Protein 4GN1 (pdb70)

Organism: Homo sapiens (NCBI:txid9606)

GO terms:
  GO:0005515 protein binding (F, IPI)
  GO:0005886 plasma membrane (C, IDA)

Radius of gyration: 32.83 Å; Cα contacts (8 Å, |Δi|>4): 1933; chains: 4; bounding box: 85×47×102 Å

Structure (mmCIF, N/CA/C/O backbone):
data_4GN1
#
_entry.id   4GN1
#
_cell.length_a   75.340
_cell.length_b   93.465
_cell.length_c   80.720
_cell.angle_alpha   90.00
_cell.angle_beta   104.91
_cell.angle_gamma   90.00
#
_symmetry.space_group_name_H-M   'P 1 21 1'
#
loop_
_entity.id
_entity.type
_entity.pdbx_description
1 polymer 'Ras-associated and pleckstrin homology domains-containing protein 1'
2 non-polymer 'MALONATE ION'
3 water water
#
loop_
_atom_site.group_PDB
_atom_site.id
_atom_site.type_symbol
_atom_site.label_atom_id
_atom_site.label_alt_id
_atom_site.label_comp_id
_atom_site.label_asym_id
_atom_site.label_entity_id
_atom_site.label_seq_id
_atom_site.pdbx_PDB_ins_code
_atom_site.Cartn_x
_atom_site.Cartn_y
_atom_site.Cartn_z
_atom_site.occupancy
_atom_site.B_iso_or_equiv
_atom_site.auth_seq_id
_atom_site.auth_comp_id
_atom_site.auth_asym_id
_atom_site.auth_atom_id
_atom_site.pdbx_PDB_model_num
ATOM 1 N N . VAL A 1 3 ? -4.773 -21.515 22.252 1.00 45.37 268 VAL A N 1
ATOM 2 C CA . VAL A 1 3 ? -3.543 -20.650 22.285 1.00 44.15 268 VAL A CA 1
ATOM 3 C C . VAL A 1 3 ? -2.354 -21.318 22.972 1.00 42.51 268 VAL A C 1
ATOM 4 O O . VAL A 1 3 ? -2.400 -21.602 24.167 1.00 42.87 268 VAL A O 1
ATOM 8 N N . LYS A 1 4 ? -1.292 -21.545 22.202 1.00 41.16 269 LYS A N 1
ATOM 9 C CA . LYS A 1 4 ? -0.130 -22.306 22.659 1.00 40.68 269 LYS A CA 1
ATOM 10 C C . LYS A 1 4 ? 0.592 -21.666 23.846 1.00 37.87 269 LYS A C 1
ATOM 11 O O . LYS A 1 4 ? 0.800 -20.444 23.898 1.00 33.36 269 LYS A O 1
ATOM 17 N N . LYS A 1 5 ? 0.982 -22.533 24.777 1.00 37.00 270 LYS A N 1
ATOM 18 C CA . LYS A 1 5 ? 1.741 -22.171 25.964 1.00 34.89 270 LYS A CA 1
ATOM 19 C C . LYS A 1 5 ? 3.224 -22.423 25.741 1.00 33.25 270 LYS A C 1
ATOM 20 O O . LYS A 1 5 ? 3.605 -23.341 25.004 1.00 33.17 270 LYS A O 1
ATOM 26 N N . LEU A 1 6 ? 4.065 -21.623 26.389 1.00 30.05 271 LEU A N 1
ATOM 27 C CA . LEU A 1 6 ? 5.515 -21.877 26.404 1.00 27.56 271 LEU A CA 1
ATOM 28 C C . LEU A 1 6 ? 6.160 -21.478 27.730 1.00 25.98 271 LEU A C 1
ATOM 29 O O . LEU A 1 6 ? 5.956 -20.368 28.217 1.00 25.29 271 LEU A O 1
ATOM 34 N N . VAL A 1 7 ? 6.947 -22.394 28.293 1.00 25.20 272 VAL A N 1
ATOM 35 C CA . VAL A 1 7 ? 7.766 -22.123 29.461 1.00 23.49 272 VAL A CA 1
ATOM 36 C C . VAL A 1 7 ? 9.129 -21.571 29.043 1.00 22.49 272 VAL A C 1
ATOM 37 O O . VAL A 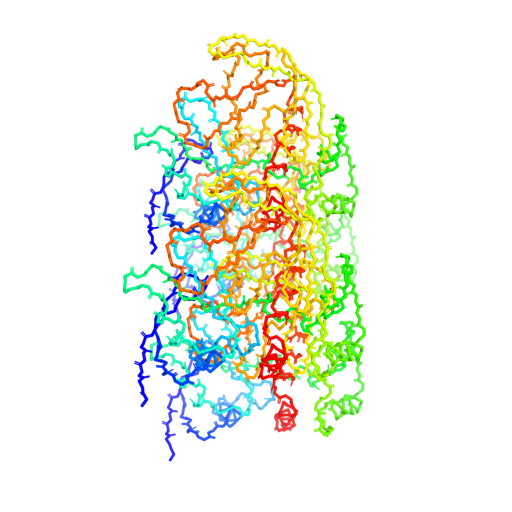1 7 ? 9.902 -22.239 28.373 1.00 22.31 272 VAL A O 1
ATOM 41 N N . ILE A 1 8 ? 9.385 -20.317 29.413 1.00 20.99 273 ILE A N 1
ATOM 42 C CA . ILE A 1 8 ? 10.673 -19.676 29.187 1.00 19.85 273 ILE A CA 1
ATOM 43 C C . ILE A 1 8 ? 11.514 -19.702 30.463 1.00 19.92 273 ILE A C 1
ATOM 44 O O . ILE A 1 8 ? 10.984 -19.859 31.561 1.00 20.03 273 ILE A O 1
ATOM 49 N N . ARG A 1 9 ? 12.824 -19.569 30.301 1.00 20.54 274 ARG A N 1
ATOM 50 C CA . ARG A 1 9 ? 13.731 -19.420 31.432 1.00 21.97 274 ARG A CA 1
ATOM 51 C C . ARG A 1 9 ? 14.277 -18.013 31.408 1.00 20.17 274 ARG A C 1
ATOM 52 O O . ARG A 1 9 ? 14.762 -17.555 30.381 1.00 18.69 274 ARG A O 1
ATOM 60 N N . VAL A 1 10 ? 14.197 -17.350 32.556 1.00 19.70 275 VAL A N 1
ATOM 61 C CA . VAL A 1 10 ? 14.573 -15.947 32.685 1.00 19.97 275 VAL A CA 1
ATOM 62 C C . VAL A 1 10 ? 15.655 -15.800 33.742 1.00 20.79 275 VAL A C 1
ATOM 63 O O . VAL A 1 10 ? 15.501 -16.306 34.862 1.00 21.10 275 VAL A O 1
ATOM 67 N N . HIS A 1 11 ? 16.731 -15.100 33.387 1.00 21.21 276 HIS A N 1
ATOM 68 C CA . HIS A 1 11 ? 17.770 -14.730 34.359 1.00 23.63 276 HIS A CA 1
ATOM 69 C C . HIS A 1 11 ? 17.445 -13.482 35.106 1.00 24.92 276 HIS A C 1
ATOM 70 O O . HIS A 1 11 ? 17.150 -12.444 34.513 1.00 23.76 276 HIS A O 1
ATOM 77 N N . MET A 1 12 ? 17.457 -13.592 36.429 1.00 28.35 277 MET A N 1
ATOM 78 C CA . MET A 1 12 ? 17.126 -12.454 37.290 1.00 31.77 277 MET A CA 1
ATOM 79 C C . MET A 1 12 ? 18.348 -11.599 37.543 1.00 35.69 277 MET A C 1
ATOM 80 O O . MET A 1 12 ? 19.462 -11.869 37.044 1.00 35.81 277 MET A O 1
ATOM 85 N N . SER A 1 13 ? 18.118 -10.555 38.320 1.00 40.46 278 SER A N 1
ATOM 86 C CA . SER A 1 13 ? 19.075 -9.479 38.486 1.00 46.14 278 SER A CA 1
ATOM 87 C C . SER A 1 13 ? 20.304 -9.971 39.237 1.00 49.26 278 SER A C 1
ATOM 88 O O . SER A 1 13 ? 21.390 -9.420 39.067 1.00 51.97 278 SER A O 1
ATOM 91 N N . ASP A 1 14 ? 20.126 -11.025 40.040 1.00 51.07 279 ASP A N 1
ATOM 92 C CA . ASP A 1 14 ? 21.212 -11.624 40.840 1.00 51.08 279 ASP A CA 1
ATOM 93 C C . ASP A 1 14 ? 21.764 -12.927 40.235 1.00 49.87 279 ASP A C 1
ATOM 94 O O . ASP A 1 14 ? 22.251 -13.794 40.966 1.00 51.84 279 ASP A O 1
ATOM 99 N N . ASP A 1 15 ? 21.677 -13.061 38.910 1.00 47.97 280 ASP A N 1
ATOM 100 C CA . ASP A 1 15 ? 22.263 -14.199 38.177 1.00 47.39 280 ASP A CA 1
ATOM 101 C C . ASP A 1 15 ? 21.498 -15.533 38.362 1.00 45.43 280 ASP A C 1
ATOM 102 O O . ASP A 1 15 ? 21.751 -16.511 37.648 1.00 47.67 280 ASP A O 1
ATOM 107 N N . SER A 1 16 ? 20.573 -15.581 39.316 1.00 41.53 281 SER A N 1
ATOM 108 C CA . SER A 1 16 ? 19.672 -16.719 39.443 1.00 38.34 281 SER A CA 1
ATOM 109 C C . SER A 1 16 ? 18.699 -16.744 38.259 1.00 35.54 281 SER A C 1
ATOM 110 O O . SER A 1 16 ? 18.617 -15.786 37.470 1.00 33.14 281 SER A O 1
ATOM 113 N N . SER A 1 17 ? 17.961 -17.837 38.139 1.00 32.93 282 SER A N 1
ATOM 114 C CA . SER A 1 17 ? 17.073 -17.998 37.025 1.00 31.17 282 SER A CA 1
ATOM 115 C C . SER A 1 17 ? 15.740 -18.586 37.465 1.00 31.33 282 SER A C 1
ATOM 116 O O . SER A 1 17 ? 15.663 -19.257 38.481 1.00 32.48 282 SER A O 1
ATOM 119 N N . LYS A 1 18 ? 14.687 -18.310 36.705 1.00 30.76 283 LYS A N 1
ATOM 120 C CA . LYS A 1 18 ? 13.352 -18.801 37.031 1.00 32.01 283 LYS A CA 1
ATOM 121 C C . LYS A 1 18 ? 12.641 -19.186 35.761 1.00 30.33 283 LYS A C 1
ATOM 122 O O . LYS A 1 18 ? 12.865 -18.573 34.726 1.00 28.87 283 LYS A O 1
ATOM 128 N N . THR A 1 19 ? 11.795 -20.212 35.818 1.00 30.11 284 THR A N 1
ATOM 129 C CA . THR A 1 19 ? 10.953 -20.489 34.657 1.00 29.29 284 THR A CA 1
ATOM 130 C C . THR A 1 19 ? 9.605 -19.848 34.844 1.00 28.91 284 THR A C 1
ATOM 131 O O . THR A 1 19 ? 9.209 -19.551 35.953 1.00 28.54 284 THR A O 1
ATOM 135 N N . MET A 1 20 ? 8.903 -19.634 33.746 1.00 28.62 285 MET A N 1
ATOM 136 C CA . MET A 1 20 ? 7.548 -19.149 33.832 1.00 29.55 285 MET A CA 1
ATOM 137 C C . MET A 1 20 ? 6.855 -19.393 32.515 1.00 28.80 285 MET A C 1
ATOM 138 O O . MET A 1 20 ? 7.486 -19.355 31.450 1.00 29.97 285 MET A O 1
ATOM 143 N N . MET A 1 21 ? 5.564 -19.660 32.582 1.00 27.76 286 MET A N 1
ATOM 144 C CA . MET A 1 21 ? 4.803 -19.922 31.382 1.00 27.36 286 MET A CA 1
ATOM 145 C C . MET A 1 21 ? 4.329 -18.625 30.714 1.00 24.34 286 MET A C 1
ATOM 146 O O . MET A 1 21 ? 3.818 -17.738 31.367 1.00 23.54 286 MET A O 1
ATOM 151 N N . VAL A 1 22 ? 4.508 -18.532 29.404 1.00 23.14 287 VAL A N 1
ATOM 152 C CA . VAL A 1 22 ? 3.957 -17.436 28.600 1.00 22.04 287 VAL A CA 1
ATOM 153 C C . VAL A 1 22 ? 3.065 -18.069 27.525 1.00 22.70 287 VAL A C 1
ATOM 154 O O . VAL A 1 22 ? 3.135 -19.267 27.310 1.00 23.86 287 VAL A O 1
ATOM 158 N N . ASP A 1 23 ? 2.204 -17.295 26.875 1.00 22.16 288 ASP A N 1
ATOM 159 C CA . ASP A 1 23 ? 1.455 -17.822 25.756 1.00 22.13 288 ASP A CA 1
ATOM 160 C C . ASP A 1 23 ? 1.684 -16.981 24.496 1.00 21.64 288 ASP A C 1
ATOM 161 O O . ASP A 1 23 ? 2.236 -15.879 24.563 1.00 19.73 288 ASP A O 1
ATOM 166 N N . GLU A 1 24 ? 1.232 -17.498 23.354 1.00 22.58 289 GLU A N 1
ATOM 167 C CA . GLU A 1 24 ? 1.608 -16.923 22.067 1.00 23.32 289 GLU A CA 1
ATOM 168 C C . GLU A 1 24 ? 0.945 -15.569 21.806 1.00 22.37 289 GLU A C 1
ATOM 169 O O . GLU A 1 24 ? 1.274 -14.896 20.852 1.00 22.00 289 GLU A O 1
ATOM 175 N N . ARG A 1 25 ? 0.015 -15.166 22.650 1.00 22.96 290 ARG A N 1
ATOM 176 C CA . ARG A 1 25 ? -0.643 -13.860 22.444 1.00 23.97 290 ARG A CA 1
ATOM 177 C C . ARG A 1 25 ? -0.003 -12.717 23.240 1.00 21.60 290 ARG A C 1
ATOM 178 O O . ARG A 1 25 ? -0.329 -11.569 23.031 1.00 21.15 290 ARG A O 1
ATOM 186 N N . GLN A 1 26 ? 0.890 -13.042 24.165 1.00 19.52 291 GLN A N 1
ATOM 187 C CA . GLN A 1 26 ? 1.290 -12.064 25.162 1.00 18.71 291 GLN A CA 1
ATOM 188 C C . GLN A 1 26 ? 2.306 -11.088 24.633 1.00 17.66 291 GLN A C 1
ATOM 189 O O . GLN A 1 26 ? 3.197 -11.458 23.874 1.00 17.98 291 GLN A O 1
ATOM 195 N N . THR A 1 27 ? 2.157 -9.836 25.037 1.00 16.73 292 THR A N 1
ATOM 196 C CA . THR A 1 27 ? 3.181 -8.833 24.823 1.00 15.51 292 THR A CA 1
ATOM 197 C C . THR A 1 27 ? 4.225 -8.969 25.951 1.00 15.13 292 THR A C 1
ATOM 198 O O . THR A 1 27 ? 3.963 -9.573 27.000 1.00 14.91 292 THR A O 1
ATOM 202 N N . VAL A 1 28 ? 5.386 -8.347 25.744 1.00 15.12 293 VAL A N 1
ATOM 203 C CA . VAL A 1 28 ? 6.452 -8.271 26.755 1.00 14.29 293 VAL A CA 1
ATOM 204 C C . VAL A 1 28 ? 5.927 -7.608 28.032 1.00 14.51 293 VAL A C 1
ATOM 205 O O . VAL A 1 28 ? 6.240 -8.042 29.151 1.00 14.62 293 VAL A O 1
ATOM 209 N N . ARG A 1 29 ? 5.115 -6.572 27.844 1.00 14.97 294 ARG A N 1
ATOM 210 C CA . ARG A 1 29 ? 4.425 -5.875 28.938 1.00 15.85 294 ARG A CA 1
ATOM 211 C C . ARG A 1 29 ? 3.682 -6.863 29.809 1.00 15.98 294 ARG A C 1
ATOM 212 O O . ARG A 1 29 ? 3.885 -6.897 31.015 1.00 17.22 294 ARG A O 1
ATOM 220 N N . GLN A 1 30 ? 2.839 -7.682 29.208 1.00 15.61 295 GLN A N 1
ATOM 221 C CA . GLN A 1 30 ? 2.126 -8.711 29.963 1.00 15.97 295 GLN A CA 1
ATOM 222 C C . GLN A 1 30 ? 3.026 -9.707 30.685 1.00 15.88 295 GLN A C 1
ATOM 223 O O . GLN A 1 30 ? 2.715 -10.120 31.789 1.00 16.81 295 GLN A O 1
ATOM 229 N N . VAL A 1 31 ? 4.114 -10.103 30.037 1.00 14.92 296 VAL A N 1
ATOM 230 C CA . VAL A 1 31 ? 5.085 -11.016 30.608 1.00 14.74 296 VAL A CA 1
ATOM 231 C C . VAL A 1 31 ? 5.815 -10.364 31.762 1.00 15.21 296 VAL A C 1
ATOM 232 O O . VAL A 1 31 ? 5.964 -10.973 32.812 1.00 15.98 296 VAL A O 1
ATOM 236 N N . LEU A 1 32 ? 6.248 -9.121 31.581 1.00 15.15 297 LEU A N 1
ATOM 237 C CA . LEU A 1 32 ? 6.842 -8.355 32.680 1.00 15.85 297 LEU A CA 1
ATOM 238 C C . LEU A 1 32 ? 5.905 -8.161 33.880 1.00 17.04 297 LEU A C 1
ATOM 239 O O . LEU A 1 32 ? 6.343 -8.259 35.039 1.00 17.36 297 LEU A O 1
ATOM 244 N N . ASP A 1 33 ? 4.625 -7.887 33.623 1.00 17.43 298 ASP A N 1
ATOM 245 C CA . ASP A 1 33 ? 3.674 -7.759 34.733 1.00 18.57 298 ASP A CA 1
ATOM 246 C C . ASP A 1 33 ? 3.641 -9.030 35.579 1.00 19.65 298 ASP A C 1
ATOM 247 O O . ASP A 1 33 ? 3.564 -8.970 36.831 1.00 21.02 298 ASP A O 1
ATOM 252 N N . ASN A 1 34 ? 3.752 -10.175 34.911 1.00 19.60 299 ASN A N 1
ATOM 253 C CA . ASN A 1 34 ? 3.845 -11.454 35.605 1.00 20.39 299 ASN A CA 1
ATOM 254 C C . ASN A 1 34 ? 5.165 -11.627 36.338 1.00 20.42 299 ASN A C 1
ATOM 255 O O . ASN A 1 34 ? 5.176 -12.015 37.499 1.00 21.87 299 ASN A O 1
ATOM 260 N N . LEU A 1 35 ? 6.278 -11.317 35.686 1.00 19.19 300 LEU A N 1
ATOM 261 C CA . LEU A 1 35 ? 7.551 -11.354 36.378 1.00 19.70 300 LEU A CA 1
ATOM 262 C C . LEU A 1 35 ? 7.539 -10.495 37.667 1.00 20.99 300 LEU A C 1
ATOM 263 O O . LEU A 1 35 ? 8.025 -10.927 38.720 1.00 21.49 300 LEU A O 1
ATOM 268 N N . MET A 1 36 ? 6.985 -9.293 37.578 1.00 21.56 301 MET A N 1
ATOM 269 C CA . MET A 1 36 ? 6.835 -8.430 38.758 1.00 24.27 301 MET A CA 1
ATOM 270 C C . MET A 1 36 ? 5.993 -9.073 39.877 1.00 26.43 301 MET A C 1
ATOM 271 O O . MET A 1 36 ? 6.468 -9.150 40.996 1.00 26.48 301 MET A O 1
ATOM 276 N N . ASP A 1 37 ? 4.813 -9.619 39.549 1.00 28.50 302 ASP A N 1
ATOM 277 C CA . ASP A 1 37 ? 3.956 -10.316 40.534 1.00 31.04 302 ASP A CA 1
ATOM 278 C C . ASP A 1 37 ? 4.635 -11.514 41.188 1.00 30.99 302 ASP A C 1
ATOM 279 O O . ASP A 1 37 ? 4.556 -11.686 42.400 1.00 32.81 302 ASP A O 1
ATOM 284 N N . LYS A 1 38 ? 5.270 -12.361 40.397 1.00 28.94 303 LYS A N 1
ATOM 285 C CA . LYS A 1 38 ? 5.786 -13.589 40.964 1.00 29.35 303 LYS A CA 1
ATOM 286 C C . LYS A 1 38 ? 7.060 -13.397 41.793 1.00 28.62 303 LYS A C 1
ATOM 287 O O . LYS A 1 38 ? 7.379 -14.237 42.651 1.00 29.29 303 LYS A O 1
ATOM 293 N N . SER A 1 39 ? 7.751 -12.281 41.572 1.00 26.18 304 SER A N 1
ATOM 294 C CA . SER A 1 39 ? 9.032 -12.059 42.222 1.00 26.17 304 SER A CA 1
ATOM 295 C C . SER A 1 39 ? 8.979 -11.138 43.433 1.00 26.97 304 SER A C 1
ATOM 296 O O . SER A 1 39 ? 9.891 -11.165 44.276 1.00 27.67 304 SER A O 1
ATOM 299 N N . HIS A 1 40 ? 7.898 -10.358 43.513 1.00 26.69 305 HIS A N 1
ATOM 300 C CA . HIS A 1 40 ? 7.623 -9.394 44.584 1.00 27.90 305 HIS A CA 1
ATOM 301 C C . HIS A 1 40 ? 8.628 -8.261 44.612 1.00 29.07 305 HIS A C 1
ATOM 302 O O . HIS A 1 40 ? 8.945 -7.709 45.676 1.00 30.28 305 HIS A O 1
ATOM 309 N N . CYS A 1 41 ? 9.116 -7.899 43.430 1.00 28.06 306 CYS A N 1
ATOM 310 C CA . CYS A 1 41 ? 10.139 -6.892 43.275 1.00 28.88 306 CYS A CA 1
ATOM 311 C C . CYS A 1 41 ? 9.588 -5.479 43.405 1.00 30.44 306 CYS A C 1
ATOM 312 O O . CYS A 1 41 ? 10.337 -4.536 43.624 1.00 29.98 306 CYS A O 1
ATOM 315 N N . GLY A 1 42 ? 8.272 -5.344 43.270 1.00 32.93 307 GLY A N 1
ATOM 316 C CA . GLY A 1 42 ? 7.603 -4.052 43.318 1.00 35.81 307 GLY A CA 1
ATOM 317 C C . GLY A 1 42 ? 7.508 -3.448 41.936 1.00 37.87 307 GLY A C 1
ATOM 318 O O . GLY A 1 42 ? 8.437 -3.577 41.135 1.00 39.39 307 GLY A O 1
ATOM 319 N N . TYR A 1 43 ? 6.387 -2.791 41.654 1.00 40.08 308 TYR A N 1
ATOM 320 C CA . TYR A 1 43 ? 6.150 -2.165 40.355 1.00 40.06 308 TYR A CA 1
ATOM 321 C C . TYR A 1 43 ? 7.142 -1.067 39.974 1.00 38.94 308 TYR A C 1
ATOM 322 O O . TYR A 1 43 ? 7.726 -0.405 40.830 1.00 41.33 308 TYR A O 1
ATOM 331 N N . SER A 1 44 ? 7.322 -0.898 38.670 1.00 36.02 309 SER A N 1
ATOM 332 C CA . SER A 1 44 ? 8.112 0.176 38.084 1.00 35.41 309 SER A CA 1
ATOM 333 C C . SER A 1 44 ? 8.169 0.020 36.577 1.00 34.41 309 SER A C 1
ATOM 334 O O . SER A 1 44 ? 8.331 -1.091 36.025 1.00 34.37 309 SER A O 1
ATOM 337 N N . LEU A 1 45 ? 8.051 1.160 35.922 1.00 33.14 310 LEU A N 1
ATOM 338 C CA . LEU A 1 45 ? 8.093 1.233 34.487 1.00 31.91 310 LEU A CA 1
ATOM 339 C C . LEU A 1 45 ? 9.485 0.828 33.964 1.00 31.03 310 LEU A C 1
ATOM 340 O O . LEU A 1 45 ? 9.608 0.518 32.777 1.00 30.58 310 LEU A O 1
ATOM 345 N N . ASP A 1 46 ? 10.501 0.838 34.845 1.00 28.94 311 ASP A N 1
ATOM 346 C CA . ASP A 1 46 ? 11.896 0.509 34.496 1.00 27.87 311 ASP A CA 1
ATOM 347 C C . ASP A 1 46 ? 12.288 -0.980 34.465 1.00 25.68 311 ASP A C 1
ATOM 348 O O . ASP A 1 46 ? 13.378 -1.326 33.967 1.00 23.99 311 ASP A O 1
ATOM 353 N N . TRP A 1 47 ? 11.428 -1.844 35.007 1.00 23.52 312 TRP A N 1
ATOM 354 C CA . TRP A 1 47 ? 11.618 -3.285 34.848 1.00 21.95 312 TRP A CA 1
ATOM 355 C C . TRP A 1 47 ? 11.549 -3.642 33.400 1.00 20.79 312 TRP A C 1
ATOM 356 O O . TRP A 1 47 ? 10.644 -3.220 32.688 1.00 22.15 312 TRP A O 1
ATOM 367 N N . SER A 1 48 ? 12.532 -4.402 32.945 1.00 19.22 313 SER A N 1
ATOM 368 C CA . SER A 1 48 ? 12.712 -4.636 31.535 1.00 17.90 313 SER A CA 1
ATOM 369 C C . SER A 1 48 ? 12.999 -6.096 31.253 1.00 16.57 313 SER A C 1
ATOM 370 O O . SER A 1 48 ? 13.488 -6.833 32.105 1.00 16.41 313 SER A O 1
ATOM 373 N N . LEU A 1 49 ? 12.697 -6.505 30.040 1.00 15.49 314 LEU A N 1
ATOM 374 C CA . LEU A 1 49 ? 13.082 -7.810 29.585 1.00 15.30 314 LEU A CA 1
ATOM 375 C C . LEU A 1 49 ? 14.100 -7.568 28.496 1.00 15.79 314 LEU A C 1
ATOM 376 O O . LEU A 1 49 ? 13.870 -6.802 27.532 1.00 15.43 314 LEU A O 1
ATOM 381 N N . VAL A 1 50 ? 15.241 -8.211 28.678 1.00 16.33 315 VAL A N 1
ATOM 382 C CA . VAL A 1 50 ? 16.398 -7.997 27.847 1.00 16.60 315 VAL A CA 1
ATOM 383 C C . VAL A 1 50 ? 16.760 -9.340 27.218 1.00 17.14 315 VAL A C 1
ATOM 384 O O . VAL A 1 50 ? 16.747 -10.370 27.912 1.00 16.65 315 VAL A O 1
ATOM 388 N N . GLU A 1 51 ? 17.067 -9.345 25.916 1.00 17.88 316 GLU A N 1
ATOM 389 C CA . GLU A 1 51 ? 17.613 -10.561 25.276 1.00 18.68 316 GLU A CA 1
ATOM 390 C C . GLU A 1 51 ? 19.075 -10.357 24.933 1.00 19.46 316 GLU A C 1
ATOM 391 O O . GLU A 1 51 ? 19.465 -9.245 24.553 1.00 19.74 316 GLU A O 1
ATOM 397 N N . THR A 1 52 ? 19.890 -11.394 25.117 1.00 19.19 317 THR A N 1
ATOM 398 C CA . THR A 1 52 ? 21.226 -11.363 24.563 1.00 20.47 317 THR A CA 1
ATOM 399 C C . THR A 1 52 ? 21.211 -12.178 23.273 1.00 20.93 317 THR A C 1
ATOM 400 O O . THR A 1 52 ? 20.466 -13.167 23.178 1.00 21.44 317 THR A O 1
ATOM 404 N N . VAL A 1 53 ? 21.981 -11.740 22.274 1.00 21.14 318 VAL A N 1
ATOM 405 C CA . VAL A 1 53 ? 22.266 -12.573 21.110 1.00 21.81 318 VAL A CA 1
ATOM 406 C C . VAL A 1 53 ? 23.669 -13.096 21.318 1.00 23.50 318 VAL A C 1
ATOM 407 O O . VAL A 1 53 ? 24.655 -12.364 21.223 1.00 23.73 318 VAL A O 1
ATOM 411 N N . SER A 1 54 ? 23.733 -14.377 21.665 1.00 25.13 319 SER A N 1
ATOM 412 C CA . SER A 1 54 ? 24.923 -14.976 22.242 1.00 27.13 319 SER A CA 1
ATOM 413 C C . SER A 1 54 ? 26.096 -15.110 21.269 1.00 29.36 319 SER A C 1
ATOM 414 O O . SER A 1 54 ? 27.234 -14.883 21.654 1.00 31.10 319 SER A O 1
ATOM 417 N N . GLU A 1 55 ? 25.813 -15.484 20.022 1.00 30.01 320 GLU A N 1
ATOM 418 C CA . GLU A 1 55 ? 26.805 -15.563 18.955 1.00 31.64 320 GLU A CA 1
ATOM 419 C C . GLU A 1 55 ? 27.502 -14.249 18.636 1.00 32.21 320 GLU A C 1
ATOM 420 O O . GLU A 1 55 ? 28.582 -14.238 18.018 1.00 35.45 320 GLU A O 1
ATOM 426 N N . LEU A 1 56 ? 26.878 -13.144 19.038 1.00 29.37 321 LEU A N 1
ATOM 427 C CA . LEU A 1 56 ? 27.258 -11.827 18.577 1.00 28.03 321 LEU A CA 1
ATOM 428 C C . LEU A 1 56 ? 27.522 -10.880 19.728 1.00 27.49 321 LEU A C 1
ATOM 429 O O . LEU A 1 56 ? 27.796 -9.695 19.506 1.00 27.14 321 LEU A O 1
ATOM 434 N N . GLN A 1 57 ? 27.414 -11.399 20.952 1.00 26.46 322 GLN A N 1
ATOM 435 C CA . GLN A 1 57 ? 27.775 -10.665 22.161 1.00 26.32 322 GLN A CA 1
ATOM 436 C C . GLN A 1 57 ? 27.138 -9.258 22.217 1.00 25.11 322 GLN A C 1
ATOM 437 O O . GLN A 1 57 ? 27.810 -8.247 22.400 1.00 25.57 322 GLN A O 1
ATOM 443 N N . MET A 1 58 ? 25.826 -9.206 22.067 1.00 23.36 323 MET A N 1
ATOM 444 C CA . MET A 1 58 ? 25.119 -7.942 22.145 1.00 23.40 323 MET A CA 1
ATOM 445 C C . MET A 1 58 ? 23.759 -8.146 22.824 1.00 21.96 323 MET A C 1
ATOM 446 O O . MET A 1 58 ? 23.366 -9.277 23.122 1.00 21.80 323 MET A O 1
ATOM 451 N N . GLU A 1 59 ? 23.019 -7.073 23.067 1.00 21.20 324 GLU A N 1
ATOM 452 C CA . GLU A 1 59 ? 21.758 -7.249 23.769 1.00 20.60 324 GLU A CA 1
ATOM 453 C C . GLU A 1 59 ? 20.790 -6.125 23.472 1.00 19.58 324 GLU A C 1
ATOM 454 O O . GLU A 1 59 ? 21.217 -5.020 23.155 1.00 19.95 324 GLU A O 1
ATOM 460 N N . ARG A 1 60 ? 19.488 -6.389 23.571 1.00 17.77 325 ARG A N 1
ATOM 461 C CA . ARG A 1 60 ? 18.530 -5.301 23.484 1.00 16.59 325 ARG A CA 1
ATOM 462 C C . ARG A 1 60 ? 17.425 -5.442 24.501 1.00 15.41 325 ARG A C 1
ATOM 463 O O . ARG A 1 60 ? 17.071 -6.559 24.922 1.00 15.36 325 ARG A O 1
ATOM 471 N N . ILE A 1 61 ? 16.895 -4.301 24.910 1.00 14.71 326 ILE A N 1
ATOM 472 C CA . ILE A 1 61 ? 15.690 -4.268 25.702 1.00 14.01 326 ILE A CA 1
ATOM 473 C C . ILE A 1 61 ? 14.522 -4.329 24.726 1.00 13.51 326 ILE A C 1
ATOM 474 O O . ILE A 1 61 ? 14.408 -3.488 23.847 1.00 13.37 326 ILE A O 1
ATOM 479 N N . PHE A 1 62 ? 13.689 -5.358 24.850 1.00 13.11 327 PHE A N 1
ATOM 480 C CA . PHE A 1 62 ? 12.480 -5.479 24.038 1.00 12.85 327 PHE A CA 1
ATOM 481 C C . PHE A 1 62 ? 11.623 -4.270 24.283 1.00 13.25 327 PHE A C 1
ATOM 482 O O . PHE A 1 62 ? 11.623 -3.752 25.399 1.00 12.87 327 PHE A O 1
ATOM 490 N N . GLU A 1 63 ? 10.889 -3.823 23.261 1.00 13.71 328 GLU A N 1
ATOM 491 C CA . GLU A 1 63 ? 9.809 -2.882 23.519 1.00 14.74 328 GLU A CA 1
ATOM 492 C C . GLU A 1 63 ? 8.600 -3.667 24.045 1.00 14.88 328 GLU A C 1
ATOM 493 O O . GLU A 1 63 ? 8.344 -4.826 23.654 1.00 14.08 328 GLU A O 1
ATOM 499 N N . ASP A 1 64 ? 7.862 -3.018 24.934 1.00 15.41 329 ASP A N 1
ATOM 500 C CA . ASP A 1 64 ? 6.818 -3.678 25.718 1.00 15.84 329 ASP A CA 1
ATOM 501 C C . ASP A 1 64 ? 5.617 -4.161 24.932 1.00 16.11 329 ASP A C 1
ATOM 502 O O . ASP A 1 64 ? 4.871 -5.043 25.379 1.00 16.66 329 ASP A O 1
ATOM 507 N N . HIS A 1 65 ? 5.460 -3.605 23.745 1.00 16.13 330 HIS A N 1
ATOM 508 C CA . HIS A 1 65 ? 4.389 -3.976 22.854 1.00 16.39 330 HIS A CA 1
ATOM 509 C C . HIS A 1 65 ? 4.667 -5.192 22.035 1.00 16.05 330 HIS A C 1
ATOM 510 O O . HIS A 1 65 ? 3.819 -5.598 21.248 1.00 16.65 330 HIS A O 1
ATOM 517 N N . GLU A 1 66 ? 5.855 -5.765 22.175 1.00 15.53 331 GLU A N 1
ATOM 518 C CA . GLU A 1 66 ? 6.289 -6.811 21.259 1.00 15.44 331 GLU A CA 1
ATOM 519 C C . GLU A 1 66 ? 5.770 -8.151 21.732 1.00 15.23 331 GLU A C 1
ATOM 520 O O . GLU A 1 66 ? 5.744 -8.425 22.952 1.00 14.47 331 GLU A O 1
ATOM 526 N N . ASN A 1 67 ? 5.365 -8.970 20.765 1.00 14.86 332 ASN A N 1
ATOM 527 C CA . ASN A 1 67 ? 4.976 -10.330 21.038 1.00 14.96 332 ASN A CA 1
ATOM 528 C C . ASN A 1 67 ? 6.262 -11.106 21.380 1.00 14.72 332 ASN A C 1
ATOM 529 O O . ASN A 1 67 ? 7.191 -11.208 20.569 1.00 14.45 332 ASN A O 1
ATOM 534 N N . LEU A 1 68 ? 6.348 -11.598 22.613 1.00 14.35 333 LEU A N 1
ATOM 535 C CA . LEU A 1 68 ? 7.536 -12.328 23.041 1.00 14.10 333 LEU A CA 1
ATOM 536 C C . LEU A 1 68 ? 7.779 -13.612 22.238 1.00 14.69 333 LEU A C 1
ATOM 537 O O . LEU A 1 68 ? 8.884 -13.838 21.700 1.00 14.48 333 LEU A O 1
ATOM 542 N N . VAL A 1 69 ? 6.738 -14.433 22.147 1.00 15.20 334 VAL A N 1
ATOM 543 C CA . VAL A 1 69 ? 6.860 -15.731 21.531 1.00 16.09 334 VAL A CA 1
ATOM 544 C C . VAL A 1 69 ? 7.347 -15.566 20.116 1.00 17.33 334 VAL A C 1
ATOM 545 O O . VAL A 1 69 ? 8.255 -16.274 19.708 1.00 17.89 334 VAL A O 1
ATOM 549 N N . GLU A 1 70 ? 6.766 -14.622 19.386 1.00 18.84 335 GLU A N 1
ATOM 550 C CA . GLU A 1 70 ? 7.170 -14.342 18.003 1.00 20.98 335 GLU A CA 1
ATOM 551 C C . GLU A 1 70 ? 8.636 -13.969 17.870 1.00 20.25 335 GLU A C 1
ATOM 552 O O . GLU A 1 70 ? 9.291 -14.348 16.903 1.00 20.99 335 GLU A O 1
ATOM 558 N N . ASN A 1 71 ? 9.165 -13.249 18.844 1.00 19.48 336 ASN A N 1
ATOM 559 C CA . ASN A 1 71 ? 10.560 -12.909 18.782 1.00 19.36 336 ASN A CA 1
ATOM 560 C C . ASN A 1 71 ? 11.451 -14.112 19.048 1.00 19.56 336 ASN A C 1
ATOM 561 O O . ASN A 1 71 ? 12.509 -14.269 18.418 1.00 19.50 336 ASN A O 1
ATOM 566 N N . LEU A 1 72 ? 10.988 -14.979 19.946 1.00 19.02 337 LEU A N 1
ATOM 567 C CA . LEU A 1 72 ? 11.749 -16.132 20.363 1.00 19.47 337 LEU A CA 1
ATOM 568 C C . LEU A 1 72 ? 11.872 -17.148 19.242 1.00 20.57 337 LEU A C 1
ATOM 569 O O . LEU A 1 72 ? 12.891 -17.833 19.163 1.00 21.82 337 LEU A O 1
ATOM 574 N N . LEU A 1 73 ? 10.854 -17.248 18.388 1.00 20.79 338 LEU A N 1
ATOM 575 C CA . LEU A 1 73 ? 10.922 -18.117 17.216 1.00 22.46 338 LEU A CA 1
ATOM 576 C C . LEU A 1 73 ? 12.078 -17.748 16.264 1.00 23.34 338 LEU A C 1
ATOM 577 O O . LEU A 1 73 ? 12.536 -18.596 15.509 1.00 24.61 338 LEU A O 1
ATOM 582 N N . ASN A 1 74 ? 12.545 -16.501 16.309 1.00 22.49 339 ASN A N 1
ATOM 583 C CA . ASN A 1 74 ? 13.762 -16.131 15.614 1.00 23.80 339 ASN A CA 1
ATOM 584 C C . ASN A 1 74 ? 15.044 -16.778 16.120 1.00 24.08 339 ASN A C 1
ATOM 585 O O . ASN A 1 74 ? 16.059 -16.723 15.465 1.00 25.65 339 ASN A O 1
ATOM 590 N N . TRP A 1 75 ? 15.010 -17.392 17.282 1.00 24.16 340 TRP A N 1
ATOM 591 C CA . TRP A 1 75 ? 16.222 -17.973 17.843 1.00 25.02 340 TRP A CA 1
ATOM 592 C C . TRP A 1 75 ? 16.558 -19.241 17.115 1.00 26.84 340 TRP A C 1
ATOM 593 O O . TRP A 1 75 ? 15.663 -19.887 16.573 1.00 29.40 340 TRP A O 1
ATOM 604 N N . THR A 1 76 ? 17.828 -19.631 17.068 1.00 27.94 341 THR A N 1
ATOM 605 C CA . THR A 1 76 ? 18.138 -20.953 16.492 1.00 30.03 341 THR A CA 1
ATOM 606 C C . THR A 1 76 ? 17.696 -22.066 17.458 1.00 31.94 341 THR A C 1
ATOM 607 O O . THR A 1 76 ? 17.520 -21.836 18.669 1.00 29.91 341 THR A O 1
ATOM 611 N N . ARG A 1 77 ? 17.496 -23.262 16.913 1.00 35.42 342 ARG A N 1
ATOM 612 C CA . ARG A 1 77 ? 17.161 -24.441 17.734 1.00 38.67 342 ARG A CA 1
ATOM 613 C C . ARG A 1 77 ? 18.083 -24.572 18.969 1.00 38.58 342 ARG A C 1
ATOM 614 O O . ARG A 1 77 ? 17.618 -24.794 20.097 1.00 36.04 342 ARG A O 1
ATOM 622 N N . ASP A 1 78 ? 19.386 -24.396 18.722 1.00 39.98 343 ASP A N 1
ATOM 623 C CA . ASP A 1 78 ? 20.461 -24.532 19.717 1.00 39.75 343 ASP A CA 1
ATOM 624 C C . ASP A 1 78 ? 20.943 -23.176 20.263 1.00 37.71 343 ASP A C 1
ATOM 625 O O . ASP A 1 78 ? 22.102 -23.046 20.687 1.00 37.26 343 ASP A O 1
ATOM 630 N N . SER A 1 79 ? 20.055 -22.180 20.259 1.00 35.16 344 SER A N 1
ATOM 631 C CA . SER A 1 79 ? 20.412 -20.840 20.707 1.00 32.53 344 SER A CA 1
ATOM 632 C C . SER A 1 79 ? 20.894 -20.831 22.149 1.00 32.33 344 SER A C 1
ATOM 633 O O . SER A 1 79 ? 20.335 -21.504 22.995 1.00 32.21 344 SER A O 1
ATOM 636 N N . GLN A 1 80 ? 21.948 -20.070 22.406 1.00 32.10 345 GLN A N 1
ATOM 637 C CA . GLN A 1 80 ? 22.423 -19.843 23.758 1.00 33.04 345 GLN A CA 1
ATOM 638 C C . GLN A 1 80 ? 22.059 -18.420 24.188 1.00 31.26 345 GLN A C 1
ATOM 639 O O . GLN A 1 80 ? 22.617 -17.885 25.156 1.00 30.14 345 GLN A O 1
ATOM 645 N N . ASN A 1 81 ? 21.135 -17.812 23.446 1.00 28.79 346 ASN A N 1
ATOM 646 C CA . ASN A 1 81 ? 20.552 -16.534 23.829 1.00 27.42 346 ASN A CA 1
ATOM 647 C C . ASN A 1 81 ? 19.909 -16.617 25.221 1.00 26.80 346 ASN A C 1
ATOM 648 O O . ASN A 1 81 ? 19.356 -17.648 25.596 1.00 26.69 346 ASN A O 1
ATOM 653 N N . LYS A 1 82 ? 19.972 -15.525 25.968 1.00 25.70 347 LYS A N 1
ATOM 654 C CA . LYS A 1 82 ? 19.352 -15.472 27.286 1.00 25.00 347 LYS A CA 1
ATOM 655 C C . LYS A 1 82 ? 18.283 -14.387 27.353 1.00 22.98 347 LYS A C 1
ATOM 656 O O . LYS A 1 82 ? 18.338 -13.373 26.635 1.00 22.57 347 LYS A O 1
ATOM 662 N N . LEU A 1 83 ? 17.311 -14.612 28.220 1.00 20.70 348 LEU A N 1
ATOM 663 C CA . LEU A 1 83 ? 16.359 -13.601 28.581 1.00 18.60 348 LEU A CA 1
ATOM 664 C C . LEU A 1 83 ? 16.784 -13.116 29.946 1.00 18.78 348 LEU A C 1
ATOM 665 O O . LEU A 1 83 ? 17.205 -13.917 30.795 1.00 18.86 348 LEU A O 1
ATOM 670 N N . ILE A 1 84 ? 16.702 -11.804 30.151 1.00 17.90 349 ILE A N 1
ATOM 671 C CA . ILE A 1 84 ? 17.099 -11.220 31.407 1.00 18.44 349 ILE A CA 1
ATOM 672 C C . ILE A 1 84 ? 16.066 -10.209 31.900 1.00 17.95 349 ILE A C 1
ATOM 673 O O . ILE A 1 84 ? 15.704 -9.260 31.191 1.00 17.29 349 ILE A O 1
ATOM 678 N N . PHE A 1 85 ? 15.639 -10.409 33.144 1.00 18.18 350 PHE A N 1
ATOM 679 C CA . PHE A 1 85 ? 14.698 -9.537 33.804 1.00 17.66 350 PHE A CA 1
ATOM 680 C C . PHE A 1 85 ? 15.461 -8.660 34.775 1.00 18.63 350 PHE A C 1
ATOM 681 O O . PHE A 1 85 ? 15.960 -9.147 35.771 1.00 19.50 350 PHE A O 1
ATOM 689 N N . MET A 1 86 ? 15.575 -7.376 34.452 1.00 19.56 351 MET A N 1
ATOM 690 C CA . MET A 1 86 ? 16.318 -6.385 35.259 1.00 21.62 351 MET A CA 1
ATOM 691 C C . MET A 1 86 ? 15.780 -4.977 35.013 1.00 21.39 351 MET A C 1
ATOM 692 O O . MET A 1 86 ? 15.161 -4.714 33.998 1.00 20.93 351 MET A O 1
ATOM 697 N N . GLU A 1 87 ? 16.025 -4.079 35.949 1.00 22.66 352 GLU A N 1
ATOM 698 C CA . GLU A 1 87 ? 15.704 -2.685 35.768 1.00 23.72 352 GLU A CA 1
ATOM 699 C C . GLU A 1 87 ? 16.663 -2.092 34.767 1.00 23.84 352 GLU A C 1
ATOM 700 O O . GLU A 1 87 ? 17.882 -2.222 34.909 1.00 23.50 352 GLU A O 1
ATOM 706 N N . ARG A 1 88 ? 16.128 -1.452 33.742 1.00 24.50 353 ARG A N 1
ATOM 707 C CA . ARG A 1 88 ? 16.985 -0.705 32.819 1.00 25.61 353 ARG A CA 1
ATOM 708 C C . ARG A 1 88 ? 16.489 0.735 32.724 1.00 27.57 353 ARG A C 1
ATOM 709 O O . ARG A 1 88 ? 15.365 0.985 32.290 1.00 29.74 353 ARG A O 1
ATOM 717 N N . ILE A 1 89 ? 17.296 1.694 33.154 1.00 30.41 354 ILE A N 1
ATOM 718 C CA . ILE A 1 89 ? 16.851 3.106 33.028 1.00 31.30 354 ILE A CA 1
ATOM 719 C C . ILE A 1 89 ? 16.798 3.551 31.575 1.00 30.71 354 ILE A C 1
ATOM 720 O O . ILE A 1 89 ? 15.933 4.343 31.217 1.00 31.66 354 ILE A O 1
ATOM 725 N N . GLU A 1 90 ? 17.678 2.993 30.742 1.00 29.46 355 GLU A N 1
ATOM 726 C CA . GLU A 1 90 ? 17.683 3.293 29.317 1.00 29.76 355 GLU A CA 1
ATOM 727 C C . GLU A 1 90 ? 16.297 3.202 28.662 1.00 30.33 355 GLU A C 1
ATOM 728 O O . GLU A 1 90 ? 16.048 3.908 27.684 1.00 30.68 355 GLU A O 1
ATOM 734 N N . LYS A 1 91 ? 15.406 2.335 29.166 1.00 29.41 356 LYS A N 1
ATOM 735 C CA . LYS A 1 91 ? 14.149 2.057 28.430 1.00 27.31 356 LYS A CA 1
ATOM 736 C C . LYS A 1 91 ? 13.253 3.287 28.292 1.00 25.63 356 LYS A C 1
ATOM 737 O O . LYS A 1 91 ? 12.769 3.582 27.207 1.00 25.08 356 LYS A O 1
ATOM 743 N N . TYR A 1 92 ? 13.021 3.990 29.389 1.00 25.08 357 TYR A N 1
ATOM 744 C CA . TYR A 1 92 ? 12.183 5.182 29.314 1.00 26.30 357 TYR A CA 1
ATOM 745 C C . TYR A 1 92 ? 12.900 6.493 29.633 1.00 26.92 357 TYR A C 1
ATOM 746 O O . TYR A 1 92 ? 12.251 7.499 29.930 1.00 28.27 357 TYR A O 1
ATOM 755 N N . ALA A 1 93 ? 14.230 6.484 29.566 1.00 27.04 358 ALA A N 1
ATOM 756 C CA . ALA A 1 93 ? 15.011 7.693 29.848 1.00 28.76 358 ALA A CA 1
ATOM 757 C C . ALA A 1 93 ? 14.444 8.816 28.975 1.00 30.42 358 ALA A C 1
ATOM 758 O O . ALA A 1 93 ? 13.908 9.801 29.479 1.00 31.46 358 ALA A O 1
ATOM 760 N N . LEU A 1 94 ? 14.499 8.601 27.665 1.00 30.54 359 LEU A N 1
ATOM 761 C CA . LEU A 1 94 ? 13.935 9.499 26.669 1.00 31.17 359 LEU A CA 1
ATOM 762 C C . LEU A 1 94 ? 12.593 10.151 27.055 1.00 31.31 359 LEU A C 1
ATOM 763 O O . LEU A 1 94 ? 12.342 11.314 26.736 1.00 33.17 359 LEU A O 1
ATOM 768 N N . PHE A 1 95 ? 11.732 9.417 27.737 1.00 29.69 360 PHE A N 1
ATOM 769 C CA . PHE A 1 95 ? 10.420 9.944 28.068 1.00 30.31 360 PHE A CA 1
ATOM 770 C C . PHE A 1 95 ? 10.410 10.732 29.356 1.00 31.80 360 PHE A C 1
ATOM 771 O O . PHE A 1 95 ? 9.647 11.683 29.476 1.00 32.61 360 PHE A O 1
ATOM 779 N N . LYS A 1 96 ? 11.247 10.309 30.312 1.00 31.28 361 LYS A N 1
ATOM 780 C CA . LYS A 1 96 ? 11.446 11.012 31.568 1.00 31.49 361 LYS A CA 1
ATOM 781 C C . LYS A 1 96 ? 12.051 12.404 31.355 1.00 32.94 361 LYS A C 1
ATOM 782 O O . LYS A 1 96 ? 11.652 13.356 32.020 1.00 32.70 361 LYS A O 1
ATOM 788 N N . ASN A 1 97 ? 13.027 12.493 30.439 1.00 32.77 362 ASN A N 1
ATOM 789 C CA . ASN A 1 97 ? 13.697 13.751 30.079 1.00 33.85 362 ASN A CA 1
ATOM 790 C C . ASN A 1 97 ? 13.861 14.002 28.563 1.00 33.77 362 ASN A C 1
ATOM 791 O O . ASN A 1 97 ? 14.984 14.023 28.046 1.00 33.87 362 ASN A O 1
ATOM 796 N N . PRO A 1 98 ? 12.736 14.216 27.847 1.00 34.02 363 PRO A N 1
ATOM 797 C CA . PRO A 1 98 ? 12.733 14.386 26.378 1.00 33.07 363 PRO A CA 1
ATOM 798 C C . PRO A 1 98 ? 13.540 15.598 25.871 1.00 34.09 363 P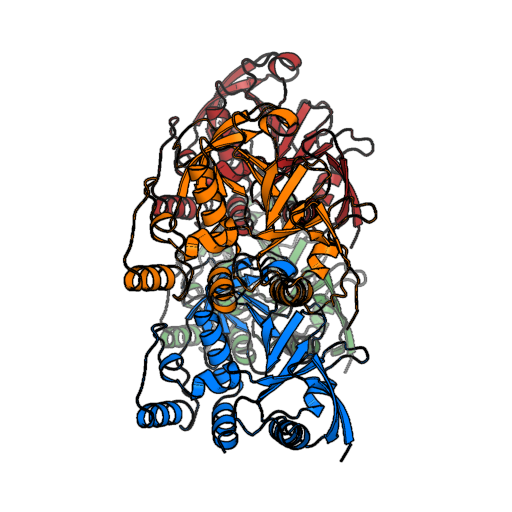RO A C 1
ATOM 799 O O . PRO A 1 98 ? 14.086 15.571 24.755 1.00 33.45 363 PRO A O 1
ATOM 803 N N . GLN A 1 99 ? 13.620 16.646 26.688 1.00 34.89 364 GLN A N 1
ATOM 804 C CA . GLN A 1 99 ? 14.418 17.827 26.350 1.00 36.57 364 GLN A CA 1
ATOM 805 C C . GLN A 1 99 ? 15.881 17.426 26.048 1.00 36.65 364 GLN A C 1
ATOM 806 O O . GLN A 1 99 ? 16.631 18.138 25.371 1.00 36.83 364 GLN A O 1
ATOM 812 N N . ASN A 1 100 ? 16.266 16.245 26.523 1.00 36.33 365 ASN A N 1
ATOM 813 C CA . ASN A 1 100 ? 17.615 15.756 26.276 1.00 36.65 365 ASN A CA 1
ATOM 814 C C . ASN A 1 100 ? 17.799 14.916 25.027 1.00 35.99 365 ASN A C 1
ATOM 815 O O . ASN A 1 100 ? 18.923 14.562 24.688 1.00 36.20 365 ASN A O 1
ATOM 820 N N . TYR A 1 101 ? 16.713 14.645 24.317 1.00 35.83 366 TYR A N 1
ATOM 821 C CA . TYR A 1 101 ? 16.809 13.827 23.116 1.00 36.40 366 TYR A CA 1
ATOM 822 C C . TYR A 1 101 ? 16.158 14.479 21.929 1.00 38.28 366 TYR A C 1
ATOM 823 O O . TYR A 1 101 ? 16.696 14.381 20.814 1.00 39.54 366 TYR A O 1
ATOM 832 N N . LEU A 1 102 ? 15.018 15.145 22.173 1.00 39.29 367 LEU A N 1
ATOM 833 C CA . LEU A 1 102 ? 14.159 15.701 21.106 1.00 40.33 367 LEU A CA 1
ATOM 834 C C . LEU A 1 102 ? 14.514 17.143 20.725 1.00 44.23 367 LEU A C 1
ATOM 835 O O . LEU A 1 102 ? 14.016 17.683 19.728 1.00 46.09 367 LEU A O 1
ATOM 840 N N . LEU A 1 103 ? 15.340 17.776 21.555 1.00 46.29 368 LEU A N 1
ATOM 841 C CA . LEU A 1 103 ? 16.122 18.933 21.149 1.00 49.56 368 LEU A CA 1
ATOM 842 C C . LEU A 1 103 ? 17.503 18.426 21.458 1.00 53.97 368 LEU A C 1
ATOM 843 O O . LEU A 1 103 ? 17.720 17.748 22.495 1.00 51.97 368 LEU A O 1
ATOM 848 N N . GLY A 1 104 ? 18.436 18.727 20.565 1.00 58.75 369 GLY A N 1
ATOM 849 C CA . GLY A 1 104 ? 19.782 18.206 20.695 1.00 61.63 369 GLY A CA 1
ATOM 850 C C . GLY A 1 104 ? 20.664 19.023 19.803 1.00 67.76 369 GLY A C 1
ATOM 851 O O . GLY A 1 104 ? 20.563 18.905 18.585 1.00 68.68 369 GLY A O 1
ATOM 852 N N . LYS A 1 105 ? 21.506 19.882 20.381 1.00 73.26 370 LYS A N 1
ATOM 853 C CA . LYS A 1 105 ? 21.632 20.093 21.840 1.00 75.38 370 LYS A CA 1
ATOM 854 C C . LYS A 1 105 ? 22.052 18.881 22.653 1.00 73.85 370 LYS A C 1
ATOM 855 O O . LYS A 1 105 ? 21.294 18.360 23.498 1.00 73.39 370 LYS A O 1
ATOM 861 N N . LYS A 1 106 ? 23.275 18.435 22.374 1.00 72.49 371 LYS A N 1
ATOM 862 C CA . LYS A 1 106 ? 23.928 17.408 23.172 1.00 71.39 371 LYS A CA 1
ATOM 863 C C . LYS A 1 106 ? 23.934 17.888 24.622 1.00 69.66 371 LYS A C 1
ATOM 864 O O . LYS A 1 106 ? 23.788 17.082 25.557 1.00 68.13 371 LYS A O 1
ATOM 870 N N . GLU A 1 107 ? 24.079 19.210 24.768 1.00 66.64 372 GLU A N 1
ATOM 871 C CA . GLU A 1 107 ? 23.921 19.944 26.020 1.00 64.32 372 GLU A CA 1
ATOM 872 C C . GLU A 1 107 ? 22.717 19.424 26.832 1.00 59.18 372 GLU A C 1
ATOM 873 O O . GLU A 1 107 ? 21.586 19.330 26.317 1.00 59.52 372 GLU A O 1
ATOM 879 N N . THR A 1 108 ? 22.971 19.097 28.099 1.00 52.91 373 THR A N 1
ATOM 880 C CA . THR A 1 108 ? 21.996 18.409 28.960 1.00 47.41 373 THR A CA 1
ATOM 881 C C . THR A 1 108 ? 21.348 19.347 29.997 1.00 45.85 373 THR A C 1
ATOM 882 O O . THR A 1 108 ? 22.033 20.184 30.574 1.00 47.77 373 THR A O 1
ATOM 886 N N . ALA A 1 109 ? 20.046 19.200 30.245 1.00 42.04 374 ALA A N 1
ATOM 887 C CA . ALA A 1 109 ? 19.322 20.191 31.041 1.00 41.93 374 ALA A CA 1
ATOM 888 C C . ALA A 1 109 ? 18.013 19.694 31.622 1.00 39.92 374 ALA A C 1
ATOM 889 O O . ALA A 1 109 ? 17.475 18.675 31.174 1.00 37.76 374 ALA A O 1
ATOM 891 N N . GLU A 1 110 ? 17.508 20.452 32.600 1.00 40.41 375 GLU A N 1
ATOM 892 C CA . GLU A 1 110 ? 16.191 20.249 33.192 1.00 40.27 375 GLU A CA 1
ATOM 893 C C . GLU A 1 110 ? 15.070 20.772 32.295 1.00 40.62 375 GLU A C 1
ATOM 894 O O . GLU A 1 110 ? 15.305 21.514 31.342 1.00 41.79 375 GLU A O 1
ATOM 900 N N . MET A 1 111 ? 13.846 20.389 32.625 1.00 40.15 376 MET A N 1
ATOM 901 C CA . MET A 1 111 ? 12.641 20.954 32.029 1.00 40.40 376 MET A CA 1
ATOM 902 C C . MET A 1 111 ? 11.497 20.672 32.994 1.00 40.56 376 MET A C 1
ATOM 903 O O . MET A 1 111 ? 11.482 19.612 33.626 1.00 39.31 376 MET A O 1
ATOM 908 N N . ALA A 1 112 ? 10.562 21.612 33.109 1.00 42.09 377 ALA A N 1
ATOM 909 C CA . ALA A 1 112 ? 9.355 21.413 33.903 1.00 43.43 377 ALA A CA 1
ATOM 910 C C . ALA A 1 112 ? 8.500 20.273 33.323 1.00 42.76 377 ALA A C 1
ATOM 911 O O . ALA A 1 112 ? 8.357 20.150 32.095 1.00 42.05 377 ALA A O 1
ATOM 913 N N . ASP A 1 113 ? 7.928 19.461 34.219 1.00 43.31 378 ASP A N 1
ATOM 914 C CA . ASP A 1 113 ? 7.108 18.291 33.859 1.00 41.86 378 ASP A CA 1
ATOM 915 C C . ASP A 1 113 ? 6.074 18.604 32.793 1.00 41.88 378 ASP A C 1
ATOM 916 O O . ASP A 1 113 ? 5.978 17.914 31.784 1.00 40.57 378 ASP A O 1
ATOM 921 N N . ARG A 1 114 ? 5.301 19.652 33.020 1.00 43.77 379 ARG A N 1
ATOM 922 C CA . ARG A 1 114 ? 4.246 20.011 32.096 1.00 44.89 379 ARG A CA 1
ATOM 923 C C . ARG A 1 114 ? 4.758 20.277 30.685 1.00 44.16 379 ARG A C 1
ATOM 924 O O . ARG A 1 114 ? 4.052 20.015 29.709 1.00 44.31 379 ARG A O 1
ATOM 932 N N . ASN A 1 115 ? 5.984 20.780 30.584 1.00 43.41 380 ASN A N 1
ATOM 933 C CA . ASN A 1 115 ? 6.589 21.072 29.287 1.00 43.02 380 ASN A CA 1
ATOM 934 C C . ASN A 1 115 ? 7.224 19.827 28.620 1.00 40.47 380 ASN A C 1
ATOM 935 O O . ASN A 1 115 ? 7.271 19.728 27.386 1.00 39.81 380 ASN A O 1
ATOM 940 N N . LYS A 1 116 ? 7.721 18.899 29.436 1.00 38.56 381 LYS A N 1
ATOM 941 C CA . LYS A 1 116 ? 8.016 17.548 28.960 1.00 36.72 381 LYS A CA 1
ATOM 942 C C . LYS A 1 116 ? 6.777 16.939 28.266 1.00 36.71 381 LYS A C 1
ATOM 943 O O . LYS A 1 116 ? 6.873 16.446 27.129 1.00 35.86 381 LYS A O 1
ATOM 949 N N . GLU A 1 117 ? 5.628 17.012 28.944 1.00 37.78 382 GLU A N 1
ATOM 950 C CA . GLU A 1 117 ? 4.351 16.513 28.428 1.00 38.26 382 GLU A CA 1
ATOM 951 C C . GLU A 1 117 ? 4.025 17.138 27.055 1.00 38.05 382 GLU A C 1
ATOM 952 O O . GLU A 1 117 ? 3.808 16.419 26.078 1.00 36.55 382 GLU A O 1
ATOM 958 N N . VAL A 1 118 ? 4.018 18.471 26.989 1.00 37.99 383 VAL A N 1
ATOM 959 C CA . VAL A 1 118 ? 3.771 19.173 25.742 1.00 38.63 383 VAL A CA 1
ATOM 960 C C . VAL A 1 118 ? 4.745 18.704 24.656 1.00 37.63 383 VAL A C 1
ATOM 961 O O . VAL A 1 118 ? 4.346 18.408 23.527 1.00 37.20 383 VAL A O 1
ATOM 965 N N . LEU A 1 119 ? 6.022 18.630 25.004 1.00 37.24 384 LEU A N 1
ATOM 966 C CA . LEU A 1 119 ? 7.049 18.282 24.041 1.00 37.04 384 LEU A CA 1
ATOM 967 C C . LEU A 1 119 ? 6.867 16.875 23.428 1.00 35.43 384 LEU A C 1
ATOM 968 O O . LEU A 1 119 ? 7.170 16.666 22.249 1.00 34.95 384 LEU A O 1
ATOM 973 N N . LEU A 1 120 ? 6.375 15.916 24.220 1.00 34.35 385 LEU A N 1
ATOM 974 C CA . LEU A 1 120 ? 6.170 14.548 23.714 1.00 33.27 385 LEU A CA 1
ATOM 975 C C . LEU A 1 120 ? 4.913 14.507 22.866 1.00 34.64 385 LEU A C 1
ATOM 976 O O . LEU A 1 120 ? 4.865 13.812 21.850 1.00 35.24 385 LEU A O 1
ATOM 981 N N . GLU A 1 121 ? 3.897 15.253 23.282 1.00 36.39 386 GLU A N 1
ATOM 982 C CA . GLU A 1 121 ? 2.697 15.394 22.468 1.00 38.01 386 GLU A CA 1
ATOM 983 C C . GLU A 1 121 ? 3.045 15.924 21.081 1.00 38.56 386 GLU A C 1
ATOM 984 O O . GLU A 1 121 ? 2.673 15.308 20.084 1.00 39.21 386 GLU A O 1
ATOM 990 N N . GLU A 1 122 ? 3.783 17.031 21.025 1.00 38.37 387 GLU A N 1
ATOM 991 C CA . GLU A 1 122 ? 4.225 17.615 19.760 1.00 39.00 387 GLU A CA 1
ATOM 992 C C . GLU A 1 122 ? 4.980 16.629 18.856 1.00 37.54 387 GLU A C 1
ATOM 993 O O . GLU A 1 122 ? 4.791 16.638 17.642 1.00 38.34 387 GLU A O 1
ATOM 999 N N . CYS A 1 123 ? 5.825 15.779 19.433 1.00 35.75 388 CYS A N 1
ATOM 1000 C CA A CYS A 1 123 ? 6.682 14.866 18.662 0.50 34.96 388 CYS A CA 1
ATOM 1001 C CA B CYS A 1 123 ? 6.653 14.919 18.604 0.50 34.51 388 CYS A CA 1
ATOM 1002 C C . CYS A 1 123 ? 5.946 13.606 18.233 1.00 33.69 388 CYS A C 1
ATOM 1003 O O . CYS A 1 123 ? 6.096 13.130 17.108 1.00 33.63 388 CYS A O 1
ATOM 1008 N N . PHE A 1 124 ? 5.143 13.061 19.143 1.00 33.31 389 PHE A N 1
ATOM 1009 C CA . PHE A 1 124 ? 4.540 11.745 18.933 1.00 32.62 389 PHE A CA 1
ATOM 1010 C C . PHE A 1 124 ? 3.063 11.721 18.533 1.00 34.33 389 PHE A C 1
ATOM 1011 O O . PHE A 1 124 ? 2.616 10.756 17.893 1.00 33.58 389 PHE A O 1
ATOM 1019 N N . CYS A 1 125 ? 2.297 12.748 18.908 1.00 35.86 390 CYS A N 1
ATOM 1020 C CA . CYS A 1 125 ? 0.836 12.644 18.807 1.00 37.00 390 CYS A CA 1
ATOM 1021 C C . CYS A 1 125 ? 0.171 13.352 17.627 1.00 39.52 390 CYS A C 1
ATOM 1022 O O . CYS A 1 125 ? -1.053 13.336 17.509 1.00 40.74 390 CYS A O 1
ATOM 1025 N N . GLY A 1 126 ? 0.956 13.961 16.746 1.00 41.32 391 GLY A N 1
ATOM 1026 C CA . GLY A 1 126 ? 0.381 14.626 15.570 1.00 43.75 391 GLY A CA 1
ATOM 1027 C C . GLY A 1 126 ? -0.143 13.555 14.634 1.00 44.53 391 GLY A C 1
ATOM 1028 O O . GLY A 1 126 ? -0.331 12.403 15.029 1.00 42.53 391 GLY A O 1
ATOM 1029 N N . SER A 1 127 ? -0.375 13.916 13.382 1.00 47.31 392 SER A N 1
ATOM 1030 C CA . SER A 1 127 ? -0.776 12.913 12.396 1.00 47.29 392 SER A CA 1
ATOM 1031 C C . SER A 1 127 ? 0.393 11.960 12.133 1.00 45.69 392 SER A C 1
ATOM 1032 O O . SER A 1 127 ? 0.187 10.771 11.876 1.00 46.45 392 SER A O 1
ATOM 1035 N N . SER A 1 128 ? 1.614 12.487 12.223 1.00 44.58 393 SER A N 1
ATOM 1036 C CA . SER A 1 128 ? 2.824 11.663 12.156 1.00 41.37 393 SER A CA 1
ATOM 1037 C C . SER A 1 128 ? 3.861 12.089 13.201 1.00 39.79 393 SER A C 1
ATOM 1038 O O . SER A 1 128 ? 3.813 13.197 13.758 1.00 40.57 393 SER A O 1
ATOM 1041 N N . VAL A 1 129 ? 4.784 11.178 13.465 1.00 37.76 394 VAL A N 1
ATOM 1042 C CA . VAL A 1 129 ? 5.907 11.418 14.348 1.00 37.26 394 VAL A CA 1
ATOM 1043 C C . VAL A 1 129 ? 6.853 12.473 13.746 1.00 39.65 394 VAL A C 1
ATOM 1044 O O . VAL A 1 129 ? 7.305 12.353 12.613 1.00 39.01 394 VAL A O 1
ATOM 1048 N N . THR A 1 130 ? 7.147 13.514 14.508 1.00 43.55 395 THR A N 1
ATOM 1049 C CA . THR A 1 130 ? 8.105 14.516 14.046 1.00 48.57 395 THR A CA 1
ATOM 1050 C C . THR A 1 130 ? 9.432 14.444 14.817 1.00 51.31 395 THR A C 1
ATOM 1051 O O . THR A 1 130 ? 9.700 15.267 15.699 1.00 52.75 395 THR A O 1
ATOM 1055 N N . VAL A 1 131 ? 10.237 13.433 14.472 1.00 53.83 396 VAL A N 1
ATOM 1056 C CA . VAL A 1 131 ? 11.614 13.268 14.947 1.00 56.50 396 VAL A CA 1
ATOM 1057 C C . VAL A 1 131 ? 12.515 14.433 14.540 1.00 61.69 396 VAL A C 1
ATOM 1058 O O . VAL A 1 131 ? 12.582 14.773 13.347 1.00 61.22 396 VAL A O 1
ATOM 1062 N N . PRO A 1 132 ? 13.254 15.023 15.508 1.00 65.96 397 PRO A N 1
ATOM 1063 C CA . PRO A 1 132 ? 14.384 15.844 15.048 1.00 66.31 397 PRO A CA 1
ATOM 1064 C C . PRO A 1 132 ? 15.555 14.935 14.658 1.00 62.93 397 PRO A C 1
ATOM 1065 O O . PRO A 1 132 ? 15.790 13.906 15.302 1.00 59.97 397 PRO A O 1
ATOM 1069 N N . GLU A 1 133 ? 16.247 15.318 13.586 1.00 62.09 398 GLU A N 1
ATOM 1070 C CA . GLU A 1 133 ? 17.272 14.492 12.950 1.00 58.42 398 GLU A CA 1
ATOM 1071 C C . GLU A 1 133 ? 18.566 14.493 13.773 1.00 56.70 398 GLU A C 1
ATOM 1072 O O . GLU A 1 133 ? 18.949 15.504 14.376 1.00 56.02 398 GLU A O 1
ATOM 1078 N N . ILE A 1 134 ? 19.207 13.333 13.837 1.00 53.90 399 ILE A N 1
ATOM 1079 C CA . ILE A 1 134 ? 20.482 13.209 14.534 1.00 50.84 399 ILE A CA 1
ATOM 1080 C C . ILE A 1 134 ? 21.549 13.161 13.444 1.00 50.58 399 ILE A C 1
ATOM 1081 O O . ILE A 1 134 ? 21.389 12.488 12.418 1.00 49.38 399 ILE A O 1
ATOM 1086 N N . GLU A 1 135 ? 22.603 13.934 13.656 1.00 50.74 400 GLU A N 1
ATOM 1087 C CA . GLU A 1 135 ? 23.722 13.998 12.741 1.00 51.44 400 GLU A CA 1
ATOM 1088 C C . GLU A 1 135 ? 24.955 13.927 13.608 1.00 50.18 400 GLU A C 1
ATOM 1089 O O . GLU A 1 135 ? 24.922 14.336 14.770 1.00 50.13 400 GLU A O 1
ATOM 1095 N N . GLY A 1 136 ? 26.034 13.401 13.053 1.00 49.08 401 GLY A N 1
ATOM 1096 C CA . GLY A 1 136 ? 27.308 13.387 13.751 1.00 47.64 401 GLY A CA 1
ATOM 1097 C C . GLY A 1 136 ? 28.228 12.400 13.091 1.00 46.53 401 GLY A C 1
ATOM 1098 O O . GLY A 1 136 ? 27.785 11.590 12.269 1.00 45.77 401 GLY A O 1
ATOM 1099 N N . VAL A 1 137 ? 29.512 12.485 13.424 1.00 46.49 402 VAL A N 1
ATOM 1100 C CA . VAL A 1 137 ? 30.472 11.515 12.937 1.00 46.23 402 VAL A CA 1
ATOM 1101 C C . VAL A 1 137 ? 30.419 10.325 13.887 1.00 44.21 402 VAL A C 1
ATOM 1102 O O . VAL A 1 137 ? 30.070 10.474 15.065 1.00 43.79 402 VAL A O 1
ATOM 1106 N N . LEU A 1 138 ? 30.670 9.134 13.344 1.00 43.16 403 LEU A N 1
ATOM 1107 C CA . LEU A 1 138 ? 30.640 7.878 14.104 1.00 40.23 403 LEU A CA 1
ATOM 1108 C C . LEU A 1 138 ? 31.599 6.900 13.451 1.00 40.35 403 LEU A C 1
ATOM 1109 O O . LEU A 1 138 ? 31.957 7.064 12.285 1.00 41.54 403 LEU A O 1
ATOM 1114 N N . TRP A 1 139 ? 32.020 5.891 14.199 1.00 39.00 404 TRP A N 1
ATOM 1115 C CA . TRP A 1 139 ? 32.852 4.818 13.638 1.00 39.40 404 TRP A CA 1
ATOM 1116 C C . TRP A 1 139 ? 32.024 3.676 13.067 1.00 37.46 404 TRP A C 1
ATOM 1117 O O . TRP A 1 139 ? 31.067 3.205 13.708 1.00 35.54 404 TRP A O 1
ATOM 1128 N N . LEU A 1 140 ? 32.413 3.212 11.878 1.00 37.31 405 LEU A N 1
ATOM 1129 C CA . LEU A 1 140 ? 31.785 2.072 11.228 1.00 36.20 405 LEU A CA 1
ATOM 1130 C C . LEU A 1 140 ? 32.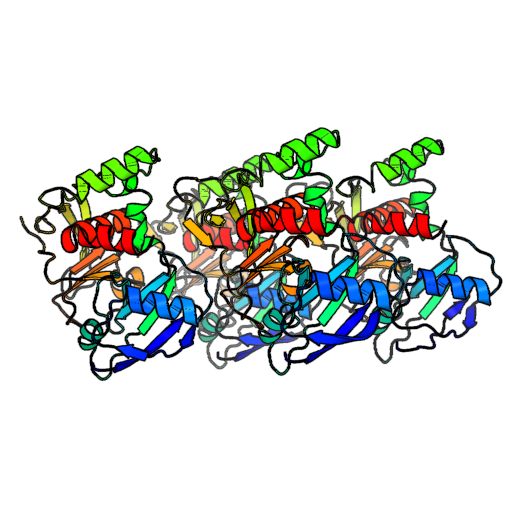796 0.954 11.040 1.00 36.98 405 LEU A C 1
ATOM 1131 O O . LEU A 1 140 ? 33.735 1.099 10.270 1.00 38.84 405 LEU A O 1
ATOM 1136 N N . LYS A 1 141 ? 32.591 -0.164 11.722 1.00 35.64 406 LYS A N 1
ATOM 1137 C CA . LYS A 1 141 ? 33.384 -1.363 11.467 1.00 37.25 406 LYS A CA 1
ATOM 1138 C C . LYS A 1 141 ? 33.375 -1.811 9.971 1.00 39.01 406 LYS A C 1
ATOM 1139 O O . LYS A 1 141 ? 32.335 -1.815 9.306 1.00 37.77 406 LYS A O 1
ATOM 1145 N N . ASP A 1 142 ? 34.551 -2.176 9.462 1.00 41.92 407 ASP A N 1
ATOM 1146 C CA . ASP A 1 142 ? 34.685 -2.759 8.126 1.00 45.08 407 ASP A CA 1
ATOM 1147 C C . ASP A 1 142 ? 33.989 -4.108 8.062 1.00 44.55 407 ASP A C 1
ATOM 1148 O O . ASP A 1 142 ? 33.970 -4.828 9.066 1.00 44.24 407 ASP A O 1
ATOM 1153 N N . ASP A 1 143 ? 33.410 -4.454 6.911 1.00 44.95 408 ASP A N 1
ATOM 1154 C CA . ASP A 1 143 ? 32.786 -5.782 6.762 1.00 44.72 408 ASP A CA 1
ATOM 1155 C C . ASP A 1 143 ? 33.786 -6.923 7.062 1.00 45.71 408 ASP A C 1
ATOM 1156 O O . ASP A 1 143 ? 34.887 -6.973 6.510 1.00 47.20 408 ASP A O 1
ATOM 1161 N N . GLY A 1 144 ? 33.394 -7.818 7.967 1.00 44.52 409 GLY A N 1
ATOM 1162 C CA . GLY A 1 144 ? 34.244 -8.936 8.391 1.00 45.18 409 GLY A CA 1
ATOM 1163 C C . GLY A 1 144 ? 35.654 -8.652 8.908 1.00 45.93 409 GLY A C 1
ATOM 1164 O O . GLY A 1 144 ? 36.436 -9.586 9.083 1.00 46.61 409 GLY A O 1
ATOM 1165 N N . LYS A 1 145 ? 35.986 -7.381 9.155 1.00 45.86 410 LYS A N 1
ATOM 1166 C CA . LYS A 1 145 ? 37.303 -7.026 9.720 1.00 47.06 410 LYS A CA 1
ATOM 1167 C C . LYS A 1 145 ? 37.237 -6.213 11.020 1.00 45.41 410 LYS A C 1
ATOM 1168 O O . LYS A 1 145 ? 36.346 -5.390 11.187 1.00 44.31 410 LYS A O 1
ATOM 1174 N N . LYS A 1 146 ? 38.211 -6.434 11.907 1.00 45.78 411 LYS A N 1
ATOM 1175 C CA . LYS A 1 146 ? 38.331 -5.724 13.191 1.00 44.72 411 LYS A CA 1
ATOM 1176 C C . LYS A 1 146 ? 39.010 -4.347 13.083 1.00 45.75 411 LYS A C 1
ATOM 1177 O O . LYS A 1 146 ? 39.820 -3.968 13.934 1.00 46.19 411 LYS A O 1
ATOM 1183 N N . SER A 1 147 ? 38.649 -3.598 12.049 1.00 46.16 412 SER A N 1
ATOM 1184 C CA . SER A 1 147 ? 39.102 -2.221 11.867 1.00 47.08 412 SER A CA 1
ATOM 1185 C C . SER A 1 147 ? 37.900 -1.293 11.679 1.00 45.52 412 SER A C 1
ATOM 1186 O O . SER A 1 147 ? 36.848 -1.733 11.194 1.00 44.08 412 SER A O 1
ATOM 1189 N N . TRP A 1 148 ? 38.056 -0.022 12.061 1.00 45.62 413 TRP A N 1
ATOM 1190 C CA . TRP A 1 148 ? 36.956 0.963 12.015 1.00 43.91 413 TRP A CA 1
ATOM 1191 C C . TRP A 1 148 ? 37.330 2.210 11.282 1.00 45.93 413 TRP A C 1
ATOM 1192 O O . TRP A 1 148 ? 38.501 2.502 11.104 1.00 47.96 413 TRP A O 1
ATOM 1203 N N . LYS A 1 149 ? 36.323 2.967 10.860 1.00 45.72 414 LYS A N 1
ATOM 1204 C CA . LYS A 1 149 ? 36.517 4.205 10.101 1.00 47.56 414 LYS A CA 1
ATOM 1205 C C . LYS A 1 149 ? 35.443 5.236 10.441 1.00 46.76 414 LYS A C 1
ATOM 1206 O O . LYS A 1 149 ? 34.245 4.940 10.387 1.00 45.11 414 LYS A O 1
ATOM 1212 N N . LYS A 1 150 ? 35.869 6.448 10.770 1.00 48.39 415 LYS A N 1
ATOM 1213 C CA . LYS A 1 150 ? 34.948 7.560 10.955 1.00 48.21 415 LYS A CA 1
ATOM 1214 C C . LYS A 1 150 ? 34.198 7.864 9.662 1.00 48.30 415 LYS A C 1
ATOM 1215 O O . LYS A 1 150 ? 34.811 7.992 8.609 1.00 50.67 415 LYS A O 1
ATOM 1221 N N . ARG A 1 151 ? 32.870 7.910 9.745 1.00 46.34 416 ARG A N 1
ATOM 1222 C CA . ARG A 1 151 ? 32.000 8.401 8.671 1.00 46.53 416 ARG A CA 1
ATOM 1223 C C . ARG A 1 151 ? 30.946 9.298 9.314 1.00 45.58 416 ARG A C 1
ATOM 1224 O O . ARG A 1 151 ? 30.594 9.103 10.479 1.00 43.62 416 ARG A O 1
ATOM 1232 N N . TYR A 1 152 ? 30.438 10.263 8.547 1.00 47.32 417 TYR A N 1
ATOM 1233 C CA . TYR A 1 152 ? 29.342 11.140 8.979 1.00 47.09 417 TYR A CA 1
ATOM 1234 C C . TYR A 1 152 ? 27.967 10.516 8.723 1.00 45.52 417 TYR A C 1
ATOM 1235 O O . TYR A 1 152 ? 27.703 9.999 7.625 1.00 45.73 417 TYR A O 1
ATOM 1244 N N . PHE A 1 153 ? 27.087 10.613 9.720 1.00 44.14 418 PHE A N 1
ATOM 1245 C CA . PHE A 1 153 ? 25.773 9.934 9.695 1.00 42.37 418 PHE A CA 1
ATOM 1246 C C . PHE A 1 153 ? 24.608 10.873 9.888 1.00 42.37 418 PHE A C 1
ATOM 1247 O O . PHE A 1 153 ? 24.718 11.888 10.586 1.00 43.19 418 PHE A O 1
ATOM 1255 N N . LEU A 1 154 ? 23.481 10.489 9.293 1.00 41.93 419 LEU A N 1
ATOM 1256 C CA . LEU A 1 154 ? 22.284 11.302 9.287 1.00 42.18 419 LEU A CA 1
ATOM 1257 C C . LEU A 1 154 ? 21.024 10.437 9.351 1.00 40.63 419 LEU A C 1
ATOM 1258 O O . LEU A 1 154 ? 20.744 9.637 8.439 1.00 40.16 419 LEU A O 1
ATOM 1263 N N . LEU A 1 155 ? 20.270 10.621 10.435 1.00 39.66 420 LEU A N 1
ATOM 1264 C CA . LEU A 1 155 ? 19.009 9.924 10.642 1.00 38.90 420 LEU A CA 1
ATOM 1265 C C . LEU A 1 155 ? 17.836 10.735 10.090 1.00 40.85 420 LEU A C 1
ATOM 1266 O O . LEU A 1 155 ? 17.569 11.855 10.547 1.00 41.44 420 LEU A O 1
ATOM 1271 N N . ARG A 1 156 ? 17.173 10.155 9.086 1.00 42.58 421 ARG A N 1
ATOM 1272 C CA . ARG A 1 156 ? 15.884 10.608 8.551 1.00 43.57 421 ARG A CA 1
ATOM 1273 C C . ARG A 1 156 ? 14.807 9.610 8.976 1.00 42.02 421 ARG A C 1
ATOM 1274 O O . ARG A 1 156 ? 15.119 8.460 9.289 1.00 40.15 421 ARG A O 1
ATOM 1282 N N . ALA A 1 157 ? 13.542 10.038 8.962 1.00 42.49 422 ALA A N 1
ATOM 1283 C CA . ALA A 1 157 ? 12.409 9.145 9.202 1.00 40.39 422 ALA A CA 1
ATOM 1284 C C . ALA A 1 157 ? 12.446 7.962 8.237 1.00 41.40 422 ALA A C 1
ATOM 1285 O O . ALA A 1 157 ? 11.856 6.908 8.497 1.00 40.34 422 ALA A O 1
ATOM 1287 N N . SER A 1 158 ? 13.160 8.136 7.126 1.00 43.68 423 SER A N 1
ATOM 1288 C CA . SER A 1 158 ? 13.275 7.088 6.098 1.00 44.13 423 SER A CA 1
ATOM 1289 C C . SER A 1 158 ? 14.472 6.107 6.268 1.00 43.57 423 SER A C 1
ATOM 1290 O O . SER A 1 158 ? 14.700 5.263 5.390 1.00 45.56 423 SER A O 1
ATOM 1293 N N . GLY A 1 159 ? 15.203 6.201 7.392 1.00 40.89 424 GLY A N 1
ATOM 1294 C CA . GLY A 1 159 ? 16.338 5.310 7.687 1.00 37.19 424 GLY A CA 1
ATOM 1295 C C . GLY A 1 159 ? 17.633 6.039 7.994 1.00 36.36 424 GLY A C 1
ATOM 1296 O O . GLY A 1 159 ? 17.664 7.259 8.134 1.00 37.64 424 GLY A O 1
ATOM 1297 N N . ILE A 1 160 ? 18.713 5.292 8.113 1.00 34.08 425 ILE A N 1
ATOM 1298 C CA . ILE A 1 160 ? 19.999 5.899 8.347 1.00 33.93 425 ILE A CA 1
ATOM 1299 C C . ILE A 1 160 ? 20.668 6.056 7.003 1.00 35.50 425 ILE A C 1
ATOM 1300 O O . ILE A 1 160 ? 20.530 5.190 6.140 1.00 34.61 425 ILE A O 1
ATOM 1305 N N . TYR A 1 161 ? 21.372 7.180 6.851 1.00 37.46 426 TYR A N 1
ATOM 1306 C CA . TYR A 1 161 ? 22.165 7.531 5.675 1.00 39.84 426 TYR A CA 1
ATOM 1307 C C . TYR A 1 161 ? 23.568 7.892 6.099 1.00 41.12 426 TYR A C 1
ATOM 1308 O O . TYR A 1 161 ? 23.809 8.202 7.269 1.00 40.29 426 TYR A O 1
ATOM 1317 N N . TYR A 1 162 ? 24.488 7.879 5.137 1.00 43.08 427 TYR A N 1
ATOM 1318 C CA . TYR A 1 162 ? 25.874 8.204 5.404 1.00 44.50 427 TYR A CA 1
ATOM 1319 C C . TYR A 1 162 ? 26.596 8.550 4.130 1.00 47.77 427 TYR A C 1
ATOM 1320 O O . TYR A 1 162 ? 26.086 8.351 3.035 1.00 49.06 427 TYR A O 1
ATOM 1329 N N . VAL A 1 163 ? 27.793 9.085 4.299 1.00 50.56 428 VAL A N 1
ATOM 1330 C CA . VAL A 1 163 ? 28.661 9.442 3.206 1.00 54.20 428 VAL A CA 1
ATOM 1331 C C . VAL A 1 163 ? 29.780 8.410 3.233 1.00 55.91 428 VAL A C 1
ATOM 1332 O O . VAL A 1 163 ? 30.523 8.334 4.214 1.00 55.84 428 VAL A O 1
ATOM 1336 N N . PRO A 1 164 ? 29.874 7.575 2.184 1.00 57.82 429 PRO A N 1
ATOM 1337 C CA . PRO A 1 164 ? 30.960 6.597 2.107 1.00 59.80 429 PRO A CA 1
ATOM 1338 C C . PRO A 1 164 ? 32.347 7.201 1.794 1.00 63.93 429 PRO A C 1
ATOM 1339 O O . PRO A 1 164 ? 33.359 6.536 2.022 1.00 64.68 429 PRO A O 1
ATOM 1343 N N . LYS A 1 165 ? 32.391 8.439 1.297 1.00 67.78 430 LYS A N 1
ATOM 1344 C CA . LYS A 1 165 ? 33.654 9.102 0.929 1.00 72.94 430 LYS A CA 1
ATOM 1345 C C . LYS A 1 165 ? 34.146 9.996 2.080 1.00 73.63 430 LYS A C 1
ATOM 1346 O O . LYS A 1 165 ? 33.487 10.987 2.413 1.00 73.39 430 LYS A O 1
ATOM 1352 N N . GLY A 1 166 ? 35.294 9.654 2.675 1.00 74.60 431 GLY A N 1
ATOM 1353 C CA . GLY A 1 166 ? 35.918 10.468 3.736 1.00 75.16 431 GLY A CA 1
ATOM 1354 C C . GLY A 1 166 ? 35.276 10.393 5.123 1.00 75.01 431 GLY A C 1
ATOM 1355 O O . GLY A 1 166 ? 34.537 9.442 5.432 1.00 73.12 431 GLY A O 1
ATOM 1356 N N . LYS A 1 167 ? 35.551 11.410 5.953 1.00 76.39 432 LYS A N 1
ATOM 1357 C CA . LYS A 1 167 ? 35.104 11.483 7.373 1.00 73.11 432 LYS A CA 1
ATOM 1358 C C . LYS A 1 167 ? 34.371 12.805 7.743 1.00 71.88 432 LYS A C 1
ATOM 1359 O O . LYS A 1 167 ? 34.371 13.228 8.899 1.00 70.28 432 LYS A O 1
ATOM 1365 N N . ALA A 1 168 ? 33.744 13.438 6.755 1.00 73.24 433 ALA A N 1
ATOM 1366 C CA . ALA A 1 168 ? 33.134 14.767 6.916 1.00 74.21 433 ALA A CA 1
ATOM 1367 C C . ALA A 1 168 ? 31.654 14.830 6.457 1.00 73.06 433 ALA A C 1
ATOM 1368 O O . ALA A 1 168 ? 31.158 13.926 5.775 1.00 70.77 433 ALA A O 1
ATOM 1370 N N . LYS A 1 169 ? 30.972 15.914 6.841 1.00 73.65 434 LYS A N 1
ATOM 1371 C CA . LYS A 1 169 ? 29.600 16.218 6.416 1.00 72.29 434 LYS A CA 1
ATOM 1372 C C . LYS A 1 169 ? 29.561 16.687 4.956 1.00 75.66 434 LYS A C 1
ATOM 1373 O O . LYS A 1 169 ? 29.803 17.869 4.658 1.00 78.87 434 LYS A O 1
ATOM 1379 N N . VAL A 1 170 ? 29.289 15.757 4.042 1.00 74.98 435 VAL A N 1
ATOM 1380 C CA . VAL A 1 170 ? 29.094 16.113 2.632 1.00 76.82 435 VAL A CA 1
ATOM 1381 C C . VAL A 1 170 ? 27.699 15.628 2.238 1.00 75.09 435 VAL A C 1
ATOM 1382 O O . VAL A 1 170 ? 27.522 14.467 1.865 1.00 74.58 435 VAL A O 1
ATOM 1386 N N . SER A 1 171 ? 26.725 16.539 2.344 1.00 74.04 436 SER A N 1
ATOM 1387 C CA . SER A 1 171 ? 25.281 16.243 2.259 1.00 70.64 436 SER A CA 1
ATOM 1388 C C . SER A 1 171 ? 24.795 15.627 0.940 1.00 69.92 436 SER A C 1
ATOM 1389 O O . SER A 1 171 ? 24.016 14.667 0.958 1.00 66.39 436 SER A O 1
ATOM 1392 N N . ARG A 1 172 ? 25.243 16.172 -0.191 1.00 71.58 437 ARG A N 1
ATOM 1393 C CA . ARG A 1 172 ? 24.852 15.643 -1.510 1.00 71.56 437 ARG A CA 1
ATOM 1394 C C . ARG A 1 172 ? 25.222 14.156 -1.704 1.00 69.98 437 ARG A C 1
ATOM 1395 O O . ARG A 1 172 ? 24.569 13.438 -2.476 1.00 68.30 437 ARG A O 1
ATOM 1403 N N . ASP A 1 173 ? 26.266 13.721 -0.987 1.00 68.52 438 ASP A N 1
ATOM 1404 C CA . ASP A 1 173 ? 26.798 12.352 -1.051 1.00 66.16 438 ASP A CA 1
ATOM 1405 C C . ASP A 1 173 ? 26.267 11.432 0.060 1.00 61.60 438 ASP A C 1
ATOM 1406 O O . ASP A 1 173 ? 26.938 10.468 0.442 1.00 61.02 438 ASP A O 1
ATOM 1411 N N . LEU A 1 174 ? 25.079 11.744 0.579 1.00 59.04 439 LEU A N 1
ATOM 1412 C CA . LEU A 1 174 ? 24.358 10.849 1.487 1.00 55.18 439 LEU A CA 1
ATOM 1413 C C . LEU A 1 174 ? 23.683 9.752 0.678 1.00 53.38 439 LEU A C 1
ATOM 1414 O O . LEU A 1 174 ? 22.842 10.043 -0.169 1.00 53.69 439 LEU A O 1
ATOM 1419 N N . VAL A 1 175 ? 24.086 8.502 0.924 1.00 51.17 440 VAL A N 1
ATOM 1420 C CA . VAL A 1 175 ? 23.431 7.306 0.338 1.00 49.58 440 VAL A CA 1
ATOM 1421 C C . VAL A 1 175 ? 22.789 6.468 1.449 1.00 45.94 440 VAL A C 1
ATOM 1422 O O . VAL A 1 175 ? 23.171 6.584 2.617 1.00 44.42 440 VAL A O 1
ATOM 1426 N N . CYS A 1 176 ? 21.812 5.631 1.100 1.00 44.77 441 CYS A N 1
ATOM 1427 C CA . CYS A 1 176 ? 21.189 4.770 2.104 1.00 41.19 441 CYS A CA 1
ATOM 1428 C C . CYS A 1 176 ? 22.268 3.929 2.776 1.00 40.02 441 CYS A C 1
ATOM 1429 O O . CYS A 1 176 ? 23.080 3.284 2.098 1.00 40.85 441 CYS A O 1
ATOM 1432 N N . PHE A 1 177 ? 22.293 3.988 4.106 1.00 37.79 442 PHE A N 1
ATOM 1433 C CA . PHE A 1 177 ? 23.133 3.134 4.921 1.00 36.55 442 PHE A CA 1
ATOM 1434 C C . PHE A 1 177 ? 22.291 1.970 5.413 1.00 35.19 442 PHE A C 1
ATOM 1435 O O . PHE A 1 177 ? 22.719 0.829 5.309 1.00 35.07 442 PHE A O 1
ATOM 1443 N N . LEU A 1 178 ? 21.101 2.252 5.945 1.00 34.48 443 LEU A N 1
ATOM 1444 C CA . LEU A 1 178 ? 20.219 1.191 6.409 1.00 33.22 443 LEU A CA 1
ATOM 1445 C C . LEU A 1 178 ? 18.788 1.674 6.654 1.00 33.44 443 LEU A C 1
ATOM 1446 O O . LEU A 1 178 ? 18.572 2.588 7.474 1.00 32.62 443 LEU A O 1
ATOM 1451 N N . GLN A 1 179 ? 17.826 1.062 5.939 1.00 33.71 444 GLN A N 1
ATOM 1452 C CA . GLN A 1 179 ? 16.389 1.200 6.228 1.00 33.03 444 GLN A CA 1
ATOM 1453 C C . GLN A 1 179 ? 16.031 0.452 7.522 1.00 31.00 444 GLN A C 1
ATOM 1454 O O . GLN A 1 179 ? 16.511 -0.659 7.747 1.00 30.38 444 GLN A O 1
ATOM 1460 N N . LEU A 1 180 ? 15.200 1.063 8.370 1.00 30.75 445 LEU A N 1
ATOM 1461 C CA . LEU A 1 180 ? 14.965 0.568 9.738 1.00 29.62 445 LEU A CA 1
ATOM 1462 C C . LEU A 1 180 ? 13.788 -0.426 9.913 1.00 28.79 445 LEU A C 1
ATOM 1463 O O . LEU A 1 180 ? 13.649 -1.100 10.950 1.00 26.26 445 LEU A O 1
ATOM 1468 N N . ASP A 1 181 ? 12.946 -0.522 8.896 1.00 29.54 446 ASP A N 1
ATOM 1469 C CA . ASP A 1 181 ? 11.759 -1.380 8.982 1.00 29.62 446 ASP A CA 1
ATOM 1470 C C . ASP A 1 181 ? 11.995 -2.782 9.525 1.00 27.72 446 ASP A C 1
ATOM 1471 O O . ASP A 1 181 ? 11.166 -3.287 10.255 1.00 26.95 446 ASP A O 1
ATOM 1476 N N . HIS A 1 182 ? 13.095 -3.414 9.121 1.00 27.38 447 HIS A N 1
ATOM 1477 C CA . HIS A 1 182 ? 13.370 -4.810 9.482 1.00 26.66 447 HIS A CA 1
ATOM 1478 C C . HIS A 1 182 ? 14.711 -4.978 10.141 1.00 25.97 447 HIS A C 1
ATOM 1479 O O . HIS A 1 182 ? 15.375 -6.004 9.947 1.00 26.91 447 HIS A O 1
ATOM 1486 N N . VAL A 1 183 ? 15.136 -3.963 10.893 1.00 24.64 448 VAL A N 1
ATOM 1487 C CA . VAL A 1 183 ? 16.277 -4.111 11.787 1.00 24.41 448 VAL A CA 1
ATOM 1488 C C . VAL A 1 183 ? 15.924 -3.669 13.211 1.00 23.41 448 VAL A C 1
ATOM 1489 O O . VAL A 1 183 ? 15.252 -2.646 13.426 1.00 23.02 448 VAL A O 1
ATOM 1493 N N . ASN A 1 184 ? 16.371 -4.466 14.169 1.00 21.74 449 ASN A N 1
ATOM 1494 C CA . ASN A 1 184 ? 16.357 -4.086 15.554 1.00 21.01 449 ASN A CA 1
ATOM 1495 C C . ASN A 1 184 ? 17.691 -3.424 15.874 1.00 21.08 449 ASN A C 1
ATOM 1496 O O . ASN A 1 184 ? 18.643 -3.538 15.103 1.00 22.24 449 ASN A O 1
ATOM 1501 N N . VAL A 1 185 ? 17.755 -2.726 16.997 1.00 19.96 450 VAL A N 1
ATOM 1502 C CA . VAL A 1 185 ? 18.962 -2.060 17.403 1.00 20.02 450 VAL A CA 1
ATOM 1503 C C . VAL A 1 185 ? 19.359 -2.664 18.739 1.00 19.02 450 VAL A C 1
ATOM 1504 O O . VAL A 1 185 ? 18.503 -2.969 19.559 1.00 18.02 450 VAL A O 1
ATOM 1508 N N . TYR A 1 186 ? 20.654 -2.866 18.932 1.00 19.36 451 TYR A N 1
ATOM 1509 C CA . TYR A 1 186 ? 21.174 -3.564 20.112 1.00 19.11 451 TYR A CA 1
ATOM 1510 C C . TYR A 1 186 ? 22.308 -2.734 20.666 1.00 19.80 451 TYR A C 1
ATOM 1511 O O . TYR A 1 186 ? 22.835 -1.866 19.964 1.00 19.84 451 TYR A O 1
ATOM 1520 N N . TYR A 1 187 ? 22.677 -2.998 21.918 1.00 20.75 452 TYR A N 1
ATOM 1521 C CA . TYR A 1 187 ? 23.963 -2.563 22.473 1.00 22.74 452 TYR A CA 1
ATOM 1522 C C . TYR A 1 187 ? 24.959 -3.695 22.382 1.00 24.11 452 TYR A C 1
ATOM 1523 O O . TYR A 1 187 ? 24.641 -4.833 22.727 1.00 24.05 452 TYR A O 1
ATOM 1532 N N . GLY A 1 188 ? 26.168 -3.387 21.924 1.00 26.25 453 GLY A N 1
ATOM 1533 C CA . GLY A 1 188 ? 27.269 -4.347 21.936 1.00 27.02 453 GLY A CA 1
ATOM 1534 C C . GLY A 1 188 ? 27.931 -4.349 23.297 1.00 28.67 453 GLY A C 1
ATOM 1535 O O . GLY A 1 188 ? 27.997 -3.312 23.962 1.00 27.28 453 GLY A O 1
ATOM 1536 N N . GLN A 1 189 ? 28.412 -5.524 23.710 1.00 30.36 454 GLN A N 1
ATOM 1537 C CA . GLN A 1 189 ? 29.045 -5.699 25.021 1.00 31.73 454 GLN A CA 1
ATOM 1538 C C . GLN A 1 189 ? 30.518 -5.942 24.867 1.00 32.89 454 GLN A C 1
ATOM 1539 O O . GLN A 1 189 ? 30.921 -6.979 24.312 1.00 33.72 454 GLN A O 1
ATOM 1545 N N . ASP A 1 190 ? 31.319 -4.990 25.349 1.00 32.45 455 ASP A N 1
ATOM 1546 C CA . ASP A 1 190 ? 32.766 -5.149 25.380 1.00 33.17 455 ASP A CA 1
ATOM 1547 C C . ASP A 1 190 ? 33.357 -5.277 23.964 1.00 33.10 455 ASP A C 1
ATOM 1548 O O . ASP A 1 190 ? 34.220 -6.111 23.687 1.00 33.39 455 ASP A O 1
ATOM 1553 N N . TYR A 1 191 ? 32.882 -4.427 23.066 1.00 32.33 456 TYR A N 1
ATOM 1554 C CA . TYR A 1 191 ? 33.325 -4.448 21.678 1.00 32.71 456 TYR A CA 1
ATOM 1555 C C . TYR A 1 191 ? 34.756 -3.920 21.536 1.00 35.09 456 TYR A C 1
ATOM 1556 O O . TYR A 1 191 ? 35.456 -4.227 20.557 1.00 35.75 456 TYR A O 1
ATOM 1565 N N . ARG A 1 192 ? 35.167 -3.125 22.524 1.00 36.36 457 ARG A N 1
ATOM 1566 C CA . ARG A 1 192 ? 36.557 -2.732 22.719 1.00 39.12 457 ARG A CA 1
ATOM 1567 C C . ARG A 1 192 ? 37.497 -3.886 22.434 1.00 39.76 457 ARG A C 1
ATOM 1568 O O . ARG A 1 192 ? 38.404 -3.778 21.618 1.00 40.71 457 ARG A O 1
ATOM 1576 N N . ASN A 1 193 ? 37.249 -4.995 23.122 1.00 39.29 458 ASN A N 1
ATOM 1577 C CA . ASN A 1 193 ? 38.024 -6.213 22.986 1.00 40.69 458 ASN A CA 1
ATOM 1578 C C . ASN A 1 193 ? 37.636 -7.114 21.793 1.00 40.29 458 ASN A C 1
ATOM 1579 O O . ASN A 1 193 ? 38.489 -7.456 20.972 1.00 41.81 458 ASN A O 1
ATOM 1584 N N . LYS A 1 194 ? 36.361 -7.488 21.704 1.00 38.45 459 LYS A N 1
ATOM 1585 C CA . LYS A 1 194 ? 35.885 -8.443 20.698 1.00 38.58 459 LYS A CA 1
ATOM 1586 C C . LYS A 1 194 ? 36.020 -7.965 19.243 1.00 39.23 459 LYS A C 1
ATOM 1587 O O . LYS A 1 194 ? 36.305 -8.777 18.362 1.00 41.38 459 LYS A O 1
ATOM 1593 N N . TYR A 1 195 ? 35.837 -6.671 18.990 1.00 38.37 460 TYR A N 1
ATOM 1594 C CA . TYR A 1 195 ? 35.949 -6.136 17.630 1.00 39.03 460 TYR A CA 1
ATOM 1595 C C . TYR A 1 195 ? 36.973 -5.020 17.479 1.00 40.14 460 TYR A C 1
ATOM 1596 O O . TYR A 1 195 ? 37.048 -4.360 16.437 1.00 40.92 460 TYR A O 1
ATOM 1605 N N . LYS A 1 196 ? 37.764 -4.808 18.523 1.00 40.90 461 LYS A N 1
ATOM 1606 C CA . LYS A 1 196 ? 38.795 -3.746 18.563 1.00 42.36 461 LYS A CA 1
ATOM 1607 C C . LYS A 1 196 ? 38.206 -2.357 18.282 1.00 41.35 461 LYS A C 1
ATOM 1608 O O . LYS A 1 196 ? 38.822 -1.517 17.632 1.00 42.38 461 LYS A O 1
ATOM 1614 N N . ALA A 1 197 ? 36.991 -2.159 18.789 1.00 39.67 462 ALA A N 1
ATOM 1615 C CA . ALA A 1 197 ? 36.280 -0.888 18.751 1.00 39.03 462 ALA A CA 1
ATOM 1616 C C . ALA A 1 197 ? 37.098 0.223 19.403 1.00 40.57 462 ALA A C 1
ATOM 1617 O O . ALA A 1 197 ? 37.789 -0.013 20.408 1.00 41.19 462 ALA A O 1
ATOM 1619 N N . PRO A 1 198 ? 37.036 1.434 18.832 1.00 41.39 463 PRO A N 1
ATOM 1620 C CA . PRO A 1 198 ? 37.709 2.606 19.409 1.00 43.40 463 PRO A CA 1
ATOM 1621 C C . PRO A 1 198 ? 37.173 3.029 20.776 1.00 42.56 463 PRO A C 1
ATOM 1622 O O . PRO A 1 198 ? 37.904 3.652 21.534 1.00 44.79 463 PRO A O 1
ATOM 1626 N N . THR A 1 199 ? 35.916 2.718 21.081 1.00 41.33 464 THR A N 1
ATOM 1627 C CA . THR A 1 199 ? 35.397 2.824 22.460 1.00 41.00 464 THR A CA 1
ATOM 1628 C C . THR A 1 199 ? 34.405 1.706 22.753 1.00 39.83 464 THR A C 1
ATOM 1629 O O . THR A 1 199 ? 34.080 0.903 21.873 1.00 39.70 464 THR A O 1
ATOM 1633 N N . ASP A 1 200 ? 33.892 1.687 23.981 1.00 39.21 465 ASP A N 1
ATOM 1634 C CA . ASP A 1 200 ? 32.839 0.759 24.346 1.00 37.73 465 ASP A CA 1
ATOM 1635 C C . ASP A 1 200 ? 31.393 1.197 24.027 1.00 35.08 465 ASP A C 1
ATOM 1636 O O . ASP A 1 200 ? 30.437 0.420 24.211 1.00 33.50 465 ASP A O 1
ATOM 1641 N N . TYR A 1 201 ? 31.224 2.423 23.550 1.00 34.23 466 TYR A N 1
ATOM 1642 C CA . TYR A 1 201 ? 29.876 2.914 23.268 1.00 32.76 466 TYR A CA 1
ATOM 1643 C C . TYR A 1 201 ? 29.405 2.497 21.857 1.00 31.46 466 TYR A C 1
ATOM 1644 O O . TYR A 1 201 ? 29.484 3.269 20.899 1.00 31.21 466 TYR A O 1
ATOM 1653 N N . CYS A 1 202 ? 28.935 1.252 21.766 1.00 29.95 467 CYS A N 1
ATOM 1654 C CA . CYS A 1 202 ? 28.611 0.605 20.499 1.00 29.79 467 CYS A CA 1
ATOM 1655 C C . CYS A 1 202 ? 27.150 0.202 20.346 1.00 27.94 467 CYS A C 1
ATOM 1656 O O . CYS A 1 202 ? 26.559 -0.414 21.246 1.00 26.22 467 CYS A O 1
ATOM 1659 N N . LEU A 1 203 ? 26.588 0.514 19.180 1.00 27.98 468 LEU A N 1
ATOM 1660 C CA . LEU A 1 203 ? 25.261 0.009 18.790 1.00 26.78 468 LEU A CA 1
ATOM 1661 C C . LEU A 1 203 ? 25.329 -0.897 17.535 1.00 27.28 468 LEU A C 1
ATOM 1662 O O . LEU A 1 203 ? 26.227 -0.749 16.702 1.00 28.78 468 LEU A O 1
ATOM 1667 N N . VAL A 1 204 ? 24.383 -1.829 17.418 1.00 25.69 469 VAL A N 1
ATOM 1668 C CA . VAL A 1 204 ? 24.396 -2.831 16.368 1.00 25.09 469 VAL A CA 1
ATOM 1669 C C . VAL A 1 204 ? 23.003 -2.862 15.786 1.00 24.11 469 VAL A C 1
ATOM 1670 O O . VAL A 1 204 ? 22.012 -2.848 16.525 1.00 22.73 469 VAL A O 1
ATOM 1674 N N . LEU A 1 205 ? 22.939 -2.871 14.454 1.00 24.74 470 LEU A N 1
ATOM 1675 C CA . LEU A 1 205 ? 21.678 -2.999 13.714 1.00 23.92 470 LEU A CA 1
ATOM 1676 C C . LEU A 1 205 ? 21.711 -4.288 12.897 1.00 23.79 470 LEU A C 1
ATOM 1677 O O . LEU A 1 205 ? 22.667 -4.548 12.166 1.00 24.62 470 LEU A O 1
ATOM 1682 N N . LYS A 1 206 ? 20.702 -5.127 13.099 1.00 22.65 471 LYS A N 1
ATOM 1683 C CA . LYS A 1 206 ? 20.530 -6.354 12.310 1.00 22.89 471 LYS A CA 1
ATOM 1684 C C . LYS A 1 206 ? 19.078 -6.783 12.266 1.00 22.03 471 LYS A C 1
ATOM 1685 O O . LYS A 1 206 ? 18.296 -6.461 13.159 1.00 21.08 471 LYS A O 1
ATOM 1691 N N . HIS A 1 207 ? 18.746 -7.507 11.202 1.00 22.73 472 HIS A N 1
ATOM 1692 C CA . HIS A 1 207 ? 17.492 -8.220 11.073 1.00 22.08 472 HIS A CA 1
ATOM 1693 C C . HIS A 1 207 ? 17.289 -9.146 12.255 1.00 21.41 472 HIS A C 1
ATOM 1694 O O . HIS A 1 207 ? 18.228 -9.818 12.688 1.00 21.13 472 HIS A O 1
ATOM 1701 N N . PRO A 1 208 ? 16.056 -9.193 12.791 1.00 20.93 473 PRO A N 1
ATOM 1702 C CA . PRO A 1 208 ? 15.742 -10.103 13.889 1.00 20.99 473 PRO A CA 1
ATOM 1703 C C . PRO A 1 208 ? 16.159 -11.555 13.617 1.00 22.67 473 PRO A C 1
ATOM 1704 O O . PRO A 1 208 ? 16.546 -12.248 14.547 1.00 22.67 473 PRO A O 1
ATOM 1708 N N . GLN A 1 209 ? 16.087 -12.010 12.364 1.00 25.02 474 GLN A N 1
ATOM 1709 C CA . GLN A 1 209 ? 16.329 -13.426 12.029 1.00 26.60 474 GLN A CA 1
ATOM 1710 C C . GLN A 1 209 ? 17.790 -13.863 11.943 1.00 27.03 474 GLN A C 1
ATOM 1711 O O . GLN A 1 209 ? 18.068 -15.060 11.943 1.00 27.40 474 GLN A O 1
ATOM 1717 N N . ILE A 1 210 ? 18.713 -12.911 11.848 1.00 26.22 475 ILE A N 1
ATOM 1718 C CA . ILE A 1 210 ? 20.130 -13.238 11.809 1.00 26.99 475 ILE A CA 1
ATOM 1719 C C . ILE A 1 210 ? 20.626 -13.491 13.231 1.00 26.44 475 ILE A C 1
ATOM 1720 O O . ILE A 1 210 ? 20.394 -12.693 14.135 1.00 24.99 475 ILE A O 1
ATOM 1725 N N . GLN A 1 211 ? 21.295 -14.624 13.417 1.00 27.36 476 GLN A N 1
ATOM 1726 C CA . GLN A 1 211 ? 21.634 -15.108 14.749 1.00 27.37 476 GLN A CA 1
ATOM 1727 C C . GLN A 1 211 ? 23.110 -15.463 14.888 1.00 29.07 476 GLN A C 1
ATOM 1728 O O . GLN A 1 211 ? 23.549 -15.824 15.970 1.00 29.50 476 GLN A O 1
ATOM 1734 N N . LYS A 1 212 ? 23.864 -15.364 13.799 1.00 30.97 477 LYS A N 1
ATOM 1735 C CA . LYS A 1 212 ? 25.307 -15.619 13.813 1.00 33.51 477 LYS A CA 1
ATOM 1736 C C . LYS A 1 212 ? 26.019 -14.628 12.894 1.00 34.39 477 LYS A C 1
ATOM 1737 O O . LYS A 1 212 ? 25.392 -13.679 12.410 1.00 33.56 477 LYS A O 1
ATOM 1743 N N . LYS A 1 213 ? 27.317 -14.848 12.662 1.00 36.28 478 LYS A N 1
ATOM 1744 C CA . LYS A 1 213 ? 28.161 -13.863 11.981 1.00 37.29 478 LYS A CA 1
ATOM 1745 C C . LYS A 1 213 ? 27.614 -13.591 10.593 1.00 36.52 478 LYS A C 1
ATOM 1746 O O . LYS A 1 213 ? 27.324 -14.517 9.828 1.00 37.55 478 LYS A O 1
ATOM 1752 N N . SER A 1 214 ? 27.458 -12.318 10.276 1.00 33.93 479 SER A N 1
ATOM 1753 C CA . SER A 1 214 ? 26.947 -11.940 8.979 1.00 33.83 479 SER A CA 1
ATOM 1754 C C . SER A 1 214 ? 27.466 -10.557 8.642 1.00 33.79 479 SER A C 1
ATOM 1755 O O . SER A 1 214 ? 27.570 -9.681 9.523 1.00 32.72 479 SER A O 1
ATOM 1758 N N . GLN A 1 215 ? 27.802 -10.395 7.366 1.00 34.73 480 GLN A N 1
ATOM 1759 C CA . GLN A 1 215 ? 28.233 -9.124 6.786 1.00 36.27 480 GLN A CA 1
ATOM 1760 C C . GLN A 1 215 ? 27.114 -8.052 6.765 1.00 34.65 480 GLN A C 1
ATOM 1761 O O . GLN A 1 215 ? 27.407 -6.862 6.604 1.00 35.32 480 GLN A O 1
ATOM 1767 N N . TYR A 1 216 ? 25.857 -8.488 6.922 1.00 32.83 481 TYR A N 1
ATOM 1768 C CA . TYR A 1 216 ? 24.664 -7.616 6.908 1.00 31.75 481 TYR A CA 1
ATOM 1769 C C . TYR A 1 216 ? 24.339 -7.046 8.292 1.00 31.04 481 TYR A C 1
ATOM 1770 O O . TYR A 1 216 ? 23.378 -6.295 8.474 1.00 31.54 481 TYR A O 1
ATOM 1779 N N . ILE A 1 217 ? 25.134 -7.439 9.274 1.00 30.61 482 ILE A N 1
ATOM 1780 C CA . ILE A 1 217 ? 25.095 -6.837 10.580 1.00 29.05 482 ILE A CA 1
ATOM 1781 C C . ILE A 1 217 ? 25.920 -5.556 10.471 1.00 29.93 482 ILE A C 1
ATOM 1782 O O . ILE A 1 217 ? 27.026 -5.594 9.954 1.00 30.70 482 ILE A O 1
ATOM 1787 N N . LYS A 1 218 ? 25.366 -4.436 10.938 1.00 28.85 483 LYS A N 1
ATOM 1788 C CA . LYS A 1 218 ? 26.061 -3.154 10.946 1.00 28.88 483 LYS A CA 1
ATOM 1789 C C . LYS A 1 218 ? 26.524 -2.803 12.357 1.00 28.22 483 LYS A C 1
ATOM 1790 O O . LYS A 1 218 ? 25.735 -2.859 13.311 1.00 26.02 483 LYS A O 1
ATOM 1796 N N . TYR A 1 219 ? 27.802 -2.438 12.481 1.00 29.47 484 TYR A N 1
ATOM 1797 C CA . TYR A 1 219 ? 28.387 -2.086 13.776 1.00 29.41 484 TYR A CA 1
ATOM 1798 C C . TYR A 1 219 ? 28.806 -0.632 13.850 1.00 30.43 484 TYR A C 1
ATOM 1799 O O . TYR A 1 219 ? 29.572 -0.167 13.015 1.00 32.46 484 TYR A O 1
ATOM 1808 N N . LEU A 1 220 ? 28.317 0.077 14.859 1.00 29.63 485 LEU A N 1
ATOM 1809 C CA . LEU A 1 220 ? 28.616 1.495 15.016 1.00 30.83 485 LEU A CA 1
ATOM 1810 C C . LEU A 1 220 ? 29.225 1.779 16.391 1.00 31.21 485 LEU A C 1
ATOM 1811 O O . LEU A 1 220 ? 28.822 1.175 17.393 1.00 30.40 485 LEU A O 1
ATOM 1816 N N . CYS A 1 221 ? 30.192 2.689 16.432 1.00 32.84 486 CYS A N 1
ATOM 1817 C CA . CYS A 1 221 ? 30.858 3.067 17.679 1.00 33.45 486 CYS A CA 1
ATOM 1818 C C . CYS A 1 221 ? 30.775 4.574 17.885 1.00 34.12 486 CYS A C 1
ATOM 1819 O O . CYS A 1 221 ? 31.046 5.353 16.965 1.00 35.42 486 CYS A O 1
ATOM 1822 N N . CYS A 1 222 ? 30.411 4.978 19.096 1.00 33.19 487 CYS A N 1
ATOM 1823 C CA . CYS A 1 222 ? 30.192 6.375 19.381 1.00 33.90 487 CYS A CA 1
ATOM 1824 C C . CYS A 1 222 ? 31.321 6.911 20.238 1.00 35.80 487 CYS A C 1
ATOM 1825 O O . CYS A 1 222 ? 32.004 6.134 20.922 1.00 35.38 487 CYS A O 1
ATOM 1828 N N . ASP A 1 223 ? 31.491 8.236 20.210 1.00 37.40 488 ASP A N 1
ATOM 1829 C CA . ASP A 1 223 ? 32.552 8.916 20.967 1.00 40.41 488 ASP A CA 1
ATOM 1830 C C . ASP A 1 223 ? 32.417 8.747 22.477 1.00 39.78 488 ASP A C 1
ATOM 1831 O O . ASP A 1 223 ? 33.427 8.642 23.177 1.00 40.19 488 ASP A O 1
ATOM 1836 N N . ASP A 1 224 ? 31.169 8.720 22.956 1.00 38.33 489 ASP A N 1
ATOM 1837 C CA . ASP A 1 224 ? 30.856 8.794 24.383 1.00 38.03 489 ASP A CA 1
ATOM 1838 C C . ASP A 1 224 ? 29.430 8.290 24.648 1.00 35.74 489 ASP A C 1
ATOM 1839 O O . ASP A 1 224 ? 28.718 7.919 23.711 1.00 34.95 489 ASP A O 1
ATOM 1844 N N . VAL A 1 225 ? 29.005 8.267 25.907 1.00 34.94 490 VAL A N 1
ATOM 1845 C CA . VAL A 1 225 ? 27.771 7.542 26.263 1.00 32.98 490 VAL A CA 1
ATOM 1846 C C . VAL A 1 225 ? 26.520 8.337 25.871 1.00 33.25 490 VAL A C 1
ATOM 1847 O O . VAL A 1 225 ? 25.436 7.764 25.638 1.00 31.74 490 VAL A O 1
ATOM 1851 N N . ARG A 1 226 ? 26.701 9.652 25.774 1.00 34.65 491 ARG A N 1
ATOM 1852 C CA . ARG A 1 226 ? 25.677 10.578 25.332 1.00 35.48 491 ARG A CA 1
ATOM 1853 C C . ARG A 1 226 ? 25.306 10.340 23.865 1.00 34.09 491 ARG A C 1
ATOM 1854 O O . ARG A 1 226 ? 24.131 10.172 23.528 1.00 32.83 491 ARG A O 1
ATOM 1862 N N . THR A 1 227 ? 26.311 10.328 22.995 1.00 34.60 492 THR A N 1
ATOM 1863 C CA . THR A 1 227 ? 26.098 10.083 21.558 1.00 34.47 492 THR A CA 1
ATOM 1864 C C . THR A 1 227 ? 25.424 8.722 21.367 1.00 32.81 492 THR A C 1
ATOM 1865 O O . THR A 1 227 ? 24.483 8.596 20.588 1.00 32.18 492 THR A O 1
ATOM 1869 N N . LEU A 1 228 ? 25.906 7.720 22.091 1.00 31.86 493 LEU A N 1
ATOM 1870 C CA . LEU A 1 228 ? 25.274 6.416 22.096 1.00 31.51 493 LEU A CA 1
ATOM 1871 C C . LEU A 1 228 ? 23.782 6.509 22.434 1.00 31.11 493 LEU A C 1
ATOM 1872 O O . LEU A 1 228 ? 22.951 5.952 21.711 1.00 29.98 493 LEU A O 1
ATOM 1877 N N . HIS A 1 229 ? 23.440 7.253 23.489 1.00 32.11 494 HIS A N 1
ATOM 1878 C CA . HIS A 1 229 ? 22.045 7.371 23.919 1.00 30.73 494 HIS A CA 1
ATOM 1879 C C . HIS A 1 229 ? 21.175 8.106 22.944 1.00 30.78 494 HIS A C 1
ATOM 1880 O O . HIS A 1 229 ? 20.045 7.667 22.642 1.00 30.61 494 HIS A O 1
ATOM 1887 N N . GLN A 1 230 ? 21.682 9.204 22.408 1.00 31.36 495 GLN A N 1
ATOM 1888 C CA . GLN A 1 230 ? 20.925 9.957 21.419 1.00 31.19 495 GLN A CA 1
ATOM 1889 C C . GLN A 1 230 ? 20.623 9.100 20.183 1.00 29.65 495 GLN A C 1
ATOM 1890 O O . GLN A 1 230 ? 19.477 9.031 19.722 1.00 28.37 495 GLN A O 1
ATOM 1896 N N . TRP A 1 231 ? 21.642 8.407 19.678 1.00 28.58 496 TRP A N 1
ATOM 1897 C CA . TRP A 1 231 ? 21.478 7.587 18.473 1.00 27.93 496 TRP A CA 1
ATOM 1898 C C . TRP A 1 231 ? 20.517 6.432 18.606 1.00 26.36 496 TRP A C 1
ATOM 1899 O O . TRP A 1 231 ? 19.642 6.236 17.737 1.00 26.97 496 TRP A O 1
ATOM 1910 N N . VAL A 1 232 ? 20.677 5.654 19.674 1.00 25.22 497 VAL A N 1
ATOM 1911 C CA . VAL A 1 232 ? 19.759 4.569 20.017 1.00 23.93 497 VAL A CA 1
ATOM 1912 C C . VAL A 1 232 ? 18.333 5.095 20.215 1.00 24.07 497 VAL A C 1
ATOM 1913 O O . VAL A 1 232 ? 17.396 4.546 19.642 1.00 23.48 497 VAL A O 1
ATOM 1917 N N . ASN A 1 233 ? 18.149 6.164 20.984 1.00 25.07 498 ASN A N 1
ATOM 1918 C CA . ASN A 1 233 ? 16.788 6.664 21.140 1.00 26.03 498 ASN A CA 1
ATOM 1919 C C . ASN A 1 233 ? 16.192 7.150 19.824 1.00 26.98 498 ASN A C 1
ATOM 1920 O O . ASN A 1 233 ? 15.032 6.805 19.470 1.00 26.89 498 ASN A O 1
ATOM 1925 N N . GLY A 1 234 ? 16.997 7.901 19.080 1.00 27.60 499 GLY A N 1
ATOM 1926 C CA . GLY A 1 234 ? 16.577 8.399 17.779 1.00 28.70 499 GLY A CA 1
ATOM 1927 C C . GLY A 1 234 ? 16.144 7.236 16.916 1.00 27.84 499 GLY A C 1
ATOM 1928 O O . GLY A 1 234 ? 15.019 7.197 16.439 1.00 28.41 499 GLY A O 1
ATOM 1929 N N . ILE A 1 235 ? 17.041 6.272 16.732 1.00 27.64 500 ILE A N 1
ATOM 1930 C CA . ILE A 1 235 ? 16.728 5.079 15.945 1.00 26.69 500 ILE A CA 1
ATOM 1931 C C . ILE A 1 235 ? 15.430 4.422 16.391 1.00 24.66 500 ILE A C 1
ATOM 1932 O O . ILE A 1 235 ? 14.605 4.043 15.554 1.00 24.47 500 ILE A O 1
ATOM 1937 N N . ARG A 1 236 ? 15.225 4.341 17.698 1.00 23.86 501 ARG A N 1
ATOM 1938 C CA . ARG A 1 236 ? 14.013 3.744 18.259 1.00 22.97 501 ARG A CA 1
ATOM 1939 C C . ARG A 1 236 ? 12.741 4.511 17.877 1.00 24.40 501 ARG A C 1
ATOM 1940 O O . ARG A 1 236 ? 11.739 3.902 17.470 1.00 23.96 501 ARG A O 1
ATOM 1948 N N . ILE A 1 237 ? 12.791 5.838 17.975 1.00 25.58 502 ILE A N 1
ATOM 1949 C CA . ILE A 1 237 ? 11.659 6.676 17.554 1.00 26.56 502 ILE A CA 1
ATOM 1950 C C . ILE A 1 237 ? 11.292 6.415 16.098 1.00 26.95 502 ILE A C 1
ATOM 1951 O O . ILE A 1 237 ? 10.157 6.079 15.788 1.00 26.74 502 ILE A O 1
ATOM 1956 N N . ALA A 1 238 ? 12.284 6.538 15.229 1.00 27.53 503 ALA A N 1
ATOM 1957 C CA . ALA A 1 238 ? 12.113 6.346 13.790 1.00 28.00 503 ALA A CA 1
ATOM 1958 C C . ALA A 1 238 ? 11.665 4.925 13.413 1.00 27.08 503 ALA A C 1
ATOM 1959 O O . ALA A 1 238 ? 11.032 4.737 12.373 1.00 27.33 503 ALA A O 1
ATOM 1961 N N . LYS A 1 239 ? 12.008 3.929 14.244 1.00 25.30 504 LYS A N 1
ATOM 1962 C CA . LYS A 1 239 ? 11.507 2.566 14.024 1.00 23.80 504 LYS A CA 1
ATOM 1963 C C . LYS A 1 239 ? 10.080 2.354 14.535 1.00 23.11 504 LYS A C 1
ATOM 1964 O O . LYS A 1 239 ? 9.216 1.859 13.794 1.00 23.68 504 LYS A O 1
ATOM 1970 N N . TYR A 1 240 ? 9.864 2.700 15.804 1.00 21.53 505 TYR A N 1
ATOM 1971 C CA . TYR A 1 240 ? 8.646 2.363 16.508 1.00 19.95 505 TYR A CA 1
ATOM 1972 C C . TYR A 1 240 ? 7.613 3.470 16.561 1.00 21.01 505 TYR A C 1
ATOM 1973 O O . TYR A 1 240 ? 6.435 3.195 16.768 1.00 20.73 505 TYR A O 1
ATOM 1982 N N . GLY A 1 241 ? 8.053 4.720 16.414 1.00 22.43 506 GLY A N 1
ATOM 1983 C CA . GLY A 1 241 ? 7.151 5.886 16.466 1.00 23.89 506 GLY A CA 1
ATOM 1984 C C . GLY A 1 241 ? 6.206 5.951 17.648 1.00 23.88 506 GLY A C 1
ATOM 1985 O O . GLY A 1 241 ? 6.554 5.535 18.732 1.00 23.38 506 GLY A O 1
ATOM 1986 N N . LYS A 1 242 ? 4.997 6.464 17.426 1.00 26.15 507 LYS A N 1
ATOM 1987 C CA . LYS A 1 242 ? 4.016 6.778 18.496 1.00 26.99 507 LYS A CA 1
ATOM 1988 C C . LYS A 1 242 ? 3.803 5.618 19.461 1.00 26.06 507 LYS A C 1
ATOM 1989 O O . LYS A 1 242 ? 3.508 5.815 20.648 1.00 26.09 507 LYS A O 1
ATOM 1995 N N . GLN A 1 243 ? 3.963 4.407 18.936 1.00 25.46 508 GLN A N 1
ATOM 1996 C CA . GLN A 1 243 ? 3.871 3.192 19.727 1.00 24.66 508 GLN A CA 1
ATOM 1997 C C . GLN A 1 243 ? 4.800 3.204 20.961 1.00 24.55 508 GLN A C 1
ATOM 1998 O O . GLN A 1 243 ? 4.412 2.696 22.022 1.00 23.84 508 GLN A O 1
ATOM 2004 N N . LEU A 1 244 ? 6.009 3.783 20.837 1.00 24.86 509 LEU A N 1
ATOM 2005 C CA . LEU A 1 244 ? 6.884 3.979 22.012 1.00 24.94 509 LEU A CA 1
ATOM 2006 C C . LEU A 1 244 ? 6.162 4.756 23.088 1.00 25.84 509 LEU A C 1
ATOM 2007 O O . LEU A 1 244 ? 6.130 4.318 24.248 1.00 26.11 509 LEU A O 1
ATOM 2012 N N . TYR A 1 245 ? 5.555 5.878 22.687 1.00 27.33 510 TYR A N 1
ATOM 2013 C CA . TYR A 1 245 ? 4.782 6.733 23.592 1.00 28.87 510 TYR A CA 1
ATOM 2014 C C . TYR A 1 245 ? 3.642 6.012 24.261 1.00 28.09 510 TYR A C 1
ATOM 2015 O O . TYR A 1 245 ? 3.431 6.161 25.460 1.00 27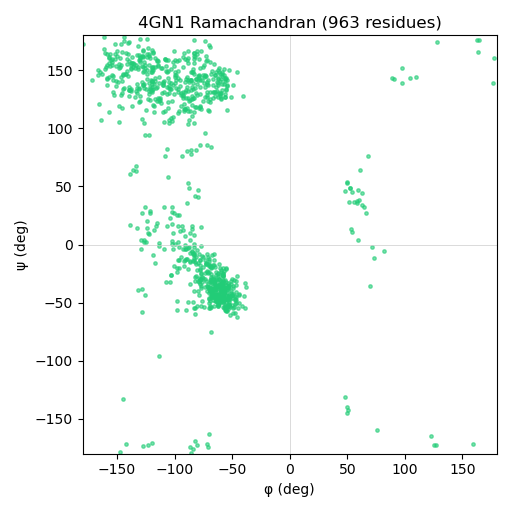.82 510 TYR A O 1
ATOM 2024 N N . MET A 1 246 ? 2.904 5.231 23.486 1.00 28.15 511 MET A N 1
ATOM 2025 C CA . MET A 1 246 ? 1.854 4.403 24.050 1.00 29.04 511 MET A CA 1
ATOM 2026 C C . MET A 1 246 ? 2.398 3.386 25.056 1.00 28.30 511 MET A C 1
ATOM 2027 O O . MET A 1 246 ? 1.730 3.096 26.065 1.00 29.45 511 MET A O 1
ATOM 2032 N N . ASN A 1 247 ? 3.597 2.857 24.807 1.00 25.98 512 ASN A N 1
ATOM 2033 C CA . ASN A 1 247 ? 4.195 1.925 25.764 1.00 26.02 512 ASN A CA 1
ATOM 2034 C C . ASN A 1 247 ? 4.454 2.609 27.082 1.00 27.98 512 ASN A C 1
ATOM 2035 O O . ASN A 1 247 ? 4.132 2.072 28.148 1.00 27.94 512 ASN A O 1
ATOM 2040 N N . TYR A 1 248 ? 5.022 3.810 26.992 1.00 30.42 513 TYR A N 1
ATOM 2041 C CA . TYR A 1 248 ? 5.368 4.603 28.170 1.00 32.26 513 TYR A CA 1
ATOM 2042 C C . TYR A 1 248 ? 4.110 4.954 28.981 1.00 34.30 513 TYR A C 1
ATOM 2043 O O . TYR A 1 248 ? 4.047 4.679 30.177 1.00 33.99 513 TYR A O 1
ATOM 2052 N N . GLN A 1 249 ? 3.102 5.515 28.309 1.00 37.94 514 GLN A N 1
ATOM 2053 C CA . GLN A 1 249 ? 1.825 5.865 28.937 1.00 42.14 514 GLN A CA 1
ATOM 2054 C C . GLN A 1 249 ? 1.243 4.659 29.675 1.00 43.23 514 GLN A C 1
ATOM 2055 O O . GLN A 1 249 ? 0.789 4.786 30.809 1.00 45.71 514 GLN A O 1
ATOM 2061 N N . GLU A 1 250 ? 1.268 3.493 29.028 1.00 43.39 515 GLU A N 1
ATOM 2062 C CA . GLU A 1 250 ? 0.761 2.257 29.610 1.00 42.93 515 GLU A CA 1
ATOM 2063 C C . GLU A 1 250 ? 1.622 1.757 30.769 1.00 42.85 515 GLU A C 1
ATOM 2064 O O . GLU A 1 250 ? 1.105 1.228 31.742 1.00 44.96 515 GLU A O 1
ATOM 2070 N N . ALA A 1 251 ? 2.933 1.928 30.665 1.00 41.96 516 ALA A N 1
ATOM 2071 C CA . ALA A 1 251 ? 3.850 1.407 31.679 1.00 44.22 516 ALA A CA 1
ATOM 2072 C C . ALA A 1 251 ? 3.734 2.161 33.003 1.00 47.75 516 ALA A C 1
ATOM 2073 O O . ALA A 1 251 ? 3.929 1.588 34.083 1.00 46.23 516 ALA A O 1
ATOM 2075 N N . LEU A 1 252 ? 3.385 3.442 32.895 1.00 50.81 517 LEU A N 1
ATOM 2076 C CA . LEU A 1 252 ? 3.489 4.407 33.985 1.00 53.06 517 LEU A CA 1
ATOM 2077 C C . LEU A 1 252 ? 2.345 4.341 35.009 1.00 56.41 517 LEU A C 1
ATOM 2078 O O . LEU A 1 252 ? 1.862 5.374 35.473 1.00 59.05 517 LEU A O 1
ATOM 2083 N N . LYS A 1 253 ? 1.926 3.132 35.374 1.00 59.22 518 LYS A N 1
ATOM 2084 C CA . LYS A 1 253 ? 0.912 2.953 36.427 1.00 65.19 518 LYS A CA 1
ATOM 2085 C C . LYS A 1 253 ? 1.219 3.700 37.746 1.00 66.47 518 LYS A C 1
ATOM 2086 O O . LYS A 1 253 ? 1.997 3.245 38.595 1.00 64.04 518 LYS A O 1
ATOM 2092 N N . VAL B 1 3 ? 27.353 -21.467 41.754 1.00 46.94 268 VAL B N 1
ATOM 2093 C CA . VAL B 1 3 ? 28.543 -20.554 41.799 1.00 46.54 268 VAL B CA 1
ATOM 2094 C C . VAL B 1 3 ? 29.737 -21.245 42.475 1.00 46.69 268 VAL B C 1
ATOM 2095 O O . VAL B 1 3 ? 29.667 -21.624 43.648 1.00 49.16 268 VAL B O 1
ATOM 2099 N N . LYS B 1 4 ? 30.823 -21.398 41.721 1.00 44.80 269 LYS B N 1
ATOM 2100 C CA . LYS B 1 4 ? 31.947 -22.230 42.128 1.00 44.25 269 LYS B CA 1
ATOM 2101 C C . LYS B 1 4 ? 32.772 -21.690 43.312 1.00 41.46 269 LYS B C 1
ATOM 2102 O O . LYS B 1 4 ? 33.166 -20.514 43.350 1.00 38.37 269 LYS B O 1
ATOM 2108 N N . LYS B 1 5 ? 33.016 -22.576 44.275 1.00 39.62 270 LYS B N 1
ATOM 2109 C CA . LYS B 1 5 ? 33.755 -22.249 45.491 1.00 37.76 270 LYS B CA 1
ATOM 2110 C C . LYS B 1 5 ? 35.248 -22.538 45.355 1.00 36.12 270 LYS B C 1
ATOM 2111 O O . LYS B 1 5 ? 35.662 -23.387 44.550 1.00 36.81 270 LYS B O 1
ATOM 2117 N N . LEU B 1 6 ? 36.062 -21.806 46.113 1.00 33.87 271 LEU B N 1
ATOM 2118 C CA . LEU B 1 6 ? 37.534 -21.974 46.086 1.00 32.36 271 LEU B CA 1
ATOM 2119 C C . LEU B 1 6 ? 38.242 -21.588 47.392 1.00 30.81 271 LEU B C 1
ATOM 2120 O O . LEU B 1 6 ? 38.059 -20.483 47.901 1.00 29.25 271 LEU B O 1
ATOM 2125 N N . VAL B 1 7 ? 39.074 -22.503 47.901 1.00 30.46 272 VAL B N 1
ATOM 2126 C CA . VAL B 1 7 ? 39.906 -22.221 49.069 1.00 28.48 272 VAL B CA 1
ATOM 2127 C C . VAL B 1 7 ? 41.260 -21.675 48.623 1.00 26.90 272 VAL B C 1
ATOM 2128 O O . VAL B 1 7 ? 42.010 -22.347 47.946 1.00 27.00 272 VAL B O 1
ATOM 2132 N N . ILE B 1 8 ? 41.553 -20.435 48.984 1.00 25.52 273 ILE B N 1
ATOM 2133 C CA . ILE B 1 8 ? 42.847 -19.807 48.676 1.00 24.74 273 ILE B CA 1
ATOM 2134 C C . ILE B 1 8 ? 43.710 -19.860 49.930 1.00 25.02 273 ILE B C 1
ATOM 2135 O O . ILE B 1 8 ? 43.207 -20.134 51.033 1.00 25.70 273 ILE B O 1
ATOM 2140 N N . ARG B 1 9 ? 45.000 -19.600 49.774 1.00 25.01 274 ARG B N 1
ATOM 2141 C CA . ARG B 1 9 ? 45.885 -19.464 50.932 1.00 26.29 274 ARG B CA 1
ATOM 2142 C C . ARG B 1 9 ? 46.478 -18.068 50.922 1.00 24.50 274 ARG B C 1
ATOM 2143 O O . ARG B 1 9 ? 46.992 -17.619 49.889 1.00 23.14 274 ARG B O 1
ATOM 2151 N N . VAL B 1 10 ? 46.403 -17.413 52.076 1.00 24.05 275 VAL B N 1
ATOM 2152 C CA . VAL B 1 10 ? 46.786 -16.002 52.220 1.00 23.83 275 VAL B CA 1
ATOM 2153 C C . VAL B 1 10 ? 47.868 -15.855 53.278 1.00 24.68 275 VAL B C 1
ATOM 2154 O O . VAL B 1 10 ? 47.739 -16.392 54.377 1.00 25.05 275 VAL B O 1
ATOM 2158 N N . HIS B 1 11 ? 48.923 -15.119 52.943 1.00 25.34 276 HIS B N 1
ATOM 2159 C CA . HIS B 1 11 ? 49.968 -14.798 53.921 1.00 27.88 276 HIS B CA 1
ATOM 2160 C C . HIS B 1 11 ? 49.653 -13.553 54.684 1.00 28.74 276 HIS B C 1
ATOM 2161 O O . HIS B 1 11 ? 49.369 -12.518 54.105 1.00 28.10 276 HIS B O 1
ATOM 2168 N N . MET B 1 12 ? 49.663 -13.650 56.003 1.00 32.35 277 MET B N 1
ATOM 2169 C CA . MET B 1 12 ? 49.403 -12.480 56.841 1.00 34.42 277 MET B CA 1
ATOM 2170 C C . MET B 1 12 ? 50.674 -11.646 57.016 1.00 38.10 277 MET B C 1
ATOM 2171 O O . MET B 1 12 ? 51.756 -12.004 56.504 1.00 38.40 277 MET B O 1
ATOM 2176 N N . SER B 1 13 ? 50.519 -10.511 57.698 1.00 42.74 278 SER B N 1
ATOM 2177 C CA . SER B 1 13 ? 51.592 -9.525 57.868 1.00 47.66 278 SER B CA 1
ATOM 2178 C C . SER B 1 13 ? 52.808 -10.189 58.527 1.00 51.58 278 SER B C 1
ATOM 2179 O O . SER B 1 13 ? 53.935 -10.057 58.029 1.00 54.10 278 SER B O 1
ATOM 2182 N N . ASP B 1 14 ? 52.554 -10.940 59.608 1.00 52.11 279 ASP B N 1
ATOM 2183 C CA . ASP B 1 14 ? 53.600 -11.633 60.391 1.00 51.97 279 ASP B CA 1
ATOM 2184 C C . ASP B 1 14 ? 54.146 -12.922 59.745 1.00 51.39 279 ASP B C 1
ATOM 2185 O O . ASP B 1 14 ? 54.799 -13.728 60.410 1.00 52.87 279 ASP B O 1
ATOM 2190 N N . ASP B 1 15 ? 53.878 -13.114 58.456 1.00 50.67 280 ASP B N 1
ATOM 2191 C CA . ASP B 1 15 ? 54.461 -14.228 57.700 1.00 50.19 280 ASP B CA 1
ATOM 2192 C C . ASP B 1 15 ? 53.718 -15.572 57.886 1.00 48.06 280 ASP B C 1
ATOM 2193 O O . ASP B 1 15 ? 54.042 -16.565 57.229 1.00 47.72 280 ASP B O 1
ATOM 2198 N N . SER B 1 16 ? 52.724 -15.607 58.771 1.00 44.94 281 SER B N 1
ATOM 2199 C CA . SER B 1 16 ? 51.879 -16.795 58.907 1.00 42.61 281 SER B CA 1
ATOM 2200 C C . SER B 1 16 ? 50.931 -16.962 57.698 1.00 39.34 281 SER B C 1
ATOM 2201 O O . SER B 1 16 ? 51.014 -16.225 56.708 1.00 37.25 281 SER B O 1
ATOM 2204 N N . SER B 1 17 ? 50.017 -17.914 57.816 1.00 37.10 282 SER B N 1
ATOM 2205 C CA . SER B 1 17 ? 49.301 -18.451 56.685 1.00 35.39 282 SER B CA 1
ATOM 2206 C C . SER B 1 17 ? 47.894 -18.803 57.119 1.00 34.95 282 SER B C 1
ATOM 2207 O O . SER B 1 17 ? 47.697 -19.306 58.217 1.00 35.99 282 SER B O 1
ATOM 2210 N N . LYS B 1 18 ? 46.917 -18.542 56.259 1.00 33.89 283 LYS B N 1
ATOM 2211 C CA . LYS B 1 18 ? 45.527 -18.936 56.521 1.00 34.48 283 LYS B CA 1
ATOM 2212 C C . LYS B 1 18 ? 44.825 -19.243 55.233 1.00 32.95 283 LYS B C 1
ATOM 2213 O O . LYS B 1 18 ? 45.196 -18.720 54.186 1.00 31.51 283 LYS B O 1
ATOM 2219 N N . THR B 1 19 ? 43.827 -20.119 55.316 1.00 32.43 284 THR B N 1
ATOM 2220 C CA . THR B 1 19 ? 43.001 -20.433 54.168 1.00 30.95 284 THR B CA 1
ATOM 2221 C C . THR B 1 19 ? 41.661 -19.776 54.360 1.00 29.44 284 THR B C 1
ATOM 2222 O O . THR B 1 19 ? 41.306 -19.432 55.462 1.00 29.88 284 THR B O 1
ATOM 2226 N N . MET B 1 20 ? 40.936 -19.585 53.269 1.00 28.46 285 MET B N 1
ATOM 2227 C CA A MET B 1 20 ? 39.572 -19.090 53.322 0.50 28.25 285 MET B CA 1
ATOM 2228 C CA B MET B 1 20 ? 39.572 -19.053 53.315 0.50 28.33 285 MET B CA 1
ATOM 2229 C C . MET B 1 20 ? 38.859 -19.438 52.034 1.00 27.71 285 MET B C 1
ATOM 2230 O O . MET B 1 20 ? 39.462 -19.415 50.975 1.00 28.09 285 MET B O 1
ATOM 2239 N N . MET B 1 21 ? 37.579 -19.775 52.135 1.00 27.93 286 MET B N 1
ATOM 2240 C CA A MET B 1 21 ? 36.783 -20.022 50.941 0.50 27.64 286 MET B CA 1
ATOM 2241 C CA B MET B 1 21 ? 36.754 -20.018 50.957 0.50 27.62 286 MET B CA 1
ATOM 2242 C C . MET B 1 21 ? 36.467 -18.684 50.249 1.00 25.86 286 MET B C 1
ATOM 2243 O O . MET B 1 21 ? 36.051 -17.718 50.887 1.00 25.04 286 MET B O 1
ATOM 2252 N N . VAL B 1 22 ? 36.701 -18.628 48.942 1.00 25.01 287 VAL B N 1
ATOM 2253 C CA . VAL B 1 22 ? 36.193 -17.518 48.115 1.00 23.95 287 VAL B CA 1
ATOM 2254 C C . VAL B 1 22 ? 35.264 -18.126 47.057 1.00 25.20 287 VAL B C 1
ATOM 2255 O O . VAL B 1 22 ? 35.233 -19.344 46.894 1.00 26.34 287 VAL B O 1
ATOM 2259 N N . ASP B 1 23 ? 34.490 -17.305 46.351 1.00 24.98 288 ASP B N 1
ATOM 2260 C CA . ASP B 1 23 ? 33.723 -17.827 45.233 1.00 25.49 288 ASP B CA 1
ATOM 2261 C C . ASP B 1 23 ? 34.004 -16.984 43.997 1.00 24.57 288 ASP B C 1
ATOM 2262 O O . ASP B 1 23 ? 34.574 -15.905 44.102 1.00 23.06 288 ASP B O 1
ATOM 2267 N N . GLU B 1 24 ? 33.591 -17.488 42.839 1.00 25.54 289 GLU B N 1
ATOM 2268 C CA . GLU B 1 24 ? 33.935 -16.901 41.548 1.00 26.26 289 GLU B CA 1
ATOM 2269 C C . GLU B 1 24 ? 33.228 -15.564 41.270 1.00 25.50 289 GLU B C 1
ATOM 2270 O O . GLU B 1 24 ? 33.570 -14.873 40.327 1.00 25.97 289 GLU B O 1
ATOM 2276 N N . ARG B 1 25 ? 32.252 -15.201 42.087 1.00 26.01 290 ARG B N 1
ATOM 2277 C CA . ARG B 1 25 ? 31.587 -13.889 41.940 1.00 26.50 290 ARG B CA 1
ATOM 2278 C C . ARG B 1 25 ? 32.261 -12.754 42.726 1.00 23.95 290 ARG B C 1
ATOM 2279 O O . ARG B 1 25 ? 31.940 -11.599 42.515 1.00 23.33 290 ARG B O 1
ATOM 2287 N N . GLN B 1 26 ? 33.184 -13.081 43.628 1.00 21.75 291 GLN B N 1
ATOM 2288 C CA . GLN B 1 26 ? 33.629 -12.102 44.613 1.00 20.38 291 GLN B CA 1
ATOM 2289 C C . GLN B 1 26 ? 34.659 -11.129 44.077 1.00 18.85 291 GLN B C 1
ATOM 2290 O O . GLN B 1 26 ? 35.554 -11.519 43.354 1.00 19.46 291 GLN B O 1
ATOM 2296 N N . THR B 1 27 ? 34.507 -9.861 44.435 1.00 17.48 292 THR B N 1
ATOM 2297 C CA . THR B 1 27 ? 35.538 -8.872 44.248 1.00 16.40 292 THR B CA 1
ATOM 2298 C C . THR B 1 27 ? 36.575 -8.998 45.389 1.00 16.08 292 THR B C 1
ATOM 2299 O O . THR B 1 27 ? 36.304 -9.595 46.432 1.00 16.15 292 THR B O 1
ATOM 2303 N N . VAL B 1 28 ? 37.748 -8.396 45.199 1.00 15.45 293 VAL B N 1
ATOM 2304 C CA . VAL B 1 28 ? 38.754 -8.295 46.241 1.00 14.55 293 VAL B CA 1
ATOM 2305 C C . VAL B 1 28 ? 38.178 -7.602 47.475 1.00 14.79 293 VAL B C 1
ATOM 2306 O O . VAL B 1 28 ? 38.484 -7.987 48.592 1.00 15.15 293 VAL B O 1
ATOM 2310 N N . ARG B 1 29 ? 37.331 -6.594 47.278 1.00 15.09 294 ARG B N 1
ATOM 2311 C CA . ARG B 1 29 ? 36.640 -5.917 48.400 1.00 15.78 294 ARG B CA 1
ATOM 2312 C C . ARG B 1 29 ? 35.927 -6.906 49.285 1.00 16.29 294 ARG B C 1
ATOM 2313 O O . ARG B 1 29 ? 36.112 -6.896 50.496 1.00 17.11 294 ARG B O 1
ATOM 2321 N N . GLN B 1 30 ? 35.116 -7.769 48.686 1.00 16.52 295 GLN B N 1
ATOM 2322 C CA . GLN B 1 30 ? 34.399 -8.786 49.459 1.00 17.27 295 GLN B CA 1
ATOM 2323 C C . GLN B 1 30 ? 35.306 -9.808 50.146 1.00 16.94 295 GLN B C 1
ATOM 2324 O O . GLN B 1 30 ? 35.001 -10.274 51.235 1.00 17.59 295 GLN B O 1
ATOM 2330 N N . VAL B 1 31 ? 36.411 -10.147 49.507 1.00 15.82 296 VAL B N 1
ATOM 2331 C CA . VAL B 1 31 ? 37.372 -11.046 50.102 1.00 15.96 296 VAL B CA 1
ATOM 2332 C C . VAL B 1 31 ? 38.052 -10.367 51.273 1.00 15.90 296 VAL B C 1
ATOM 2333 O O . VAL B 1 31 ? 38.126 -10.919 52.354 1.00 16.23 296 VAL B O 1
ATOM 2337 N N . LEU B 1 32 ? 38.518 -9.147 51.058 1.00 15.78 297 LEU B N 1
ATOM 2338 C CA . LEU B 1 32 ? 39.087 -8.361 52.140 1.00 16.15 297 LEU B CA 1
ATOM 2339 C C . LEU B 1 32 ? 38.153 -8.242 53.355 1.00 17.17 297 LEU B C 1
ATOM 2340 O O . LEU B 1 32 ? 38.597 -8.430 54.498 1.00 17.59 297 LEU B O 1
ATOM 2345 N N . ASP B 1 33 ? 36.868 -7.943 53.121 1.00 17.20 298 ASP B N 1
ATOM 2346 C CA . ASP B 1 33 ? 35.919 -7.825 54.234 1.00 18.28 298 ASP B CA 1
ATOM 2347 C C . ASP B 1 33 ? 35.848 -9.093 55.084 1.00 19.69 298 ASP B C 1
ATOM 2348 O O . ASP B 1 33 ? 35.810 -9.018 56.325 1.00 21.41 298 ASP B O 1
ATOM 2353 N N . ASN B 1 34 ? 35.833 -10.249 54.431 1.00 20.01 299 ASN B N 1
ATOM 2354 C CA . ASN B 1 34 ? 35.879 -11.521 55.143 1.00 21.54 299 ASN B CA 1
ATOM 2355 C C . ASN B 1 34 ? 37.192 -11.696 55.909 1.00 21.72 299 ASN B C 1
ATOM 2356 O O . ASN B 1 34 ? 37.195 -12.030 57.098 1.00 23.36 299 ASN B O 1
ATOM 2361 N N . LEU B 1 35 ? 38.299 -11.452 55.230 1.00 20.38 300 LEU B N 1
ATOM 2362 C CA . LEU B 1 35 ? 39.604 -11.499 55.852 1.00 20.64 300 LEU B CA 1
ATOM 2363 C C . LEU B 1 35 ? 39.676 -10.573 57.087 1.00 21.45 300 LEU B C 1
ATOM 2364 O O . LEU B 1 35 ? 40.256 -10.928 58.120 1.00 22.61 300 LEU B O 1
ATOM 2369 N N . MET B 1 36 ? 39.089 -9.388 57.000 1.00 21.50 301 MET B N 1
ATOM 2370 C CA . MET B 1 36 ? 39.042 -8.520 58.184 1.00 23.07 301 MET B CA 1
ATOM 2371 C C . MET B 1 36 ? 38.176 -9.113 59.315 1.00 25.21 301 MET B C 1
ATOM 2372 O O . MET B 1 36 ? 38.619 -9.139 60.455 1.00 25.43 301 MET B O 1
ATOM 2377 N N . ASP B 1 37 ? 36.979 -9.628 58.993 1.00 27.21 302 ASP B N 1
ATOM 2378 C CA . ASP B 1 37 ? 36.115 -10.288 60.010 1.00 30.33 302 ASP B CA 1
ATOM 2379 C C . ASP B 1 37 ? 36.797 -11.483 60.667 1.00 30.12 302 ASP B C 1
ATOM 2380 O O . ASP B 1 37 ? 36.669 -11.699 61.862 1.00 31.38 302 ASP B O 1
ATOM 2385 N N . LYS B 1 38 ? 37.510 -12.264 59.874 1.00 28.76 303 LYS B N 1
ATOM 2386 C CA . LYS B 1 38 ? 38.078 -13.489 60.379 1.00 29.72 303 LYS B CA 1
ATOM 2387 C C . LYS B 1 38 ? 39.321 -13.258 61.246 1.00 29.26 303 LYS B C 1
ATOM 2388 O O . LYS B 1 38 ? 39.553 -13.990 62.190 1.00 30.22 303 LYS B O 1
ATOM 2394 N N . SER B 1 39 ? 40.100 -12.227 60.947 1.00 27.19 304 SER B N 1
ATOM 2395 C CA . SER B 1 39 ? 41.382 -12.088 61.607 1.00 27.01 304 SER B CA 1
ATOM 2396 C C . SER B 1 39 ? 41.310 -11.238 62.866 1.00 27.64 304 SER B C 1
ATOM 2397 O O . SER B 1 39 ? 42.192 -11.319 63.724 1.00 28.56 304 SER B O 1
ATOM 2400 N N . HIS B 1 40 ? 40.238 -10.452 62.972 1.00 27.05 305 HIS B N 1
ATOM 2401 C CA . HIS B 1 40 ? 40.001 -9.516 64.055 1.00 27.94 305 HIS B CA 1
ATOM 2402 C C . HIS B 1 40 ? 40.990 -8.389 64.073 1.00 28.40 305 HIS B C 1
ATOM 2403 O O . HIS B 1 40 ? 41.228 -7.764 65.135 1.00 30.07 305 HIS B O 1
ATOM 2410 N N . CYS B 1 41 ? 41.526 -8.082 62.893 1.00 26.67 306 CYS B N 1
ATOM 2411 C CA . CYS B 1 41 ? 42.487 -7.007 62.717 1.00 26.65 306 CYS B CA 1
ATOM 2412 C C . CYS B 1 41 ? 41.913 -5.619 62.905 1.00 27.10 306 CYS B C 1
ATOM 2413 O O . CYS B 1 41 ? 42.637 -4.698 63.263 1.00 27.21 306 CYS B O 1
ATOM 2416 N N . GLY B 1 42 ? 40.624 -5.461 62.637 1.00 27.78 307 GLY B N 1
ATOM 2417 C CA . GLY B 1 42 ? 39.992 -4.150 62.708 1.00 28.83 307 GLY B CA 1
ATOM 2418 C C . GLY B 1 42 ? 39.757 -3.586 61.321 1.00 28.60 307 GLY B C 1
ATOM 2419 O O . GLY B 1 42 ? 40.568 -3.791 60.407 1.00 27.64 307 GLY B O 1
ATOM 2420 N N . TYR B 1 43 ? 38.636 -2.889 61.155 1.00 29.57 308 TYR B N 1
ATOM 2421 C CA . TYR B 1 43 ? 38.235 -2.403 59.852 1.00 28.33 308 TYR B CA 1
ATOM 2422 C C . TYR B 1 43 ? 39.094 -1.224 59.437 1.00 27.92 308 TYR B C 1
ATOM 2423 O O . TYR B 1 43 ? 39.405 -0.369 60.239 1.00 29.64 308 TYR B O 1
ATOM 2432 N N . SER B 1 44 ? 39.480 -1.190 58.170 1.00 26.74 309 SER B N 1
ATOM 2433 C CA . SER B 1 44 ? 40.155 -0.025 57.598 1.00 26.37 309 SER B CA 1
ATOM 2434 C C . SER B 1 44 ? 40.176 -0.122 56.084 1.00 25.19 309 SER B C 1
ATOM 2435 O O . SER B 1 44 ? 40.210 -1.234 55.507 1.00 25.41 309 SER B O 1
ATOM 2438 N N . LEU B 1 45 ? 40.169 1.029 55.432 1.00 23.95 310 LEU B N 1
ATOM 2439 C CA . LEU B 1 45 ? 40.178 1.022 53.982 1.00 22.89 310 LEU B CA 1
ATOM 2440 C C . LEU B 1 45 ? 41.542 0.615 53.467 1.00 22.26 310 LEU B C 1
ATOM 2441 O O . LEU B 1 45 ? 41.643 0.233 52.300 1.00 21.15 310 LEU B O 1
ATOM 2446 N N . ASP B 1 46 ? 42.555 0.669 54.356 1.00 21.88 311 ASP B N 1
ATOM 2447 C CA . ASP B 1 46 ? 43.953 0.385 54.007 1.00 21.39 311 ASP B CA 1
ATOM 2448 C C . ASP B 1 46 ? 44.388 -1.089 53.959 1.00 20.89 311 ASP B C 1
ATOM 2449 O O . ASP B 1 46 ? 45.466 -1.373 53.432 1.00 20.93 311 ASP B O 1
ATOM 2454 N N . TRP B 1 47 ? 43.590 -2.004 54.520 1.00 19.97 312 TRP B N 1
ATOM 2455 C CA . TRP B 1 47 ? 43.864 -3.423 54.370 1.00 19.22 312 TRP B CA 1
ATOM 2456 C C . TRP B 1 47 ? 43.784 -3.768 52.919 1.00 18.80 312 TRP B C 1
ATOM 2457 O O . TRP B 1 47 ? 42.889 -3.295 52.202 1.00 20.05 312 TRP B O 1
ATOM 2468 N N . SER B 1 48 ? 44.730 -4.567 52.456 1.00 17.76 313 SER B N 1
ATOM 2469 C CA . SER B 1 48 ? 44.910 -4.751 51.036 1.00 17.03 313 SER B CA 1
ATOM 2470 C C . SER B 1 48 ? 45.238 -6.197 50.760 1.00 16.78 313 SER B C 1
ATOM 2471 O O . SER B 1 48 ? 45.688 -6.933 51.634 1.00 17.39 313 SER B O 1
ATOM 2474 N N . LEU B 1 49 ? 44.935 -6.618 49.551 1.00 15.86 314 LEU B N 1
ATOM 2475 C CA . LEU B 1 49 ? 45.296 -7.909 49.105 1.00 15.58 314 LEU B CA 1
ATOM 2476 C C . LEU B 1 49 ? 46.303 -7.665 48.010 1.00 15.76 314 LEU B C 1
ATOM 2477 O O . LEU B 1 49 ? 46.051 -6.932 47.043 1.00 15.23 314 LEU B O 1
ATOM 2482 N N . VAL B 1 50 ? 47.470 -8.259 48.211 1.00 16.41 315 VAL B N 1
ATOM 2483 C CA . VAL B 1 50 ? 48.640 -8.040 47.394 1.00 16.74 315 VAL B CA 1
ATOM 2484 C C . VAL B 1 50 ? 49.004 -9.383 46.791 1.00 17.61 315 VAL B C 1
ATOM 2485 O O . VAL B 1 50 ? 49.030 -10.410 47.488 1.00 17.68 315 VAL B O 1
ATOM 2489 N N . GLU B 1 51 ? 49.309 -9.380 45.500 1.00 18.99 316 GLU B N 1
ATOM 2490 C CA . GLU B 1 51 ? 49.871 -10.572 44.854 1.00 20.26 316 GLU B CA 1
ATOM 2491 C C . GLU B 1 51 ? 51.349 -10.367 44.479 1.00 21.33 316 GLU B C 1
ATOM 2492 O O . GLU B 1 51 ? 51.754 -9.269 44.043 1.00 21.21 316 GLU B O 1
ATOM 2498 N N . THR B 1 52 ? 52.156 -11.408 44.681 1.00 21.99 317 THR B N 1
ATOM 2499 C CA . THR B 1 52 ? 53.504 -11.400 44.144 1.00 23.62 317 THR B CA 1
ATOM 2500 C C . THR B 1 52 ? 53.539 -12.272 42.896 1.00 24.46 317 THR B C 1
ATOM 2501 O O . THR B 1 52 ? 52.898 -13.340 42.870 1.00 25.13 317 THR B O 1
ATOM 2505 N N A VAL B 1 53 ? 54.251 -11.838 41.857 0.50 25.12 318 VAL B N 1
ATOM 2506 N N B VAL B 1 53 ? 54.274 -11.822 41.879 0.50 24.58 318 VAL B N 1
ATOM 2507 C CA A VAL B 1 53 ? 54.528 -12.749 40.751 0.50 26.42 318 VAL B CA 1
ATOM 2508 C CA B VAL B 1 53 ? 54.597 -12.669 40.743 0.50 25.53 318 VAL B CA 1
ATOM 2509 C C A VAL B 1 53 ? 55.973 -13.211 40.893 0.50 27.78 318 VAL B C 1
ATOM 2510 C C B VAL B 1 53 ? 56.014 -13.166 40.972 0.50 27.24 318 VAL B C 1
ATOM 2511 O O A VAL B 1 53 ? 56.916 -12.527 40.485 0.50 28.44 318 VAL B O 1
ATOM 2512 O O B VAL B 1 53 ? 56.990 -12.460 40.689 0.50 27.76 318 VAL B O 1
ATOM 2519 N N . SER B 1 54 ? 56.125 -14.372 41.529 1.00 28.39 319 SER B N 1
ATOM 2520 C CA . SER B 1 54 ? 57.403 -14.812 42.110 1.00 30.02 319 SER B CA 1
ATOM 2521 C C . SER B 1 54 ? 58.490 -15.089 41.087 1.00 31.39 319 SER B C 1
ATOM 2522 O O . SER B 1 54 ? 59.665 -14.951 41.384 1.00 32.57 319 SER B O 1
ATOM 2525 N N . GLU B 1 55 ? 58.100 -15.443 39.877 1.00 31.81 320 GLU B N 1
ATOM 2526 C CA . GLU B 1 55 ? 59.061 -15.625 38.803 1.00 34.29 320 GLU B CA 1
ATOM 2527 C C . GLU B 1 55 ? 59.691 -14.292 38.338 1.00 34.59 320 GLU B C 1
ATOM 2528 O O . GLU B 1 55 ? 60.716 -14.289 37.658 1.00 37.42 320 GLU B O 1
ATOM 2534 N N . LEU B 1 56 ? 59.098 -13.163 38.727 1.00 32.73 321 LEU B N 1
ATOM 2535 C CA . LEU B 1 56 ? 59.525 -11.859 38.223 1.00 32.11 321 LEU B CA 1
ATOM 2536 C C . LEU B 1 56 ? 59.883 -10.898 39.342 1.00 31.77 321 LEU B C 1
ATOM 2537 O O . LEU B 1 56 ? 60.227 -9.739 39.089 1.00 31.24 321 LEU B O 1
ATOM 2542 N N . GLN B 1 57 ? 59.792 -11.401 40.576 1.00 31.97 322 GLN B N 1
ATOM 2543 C CA . GLN B 1 57 ? 60.154 -10.681 41.807 1.00 31.74 322 GLN B CA 1
ATOM 2544 C C . GLN B 1 57 ? 59.477 -9.315 41.921 1.00 30.06 322 GLN B C 1
ATOM 2545 O O . GLN B 1 57 ? 60.120 -8.311 42.218 1.00 31.36 322 GLN B O 1
ATOM 2551 N N . MET B 1 58 ? 58.173 -9.282 41.694 1.00 28.04 323 MET B N 1
ATOM 2552 C CA . MET B 1 58 ? 57.406 -8.038 41.806 1.00 27.12 323 MET B CA 1
ATOM 2553 C C . MET B 1 58 ? 56.024 -8.241 42.448 1.00 25.40 323 MET B C 1
ATOM 2554 O O . MET B 1 58 ? 55.581 -9.377 42.686 1.00 25.27 323 MET B O 1
ATOM 2559 N N . GLU B 1 59 ? 55.329 -7.142 42.715 1.00 23.93 324 GLU B N 1
ATOM 2560 C CA . GLU B 1 59 ? 54.062 -7.252 43.420 1.00 22.65 324 GLU B CA 1
ATOM 2561 C C . GLU B 1 59 ? 53.093 -6.145 43.051 1.00 21.25 324 GLU B C 1
ATOM 2562 O O . GLU B 1 59 ? 53.498 -5.055 42.649 1.00 20.97 324 GLU B O 1
ATOM 2568 N N . ARG B 1 60 ? 51.805 -6.429 43.184 1.00 19.64 325 ARG B N 1
ATOM 2569 C CA . ARG B 1 60 ? 50.843 -5.378 43.019 1.00 18.67 325 ARG B CA 1
ATOM 2570 C C . ARG B 1 60 ? 49.727 -5.493 44.026 1.00 17.30 325 ARG B C 1
ATOM 2571 O O . ARG B 1 60 ? 49.326 -6.598 44.414 1.00 17.14 325 ARG B O 1
ATOM 2579 N N . ILE B 1 61 ? 49.243 -4.337 44.466 1.00 16.74 326 ILE B N 1
ATOM 2580 C CA . ILE B 1 61 ? 48.013 -4.265 45.268 1.00 15.60 326 ILE B CA 1
ATOM 2581 C C . ILE B 1 61 ? 46.818 -4.302 44.311 1.00 14.81 326 ILE B C 1
ATOM 2582 O O . ILE B 1 61 ? 46.683 -3.453 43.442 1.00 15.16 326 ILE B O 1
ATOM 2587 N N . PHE B 1 62 ? 45.993 -5.320 44.433 1.00 14.40 327 PHE B N 1
ATOM 2588 C CA . PHE B 1 62 ? 44.787 -5.472 43.625 1.00 14.08 327 PHE B CA 1
ATOM 2589 C C . PHE B 1 62 ? 43.919 -4.285 43.849 1.00 13.82 327 PHE B C 1
ATOM 2590 O O . PHE B 1 62 ? 43.885 -3.786 44.967 1.00 14.03 327 PHE B O 1
ATOM 2598 N N . GLU B 1 63 ? 43.209 -3.833 42.815 1.00 13.88 328 GLU B N 1
ATOM 2599 C CA . GLU B 1 63 ? 42.127 -2.874 43.031 1.00 14.12 328 GLU B CA 1
ATOM 2600 C C . GLU B 1 63 ? 40.888 -3.631 43.549 1.00 14.03 328 GLU B C 1
ATOM 2601 O O . GLU B 1 63 ? 40.618 -4.773 43.159 1.00 13.47 328 GLU B O 1
ATOM 2607 N N . ASP B 1 64 ? 40.135 -2.976 44.423 1.00 14.52 329 ASP B N 1
ATOM 2608 C CA . ASP B 1 64 ? 39.102 -3.649 45.222 1.00 15.13 329 ASP B CA 1
ATOM 2609 C C . ASP B 1 64 ? 37.912 -4.158 44.441 1.00 15.13 329 ASP B C 1
ATOM 2610 O O . ASP B 1 64 ? 37.194 -5.069 44.894 1.00 15.36 329 ASP B O 1
ATOM 2615 N N . HIS B 1 65 ? 37.732 -3.587 43.261 1.00 15.07 330 HIS B N 1
ATOM 2616 C CA . HIS B 1 65 ? 36.683 -4.002 42.352 1.00 15.24 330 HIS B CA 1
ATOM 2617 C C . HIS B 1 65 ? 36.986 -5.234 41.534 1.00 15.33 330 HIS B C 1
ATOM 2618 O O . HIS B 1 65 ? 36.127 -5.698 40.807 1.00 15.60 330 HIS B O 1
ATOM 2625 N N . GLU B 1 66 ? 38.197 -5.769 41.637 1.00 15.40 331 GLU B N 1
ATOM 2626 C CA . GLU B 1 66 ? 38.634 -6.824 40.728 1.00 16.02 331 GLU B CA 1
ATOM 2627 C C . GLU B 1 66 ? 38.109 -8.174 41.168 1.00 16.38 331 GLU B C 1
ATOM 2628 O O . GLU B 1 66 ? 38.042 -8.461 42.381 1.00 16.56 331 GLU B O 1
ATOM 2634 N N . ASN B 1 67 ? 37.742 -8.996 40.188 1.00 16.47 332 ASN B N 1
ATOM 2635 C CA . ASN B 1 67 ? 37.368 -10.375 40.456 1.00 16.97 332 ASN B CA 1
ATOM 2636 C C . ASN B 1 67 ? 38.633 -11.156 40.857 1.00 17.00 332 ASN B C 1
ATOM 2637 O O . ASN B 1 67 ? 39.562 -11.299 40.079 1.00 16.95 332 ASN B O 1
ATOM 2642 N N . LEU B 1 68 ? 38.683 -11.635 42.096 1.00 17.31 333 LEU B N 1
ATOM 2643 C CA . LEU B 1 68 ? 39.871 -12.360 42.550 1.00 17.39 333 LEU B CA 1
ATOM 2644 C C . LEU B 1 68 ? 40.119 -13.631 41.742 1.00 18.77 333 LEU B C 1
ATOM 2645 O O . LEU B 1 68 ? 41.235 -13.824 41.227 1.00 19.22 333 LEU B O 1
ATOM 2650 N N . VAL B 1 69 ? 39.085 -14.472 41.613 1.00 19.73 334 VAL B N 1
ATOM 2651 C CA . VAL B 1 69 ? 39.237 -15.778 40.996 1.00 21.37 334 VAL B CA 1
ATOM 2652 C C . VAL B 1 69 ? 39.774 -15.638 39.589 1.00 22.21 334 VAL B C 1
ATOM 2653 O O . VAL B 1 69 ? 40.705 -16.332 39.206 1.00 22.94 334 VAL B O 1
ATOM 2657 N N . GLU B 1 70 ? 39.208 -14.705 38.843 1.00 23.32 335 GLU B N 1
ATOM 2658 C CA . GLU B 1 70 ? 39.585 -14.482 37.452 1.00 24.62 335 GLU B CA 1
ATOM 2659 C C . GLU B 1 70 ? 41.021 -14.021 37.338 1.00 24.23 335 GLU B C 1
ATOM 2660 O O . GLU B 1 70 ? 41.702 -14.317 36.363 1.00 25.54 335 GLU B O 1
ATOM 2666 N N . ASN B 1 71 ? 41.500 -13.311 38.344 1.00 23.22 336 ASN B N 1
ATOM 2667 C CA . ASN B 1 71 ? 42.894 -12.949 38.343 1.00 23.05 336 ASN B CA 1
ATOM 2668 C C . ASN B 1 71 ? 43.814 -14.148 38.613 1.00 23.29 336 ASN B C 1
ATOM 2669 O O . ASN B 1 71 ? 44.859 -14.316 37.946 1.00 22.50 336 ASN B O 1
ATOM 2674 N N . LEU B 1 72 ? 43.381 -15.005 39.540 1.00 22.58 337 LEU B N 1
ATOM 2675 C CA . LEU B 1 72 ? 44.136 -16.178 39.900 1.00 23.62 337 LEU B CA 1
ATOM 2676 C C . LEU B 1 72 ? 44.218 -17.206 38.764 1.00 25.17 337 LEU B C 1
ATOM 2677 O O . LEU B 1 72 ? 45.181 -17.963 38.707 1.00 26.77 337 LEU B O 1
ATOM 2682 N N . LEU B 1 73 ? 43.220 -17.245 37.881 1.00 25.15 338 LEU B N 1
ATOM 2683 C CA . LEU B 1 73 ? 43.285 -18.087 36.692 1.00 26.53 338 LEU B CA 1
ATOM 2684 C C . LEU B 1 73 ? 44.405 -17.646 35.726 1.00 27.24 338 LEU B C 1
ATOM 2685 O O . LEU B 1 73 ? 44.836 -18.441 34.881 1.00 29.04 338 LEU B O 1
ATOM 2690 N N . ASN B 1 74 ? 44.890 -16.412 35.851 1.00 25.50 339 ASN B N 1
ATOM 2691 C CA . ASN B 1 74 ? 46.108 -16.017 35.139 1.00 26.49 339 ASN B CA 1
ATOM 2692 C C . ASN B 1 74 ? 47.391 -16.677 35.650 1.00 26.87 339 ASN B C 1
ATOM 2693 O O . ASN B 1 74 ? 48.400 -16.688 34.970 1.00 28.01 339 ASN B O 1
ATOM 2698 N N . TRP B 1 75 ? 47.365 -17.215 36.855 1.00 26.95 340 TRP B N 1
ATOM 2699 C CA . TRP B 1 75 ? 48.548 -17.894 37.399 1.00 28.26 340 TRP B CA 1
ATOM 2700 C C . TRP B 1 75 ? 48.838 -19.164 36.643 1.00 30.24 340 TRP B C 1
ATOM 2701 O O . TRP B 1 75 ? 47.919 -19.800 36.135 1.00 31.32 340 TRP B O 1
ATOM 2712 N N . THR B 1 76 ? 50.108 -19.547 36.552 1.00 31.85 341 THR B N 1
ATOM 2713 C CA . THR B 1 76 ? 50.445 -20.839 35.944 1.00 34.81 341 THR B CA 1
ATOM 2714 C C . THR B 1 76 ? 50.025 -21.971 36.887 1.00 36.15 341 THR B C 1
ATOM 2715 O O . THR B 1 76 ? 49.861 -21.766 38.111 1.00 34.67 341 THR B O 1
ATOM 2719 N N . ARG B 1 77 ? 49.855 -23.158 36.306 1.00 38.83 342 ARG B N 1
ATOM 2720 C CA . ARG B 1 77 ? 49.538 -24.361 37.070 1.00 41.00 342 ARG B CA 1
ATOM 2721 C C . ARG B 1 77 ? 50.500 -24.584 38.253 1.00 41.66 342 ARG B C 1
ATOM 2722 O O . ARG B 1 77 ? 50.061 -24.945 39.363 1.00 40.41 342 ARG B O 1
ATOM 2730 N N . ASP B 1 78 ? 51.789 -24.310 38.000 1.00 42.55 343 ASP B N 1
ATOM 2731 C CA . ASP B 1 78 ? 52.897 -24.511 38.944 1.00 43.14 343 ASP B CA 1
ATOM 2732 C C . ASP B 1 78 ? 53.370 -23.204 39.599 1.00 41.41 343 ASP B C 1
ATOM 2733 O O . ASP B 1 78 ? 54.481 -23.144 40.149 1.00 42.37 343 ASP B O 1
ATOM 2738 N N . SER B 1 79 ? 52.527 -22.168 39.525 1.00 39.01 344 SER B N 1
ATOM 2739 C CA . SER B 1 79 ? 52.830 -20.836 40.062 1.00 35.83 344 SER B CA 1
ATOM 2740 C C . SER B 1 79 ? 53.200 -20.879 41.531 1.00 35.67 344 SER B C 1
ATOM 2741 O O . SER B 1 79 ? 52.509 -21.500 42.326 1.00 36.54 344 SER B O 1
ATOM 2744 N N . GLN B 1 80 ? 54.276 -20.196 41.893 1.00 34.93 345 GLN B N 1
ATOM 2745 C CA . GLN B 1 80 ? 54.653 -20.037 43.292 1.00 34.29 345 GLN B CA 1
ATOM 2746 C C . GLN B 1 80 ? 54.302 -18.627 43.766 1.00 31.77 345 GLN B C 1
ATOM 2747 O O . GLN B 1 80 ? 54.884 -18.112 44.732 1.00 31.38 345 GLN B O 1
ATOM 2753 N N . ASN B 1 81 ? 53.358 -18.005 43.063 1.00 29.71 346 ASN B N 1
ATOM 2754 C CA . ASN B 1 81 ? 52.869 -16.673 43.414 1.00 27.57 346 ASN B CA 1
ATOM 2755 C C . ASN B 1 81 ? 52.224 -16.720 44.781 1.00 26.14 346 ASN B C 1
ATOM 2756 O O . ASN B 1 81 ? 51.669 -17.739 45.174 1.00 25.36 346 ASN B O 1
ATOM 2761 N N . LYS B 1 82 ? 52.280 -15.609 45.500 1.00 25.01 347 LYS B N 1
ATOM 2762 C CA . LYS B 1 82 ? 51.666 -15.571 46.815 1.00 24.07 347 LYS B CA 1
ATOM 2763 C C . LYS B 1 82 ? 50.568 -14.522 46.891 1.00 22.64 347 LYS B C 1
ATOM 2764 O O . LYS B 1 82 ? 50.581 -13.517 46.156 1.00 21.30 347 LYS B O 1
ATOM 2770 N N . LEU B 1 83 ? 49.616 -14.768 47.783 1.00 21.77 348 LEU B N 1
ATOM 2771 C CA . LEU B 1 83 ? 48.643 -13.753 48.153 1.00 20.17 348 LEU B CA 1
ATOM 2772 C C . LEU B 1 83 ? 49.034 -13.240 49.526 1.00 20.09 348 LEU B C 1
ATOM 2773 O O . LEU B 1 83 ? 49.364 -14.048 50.419 1.00 20.66 348 LEU B O 1
ATOM 2778 N N . ILE B 1 84 ? 49.010 -11.913 49.686 1.00 18.62 349 ILE B N 1
ATOM 2779 C CA . ILE B 1 84 ? 49.351 -11.295 50.959 1.00 18.93 349 ILE B CA 1
ATOM 2780 C C . ILE B 1 84 ? 48.310 -10.288 51.421 1.00 18.46 349 ILE B C 1
ATOM 2781 O O . ILE B 1 84 ? 48.008 -9.313 50.725 1.00 17.70 349 ILE B O 1
ATOM 2786 N N . PHE B 1 85 ? 47.797 -10.521 52.625 1.00 18.90 350 PHE B N 1
ATOM 2787 C CA . PHE B 1 85 ? 46.868 -9.619 53.274 1.00 18.09 350 PHE B CA 1
ATOM 2788 C C . PHE B 1 85 ? 47.659 -8.742 54.223 1.00 18.52 350 PHE B C 1
ATOM 2789 O O . PHE B 1 85 ? 48.207 -9.237 55.192 1.00 19.12 350 PHE B O 1
ATOM 2797 N N . MET B 1 86 ? 47.722 -7.447 53.927 1.00 18.78 351 MET B N 1
ATOM 2798 C CA . MET B 1 86 ? 48.471 -6.460 54.742 1.00 20.54 351 MET B CA 1
ATOM 2799 C C . MET B 1 86 ? 47.923 -5.051 54.533 1.00 20.35 351 MET B C 1
ATOM 2800 O O . MET B 1 86 ? 47.234 -4.801 53.555 1.00 19.94 351 MET B O 1
ATOM 2805 N N . GLU B 1 87 ? 48.222 -4.142 55.455 1.00 21.45 352 GLU B N 1
ATOM 2806 C CA . GLU B 1 87 ? 47.881 -2.737 55.274 1.00 21.61 352 GLU B CA 1
ATOM 2807 C C . GLU B 1 87 ? 48.794 -2.137 54.255 1.00 21.23 352 GLU B C 1
ATOM 2808 O O . GLU B 1 87 ? 50.021 -2.219 54.372 1.00 21.03 352 GLU B O 1
ATOM 2814 N N . ARG B 1 88 ? 48.205 -1.517 53.253 1.00 21.22 353 ARG B N 1
ATOM 2815 C CA . ARG B 1 88 ? 49.013 -0.777 52.288 1.00 22.73 353 ARG B CA 1
ATOM 2816 C C . ARG B 1 88 ? 48.448 0.622 52.156 1.00 24.19 353 ARG B C 1
ATOM 2817 O O . ARG B 1 88 ? 47.369 0.809 51.578 1.00 25.70 353 ARG B O 1
ATOM 2825 N N . ILE B 1 89 ? 49.160 1.606 52.685 1.00 25.51 354 ILE B N 1
ATOM 2826 C CA . ILE B 1 89 ? 48.678 2.991 52.567 1.00 26.43 354 ILE B CA 1
ATOM 2827 C C . ILE B 1 89 ? 48.773 3.504 51.129 1.00 27.09 354 ILE B C 1
ATOM 2828 O O . ILE B 1 89 ? 48.012 4.393 50.743 1.00 28.35 354 ILE B O 1
ATOM 2833 N N . GLU B 1 90 ? 49.665 2.921 50.328 1.00 26.21 355 GLU B N 1
ATOM 2834 C CA . GLU B 1 90 ? 49.734 3.291 48.921 1.00 26.72 355 GLU B CA 1
ATOM 2835 C C . GLU B 1 90 ? 48.365 3.271 48.225 1.00 25.85 355 GLU B C 1
ATOM 2836 O O . GLU B 1 90 ? 48.112 4.116 47.362 1.00 25.68 355 GLU B O 1
ATOM 2842 N N . LYS B 1 91 ? 47.488 2.323 48.589 1.00 23.75 356 LYS B N 1
ATOM 2843 C CA . LYS B 1 91 ? 46.234 2.133 47.819 1.00 21.97 356 LYS B CA 1
ATOM 2844 C C . LYS B 1 91 ? 45.301 3.351 47.779 1.00 21.46 356 LYS B C 1
ATOM 2845 O O . LYS B 1 91 ? 44.771 3.684 46.724 1.00 21.37 356 LYS B O 1
ATOM 2851 N N . TYR B 1 92 ? 45.083 4.010 48.909 1.00 20.87 357 TYR B N 1
ATOM 2852 C CA . TYR B 1 92 ? 44.159 5.152 48.896 1.00 21.65 357 TYR B CA 1
ATOM 2853 C C . TYR B 1 92 ? 44.806 6.487 49.219 1.00 22.65 357 TYR B C 1
ATOM 2854 O O . TYR B 1 92 ? 44.115 7.469 49.502 1.00 24.23 357 TYR B O 1
ATOM 2863 N N . ALA B 1 93 ? 46.130 6.530 49.144 1.00 23.03 358 ALA B N 1
ATOM 2864 C CA . ALA B 1 93 ? 46.860 7.744 49.455 1.00 24.53 358 ALA B CA 1
ATOM 2865 C C . ALA B 1 93 ? 46.274 8.893 48.631 1.00 26.20 358 ALA B C 1
ATOM 2866 O O . ALA B 1 93 ? 45.876 9.924 49.191 1.00 27.65 358 ALA B O 1
ATOM 2868 N N . LEU B 1 94 ? 46.162 8.687 47.316 1.00 26.17 359 LEU B N 1
ATOM 2869 C CA . LEU B 1 94 ? 45.699 9.736 46.410 1.00 27.55 359 LEU B CA 1
ATOM 2870 C C . LEU B 1 94 ? 44.372 10.316 46.855 1.00 27.66 359 LEU B C 1
ATOM 2871 O O . LEU B 1 94 ? 44.128 11.489 46.663 1.00 29.46 359 LEU B O 1
ATOM 2876 N N . PHE B 1 95 ? 43.518 9.507 47.457 1.00 26.39 360 PHE B N 1
ATOM 2877 C CA . PHE B 1 95 ? 42.236 10.012 47.912 1.00 27.13 360 PHE B CA 1
ATOM 2878 C C . PHE B 1 95 ? 42.325 10.789 49.213 1.00 28.11 360 PHE B C 1
ATOM 2879 O O . PHE B 1 95 ? 41.551 11.706 49.411 1.00 28.69 360 PHE B O 1
ATOM 2887 N N . LYS B 1 96 ? 43.260 10.413 50.089 1.00 28.17 361 LYS B N 1
ATOM 2888 C CA . LYS B 1 96 ? 43.465 11.111 51.353 1.00 28.98 361 LYS B CA 1
ATOM 2889 C C . LYS B 1 96 ? 43.992 12.518 51.075 1.00 30.23 361 LYS B C 1
ATOM 2890 O O . LYS B 1 96 ? 43.532 13.487 51.679 1.00 31.01 361 LYS B O 1
ATOM 2896 N N . ASN B 1 97 ? 44.948 12.619 50.149 1.00 29.81 362 ASN B N 1
ATOM 2897 C CA . ASN B 1 97 ? 45.610 13.884 49.845 1.00 30.48 362 ASN B CA 1
ATOM 2898 C C . ASN B 1 97 ? 45.792 14.180 48.347 1.00 30.72 362 ASN B C 1
ATOM 2899 O O . ASN B 1 97 ? 46.919 14.285 47.862 1.00 31.35 362 ASN B O 1
ATOM 2904 N N . PRO B 1 98 ? 44.676 14.334 47.615 1.00 30.48 363 PRO B N 1
ATOM 2905 C CA . PRO B 1 98 ? 44.700 14.490 46.156 1.00 30.58 363 PRO B CA 1
ATOM 2906 C C . PRO B 1 98 ? 45.521 15.678 45.657 1.00 32.58 363 PRO B C 1
ATOM 2907 O O . PRO B 1 98 ? 46.029 15.644 44.533 1.00 32.83 363 PRO B O 1
ATOM 2911 N N . GLN B 1 99 ? 45.651 16.712 46.487 1.00 33.89 364 GLN B N 1
ATOM 2912 C CA . GLN B 1 99 ? 46.437 17.906 46.147 1.00 35.72 364 GLN B CA 1
ATOM 2913 C C . GLN B 1 99 ? 47.890 17.525 45.862 1.00 35.91 364 GLN B C 1
ATOM 2914 O O . GLN B 1 99 ? 48.599 18.196 45.115 1.00 37.03 364 GLN B O 1
ATOM 2920 N N . ASN B 1 100 ? 48.313 16.415 46.452 1.00 35.61 365 ASN B N 1
ATOM 2921 C CA . ASN B 1 100 ? 49.633 15.841 46.191 1.00 36.07 365 ASN B CA 1
ATOM 2922 C C . ASN B 1 100 ? 49.743 14.970 44.958 1.00 35.27 365 ASN B C 1
ATOM 2923 O O . ASN B 1 100 ? 50.842 14.590 44.561 1.00 35.09 365 ASN B O 1
ATOM 2928 N N . TYR B 1 101 ? 48.615 14.668 44.338 1.00 35.32 366 TYR B N 1
ATOM 2929 C CA . TYR B 1 101 ? 48.654 13.752 43.217 1.00 36.47 366 TYR B CA 1
ATOM 2930 C C . TYR B 1 101 ? 48.032 14.305 41.975 1.00 38.53 366 TYR B C 1
ATOM 2931 O O . TYR B 1 101 ? 48.604 14.147 40.899 1.00 40.96 366 TYR B O 1
ATOM 2940 N N . LEU B 1 102 ? 46.880 14.962 42.126 1.00 38.93 367 LEU B N 1
ATOM 2941 C CA . LEU B 1 102 ? 46.118 15.497 40.995 1.00 39.35 367 LEU B CA 1
ATOM 2942 C C . LEU B 1 102 ? 46.547 16.900 40.558 1.00 42.36 367 LEU B C 1
ATOM 2943 O O . LEU B 1 102 ? 46.052 17.418 39.561 1.00 43.58 367 LEU B O 1
ATOM 2948 N N . LEU B 1 103 ? 47.437 17.521 41.331 1.00 43.98 368 LEU B N 1
ATOM 2949 C CA . LEU B 1 103 ? 48.223 18.660 40.867 1.00 47.25 368 LEU B CA 1
ATOM 2950 C C . LEU B 1 103 ? 49.662 18.269 41.156 1.00 49.89 368 LEU B C 1
ATOM 2951 O O . LEU B 1 103 ? 49.979 17.704 42.241 1.00 47.39 368 LEU B O 1
ATOM 2956 N N . GLY B 1 104 ? 50.531 18.569 40.196 1.00 53.02 369 GLY B N 1
ATOM 2957 C CA . GLY B 1 104 ? 51.923 18.182 40.308 1.00 55.61 369 GLY B CA 1
ATOM 2958 C C . GLY B 1 104 ? 52.740 19.086 39.438 1.00 60.30 369 GLY B C 1
ATOM 2959 O O . GLY B 1 104 ? 52.565 19.075 38.226 1.00 63.20 369 GLY B O 1
ATOM 2960 N N . LYS B 1 105 ? 53.608 19.909 40.021 1.00 63.52 370 LYS B N 1
ATOM 2961 C CA . LYS B 1 105 ? 53.770 20.100 41.470 1.00 63.51 370 LYS B CA 1
ATOM 2962 C C . LYS B 1 105 ? 54.334 18.917 42.275 1.00 62.16 370 LYS B C 1
ATOM 2963 O O . LYS B 1 105 ? 53.615 18.210 42.995 1.00 60.38 370 LYS B O 1
ATOM 2969 N N . LYS B 1 106 ? 55.645 18.733 42.149 1.00 62.68 371 LYS B N 1
ATOM 2970 C CA . LYS B 1 106 ? 56.368 17.674 42.847 1.00 61.15 371 LYS B CA 1
ATOM 2971 C C . LYS B 1 106 ? 56.209 17.823 44.354 1.00 59.17 371 LYS B C 1
ATOM 2972 O O . LYS B 1 106 ? 56.136 16.823 45.089 1.00 57.22 371 LYS B O 1
ATOM 2978 N N . GLU B 1 107 ? 56.136 19.076 44.798 1.00 57.88 372 GLU B N 1
ATOM 2979 C CA . GLU B 1 107 ? 56.187 19.394 46.218 1.00 55.46 372 GLU B CA 1
ATOM 2980 C C . GLU B 1 107 ? 54.883 19.148 46.997 1.00 50.68 372 GLU B C 1
ATOM 2981 O O . GLU B 1 107 ? 53.780 19.213 46.450 1.00 49.68 372 GLU B O 1
ATOM 2987 N N . THR B 1 108 ? 55.040 18.874 48.285 1.00 46.85 373 THR B N 1
ATOM 2988 C CA . THR B 1 108 ? 53.972 18.364 49.130 1.00 42.75 373 THR B CA 1
ATOM 2989 C C . THR B 1 108 ? 53.257 19.447 49.947 1.00 42.00 373 THR B C 1
ATOM 2990 O O . THR B 1 108 ? 53.890 20.388 50.414 1.00 43.35 373 THR B O 1
ATOM 2994 N N . ALA B 1 109 ? 51.942 19.302 50.118 1.00 39.13 374 ALA B N 1
ATOM 2995 C CA . ALA B 1 109 ? 51.136 20.321 50.778 1.00 39.71 374 ALA B CA 1
ATOM 2996 C C . ALA B 1 109 ? 49.864 19.801 51.440 1.00 37.85 374 ALA B C 1
ATOM 2997 O O . ALA B 1 109 ? 49.358 18.740 51.089 1.00 35.52 374 ALA B O 1
ATOM 2999 N N . GLU B 1 110 ? 49.354 20.597 52.380 1.00 39.05 375 GLU B N 1
ATOM 3000 C CA . GLU B 1 110 ? 48.049 20.396 52.994 1.00 39.00 375 GLU B CA 1
ATOM 3001 C C . GLU B 1 110 ? 46.903 20.922 52.118 1.00 38.95 375 GLU B C 1
ATOM 3002 O O . GLU B 1 110 ? 47.126 21.656 51.155 1.00 39.18 375 GLU B O 1
ATOM 3008 N N . MET B 1 111 ? 45.679 20.537 52.464 1.00 38.14 376 MET B N 1
ATOM 3009 C CA . MET B 1 111 ? 44.488 21.060 51.816 1.00 38.88 376 MET B CA 1
ATOM 3010 C C . MET B 1 111 ? 43.289 20.871 52.731 1.00 39.26 376 MET B C 1
ATOM 3011 O O . MET B 1 111 ? 43.189 19.870 53.420 1.00 38.43 376 MET B O 1
ATOM 3016 N N . ALA B 1 112 ? 42.389 21.839 52.736 1.00 41.67 377 ALA B N 1
ATOM 3017 C CA . ALA B 1 112 ? 41.149 21.731 53.491 1.00 43.46 377 ALA B CA 1
ATOM 3018 C C . ALA B 1 112 ? 40.273 20.566 53.002 1.00 42.96 377 ALA B C 1
ATOM 3019 O O . ALA B 1 112 ? 40.201 20.276 51.792 1.00 42.00 377 ALA B O 1
ATOM 3021 N N . ASP B 1 113 ? 39.611 19.916 53.963 1.00 43.89 378 ASP B N 1
ATOM 3022 C CA . ASP B 1 113 ? 38.753 18.756 53.708 1.00 43.28 378 ASP B CA 1
ATOM 3023 C C . ASP B 1 113 ? 37.772 18.995 52.566 1.00 43.25 378 ASP B C 1
ATOM 3024 O O . ASP B 1 113 ? 37.707 18.220 51.629 1.00 42.78 378 ASP B O 1
ATOM 3029 N N . ARG B 1 114 ? 36.995 20.058 52.655 1.00 44.80 379 ARG B N 1
ATOM 3030 C CA . ARG B 1 114 ? 36.009 20.315 51.629 1.00 45.78 379 ARG B CA 1
ATOM 3031 C C . ARG B 1 114 ? 36.637 20.479 50.233 1.00 44.39 379 ARG B C 1
ATOM 3032 O O . ARG B 1 114 ? 36.048 20.045 49.243 1.00 43.22 379 ARG B O 1
ATOM 3040 N N . ASN B 1 115 ? 37.831 21.081 50.163 1.00 43.99 380 ASN B N 1
ATOM 3041 C CA . ASN B 1 115 ? 38.491 21.334 48.880 1.00 42.86 380 ASN B CA 1
ATOM 3042 C C . ASN B 1 115 ? 39.074 20.033 48.327 1.00 40.25 380 ASN B C 1
ATOM 3043 O O . ASN B 1 115 ? 39.202 19.862 47.113 1.00 39.41 380 ASN B O 1
ATOM 3048 N N . LYS B 1 116 ? 39.427 19.124 49.231 1.00 38.37 381 LYS B N 1
ATOM 3049 C CA . LYS B 1 116 ? 39.805 17.777 48.850 1.00 36.18 381 LYS B CA 1
ATOM 3050 C C . LYS B 1 116 ? 38.656 17.101 48.081 1.00 35.92 381 LYS B C 1
ATOM 3051 O O . LYS B 1 116 ? 38.847 16.623 46.959 1.00 35.37 381 LYS B O 1
ATOM 3057 N N . GLU B 1 117 ? 37.466 17.086 48.669 1.00 36.95 382 GLU B N 1
ATOM 3058 C CA . GLU B 1 117 ? 36.295 16.559 47.990 1.00 37.47 382 GLU B CA 1
ATOM 3059 C C . GLU B 1 117 ? 36.085 17.216 46.610 1.00 36.99 382 GLU B C 1
ATOM 3060 O O . GLU B 1 117 ? 36.013 16.502 45.600 1.00 35.38 382 GLU B O 1
ATOM 3066 N N . VAL B 1 118 ? 36.004 18.549 46.568 1.00 36.86 383 VAL B N 1
ATOM 3067 C CA . VAL B 1 118 ? 35.876 19.256 45.296 1.00 37.60 383 VAL B CA 1
ATOM 3068 C C . VAL B 1 118 ? 36.855 18.713 44.241 1.00 36.29 383 VAL B C 1
ATOM 3069 O O . VAL B 1 118 ? 36.441 18.304 43.153 1.00 35.58 383 VAL B O 1
ATOM 3073 N N . LEU B 1 119 ? 38.139 18.696 44.585 1.00 35.74 384 LEU B N 1
ATOM 3074 C CA . LEU B 1 119 ? 39.205 18.289 43.682 1.00 35.33 384 LEU B CA 1
ATOM 3075 C C . LEU B 1 119 ? 39.003 16.882 43.093 1.00 33.98 384 LEU B C 1
ATOM 3076 O O . LEU B 1 119 ? 39.312 16.641 41.921 1.00 33.64 384 LEU B O 1
ATOM 3081 N N . LEU B 1 120 ? 38.482 15.964 43.911 1.00 32.93 385 LEU B N 1
ATOM 3082 C CA . LEU B 1 120 ? 38.279 14.582 43.495 1.00 31.70 385 LEU B CA 1
ATOM 3083 C C . LEU B 1 120 ? 37.057 14.498 42.606 1.00 32.83 385 LEU B C 1
ATOM 3084 O O . LEU B 1 120 ? 37.016 13.697 41.667 1.00 32.80 385 LEU B O 1
ATOM 3089 N N . GLU B 1 121 ? 36.055 15.310 42.913 1.00 34.47 386 GLU B N 1
ATOM 3090 C CA . GLU B 1 121 ? 34.884 15.399 42.062 1.00 36.25 386 GLU B CA 1
ATOM 3091 C C . GLU B 1 121 ? 35.261 15.936 40.693 1.00 36.84 386 GLU B C 1
ATOM 3092 O O . GLU B 1 121 ? 34.876 15.368 39.677 1.00 36.33 386 GLU B O 1
ATOM 3098 N N . GLU B 1 122 ? 36.041 17.011 40.677 1.00 37.96 387 GLU B N 1
ATOM 3099 C CA . GLU B 1 122 ? 36.494 17.596 39.432 1.00 39.38 387 GLU B CA 1
ATOM 3100 C C . GLU B 1 122 ? 37.254 16.567 38.589 1.00 38.24 387 GLU B C 1
ATOM 3101 O O . GLU B 1 122 ? 37.069 16.511 37.377 1.00 39.35 387 GLU B O 1
ATOM 3107 N N . CYS B 1 123 ? 38.075 15.731 39.215 1.00 36.43 388 CYS B N 1
ATOM 3108 C CA A CYS B 1 123 ? 38.909 14.748 38.493 0.50 35.30 388 CYS B CA 1
ATOM 3109 C CA B CYS B 1 123 ? 38.869 14.824 38.416 0.50 35.64 388 CYS B CA 1
ATOM 3110 C C . CYS B 1 123 ? 38.119 13.550 37.999 1.00 34.53 388 CYS B C 1
ATOM 3111 O O . CYS B 1 123 ? 38.267 13.109 36.856 1.00 34.10 388 CYS B O 1
ATOM 3116 N N . PHE B 1 124 ? 37.287 12.998 38.886 1.00 34.41 389 PHE B N 1
ATOM 3117 C CA . PHE B 1 124 ? 36.631 11.718 38.616 1.00 33.50 389 PHE B CA 1
ATOM 3118 C C . PHE B 1 124 ? 35.158 11.751 38.202 1.00 35.02 389 PHE B C 1
ATOM 3119 O O . PHE B 1 124 ? 34.700 10.809 37.542 1.00 34.92 389 PHE B O 1
ATOM 3127 N N . CYS B 1 125 ? 34.405 12.779 38.590 1.00 36.34 390 CYS B N 1
ATOM 3128 C CA . CYS B 1 125 ? 32.931 12.703 38.466 1.00 37.52 390 CYS B CA 1
ATOM 3129 C C . CYS B 1 125 ? 32.262 13.436 37.282 1.00 40.01 390 CYS B C 1
ATOM 3130 O O . CYS B 1 125 ? 31.035 13.556 37.227 1.00 40.85 390 CYS B O 1
ATOM 3133 N N . GLY B 1 126 ? 33.050 13.923 36.332 1.00 41.24 391 GLY B N 1
ATOM 3134 C CA . GLY B 1 126 ? 32.470 14.582 35.160 1.00 43.84 391 GLY B CA 1
ATOM 3135 C C . GLY B 1 126 ? 32.064 13.518 34.166 1.00 44.49 391 GLY B C 1
ATOM 3136 O O . GLY B 1 126 ? 32.056 12.328 34.482 1.00 42.81 391 GLY B O 1
ATOM 3137 N N . SER B 1 127 ? 31.734 13.936 32.953 1.00 47.55 392 SER B N 1
ATOM 3138 C CA . SER B 1 127 ? 31.443 12.982 31.882 1.00 47.49 392 SER B CA 1
ATOM 3139 C C . SER B 1 127 ? 32.628 12.040 31.682 1.00 45.99 392 SER B C 1
ATOM 3140 O O . SER B 1 127 ? 32.434 10.848 31.446 1.00 46.47 392 SER B O 1
ATOM 3143 N N . SER B 1 128 ? 33.850 12.565 31.820 1.00 45.19 393 SER B N 1
ATOM 3144 C CA . SER B 1 128 ? 35.064 11.725 31.801 1.00 42.30 393 SER B CA 1
ATOM 3145 C C . SER B 1 128 ? 36.152 12.132 32.814 1.00 40.31 393 SER B C 1
ATOM 3146 O O . SER B 1 128 ? 36.152 13.238 33.374 1.00 40.82 393 SER B O 1
ATOM 3149 N N . VAL B 1 129 ? 37.078 11.212 33.038 1.00 37.69 394 VAL B N 1
ATOM 3150 C CA . VAL B 1 129 ? 38.170 11.423 33.963 1.00 36.69 394 VAL B CA 1
ATOM 3151 C C . VAL B 1 129 ? 39.113 12.482 33.390 1.00 38.92 394 VAL B C 1
ATOM 3152 O O . VAL B 1 129 ? 39.616 12.348 32.281 1.00 38.24 394 VAL B O 1
ATOM 3156 N N . THR B 1 130 ? 39.327 13.552 34.141 1.00 42.29 395 THR B N 1
ATOM 3157 C CA . THR B 1 130 ? 40.319 14.541 33.750 1.00 47.68 395 THR B CA 1
ATOM 3158 C C . THR B 1 130 ? 41.659 14.225 34.426 1.00 50.42 395 THR B C 1
ATOM 3159 O O . THR B 1 130 ? 42.046 14.865 35.409 1.00 52.47 395 THR B O 1
ATOM 3163 N N . VAL B 1 131 ? 42.333 13.204 33.888 1.00 52.89 396 VAL B N 1
ATOM 3164 C CA . VAL B 1 131 ? 43.691 12.819 34.266 1.00 54.74 396 VAL B CA 1
ATOM 3165 C C . VAL B 1 131 ? 44.623 14.021 34.135 1.00 59.70 396 VAL B C 1
ATOM 3166 O O . VAL B 1 131 ? 44.846 14.518 33.024 1.00 59.53 396 VAL B O 1
ATOM 3170 N N . PRO B 1 132 ? 45.190 14.479 35.262 1.00 63.60 397 PRO B N 1
ATOM 3171 C CA . PRO B 1 132 ? 46.223 15.523 35.169 1.00 65.55 397 PRO B CA 1
ATOM 3172 C C . PRO B 1 132 ? 47.506 14.916 34.588 1.00 64.72 397 PRO B C 1
ATOM 3173 O O . PRO B 1 132 ? 47.956 13.860 35.055 1.00 61.74 397 PRO B O 1
ATOM 3177 N N . GLU B 1 133 ? 48.061 15.550 33.554 1.00 65.88 398 GLU B N 1
ATOM 3178 C CA . GLU B 1 133 ? 49.200 14.963 32.842 1.00 64.92 398 GLU B CA 1
ATOM 3179 C C . GLU B 1 133 ? 50.465 14.999 33.689 1.00 64.95 398 GLU B C 1
ATOM 3180 O O . GLU B 1 133 ? 50.712 15.939 34.453 1.00 66.45 398 GLU B O 1
ATOM 3186 N N . ILE B 1 134 ? 51.237 13.931 33.578 1.00 63.01 399 ILE B N 1
ATOM 3187 C CA . ILE B 1 134 ? 52.422 13.755 34.392 1.00 59.79 399 ILE B CA 1
ATOM 3188 C C . ILE B 1 134 ? 53.535 13.397 33.430 1.00 59.03 399 ILE B C 1
ATOM 3189 O O . ILE B 1 134 ? 53.389 12.499 32.588 1.00 57.40 399 ILE B O 1
ATOM 3194 N N . GLU B 1 135 ? 54.622 14.152 33.535 1.00 58.34 400 GLU B N 1
ATOM 3195 C CA . GLU B 1 135 ? 55.757 14.017 32.652 1.00 57.78 400 GLU B CA 1
ATOM 3196 C C . GLU B 1 135 ? 57.032 14.095 33.479 1.00 56.65 400 GLU B C 1
ATOM 3197 O O . GLU B 1 135 ? 57.043 14.675 34.569 1.00 55.97 400 GLU B O 1
ATOM 3203 N N . GLY B 1 136 ? 58.106 13.520 32.948 1.00 55.77 401 GLY B N 1
ATOM 3204 C CA . GLY B 1 136 ? 59.417 13.606 33.584 1.00 53.70 401 GLY B CA 1
ATOM 3205 C C . GLY B 1 136 ? 60.339 12.544 33.040 1.00 52.00 401 GLY B C 1
ATOM 3206 O O . GLY B 1 136 ? 59.925 11.711 32.226 1.00 50.50 401 GLY B O 1
ATOM 3207 N N . VAL B 1 137 ? 61.587 12.582 33.496 1.00 51.90 402 VAL B N 1
ATOM 3208 C CA . VAL B 1 137 ? 62.624 11.694 33.002 1.00 51.94 402 VAL B CA 1
ATOM 3209 C C . VAL B 1 137 ? 62.654 10.424 33.847 1.00 49.44 402 VAL B C 1
ATOM 3210 O O . VAL B 1 137 ? 62.430 10.465 35.053 1.00 47.53 402 VAL B O 1
ATOM 3214 N N . LEU B 1 138 ? 62.902 9.292 33.197 1.00 49.00 403 LEU B N 1
ATOM 3215 C CA . LEU B 1 138 ? 62.839 7.985 33.848 1.00 46.71 403 LEU B CA 1
ATOM 3216 C C . LEU B 1 138 ? 63.829 7.012 33.256 1.00 46.91 403 LEU B C 1
ATOM 3217 O O . LEU B 1 138 ? 64.250 7.143 32.108 1.00 48.52 403 LEU B O 1
ATOM 3222 N N . TRP B 1 139 ? 64.203 6.031 34.057 1.00 45.71 404 TRP B N 1
ATOM 3223 C CA . TRP B 1 139 ? 65.074 4.965 33.588 1.00 46.71 404 TRP B CA 1
ATOM 3224 C C . TRP B 1 139 ? 64.251 3.828 33.023 1.00 45.14 404 TRP B C 1
ATOM 3225 O O . TRP B 1 139 ? 63.333 3.310 33.684 1.00 42.18 404 TRP B O 1
ATOM 3236 N N . LEU B 1 140 ? 64.566 3.448 31.786 1.00 45.45 405 LEU B N 1
ATOM 3237 C CA . LEU B 1 140 ? 63.975 2.287 31.163 1.00 43.74 405 LEU B CA 1
ATOM 3238 C C . LEU B 1 140 ? 65.074 1.260 30.964 1.00 44.91 405 LEU B C 1
ATOM 3239 O O . LEU B 1 140 ? 66.085 1.561 30.351 1.00 47.33 405 LEU B O 1
ATOM 3244 N N . LYS B 1 141 ? 64.865 0.054 31.487 1.00 43.49 406 LYS B N 1
ATOM 3245 C CA . LYS B 1 141 ? 65.761 -1.078 31.253 1.00 44.98 406 LYS B CA 1
ATOM 3246 C C . LYS B 1 141 ? 65.795 -1.500 29.772 1.00 47.51 406 LYS B C 1
ATOM 3247 O O . LYS B 1 141 ? 64.757 -1.582 29.108 1.00 46.75 406 LYS B O 1
ATOM 3253 N N . ASP B 1 142 ? 66.997 -1.757 29.261 1.00 50.42 407 ASP B N 1
ATOM 3254 C CA . ASP B 1 142 ? 67.171 -2.341 27.933 1.00 53.01 407 ASP B CA 1
ATOM 3255 C C . ASP B 1 142 ? 66.528 -3.729 27.901 1.00 51.99 407 ASP B C 1
ATOM 3256 O O . ASP B 1 142 ? 66.591 -4.453 28.902 1.00 51.02 407 ASP B O 1
ATOM 3261 N N . ASP B 1 143 ? 65.897 -4.088 26.780 1.00 52.07 408 ASP B N 1
ATOM 3262 C CA . ASP B 1 143 ? 65.262 -5.406 26.660 1.00 51.40 408 ASP B CA 1
ATOM 3263 C C . ASP B 1 143 ? 66.266 -6.534 26.943 1.00 52.66 408 ASP B C 1
ATOM 3264 O O . ASP B 1 143 ? 67.402 -6.500 26.467 1.00 55.01 408 ASP B O 1
ATOM 3269 N N . GLY B 1 144 ? 65.847 -7.504 27.757 1.00 51.18 409 GLY B N 1
ATOM 3270 C CA . GLY B 1 144 ? 66.675 -8.662 28.122 1.00 51.70 409 GLY B CA 1
ATOM 3271 C C . GLY B 1 144 ? 68.077 -8.475 28.702 1.00 52.66 409 GLY B C 1
ATOM 3272 O O . GLY B 1 144 ? 68.841 -9.440 28.766 1.00 53.58 409 GLY B O 1
ATOM 3273 N N . LYS B 1 145 ? 68.428 -7.257 29.118 1.00 52.21 410 LYS B N 1
ATOM 3274 C CA . LYS B 1 145 ? 69.712 -7.032 29.799 1.00 53.35 410 LYS B CA 1
ATOM 3275 C C . LYS B 1 145 ? 69.655 -6.053 30.980 1.00 51.69 410 LYS B C 1
ATOM 3276 O O . LYS B 1 145 ? 68.757 -5.208 31.050 1.00 49.79 410 LYS B O 1
ATOM 3282 N N . LYS B 1 146 ? 70.636 -6.169 31.884 1.00 52.57 411 LYS B N 1
ATOM 3283 C CA . LYS B 1 146 ? 70.721 -5.380 33.130 1.00 51.20 411 LYS B CA 1
ATOM 3284 C C . LYS B 1 146 ? 71.437 -4.022 32.974 1.00 52.78 411 LYS B C 1
ATOM 3285 O O . LYS B 1 146 ? 72.324 -3.664 33.766 1.00 53.43 411 LYS B O 1
ATOM 3291 N N . SER B 1 147 ? 71.039 -3.276 31.949 1.00 53.10 412 SER B N 1
ATOM 3292 C CA . SER B 1 147 ? 71.477 -1.905 31.743 1.00 53.99 412 SER B CA 1
ATOM 3293 C C . SER B 1 147 ? 70.247 -1.016 31.592 1.00 52.18 412 SER B C 1
ATOM 3294 O O . SER B 1 147 ? 69.207 -1.474 31.109 1.00 51.36 412 SER B O 1
ATOM 3297 N N . TRP B 1 148 ? 70.358 0.242 32.013 1.00 51.58 413 TRP B N 1
ATOM 3298 C CA . TRP B 1 148 ? 69.247 1.196 31.937 1.00 49.52 413 TRP B CA 1
ATOM 3299 C C . TRP B 1 148 ? 69.651 2.414 31.167 1.00 51.60 413 TRP B C 1
ATOM 3300 O O . TRP B 1 148 ? 70.834 2.665 30.973 1.00 54.30 413 TRP B O 1
ATOM 3311 N N . LYS B 1 149 ? 68.668 3.174 30.699 1.00 51.00 414 LYS B N 1
ATOM 3312 C CA . LYS B 1 149 ? 68.904 4.411 29.957 1.00 53.24 414 LYS B CA 1
ATOM 3313 C C . LYS B 1 149 ? 67.804 5.404 30.309 1.00 51.86 414 LYS B C 1
ATOM 3314 O O . LYS B 1 149 ? 66.617 5.044 30.319 1.00 49.59 414 LYS B O 1
ATOM 3320 N N . LYS B 1 150 ? 68.207 6.642 30.597 1.00 53.49 415 LYS B N 1
ATOM 3321 C CA . LYS B 1 150 ? 67.284 7.752 30.823 1.00 53.26 415 LYS B CA 1
ATOM 3322 C C . LYS B 1 150 ? 66.508 8.057 29.552 1.00 54.04 415 LYS B C 1
ATOM 3323 O O . LYS B 1 150 ? 67.096 8.204 28.477 1.00 56.80 415 LYS B O 1
ATOM 3329 N N . ARG B 1 151 ? 65.183 8.104 29.681 1.00 52.57 416 ARG B N 1
ATOM 3330 C CA . ARG B 1 151 ? 64.282 8.555 28.615 1.00 53.28 416 ARG B CA 1
ATOM 3331 C C . ARG B 1 151 ? 63.204 9.430 29.244 1.00 51.86 416 ARG B C 1
ATOM 3332 O O . ARG B 1 151 ? 62.922 9.313 30.436 1.00 49.31 416 ARG B O 1
ATOM 3340 N N . TYR B 1 152 ? 62.607 10.297 28.434 1.00 53.73 417 TYR B N 1
ATOM 3341 C CA . TYR B 1 152 ? 61.551 11.182 28.890 1.00 53.93 417 TYR B CA 1
ATOM 3342 C C . TYR B 1 152 ? 60.178 10.604 28.567 1.00 53.11 417 TYR B C 1
ATOM 3343 O O . TYR B 1 152 ? 59.910 10.194 27.426 1.00 53.90 417 TYR B O 1
ATOM 3352 N N . PHE B 1 153 ? 59.307 10.605 29.577 1.00 51.52 418 PHE B N 1
ATOM 3353 C CA . PHE B 1 153 ? 58.001 9.954 29.493 1.00 49.40 418 PHE B CA 1
ATOM 3354 C C . PHE B 1 153 ? 56.850 10.924 29.706 1.00 49.42 418 PHE B C 1
ATOM 3355 O O . PHE B 1 153 ? 56.974 11.905 30.464 1.00 49.15 418 PHE B O 1
ATOM 3363 N N . LEU B 1 154 ? 55.737 10.619 29.031 1.00 49.66 419 LEU B N 1
ATOM 3364 C CA . LEU B 1 154 ? 54.518 11.425 29.072 1.00 50.65 419 LEU B CA 1
ATOM 3365 C C . LEU B 1 154 ? 53.229 10.592 29.195 1.00 48.78 419 LEU B C 1
ATOM 3366 O O . LEU B 1 154 ? 52.896 9.787 28.305 1.00 49.13 419 LEU B O 1
ATOM 3371 N N . LEU B 1 155 ? 52.507 10.826 30.291 1.00 47.23 420 LEU B N 1
ATOM 3372 C CA . LEU B 1 155 ? 51.212 10.205 30.536 1.00 46.46 420 LEU B CA 1
ATOM 3373 C C . LEU B 1 155 ? 50.018 11.060 30.082 1.00 49.39 420 LEU B C 1
ATOM 3374 O O . LEU B 1 155 ? 49.796 12.186 30.563 1.00 49.94 420 LEU B O 1
ATOM 3379 N N . ARG B 1 156 ? 49.254 10.491 29.154 1.00 51.61 421 ARG B N 1
ATOM 3380 C CA . ARG B 1 156 ? 47.955 11.028 28.737 1.00 53.68 421 ARG B CA 1
ATOM 3381 C C . ARG B 1 156 ? 46.923 9.894 28.751 1.00 51.71 421 ARG B C 1
ATOM 3382 O O . ARG B 1 156 ? 47.295 8.714 28.776 1.00 50.40 421 ARG B O 1
ATOM 3390 N N . ALA B 1 157 ? 45.639 10.245 28.739 1.00 51.03 422 ALA B N 1
ATOM 3391 C CA . ALA B 1 157 ? 44.565 9.253 28.796 1.00 48.41 422 ALA B CA 1
ATOM 3392 C C . ALA B 1 157 ? 44.761 8.078 27.823 1.00 49.31 422 ALA B C 1
ATOM 3393 O O . ALA B 1 157 ? 44.358 6.948 28.109 1.00 49.07 422 ALA B O 1
ATOM 3395 N N . SER B 1 158 ? 45.402 8.330 26.687 1.00 51.33 423 SER B N 1
ATOM 3396 C CA . SER B 1 158 ? 45.582 7.285 25.669 1.00 51.76 423 SER B CA 1
ATOM 3397 C C . SER B 1 158 ? 46.776 6.330 25.885 1.00 50.71 423 SER B C 1
ATOM 3398 O O . SER B 1 158 ? 47.080 5.515 25.005 1.00 51.25 423 SER B O 1
ATOM 3401 N N . GLY B 1 159 ? 47.436 6.413 27.046 1.00 48.95 424 GLY B N 1
ATOM 3402 C CA . GLY B 1 159 ? 48.572 5.533 27.353 1.00 45.46 424 GLY B CA 1
ATOM 3403 C C . GLY B 1 159 ? 49.872 6.244 27.690 1.00 44.80 424 GLY B C 1
ATOM 3404 O O . GLY B 1 159 ? 49.894 7.445 27.991 1.00 45.60 424 GLY B O 1
ATOM 3405 N N . ILE B 1 160 ? 50.964 5.493 27.665 1.00 43.37 425 ILE B N 1
ATOM 3406 C CA . ILE B 1 160 ? 52.264 6.052 27.977 1.00 43.44 425 ILE B CA 1
ATOM 3407 C C . ILE B 1 160 ? 53.019 6.217 26.676 1.00 45.53 425 ILE B C 1
ATOM 3408 O O . ILE B 1 160 ? 52.977 5.332 25.815 1.00 44.67 425 ILE B O 1
ATOM 3413 N N . TYR B 1 161 ? 53.683 7.367 26.542 1.00 47.62 426 TYR B N 1
ATOM 3414 C CA . TYR B 1 161 ? 54.554 7.668 25.403 1.00 50.34 426 TYR B CA 1
ATOM 3415 C C . TYR B 1 161 ? 55.947 7.992 25.870 1.00 51.65 426 TYR B C 1
ATOM 3416 O O . TYR B 1 161 ? 56.140 8.442 27.002 1.00 50.88 426 TYR B O 1
ATOM 3425 N N . TYR B 1 162 ? 56.913 7.770 24.983 1.00 54.08 427 TYR B N 1
ATOM 3426 C CA . TYR B 1 162 ? 58.302 8.126 25.242 1.00 55.64 427 TYR B CA 1
ATOM 3427 C C . TYR B 1 162 ? 59.003 8.566 23.973 1.00 59.09 427 TYR B C 1
ATOM 3428 O O . TYR B 1 162 ? 58.504 8.380 22.867 1.00 59.90 427 TYR B O 1
ATOM 3437 N N . VAL B 1 163 ? 60.164 9.176 24.158 1.00 61.82 428 VAL B N 1
ATOM 3438 C CA . VAL B 1 163 ? 61.018 9.550 23.065 1.00 65.22 428 VAL B CA 1
ATOM 3439 C C . VAL B 1 163 ? 62.164 8.558 23.103 1.00 66.24 428 VAL B C 1
ATOM 3440 O O . VAL B 1 163 ? 62.884 8.498 24.101 1.00 65.61 428 VAL B O 1
ATOM 3444 N N . PRO B 1 164 ? 62.316 7.749 22.040 1.00 67.96 429 PRO B N 1
ATOM 3445 C CA . PRO B 1 164 ? 63.424 6.802 21.999 1.00 70.10 429 PRO B CA 1
ATOM 3446 C C . PRO B 1 164 ? 64.750 7.409 21.509 1.00 74.66 429 PRO B C 1
ATOM 3447 O O . PRO B 1 164 ? 65.752 6.693 21.440 1.00 76.22 429 PRO B O 1
ATOM 3451 N N . LYS B 1 165 ? 64.751 8.708 21.188 1.00 78.12 430 LYS B N 1
ATOM 3452 C CA . LYS B 1 165 ? 65.960 9.419 20.719 1.00 83.26 430 LYS B CA 1
ATOM 3453 C C . LYS B 1 165 ? 67.013 9.552 21.829 1.00 84.00 430 LYS B C 1
ATOM 3454 O O . LYS B 1 165 ? 68.019 8.845 21.813 1.00 86.17 430 LYS B O 1
ATOM 3460 N N . GLY B 1 166 ? 66.788 10.458 22.780 1.00 85.03 431 GLY B N 1
ATOM 3461 C CA . GLY B 1 166 ? 67.633 10.551 23.978 1.00 86.75 431 GLY B CA 1
ATOM 3462 C C . GLY B 1 166 ? 66.834 10.942 25.216 1.00 87.38 431 GLY B C 1
ATOM 3463 O O . GLY B 1 166 ? 65.778 10.345 25.523 1.00 84.87 431 GLY B O 1
ATOM 3464 N N . LYS B 1 167 ? 67.380 11.918 25.945 1.00 88.91 432 LYS B N 1
ATOM 3465 C CA . LYS B 1 167 ? 66.648 12.732 26.929 1.00 86.80 432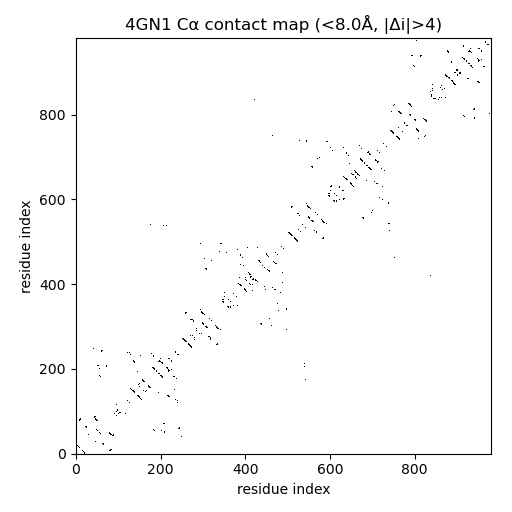 LYS B CA 1
ATOM 3466 C C . LYS B 1 167 ? 66.905 14.216 26.618 1.00 91.79 432 LYS B C 1
ATOM 3467 O O . LYS B 1 167 ? 67.927 14.551 26.002 1.00 96.05 432 LYS B O 1
ATOM 3473 N N . ALA B 1 168 ? 65.978 15.104 26.984 1.00 92.23 433 ALA B N 1
ATOM 3474 C CA . ALA B 1 168 ? 64.689 14.747 27.586 1.00 88.28 433 ALA B CA 1
ATOM 3475 C C . ALA B 1 168 ? 63.479 15.077 26.667 1.00 88.32 433 ALA B C 1
ATOM 3476 O O . ALA B 1 168 ? 63.137 14.280 25.780 1.00 86.20 433 ALA B O 1
ATOM 3478 N N . LYS B 1 169 ? 62.855 16.243 26.877 1.00 88.68 434 LYS B N 1
ATOM 3479 C CA . LYS B 1 169 ? 61.614 16.639 26.186 1.00 86.93 434 LYS B CA 1
ATOM 3480 C C . LYS B 1 169 ? 61.807 16.905 24.687 1.00 89.60 434 LYS B C 1
ATOM 3481 O O . LYS B 1 169 ? 62.004 18.053 24.258 1.00 91.69 434 LYS B O 1
ATOM 3487 N N . VAL B 1 170 ? 61.773 15.825 23.903 1.00 88.20 435 VAL B N 1
ATOM 3488 C CA . VAL B 1 170 ? 61.728 15.921 22.438 1.00 88.37 435 VAL B CA 1
ATOM 3489 C C . VAL B 1 170 ? 60.298 15.551 22.036 1.00 85.57 435 VAL B C 1
ATOM 3490 O O . VAL B 1 170 ? 60.020 14.414 21.656 1.00 83.14 435 VAL B O 1
ATOM 3494 N N . SER B 1 171 ? 59.413 16.547 22.133 1.00 84.64 436 SER B N 1
ATOM 3495 C CA . SER B 1 171 ? 57.952 16.403 22.039 1.00 81.78 436 SER B CA 1
ATOM 3496 C C . SER B 1 171 ? 57.411 15.734 20.755 1.00 81.51 436 SER B C 1
ATOM 3497 O O . SER B 1 171 ? 56.657 14.756 20.836 1.00 78.77 436 SER B O 1
ATOM 3500 N N . ARG B 1 172 ? 57.791 16.256 19.586 1.00 83.96 437 ARG B N 1
ATOM 3501 C CA . ARG B 1 172 ? 57.345 15.704 18.292 1.00 84.13 437 ARG B CA 1
ATOM 3502 C C . ARG B 1 172 ? 57.791 14.243 18.064 1.00 83.93 437 ARG B C 1
ATOM 3503 O O . ARG B 1 172 ? 57.246 13.545 17.195 1.00 83.45 437 ARG B O 1
ATOM 3511 N N . ASP B 1 173 ? 58.780 13.802 18.851 1.00 82.81 438 ASP B N 1
ATOM 3512 C CA . ASP B 1 173 ? 59.305 12.426 18.807 1.00 80.32 438 ASP B CA 1
ATOM 3513 C C . ASP B 1 173 ? 58.717 11.495 19.891 1.00 74.77 438 ASP B C 1
ATOM 3514 O O . ASP B 1 173 ? 59.358 10.510 20.277 1.00 73.62 438 ASP B O 1
ATOM 3519 N N . LEU B 1 174 ? 57.513 11.808 20.376 1.00 71.40 439 LEU B N 1
ATOM 3520 C CA . LEU B 1 174 ? 56.812 10.928 21.320 1.00 67.63 439 LEU B CA 1
ATOM 3521 C C . LEU B 1 174 ? 56.047 9.842 20.562 1.00 65.76 439 LEU B C 1
ATOM 3522 O O . LEU B 1 174 ? 55.079 10.143 19.860 1.00 65.88 439 LEU B O 1
ATOM 3527 N N . VAL B 1 175 ? 56.513 8.592 20.688 1.00 63.45 440 VAL B N 1
ATOM 3528 C CA . VAL B 1 175 ? 55.814 7.405 20.137 1.00 61.78 440 VAL B CA 1
ATOM 3529 C C . VAL B 1 175 ? 55.190 6.550 21.253 1.00 57.43 440 VAL B C 1
ATOM 3530 O O . VAL B 1 175 ? 55.595 6.651 22.410 1.00 55.23 440 VAL B O 1
ATOM 3534 N N . CYS B 1 176 ? 54.206 5.717 20.905 1.00 56.19 441 CYS B N 1
ATOM 3535 C CA . CYS B 1 176 ? 53.589 4.820 21.878 1.00 52.23 441 CYS B CA 1
ATOM 3536 C C . CYS B 1 176 ? 54.674 4.035 22.622 1.00 50.92 441 CYS B C 1
ATOM 3537 O O . CYS B 1 176 ? 55.563 3.424 21.996 1.00 51.86 441 CYS B O 1
ATOM 3540 N N . PHE B 1 177 ? 54.620 4.101 23.952 1.00 47.66 442 PHE B N 1
ATOM 3541 C CA . PHE B 1 177 ? 55.415 3.229 24.792 1.00 46.60 442 PHE B CA 1
ATOM 3542 C C . PHE B 1 177 ? 54.526 2.062 25.224 1.00 45.62 442 PHE B C 1
ATOM 3543 O O . PHE B 1 177 ? 54.866 0.906 24.964 1.00 46.04 442 PHE B O 1
ATOM 3551 N N . LEU B 1 178 ? 53.389 2.368 25.860 1.00 44.00 443 LEU B N 1
ATOM 3552 C CA . LEU B 1 178 ? 52.395 1.361 26.218 1.00 42.50 443 LEU B CA 1
ATOM 3553 C C . LEU B 1 178 ? 50.995 1.933 26.318 1.00 42.36 443 LEU B C 1
ATOM 3554 O O . LEU B 1 178 ? 50.785 2.956 26.985 1.00 42.57 443 LEU B O 1
ATOM 3559 N N . GLN B 1 179 ? 50.038 1.261 25.669 1.00 41.56 444 GLN B N 1
ATOM 3560 C CA . GLN B 1 179 ? 48.624 1.492 25.934 1.00 39.97 444 GLN B CA 1
ATOM 3561 C C . GLN B 1 179 ? 48.276 0.757 27.229 1.00 36.23 444 GLN B C 1
ATOM 3562 O O . GLN B 1 179 ? 48.695 -0.370 27.428 1.00 34.93 444 GLN B O 1
ATOM 3568 N N . LEU B 1 180 ? 47.527 1.400 28.116 1.00 34.55 445 LEU B N 1
ATOM 3569 C CA . LEU B 1 180 ? 47.281 0.855 29.457 1.00 32.13 445 LEU B CA 1
ATOM 3570 C C . LEU B 1 180 ? 46.163 -0.215 29.584 1.00 31.76 445 LEU B C 1
ATOM 3571 O O . LEU B 1 180 ? 46.104 -0.965 30.567 1.00 29.69 445 LEU B O 1
ATOM 3576 N N . ASP B 1 181 ? 45.300 -0.300 28.580 1.00 32.79 446 ASP B N 1
ATOM 3577 C CA . ASP B 1 181 ? 44.147 -1.197 28.627 1.00 32.91 446 ASP B CA 1
ATOM 3578 C C . ASP B 1 181 ? 44.384 -2.605 29.148 1.00 30.83 446 ASP B C 1
ATOM 3579 O O . ASP B 1 181 ? 43.556 -3.110 29.885 1.00 29.71 446 ASP B O 1
ATOM 3584 N N . HIS B 1 182 ? 45.474 -3.247 28.716 1.00 30.52 447 HIS B N 1
ATOM 3585 C CA . HIS B 1 182 ? 45.785 -4.638 29.091 1.00 28.86 447 HIS B CA 1
ATOM 3586 C C . HIS B 1 182 ? 47.115 -4.826 29.788 1.00 28.23 447 HIS B C 1
ATOM 3587 O O . HIS B 1 182 ? 47.714 -5.894 29.690 1.00 28.55 447 HIS B O 1
ATOM 3594 N N . VAL B 1 183 ? 47.589 -3.790 30.476 1.00 26.80 448 VAL B N 1
ATOM 3595 C CA . VAL B 1 183 ? 48.696 -3.928 31.415 1.00 26.06 448 VAL B CA 1
ATOM 3596 C C . VAL B 1 183 ? 48.287 -3.495 32.838 1.00 24.57 448 VAL B C 1
ATOM 3597 O O . VAL B 1 183 ? 47.645 -2.449 33.034 1.00 23.96 448 VAL B O 1
ATOM 3601 N N . ASN B 1 184 ? 48.658 -4.325 33.813 1.00 23.14 449 ASN B N 1
ATOM 3602 C CA . ASN B 1 184 ? 48.646 -3.973 35.211 1.00 21.65 449 ASN B CA 1
ATOM 3603 C C . ASN B 1 184 ? 49.971 -3.339 35.547 1.00 21.97 449 ASN B C 1
ATOM 3604 O O . ASN B 1 184 ? 50.947 -3.511 34.820 1.00 23.71 449 ASN B O 1
ATOM 3609 N N . VAL B 1 185 ? 50.010 -2.606 36.644 1.00 20.95 450 VAL B N 1
ATOM 3610 C CA . VAL B 1 185 ? 51.211 -1.927 37.078 1.00 21.13 450 VAL B CA 1
ATOM 3611 C C . VAL B 1 185 ? 51.650 -2.579 38.389 1.00 20.27 450 VAL B C 1
ATOM 3612 O O . VAL B 1 185 ? 50.815 -2.930 39.216 1.00 19.34 450 VAL B O 1
ATOM 3616 N N . TYR B 1 186 ? 52.955 -2.783 38.550 1.00 20.90 451 TYR B N 1
ATOM 3617 C CA . TYR B 1 186 ? 53.490 -3.543 39.688 1.00 20.77 451 TYR B CA 1
ATOM 3618 C C . TYR B 1 186 ? 54.585 -2.728 40.316 1.00 21.46 451 TYR B C 1
ATOM 3619 O O . TYR B 1 186 ? 55.157 -1.857 39.659 1.00 21.76 451 TYR B O 1
ATOM 3628 N N . TYR B 1 187 ? 54.879 -3.021 41.577 1.00 22.36 452 TYR B N 1
ATOM 3629 C CA . TYR B 1 187 ? 56.134 -2.601 42.198 1.00 24.92 452 TYR B CA 1
ATOM 3630 C C . TYR B 1 187 ? 57.140 -3.721 42.104 1.00 26.61 452 TYR B C 1
ATOM 3631 O O . TYR B 1 187 ? 56.810 -4.890 42.351 1.00 26.29 452 TYR B O 1
ATOM 3640 N N . GLY B 1 188 ? 58.370 -3.365 41.753 1.00 29.26 453 GLY B N 1
ATOM 3641 C CA . GLY B 1 188 ? 59.491 -4.308 41.791 1.00 31.55 453 GLY B CA 1
ATOM 3642 C C . GLY B 1 188 ? 60.167 -4.290 43.146 1.00 33.38 453 GLY B C 1
ATOM 3643 O O . GLY B 1 188 ? 60.283 -3.237 43.788 1.00 32.50 453 GLY B O 1
ATOM 3644 N N . GLN B 1 189 ? 60.619 -5.455 43.591 1.00 35.13 454 GLN B N 1
ATOM 3645 C CA . GLN B 1 189 ? 61.299 -5.532 44.871 1.00 36.87 454 GLN B CA 1
ATOM 3646 C C . GLN B 1 189 ? 62.764 -5.886 44.696 1.00 37.44 454 GLN B C 1
ATOM 3647 O O . GLN B 1 189 ? 63.102 -6.908 44.082 1.00 38.26 454 GLN B O 1
ATOM 3653 N N . ASP B 1 190 ? 63.619 -5.028 45.246 1.00 36.94 455 ASP B N 1
ATOM 3654 C CA . ASP B 1 190 ? 65.066 -5.202 45.244 1.00 37.94 455 ASP B CA 1
ATOM 3655 C C . ASP B 1 190 ? 65.623 -5.281 43.826 1.00 37.89 455 ASP B C 1
ATOM 3656 O O . ASP B 1 190 ? 66.425 -6.157 43.501 1.00 38.82 455 ASP B O 1
ATOM 3661 N N . TYR B 1 191 ? 65.182 -4.359 42.979 1.00 36.73 456 TYR B N 1
ATOM 3662 C CA . TYR B 1 191 ? 65.593 -4.360 41.579 1.00 37.45 456 TYR B CA 1
ATOM 3663 C C . TYR B 1 191 ? 67.001 -3.798 41.422 1.00 39.94 456 TYR B C 1
ATOM 3664 O O . TYR B 1 191 ? 67.693 -4.094 40.432 1.00 41.98 456 TYR B O 1
ATOM 3673 N N . ARG B 1 192 ? 67.433 -3.010 42.402 1.00 40.36 457 ARG B N 1
ATOM 3674 C CA . ARG B 1 192 ? 68.803 -2.529 42.430 1.00 43.31 457 ARG B CA 1
ATOM 3675 C C . ARG B 1 192 ? 69.777 -3.699 42.244 1.00 44.44 457 ARG B C 1
ATOM 3676 O O . ARG B 1 192 ? 70.718 -3.608 41.459 1.00 45.93 457 ARG B O 1
ATOM 3684 N N . ASN B 1 193 ? 69.496 -4.808 42.929 1.00 43.83 458 ASN B N 1
ATOM 3685 C CA . ASN B 1 193 ? 70.286 -6.036 42.836 1.00 45.39 458 ASN B CA 1
ATOM 3686 C C . ASN B 1 193 ? 69.956 -6.964 41.648 1.00 45.71 458 ASN B C 1
ATOM 3687 O O . ASN B 1 193 ? 70.843 -7.312 40.870 1.00 47.87 458 ASN B O 1
ATOM 3692 N N . LYS B 1 194 ? 68.693 -7.362 41.508 1.00 44.00 459 LYS B N 1
ATOM 3693 C CA . LYS B 1 194 ? 68.286 -8.305 40.454 1.00 44.32 459 LYS B CA 1
ATOM 3694 C C . LYS B 1 194 ? 68.444 -7.790 39.009 1.00 44.79 459 LYS B C 1
ATOM 3695 O O . LYS B 1 194 ? 68.698 -8.589 38.102 1.00 46.42 459 LYS B O 1
ATOM 3701 N N . TYR B 1 195 ? 68.287 -6.481 38.792 1.00 43.48 460 TYR B N 1
ATOM 3702 C CA . TYR B 1 195 ? 68.377 -5.899 37.443 1.00 43.85 460 TYR B CA 1
ATOM 3703 C C . TYR B 1 195 ? 69.361 -4.746 37.304 1.00 45.07 460 TYR B C 1
ATOM 3704 O O . TYR B 1 195 ? 69.461 -4.119 36.248 1.00 45.60 460 TYR B O 1
ATOM 3713 N N . LYS B 1 196 ? 70.078 -4.456 38.380 1.00 45.84 461 LYS B N 1
ATOM 3714 C CA . LYS B 1 196 ? 71.076 -3.380 38.395 1.00 47.25 461 LYS B CA 1
ATOM 3715 C C . LYS B 1 196 ? 70.442 -2.018 38.084 1.00 46.06 461 LYS B C 1
ATOM 3716 O O . LYS B 1 196 ? 71.007 -1.182 37.376 1.00 47.45 461 LYS B O 1
ATOM 3722 N N . ALA B 1 197 ? 69.238 -1.842 38.630 1.00 43.69 462 ALA B N 1
ATOM 3723 C CA . ALA B 1 197 ? 68.500 -0.589 38.617 1.00 42.38 462 ALA B CA 1
ATOM 3724 C C . ALA B 1 197 ? 69.297 0.557 39.241 1.00 43.55 462 ALA B C 1
ATOM 3725 O O . ALA B 1 197 ? 70.028 0.351 40.218 1.00 43.96 462 ALA B O 1
ATOM 3727 N N . PRO B 1 198 ? 69.159 1.771 38.683 1.00 44.04 463 PRO B N 1
ATOM 3728 C CA . PRO B 1 198 ? 69.818 2.933 39.289 1.00 45.60 463 PRO B CA 1
ATOM 3729 C C . PRO B 1 198 ? 69.294 3.242 40.690 1.00 44.84 463 PRO B C 1
ATOM 3730 O O . PRO B 1 198 ? 70.014 3.871 41.457 1.00 46.55 463 PRO B O 1
ATOM 3734 N N . THR B 1 199 ? 68.063 2.819 41.015 1.00 42.96 464 THR B N 1
ATOM 3735 C CA . THR B 1 199 ? 67.533 2.873 42.403 1.00 41.84 464 THR B CA 1
ATOM 3736 C C . THR B 1 199 ? 66.579 1.706 42.675 1.00 40.04 464 THR B C 1
ATOM 3737 O O . THR B 1 199 ? 66.346 0.877 41.800 1.00 39.80 464 THR B O 1
ATOM 3741 N N . ASP B 1 200 ? 66.018 1.670 43.885 1.00 38.70 465 ASP B N 1
ATOM 3742 C CA . ASP B 1 200 ? 64.956 0.729 44.222 1.00 36.77 465 ASP B CA 1
ATOM 3743 C C . ASP B 1 200 ? 63.524 1.138 43.826 1.00 33.63 465 ASP B C 1
ATOM 3744 O O . ASP B 1 200 ? 62.593 0.331 43.940 1.00 31.51 465 ASP B O 1
ATOM 3749 N N . TYR B 1 201 ? 63.357 2.368 43.351 1.00 33.06 466 TYR B N 1
ATOM 3750 C CA . TYR B 1 201 ? 62.022 2.913 43.083 1.00 31.41 466 TYR B CA 1
ATOM 3751 C C . TYR B 1 201 ? 61.531 2.532 41.677 1.00 30.63 466 TYR B C 1
ATOM 3752 O O . TYR B 1 201 ? 61.582 3.331 40.738 1.00 30.44 466 TYR B O 1
ATOM 3761 N N . CYS B 1 202 ? 61.071 1.286 41.552 1.00 29.71 467 CYS B N 1
ATOM 3762 C CA . CYS B 1 202 ? 60.749 0.702 40.244 1.00 30.09 467 CYS B CA 1
ATOM 3763 C C . CYS B 1 202 ? 59.309 0.270 40.085 1.00 28.06 467 CYS B C 1
ATOM 3764 O O . CYS B 1 202 ? 58.753 -0.419 40.943 1.00 26.14 467 CYS B O 1
ATOM 3767 N N . LEU B 1 203 ? 58.723 0.660 38.958 1.00 28.68 468 LEU B N 1
ATOM 3768 C CA . LEU B 1 203 ? 57.421 0.135 38.527 1.00 27.83 468 LEU B CA 1
ATOM 3769 C C . LEU B 1 203 ? 57.533 -0.690 37.227 1.00 28.91 468 LEU B C 1
ATOM 3770 O O . LEU B 1 203 ? 58.430 -0.472 36.415 1.00 30.45 468 LEU B O 1
ATOM 3775 N N . VAL B 1 204 ? 56.588 -1.610 37.040 1.00 28.01 469 VAL B N 1
ATOM 3776 C CA . VAL B 1 204 ? 56.650 -2.640 36.017 1.00 27.87 469 VAL B CA 1
ATOM 3777 C C . VAL B 1 204 ? 55.257 -2.747 35.437 1.00 26.79 469 VAL B C 1
ATOM 3778 O O . VAL B 1 204 ? 54.263 -2.819 36.180 1.00 25.07 469 VAL B O 1
ATOM 3782 N N . LEU B 1 205 ? 55.198 -2.758 34.108 1.00 27.55 470 LEU B N 1
ATOM 3783 C CA . LEU B 1 205 ? 53.955 -2.909 33.350 1.00 26.75 470 LEU B CA 1
ATOM 3784 C C . LEU B 1 205 ? 54.040 -4.178 32.504 1.00 27.26 470 LEU B C 1
ATOM 3785 O O . LEU B 1 205 ? 54.970 -4.350 31.702 1.00 28.58 470 LEU B O 1
ATOM 3790 N N . LYS B 1 206 ? 53.107 -5.094 32.750 1.00 26.02 471 LYS B N 1
ATOM 3791 C CA . LYS B 1 206 ? 52.985 -6.329 31.968 1.00 26.53 471 LYS B CA 1
ATOM 3792 C C . LYS B 1 206 ? 51.525 -6.716 31.877 1.00 25.20 471 LYS B C 1
ATOM 3793 O O . LYS B 1 206 ? 50.739 -6.356 32.732 1.00 24.17 471 LYS B O 1
ATOM 3799 N N . HIS B 1 207 ? 51.185 -7.442 30.826 1.00 25.81 472 HIS B N 1
ATOM 3800 C CA . HIS B 1 207 ? 49.906 -8.115 30.693 1.00 25.04 472 HIS B CA 1
ATOM 3801 C C . HIS B 1 207 ? 49.672 -9.013 31.868 1.00 24.02 472 HIS B C 1
ATOM 3802 O O . HIS B 1 207 ? 50.606 -9.615 32.382 1.00 24.52 472 HIS B O 1
ATOM 3809 N N . PRO B 1 208 ? 48.425 -9.106 32.333 1.00 23.23 473 PRO B N 1
ATOM 3810 C CA . PRO B 1 208 ? 48.196 -10.006 33.450 1.00 22.78 473 PRO B CA 1
ATOM 3811 C C . PRO B 1 208 ? 48.612 -11.454 33.162 1.00 24.35 473 PRO B C 1
ATOM 3812 O O . PRO B 1 208 ? 49.010 -12.158 34.095 1.00 24.06 473 PRO B O 1
ATOM 3816 N N . GLN B 1 209 ? 48.527 -11.890 31.896 1.00 25.80 474 GLN B N 1
ATOM 3817 C CA . GLN B 1 209 ? 48.697 -13.306 31.550 1.00 27.15 474 GLN B CA 1
ATOM 3818 C C . GLN B 1 209 ? 50.142 -13.762 31.520 1.00 28.31 474 GLN B C 1
ATOM 3819 O O . GLN B 1 209 ? 50.397 -14.965 31.472 1.00 29.63 474 GLN B O 1
ATOM 3825 N N . ILE B 1 210 ? 51.068 -12.810 31.524 1.00 27.64 475 ILE B N 1
ATOM 3826 C CA . ILE B 1 210 ? 52.478 -13.105 31.455 1.00 29.08 475 ILE B CA 1
ATOM 3827 C C . ILE B 1 210 ? 53.000 -13.401 32.863 1.00 28.71 475 ILE B C 1
ATOM 3828 O O . ILE B 1 210 ? 52.786 -12.625 33.779 1.00 26.96 475 ILE B O 1
ATOM 3833 N N . GLN B 1 211 ? 53.678 -14.539 33.019 1.00 30.54 476 GLN B N 1
ATOM 3834 C CA . GLN B 1 211 ? 54.074 -15.054 34.331 1.00 30.63 476 GLN B CA 1
ATOM 3835 C C . GLN B 1 211 ? 55.562 -15.411 34.403 1.00 32.74 476 GLN B C 1
ATOM 3836 O O . GLN B 1 211 ? 56.033 -15.902 35.424 1.00 32.68 476 GLN B O 1
ATOM 3842 N N . LYS B 1 212 ? 56.285 -15.129 33.321 1.00 35.25 477 LYS B N 1
ATOM 3843 C CA . LYS B 1 212 ? 57.663 -15.578 33.089 1.00 38.17 477 LYS B CA 1
ATOM 3844 C C . LYS B 1 212 ? 58.474 -14.463 32.467 1.00 38.37 477 LYS B C 1
ATOM 3845 O O . LYS B 1 212 ? 57.913 -13.424 32.092 1.00 36.90 477 LYS B O 1
ATOM 3851 N N . LYS B 1 213 ? 59.783 -14.707 32.319 1.00 40.19 478 LYS B N 1
ATOM 3852 C CA . LYS B 1 213 ? 60.696 -13.761 31.675 1.00 41.41 478 LYS B CA 1
ATOM 3853 C C . LYS B 1 213 ? 60.168 -13.463 30.284 1.00 41.45 478 LYS B C 1
ATOM 3854 O O . LYS B 1 213 ? 59.815 -14.368 29.514 1.00 42.09 478 LYS B O 1
ATOM 3860 N N . SER B 1 214 ? 60.076 -12.176 29.981 1.00 40.35 479 SER B N 1
ATOM 3861 C CA . SER B 1 214 ? 59.510 -11.739 28.718 1.00 40.25 479 SER B CA 1
ATOM 3862 C C . SER B 1 214 ? 60.097 -10.393 28.348 1.00 40.25 479 SER B C 1
ATOM 3863 O O . SER B 1 214 ? 60.391 -9.561 29.217 1.00 39.03 479 SER B O 1
ATOM 3866 N N . GLN B 1 215 ? 60.280 -10.209 27.046 1.00 42.03 480 GLN B N 1
ATOM 3867 C CA . GLN B 1 215 ? 60.723 -8.944 26.465 1.00 42.88 480 GLN B CA 1
ATOM 3868 C C . GLN B 1 215 ? 59.593 -7.894 26.528 1.00 40.67 480 GLN B C 1
ATOM 3869 O O . GLN B 1 215 ? 59.861 -6.688 26.534 1.00 40.63 480 GLN B O 1
ATOM 3875 N N . TYR B 1 216 ? 58.346 -8.371 26.611 1.00 38.64 481 TYR B N 1
ATOM 3876 C CA . TYR B 1 216 ? 57.143 -7.522 26.639 1.00 37.16 481 TYR B CA 1
ATOM 3877 C C . TYR B 1 216 ? 56.770 -7.046 28.061 1.00 35.61 481 TYR B C 1
ATOM 3878 O O . TYR B 1 216 ? 55.692 -6.507 28.298 1.00 34.92 481 TYR B O 1
ATOM 3887 N N . ILE B 1 217 ? 57.659 -7.278 29.016 1.00 35.54 482 ILE B N 1
ATOM 3888 C CA . ILE B 1 217 ? 57.547 -6.668 30.332 1.00 33.64 482 ILE B CA 1
ATOM 3889 C C . ILE B 1 217 ? 58.324 -5.351 30.229 1.00 34.29 482 ILE B C 1
ATOM 3890 O O . ILE B 1 217 ? 59.421 -5.341 29.686 1.00 36.13 482 ILE B O 1
ATOM 3895 N N . LYS B 1 218 ? 57.753 -4.247 30.705 1.00 32.77 483 LYS B N 1
ATOM 3896 C CA . LYS B 1 218 ? 58.461 -2.966 30.690 1.00 33.21 483 LYS B CA 1
ATOM 3897 C C . LYS B 1 218 ? 58.887 -2.615 32.098 1.00 31.94 483 LYS B C 1
ATOM 3898 O O . LYS B 1 218 ? 58.066 -2.646 33.011 1.00 30.35 483 LYS B O 1
ATOM 3904 N N . TYR B 1 219 ? 60.166 -2.285 32.265 1.00 32.97 484 TYR B N 1
ATOM 3905 C CA . TYR B 1 219 ? 60.746 -1.948 33.573 1.00 32.33 484 TYR B CA 1
ATOM 3906 C C . TYR B 1 219 ? 61.138 -0.478 33.668 1.00 32.82 484 TYR B C 1
ATOM 3907 O O . TYR B 1 219 ? 61.926 0.015 32.877 1.00 34.09 484 TYR B O 1
ATOM 3916 N N . LEU B 1 220 ? 60.572 0.211 34.647 1.00 31.90 485 LEU B N 1
ATOM 3917 C CA . LEU B 1 220 ? 60.838 1.627 34.835 1.00 33.21 485 LEU B CA 1
ATOM 3918 C C . LEU B 1 220 ? 61.451 1.885 36.219 1.00 33.18 485 LEU B C 1
ATOM 3919 O O . LEU B 1 220 ? 61.178 1.156 37.173 1.00 32.07 485 LEU B O 1
ATOM 3924 N N . CYS B 1 221 ? 62.296 2.905 36.310 1.00 35.12 486 CYS B N 1
ATOM 3925 C CA . CYS B 1 221 ? 62.989 3.245 37.551 1.00 35.82 486 CYS B CA 1
ATOM 3926 C C . CYS B 1 221 ? 62.992 4.751 37.747 1.00 36.46 486 CYS B C 1
ATOM 3927 O O . CYS B 1 221 ? 63.281 5.507 36.815 1.00 37.84 486 CYS B O 1
ATOM 3930 N N . CYS B 1 222 ? 62.668 5.175 38.967 1.00 35.87 487 CYS B N 1
ATOM 3931 C CA . CYS B 1 222 ? 62.494 6.590 39.283 1.00 36.70 487 CYS B CA 1
ATOM 3932 C C . CYS B 1 222 ? 63.539 7.108 40.260 1.00 37.95 487 CYS B C 1
ATOM 3933 O O . CYS B 1 222 ? 64.129 6.339 41.036 1.00 37.55 487 CYS B O 1
ATOM 3936 N N . ASP B 1 223 ? 63.722 8.425 40.239 1.00 39.80 488 ASP B N 1
ATOM 3937 C CA . ASP B 1 223 ? 64.776 9.087 41.015 1.00 42.20 488 ASP B CA 1
ATOM 3938 C C . ASP B 1 223 ? 64.547 8.935 42.529 1.00 41.03 488 ASP B C 1
ATOM 3939 O O . ASP B 1 223 ? 65.499 8.765 43.282 1.00 41.68 488 ASP B O 1
ATOM 3944 N N . ASP B 1 224 ? 63.281 8.970 42.950 1.00 38.81 489 ASP B N 1
ATOM 3945 C CA . ASP B 1 224 ? 62.909 8.953 44.370 1.00 37.63 489 ASP B CA 1
ATOM 3946 C C . ASP B 1 224 ? 61.530 8.320 44.585 1.00 35.01 489 ASP B C 1
ATOM 3947 O O . ASP B 1 224 ? 60.827 8.011 43.622 1.00 34.04 489 ASP B O 1
ATOM 3952 N N . VAL B 1 225 ? 61.145 8.117 45.841 1.00 33.89 490 VAL B N 1
ATOM 3953 C CA . VAL B 1 225 ? 59.903 7.410 46.145 1.00 31.75 490 VAL B CA 1
ATOM 3954 C C . VAL B 1 225 ? 58.706 8.237 45.670 1.00 31.96 490 VAL B C 1
ATOM 3955 O O . VAL B 1 225 ? 57.659 7.690 45.273 1.00 30.42 490 VAL B O 1
ATOM 3959 N N . ARG B 1 226 ? 58.893 9.555 45.683 1.00 33.74 491 ARG B N 1
ATOM 3960 C CA . ARG B 1 226 ? 57.869 10.497 45.276 1.00 34.56 491 ARG B CA 1
ATOM 3961 C C . ARG B 1 226 ? 57.531 10.364 43.787 1.00 33.89 491 ARG B C 1
ATOM 3962 O O . ARG B 1 226 ? 56.366 10.286 43.413 1.00 32.91 491 ARG B O 1
ATOM 3970 N N . THR B 1 227 ? 58.540 10.328 42.932 1.00 34.85 492 THR B N 1
ATOM 3971 C CA . THR B 1 227 ? 58.287 10.157 41.503 1.00 34.93 492 THR B CA 1
ATOM 3972 C C . THR B 1 227 ? 57.544 8.837 41.282 1.00 33.61 492 THR B C 1
ATOM 3973 O O . THR B 1 227 ? 56.610 8.768 40.478 1.00 33.62 492 THR B O 1
ATOM 3977 N N . LEU B 1 228 ? 57.953 7.802 42.011 1.00 32.69 493 LEU B N 1
ATOM 3978 C CA . LEU B 1 228 ? 57.312 6.511 41.926 1.00 31.70 493 LEU B CA 1
ATOM 3979 C C . LEU B 1 228 ? 55.831 6.635 42.267 1.00 31.07 493 LEU B C 1
ATOM 3980 O O . LEU B 1 228 ? 54.984 6.158 41.517 1.00 30.79 493 LEU B O 1
ATOM 3985 N N . HIS B 1 229 ? 55.519 7.296 43.379 1.00 31.71 494 HIS B N 1
ATOM 3986 C CA . HIS B 1 229 ? 54.131 7.477 43.809 1.00 30.97 494 HIS B CA 1
ATOM 3987 C C . HIS B 1 229 ? 53.294 8.239 42.805 1.00 31.06 494 HIS B C 1
ATOM 3988 O O . HIS B 1 229 ? 52.181 7.810 42.443 1.00 30.26 494 HIS B O 1
ATOM 3995 N N . GLN B 1 230 ? 53.820 9.361 42.337 1.00 31.19 495 GLN B N 1
ATOM 3996 C CA . GLN B 1 230 ? 53.134 10.151 41.329 1.00 31.59 495 GLN B CA 1
ATOM 3997 C C . GLN B 1 230 ? 52.800 9.340 40.084 1.00 30.99 495 GLN B C 1
ATOM 3998 O O . GLN B 1 230 ? 51.665 9.379 39.597 1.00 30.34 495 GLN B O 1
ATOM 4004 N N . TRP B 1 231 ? 53.776 8.585 39.583 1.00 30.45 496 TRP B N 1
ATOM 4005 C CA . TRP B 1 231 ? 53.577 7.827 38.351 1.00 29.46 496 TRP B CA 1
ATOM 4006 C C . TRP B 1 231 ? 52.601 6.706 38.479 1.00 27.54 496 TRP B C 1
ATOM 4007 O O . TRP B 1 231 ? 51.650 6.620 37.691 1.00 27.66 496 TRP B O 1
ATOM 4018 N N . VAL B 1 232 ? 52.830 5.823 39.454 1.00 25.95 497 VAL B N 1
ATOM 4019 C CA . VAL B 1 232 ? 51.911 4.721 39.745 1.00 23.97 497 VAL B CA 1
ATOM 4020 C C . VAL B 1 232 ? 50.486 5.245 39.937 1.00 23.39 497 VAL B C 1
ATOM 4021 O O . VAL B 1 232 ? 49.542 4.683 39.407 1.00 22.36 497 VAL B O 1
ATOM 4025 N N . ASN B 1 233 ? 50.332 6.345 40.660 1.00 24.37 498 ASN B N 1
ATOM 4026 C CA . ASN B 1 233 ? 48.995 6.890 40.838 1.00 25.24 498 ASN B CA 1
ATOM 4027 C C . ASN B 1 233 ? 48.384 7.442 39.553 1.00 26.17 498 ASN B C 1
ATOM 4028 O O . ASN B 1 233 ? 47.210 7.169 39.237 1.00 26.15 498 ASN B O 1
ATOM 4033 N N . GLY B 1 234 ? 49.190 8.166 38.788 1.00 27.72 499 GLY B N 1
ATOM 4034 C CA . GLY B 1 234 ? 48.757 8.664 37.487 1.00 28.69 499 GLY B CA 1
ATOM 4035 C C . GLY B 1 234 ? 48.284 7.504 36.629 1.00 28.15 499 GLY B C 1
ATOM 4036 O O . GLY B 1 234 ? 47.144 7.492 36.162 1.00 29.27 499 GLY B O 1
ATOM 4037 N N . ILE B 1 235 ? 49.160 6.524 36.433 1.00 27.31 500 ILE B N 1
ATOM 4038 C CA . ILE B 1 235 ? 48.837 5.316 35.675 1.00 26.86 500 ILE B CA 1
ATOM 4039 C C . ILE B 1 235 ? 47.547 4.635 36.124 1.00 25.39 500 ILE B C 1
ATOM 4040 O O . ILE B 1 235 ? 46.728 4.223 35.291 1.00 25.52 500 ILE B O 1
ATOM 4045 N N . ARG B 1 236 ? 47.355 4.531 37.432 1.00 24.29 501 ARG B N 1
ATOM 4046 C CA . ARG B 1 236 ? 46.159 3.915 37.969 1.00 23.03 501 ARG B CA 1
ATOM 4047 C C . ARG B 1 236 ? 44.899 4.696 37.553 1.00 23.60 501 ARG B C 1
ATOM 4048 O O . ARG B 1 236 ? 43.975 4.121 36.985 1.00 23.46 501 ARG B O 1
ATOM 4056 N N . ILE B 1 237 ? 44.877 6.004 37.810 1.00 24.41 502 ILE B N 1
ATOM 4057 C CA . ILE B 1 237 ? 43.788 6.860 37.323 1.00 24.93 502 ILE B CA 1
ATOM 4058 C C . ILE B 1 237 ? 43.506 6.605 35.841 1.00 25.66 502 ILE B C 1
ATOM 4059 O O . ILE B 1 237 ? 42.423 6.170 35.481 1.00 25.70 502 ILE B O 1
ATOM 4064 N N . ALA B 1 238 ? 44.507 6.803 34.999 1.00 26.29 503 ALA B N 1
ATOM 4065 C CA . ALA B 1 238 ? 44.372 6.547 33.563 1.00 26.95 503 ALA B CA 1
ATOM 4066 C C . ALA B 1 238 ? 43.853 5.154 33.196 1.00 26.33 503 ALA B C 1
ATOM 4067 O O . ALA B 1 238 ? 43.114 5.010 32.215 1.00 27.17 503 ALA B O 1
ATOM 4069 N N . LYS B 1 239 ? 44.257 4.119 33.944 1.00 25.00 504 LYS B N 1
ATOM 4070 C CA . LYS B 1 239 ? 43.763 2.758 33.665 1.00 23.72 504 LYS B CA 1
ATOM 4071 C C . LYS B 1 239 ? 42.328 2.538 34.174 1.00 22.91 504 LYS B C 1
ATOM 4072 O O . LYS B 1 239 ? 41.454 2.120 33.422 1.00 23.46 504 LYS B O 1
ATOM 4078 N N . TYR B 1 240 ? 42.101 2.842 35.450 1.00 21.49 505 TYR B N 1
ATOM 4079 C CA . TYR B 1 240 ? 40.873 2.478 36.144 1.00 19.83 505 TYR B CA 1
ATOM 4080 C C . TYR B 1 240 ? 39.799 3.572 36.240 1.00 20.62 505 TYR B C 1
ATOM 4081 O O . TYR B 1 240 ? 38.638 3.268 36.468 1.00 20.05 505 TYR B O 1
ATOM 4090 N N . GLY B 1 241 ? 40.197 4.838 36.081 1.00 21.85 506 GLY B N 1
ATOM 4091 C CA . GLY B 1 241 ? 39.287 5.977 36.126 1.00 22.92 506 GLY B CA 1
ATOM 4092 C C . GLY B 1 241 ? 38.376 6.025 37.336 1.00 23.11 506 GLY B C 1
ATOM 4093 O O . GLY B 1 241 ? 38.776 5.654 38.441 1.00 23.19 506 GLY B O 1
ATOM 4094 N N . LYS B 1 242 ? 37.134 6.453 37.110 1.00 24.29 507 LYS B N 1
ATOM 4095 C CA . LYS B 1 242 ? 36.134 6.692 38.154 1.00 24.29 507 LYS B CA 1
ATOM 4096 C C . LYS B 1 242 ? 35.978 5.500 39.099 1.00 23.02 507 LYS B C 1
ATOM 4097 O O . LYS B 1 242 ? 35.680 5.663 40.290 1.00 23.06 507 LYS B O 1
ATOM 4103 N N . GLN B 1 243 ? 36.188 4.300 38.564 1.00 22.10 508 GLN B N 1
ATOM 4104 C CA . GLN B 1 243 ? 36.116 3.072 39.345 1.00 21.09 508 GLN B CA 1
ATOM 4105 C C . GLN B 1 243 ? 37.005 3.141 40.580 1.00 20.53 508 GLN B C 1
ATOM 4106 O O . GLN B 1 243 ? 36.659 2.574 41.609 1.00 19.80 508 GLN B O 1
ATOM 4112 N N . LEU B 1 244 ? 38.155 3.817 40.475 1.00 21.01 509 LEU B N 1
ATOM 4113 C CA . LEU B 1 244 ? 39.029 3.982 41.643 1.00 20.90 509 LEU B CA 1
ATOM 4114 C C . LEU B 1 244 ? 38.288 4.703 42.750 1.00 21.28 509 LEU B C 1
ATOM 4115 O O . LEU B 1 244 ? 38.277 4.233 43.892 1.00 20.94 509 LEU B O 1
ATOM 4120 N N . TYR B 1 245 ? 37.653 5.821 42.379 1.00 22.45 510 TYR B N 1
ATOM 4121 C CA . TYR B 1 245 ? 36.899 6.674 43.287 1.00 23.37 510 TYR B CA 1
ATOM 4122 C C . TYR B 1 245 ? 35.719 5.943 43.876 1.00 23.09 510 TYR B C 1
ATOM 4123 O O . TYR B 1 245 ? 35.407 6.120 45.047 1.00 23.47 510 TYR B O 1
ATOM 4132 N N . MET B 1 246 ? 35.064 5.110 43.077 1.00 22.96 511 MET B N 1
ATOM 4133 C CA . MET B 1 246 ? 34.024 4.265 43.618 1.00 23.51 511 MET B CA 1
ATOM 4134 C C . MET B 1 246 ? 34.561 3.236 44.613 1.00 22.93 511 MET B C 1
ATOM 4135 O O . MET B 1 246 ? 33.849 2.889 45.573 1.00 23.74 511 MET B O 1
ATOM 4140 N N . ASN B 1 247 ? 35.795 2.760 44.413 1.00 20.80 512 ASN B N 1
ATOM 4141 C CA . ASN B 1 247 ? 36.348 1.806 45.353 1.00 20.64 512 ASN B CA 1
ATOM 4142 C C . ASN B 1 247 ? 36.602 2.471 46.694 1.00 21.39 512 ASN B C 1
ATOM 4143 O O . ASN B 1 247 ? 36.354 1.893 47.754 1.00 20.92 512 ASN B O 1
ATOM 4148 N N . TYR B 1 248 ? 37.109 3.691 46.635 1.00 22.95 513 TYR B N 1
ATOM 4149 C CA . TYR B 1 248 ? 37.440 4.430 47.843 1.00 24.84 513 TYR B CA 1
ATOM 4150 C C . TYR B 1 248 ? 36.185 4.659 48.701 1.00 26.24 513 TYR B C 1
ATOM 4151 O O . TYR B 1 248 ? 36.149 4.319 49.889 1.00 25.17 513 TYR B O 1
ATOM 4160 N N . GLN B 1 249 ? 35.142 5.185 48.068 1.00 28.90 514 GLN B N 1
ATOM 4161 C CA . GLN B 1 249 ? 33.878 5.438 48.755 1.00 32.56 514 GLN B CA 1
ATOM 4162 C C . GLN B 1 249 ? 33.231 4.169 49.263 1.00 32.53 514 GLN B C 1
ATOM 4163 O O . GLN B 1 249 ? 32.644 4.166 50.337 1.00 35.14 514 GLN B O 1
ATOM 4169 N N . GLU B 1 250 ? 33.339 3.081 48.517 1.00 32.49 515 GLU B N 1
ATOM 4170 C CA . GLU B 1 250 ? 32.860 1.817 49.042 1.00 32.32 515 GLU B CA 1
ATOM 4171 C C . GLU B 1 250 ? 33.694 1.364 50.241 1.00 31.73 515 GLU B C 1
ATOM 4172 O O . GLU B 1 250 ? 33.161 0.755 51.157 1.00 32.94 515 GLU B O 1
ATOM 4178 N N . ALA B 1 251 ? 34.982 1.688 50.256 1.00 30.07 516 ALA B N 1
ATOM 4179 C CA . ALA B 1 251 ? 35.865 1.148 51.280 1.00 30.15 516 ALA B CA 1
ATOM 4180 C C . ALA B 1 251 ? 35.806 1.922 52.603 1.00 32.02 516 ALA B C 1
ATOM 4181 O O . ALA B 1 251 ? 36.028 1.345 53.679 1.00 31.35 516 ALA B O 1
ATOM 4183 N N . LEU B 1 252 ? 35.486 3.214 52.512 1.00 33.37 517 LEU B N 1
ATOM 4184 C CA . LEU B 1 252 ? 35.707 4.174 53.604 1.00 34.12 517 LEU B CA 1
ATOM 4185 C C . LEU B 1 252 ? 34.857 3.960 54.850 1.00 34.53 517 LEU B C 1
ATOM 4186 O O . LEU B 1 252 ? 33.740 3.486 54.764 1.00 34.91 517 LEU B O 1
ATOM 4191 N N . VAL C 1 3 ? 5.885 -21.461 -17.367 1.00 41.59 268 VAL C N 1
ATOM 4192 C CA . VAL C 1 3 ? 7.075 -20.570 -17.137 1.00 40.57 268 VAL C CA 1
ATOM 4193 C C . VAL C 1 3 ? 8.329 -21.328 -16.680 1.00 40.64 268 VAL C C 1
ATOM 4194 O O . VAL C 1 3 ? 8.351 -21.927 -15.604 1.00 41.36 268 VAL C O 1
ATOM 4198 N N . LYS C 1 4 ? 9.373 -21.278 -17.507 1.00 40.40 269 LYS C N 1
ATOM 4199 C CA . LYS C 1 4 ? 10.652 -21.938 -17.215 1.00 40.45 269 LYS C CA 1
ATOM 4200 C C . LYS C 1 4 ? 11.387 -21.362 -15.989 1.00 38.34 269 LYS C C 1
ATOM 4201 O O . LYS C 1 4 ? 11.556 -20.141 -15.866 1.00 36.59 269 LYS C O 1
ATOM 4207 N N . LYS C 1 5 ? 11.826 -22.241 -15.095 1.00 37.31 270 LYS C N 1
ATOM 4208 C CA . LYS C 1 5 ? 12.584 -21.826 -13.906 1.00 35.91 270 LYS C CA 1
ATOM 4209 C C . LYS C 1 5 ? 14.093 -22.107 -14.051 1.00 34.95 270 LYS C C 1
ATOM 4210 O O . LYS C 1 5 ? 14.494 -23.039 -14.761 1.00 35.40 270 LYS C O 1
ATOM 4216 N N . LEU C 1 6 ? 14.923 -21.290 -13.391 1.00 32.45 271 LEU C N 1
ATOM 4217 C CA . LEU C 1 6 ? 16.368 -21.511 -13.372 1.00 31.84 271 LEU C CA 1
ATOM 4218 C C . LEU C 1 6 ? 16.948 -21.234 -11.984 1.00 31.13 271 LEU C C 1
ATOM 4219 O O . LEU C 1 6 ? 16.695 -20.157 -11.395 1.00 29.43 271 LEU C O 1
ATOM 4224 N N . VAL C 1 7 ? 17.708 -22.199 -11.451 1.00 31.46 272 VAL C N 1
ATOM 4225 C CA . VAL C 1 7 ? 18.444 -21.957 -10.193 1.00 31.01 272 VAL C CA 1
ATOM 4226 C C . VAL C 1 7 ? 19.827 -21.377 -10.521 1.00 30.39 272 VAL C C 1
ATOM 4227 O O . VAL C 1 7 ? 20.637 -22.023 -11.202 1.00 31.69 272 VAL C O 1
ATOM 4231 N N . ILE C 1 8 ? 20.072 -20.150 -10.065 1.00 28.66 273 ILE C N 1
ATOM 4232 C CA . ILE C 1 8 ? 21.335 -19.443 -10.315 1.00 27.90 273 ILE C CA 1
ATOM 4233 C C . ILE C 1 8 ? 22.170 -19.542 -9.056 1.00 28.38 273 ILE C C 1
ATOM 4234 O O . ILE C 1 8 ? 21.637 -19.745 -7.969 1.00 28.71 273 ILE C O 1
ATOM 4239 N N . ARG C 1 9 ? 23.480 -19.407 -9.199 1.00 29.09 274 ARG C N 1
ATOM 4240 C CA . ARG C 1 9 ? 24.334 -19.282 -8.035 1.00 30.15 274 ARG C CA 1
ATOM 4241 C C . ARG C 1 9 ? 24.802 -17.855 -8.036 1.00 28.17 274 ARG C C 1
ATOM 4242 O O . ARG C 1 9 ? 25.239 -17.350 -9.076 1.00 27.25 274 ARG C O 1
ATOM 4250 N N . VAL C 1 10 ? 24.682 -17.211 -6.878 1.00 27.46 275 VAL C N 1
ATOM 4251 C CA . VAL C 1 10 ? 25.105 -15.826 -6.694 1.00 26.35 275 VAL C CA 1
ATOM 4252 C C . VAL C 1 10 ? 26.167 -15.723 -5.609 1.00 27.28 275 VAL C C 1
ATOM 4253 O O . VAL C 1 10 ? 25.990 -16.250 -4.516 1.00 27.74 275 VAL C O 1
ATOM 4257 N N . HIS C 1 11 ? 27.246 -15.010 -5.895 1.00 27.85 276 HIS C N 1
ATOM 4258 C CA . HIS C 1 11 ? 28.249 -14.706 -4.868 1.00 30.11 276 HIS C CA 1
ATOM 4259 C C . HIS C 1 11 ? 27.914 -13.452 -4.096 1.00 31.22 276 HIS C C 1
ATOM 4260 O O . HIS C 1 11 ? 27.755 -12.377 -4.680 1.00 29.46 276 HIS C O 1
ATOM 4267 N N . MET C 1 12 ? 27.808 -13.563 -2.776 1.00 34.79 277 MET C N 1
ATOM 4268 C CA . MET C 1 12 ? 27.760 -12.351 -1.942 1.00 37.26 277 MET C CA 1
ATOM 4269 C C . MET C 1 12 ? 29.160 -11.753 -1.908 1.00 39.66 277 MET C C 1
ATOM 4270 O O . MET C 1 12 ? 30.100 -12.326 -2.469 1.00 40.97 277 MET C O 1
ATOM 4275 N N . SER C 1 13 ? 29.314 -10.595 -1.287 1.00 42.68 278 SER C N 1
ATOM 4276 C CA . SER C 1 13 ? 30.540 -9.818 -1.516 1.00 47.29 278 SER C CA 1
ATOM 4277 C C . SER C 1 13 ? 31.724 -10.227 -0.630 1.00 51.28 278 SER C C 1
ATOM 4278 O O . SER C 1 13 ? 32.713 -9.492 -0.527 1.00 53.41 278 SER C O 1
ATOM 4281 N N . ASP C 1 14 ? 31.628 -11.409 -0.021 1.00 53.07 279 ASP C N 1
ATOM 4282 C CA . ASP C 1 14 ? 32.704 -11.962 0.807 1.00 54.17 279 ASP C CA 1
ATOM 4283 C C . ASP C 1 14 ? 33.183 -13.334 0.272 1.00 54.95 279 ASP C C 1
ATOM 4284 O O . ASP C 1 14 ? 33.674 -14.180 1.032 1.00 57.36 279 ASP C O 1
ATOM 4289 N N . ASP C 1 15 ? 33.054 -13.529 -1.042 1.00 51.72 280 ASP C N 1
ATOM 4290 C CA . ASP C 1 15 ? 33.296 -14.836 -1.692 1.00 52.05 280 ASP C CA 1
ATOM 4291 C C . ASP C 1 15 ? 32.388 -15.992 -1.185 1.00 50.55 280 ASP C C 1
ATOM 4292 O O . ASP C 1 15 ? 32.529 -17.127 -1.622 1.00 51.39 280 ASP C O 1
ATOM 4297 N N . SER C 1 16 ? 31.447 -15.682 -0.289 1.00 47.24 281 SER C N 1
ATOM 4298 C CA . SER C 1 16 ? 30.352 -16.590 0.078 1.00 44.37 281 SER C CA 1
ATOM 4299 C C . SER C 1 16 ? 29.318 -16.692 -1.060 1.00 41.39 281 SER C C 1
ATOM 4300 O O . SER C 1 16 ? 29.257 -15.838 -1.939 1.00 39.19 281 SER C O 1
ATOM 4303 N N . SER C 1 17 ? 28.493 -17.726 -1.008 1.00 40.40 282 SER C N 1
ATOM 4304 C CA . SER C 1 17 ? 27.788 -18.208 -2.170 1.00 39.25 282 SER C CA 1
ATOM 4305 C C . SER C 1 17 ? 26.410 -18.703 -1.803 1.00 39.17 282 SER C C 1
ATOM 4306 O O . SER C 1 17 ? 26.221 -19.282 -0.743 1.00 40.16 282 SER C O 1
ATOM 4309 N N . LYS C 1 18 ? 25.452 -18.520 -2.703 1.00 37.92 283 LYS C N 1
ATOM 4310 C CA . LYS C 1 18 ? 24.069 -18.847 -2.388 1.00 39.10 283 LYS C CA 1
ATOM 4311 C C . LYS C 1 18 ? 23.289 -19.099 -3.663 1.00 37.84 283 LYS C C 1
ATOM 4312 O O . LYS C 1 18 ? 23.530 -18.448 -4.682 1.00 36.62 283 LYS C O 1
ATOM 4318 N N . THR C 1 19 ? 22.360 -20.050 -3.607 1.00 37.60 284 THR C N 1
ATOM 4319 C CA . THR C 1 19 ? 21.524 -20.336 -4.766 1.00 36.26 284 THR C CA 1
ATOM 4320 C C . THR C 1 19 ? 20.142 -19.784 -4.549 1.00 34.82 284 THR C C 1
ATOM 4321 O O . THR C 1 19 ? 19.723 -19.602 -3.418 1.00 34.86 284 THR C O 1
ATOM 4325 N N A MET C 1 20 ? 19.449 -19.469 -5.642 0.50 33.49 285 MET C N 1
ATOM 4326 N N B MET C 1 20 ? 19.437 -19.550 -5.645 0.50 33.62 285 MET C N 1
ATOM 4327 C CA A MET C 1 20 ? 18.037 -19.069 -5.592 0.50 33.17 285 MET C CA 1
ATOM 4328 C CA B MET C 1 20 ? 18.038 -19.189 -5.579 0.50 33.37 285 MET C CA 1
ATOM 4329 C C A MET C 1 20 ? 17.365 -19.363 -6.920 0.50 33.01 285 MET C C 1
ATOM 4330 C C B MET C 1 20 ? 17.391 -19.484 -6.910 0.50 33.20 285 MET C C 1
ATOM 4331 O O A MET C 1 20 ? 17.991 -19.232 -7.978 0.50 32.72 285 MET C O 1
ATOM 4332 O O B MET C 1 20 ? 18.054 -19.466 -7.954 0.50 33.06 285 MET C O 1
ATOM 4341 N N . MET C 1 21 ? 16.093 -19.752 -6.863 1.00 33.62 286 MET C N 1
ATOM 4342 C CA . MET C 1 21 ? 15.308 -19.931 -8.063 1.00 33.74 286 MET C CA 1
ATOM 4343 C C . MET C 1 21 ? 14.894 -18.588 -8.676 1.00 30.91 286 MET C C 1
ATOM 4344 O O . MET C 1 21 ? 14.540 -17.656 -7.964 1.00 29.52 286 MET C O 1
ATOM 4349 N N . VAL C 1 22 ? 14.956 -18.516 -10.006 1.00 29.63 287 VAL C N 1
ATOM 4350 C CA . VAL C 1 22 ? 14.429 -17.399 -10.783 1.00 27.64 287 VAL C CA 1
ATOM 4351 C C . VAL C 1 22 ? 13.571 -17.962 -11.926 1.00 28.96 287 VAL C C 1
ATOM 4352 O O . VAL C 1 22 ? 13.717 -19.129 -12.283 1.00 30.43 287 VAL C O 1
ATOM 4356 N N . ASP C 1 23 ? 12.658 -17.172 -12.490 1.00 28.37 288 ASP C N 1
ATOM 4357 C CA . ASP C 1 23 ? 11.971 -17.634 -13.680 1.00 29.10 288 ASP C CA 1
ATOM 4358 C C . ASP C 1 23 ? 12.236 -16.714 -14.852 1.00 28.66 288 ASP C C 1
ATOM 4359 O O . ASP C 1 23 ? 12.759 -15.605 -14.661 1.00 27.66 288 ASP C O 1
ATOM 4364 N N . GLU C 1 24 ? 11.901 -17.183 -16.056 1.00 29.32 289 GLU C N 1
ATOM 4365 C CA . GLU C 1 24 ? 12.232 -16.490 -17.305 1.00 29.29 289 GLU C CA 1
ATOM 4366 C C . GLU C 1 24 ? 11.442 -15.185 -17.513 1.00 28.35 289 GLU C C 1
ATOM 4367 O O . GLU C 1 24 ? 11.771 -14.393 -18.390 1.00 28.39 289 GLU C O 1
ATOM 4373 N N . ARG C 1 25 ? 10.404 -14.950 -16.725 1.00 28.73 290 ARG C N 1
ATOM 4374 C CA . ARG C 1 25 ? 9.672 -13.680 -16.848 1.00 29.07 290 ARG C CA 1
ATOM 4375 C C . ARG C 1 25 ? 10.261 -12.562 -15.973 1.00 26.51 290 ARG C C 1
ATOM 4376 O O . ARG C 1 25 ? 9.798 -11.429 -16.047 1.00 26.50 290 ARG C O 1
ATOM 4384 N N . GLN C 1 26 ? 11.291 -12.859 -15.175 1.00 23.59 291 GLN C N 1
ATOM 4385 C CA . GLN C 1 26 ? 11.710 -11.918 -14.131 1.00 21.03 291 GLN C CA 1
ATOM 4386 C C . GLN C 1 26 ? 12.768 -10.918 -14.541 1.00 19.22 291 GLN C C 1
ATOM 4387 O O . GLN C 1 26 ? 13.735 -11.243 -15.241 1.00 19.81 291 GLN C O 1
ATOM 4393 N N . THR C 1 27 ? 12.582 -9.697 -14.075 1.00 17.39 292 THR C N 1
ATOM 4394 C CA . THR C 1 27 ? 13.544 -8.660 -14.244 1.00 16.29 292 THR C CA 1
ATOM 4395 C C . THR C 1 27 ? 14.567 -8.824 -13.130 1.00 15.74 292 THR C C 1
ATOM 4396 O O . THR C 1 27 ? 14.305 -9.475 -12.125 1.00 15.87 292 THR C O 1
ATOM 4400 N N . VAL C 1 28 ? 15.728 -8.212 -13.315 1.00 15.03 293 VAL C N 1
ATOM 4401 C CA . VAL C 1 28 ? 16.734 -8.122 -12.293 1.00 14.51 293 VAL C CA 1
ATOM 4402 C C . VAL C 1 28 ? 16.119 -7.532 -11.000 1.00 14.72 293 VAL C C 1
ATOM 4403 O O . VAL C 1 28 ? 16.381 -8.022 -9.914 1.00 15.11 293 VAL C O 1
ATOM 4407 N N . ARG C 1 29 ? 15.306 -6.479 -11.126 1.00 14.80 294 ARG C N 1
ATOM 4408 C CA . ARG C 1 29 ? 14.579 -5.881 -9.995 1.00 15.23 294 ARG C CA 1
ATOM 4409 C C . ARG C 1 29 ? 13.874 -6.943 -9.170 1.00 15.99 294 ARG C C 1
ATOM 4410 O O . ARG C 1 29 ? 14.041 -7.023 -7.950 1.00 16.44 294 ARG C O 1
ATOM 4418 N N . GLN C 1 30 ? 13.073 -7.757 -9.836 1.00 16.49 295 GLN C N 1
ATOM 4419 C CA . GLN C 1 30 ? 12.360 -8.811 -9.130 1.00 17.84 295 GLN C CA 1
ATOM 4420 C C . GLN C 1 30 ? 13.274 -9.833 -8.451 1.00 17.71 295 GLN C C 1
ATOM 4421 O O . GLN C 1 30 ? 12.957 -10.315 -7.370 1.00 18.30 295 GLN C O 1
ATOM 4427 N N . VAL C 1 31 ? 14.406 -10.119 -9.087 1.00 17.23 296 VAL C N 1
ATOM 4428 C CA . VAL C 1 31 ? 15.426 -11.002 -8.551 1.00 17.88 296 VAL C CA 1
ATOM 4429 C C . VAL C 1 31 ? 16.114 -10.361 -7.346 1.00 17.93 296 VAL C C 1
ATOM 4430 O O . VAL C 1 31 ? 16.185 -10.959 -6.266 1.00 18.94 296 VAL C O 1
ATOM 4434 N N . LEU C 1 32 ? 16.606 -9.145 -7.521 1.00 17.08 297 LEU C N 1
ATOM 4435 C CA . LEU C 1 32 ? 17.122 -8.376 -6.396 1.00 17.26 297 LEU C CA 1
ATOM 4436 C C . LEU C 1 32 ? 16.185 -8.359 -5.177 1.00 18.19 297 LEU C C 1
ATOM 4437 O O . LEU C 1 32 ? 16.635 -8.598 -4.051 1.00 18.46 297 LEU C O 1
ATOM 4442 N N . ASP C 1 33 ? 14.890 -8.085 -5.403 1.00 18.58 298 ASP C N 1
ATOM 4443 C CA . ASP C 1 33 ? 13.903 -8.057 -4.315 1.00 19.54 298 ASP C CA 1
ATOM 4444 C C . ASP C 1 33 ? 13.840 -9.379 -3.549 1.00 20.75 298 ASP C C 1
ATOM 4445 O O . ASP C 1 33 ? 13.754 -9.393 -2.330 1.00 22.08 298 ASP C O 1
ATOM 4450 N N . ASN C 1 34 ? 13.887 -10.492 -4.259 1.00 21.74 299 ASN C N 1
ATOM 4451 C CA . ASN C 1 34 ? 13.973 -11.795 -3.599 1.00 23.22 299 ASN C CA 1
ATOM 4452 C C . ASN C 1 34 ? 15.297 -12.029 -2.878 1.00 23.16 299 ASN C C 1
ATOM 4453 O O . ASN C 1 34 ? 15.306 -12.624 -1.807 1.00 24.80 299 ASN C O 1
ATOM 4458 N N . LEU C 1 35 ? 16.406 -11.579 -3.457 1.00 21.76 300 LEU C N 1
ATOM 4459 C CA . LEU C 1 35 ? 17.703 -11.675 -2.793 1.00 22.12 300 LEU C CA 1
ATOM 4460 C C . LEU C 1 35 ? 17.731 -10.818 -1.531 1.00 22.70 300 LEU C C 1
ATOM 4461 O O . LEU C 1 35 ? 18.371 -11.177 -0.531 1.00 23.91 300 LEU C O 1
ATOM 4466 N N . MET C 1 36 ? 17.032 -9.692 -1.557 1.00 21.74 301 MET C N 1
ATOM 4467 C CA . MET C 1 36 ? 16.976 -8.857 -0.360 1.00 22.18 301 MET C CA 1
ATOM 4468 C C . MET C 1 36 ? 16.145 -9.504 0.758 1.00 23.93 301 MET C C 1
ATOM 4469 O O . MET C 1 36 ? 16.555 -9.495 1.918 1.00 24.30 301 MET C O 1
ATOM 4474 N N . ASP C 1 37 ? 15.013 -10.110 0.398 1.00 24.92 302 ASP C N 1
ATOM 4475 C CA . ASP C 1 37 ? 14.174 -10.782 1.399 1.00 27.50 302 ASP C CA 1
ATOM 4476 C C . ASP C 1 37 ? 14.892 -11.984 1.987 1.00 27.60 302 ASP C C 1
ATOM 4477 O O . ASP C 1 37 ? 14.857 -12.205 3.181 1.00 28.72 302 ASP C O 1
ATOM 4482 N N . LYS C 1 38 ? 15.535 -12.747 1.119 1.00 27.33 303 LYS C N 1
ATOM 4483 C CA . LYS C 1 38 ? 16.175 -13.994 1.484 1.00 28.51 303 LYS C CA 1
ATOM 4484 C C . LYS C 1 38 ? 17.384 -13.775 2.413 1.00 28.25 303 LYS C C 1
ATOM 4485 O O . LYS C 1 38 ? 17.575 -14.514 3.365 1.00 29.44 303 LYS C O 1
ATOM 4491 N N . SER C 1 39 ? 18.161 -12.728 2.158 1.00 26.15 304 SER C N 1
ATOM 4492 C CA . SER C 1 39 ? 19.425 -12.548 2.847 1.00 26.06 304 SER C CA 1
ATOM 4493 C C . SER C 1 39 ? 19.306 -11.706 4.120 1.00 26.46 304 SER C C 1
ATOM 4494 O O . SER C 1 39 ? 20.207 -11.711 4.971 1.00 27.36 304 SER C O 1
ATOM 4497 N N . HIS C 1 40 ? 18.177 -11.022 4.268 1.00 26.03 305 HIS C N 1
ATOM 4498 C CA . HIS C 1 40 ? 17.954 -10.085 5.373 1.00 26.49 305 HIS C CA 1
ATOM 4499 C C . HIS C 1 40 ? 18.963 -8.999 5.401 1.00 25.92 305 HIS C C 1
ATOM 4500 O O . HIS C 1 40 ? 19.363 -8.550 6.473 1.00 27.75 305 HIS C O 1
ATOM 4507 N N . CYS C 1 41 ? 19.392 -8.554 4.235 1.00 24.43 306 CYS C N 1
ATOM 4508 C CA . CYS C 1 41 ? 20.403 -7.518 4.140 1.00 24.07 306 CYS C CA 1
ATOM 4509 C C . CYS C 1 41 ? 19.838 -6.114 4.391 1.00 23.80 306 CYS C C 1
ATOM 4510 O O . CYS C 1 41 ? 20.580 -5.196 4.735 1.00 23.74 306 CYS C O 1
ATOM 4513 N N . GLY C 1 42 ? 18.525 -5.959 4.228 1.00 24.04 307 GLY C N 1
ATOM 4514 C CA . GLY C 1 42 ? 17.874 -4.653 4.306 1.00 24.25 307 GLY C CA 1
ATOM 4515 C C . GLY C 1 42 ? 17.652 -4.052 2.924 1.00 23.12 307 GLY C C 1
ATOM 4516 O O . GLY C 1 42 ? 18.515 -4.139 2.041 1.00 22.45 307 GLY C O 1
ATOM 4517 N N . TYR C 1 43 ? 16.488 -3.446 2.732 1.00 23.46 308 TYR C N 1
ATOM 4518 C CA . TYR C 1 43 ? 16.101 -2.902 1.438 1.00 22.01 308 TYR C CA 1
ATOM 4519 C C . TYR C 1 43 ? 16.883 -1.636 1.074 1.00 21.11 308 TYR C C 1
ATOM 4520 O O . TYR C 1 43 ? 17.103 -0.785 1.906 1.00 21.64 308 TYR C O 1
ATOM 4529 N N . SER C 1 44 ? 17.286 -1.543 -0.192 1.00 19.89 309 SER C N 1
ATOM 4530 C CA . SER C 1 44 ? 17.944 -0.376 -0.746 1.00 19.19 309 SER C CA 1
ATOM 4531 C C . SER C 1 44 ? 17.932 -0.440 -2.255 1.00 18.15 309 SER C C 1
ATOM 4532 O O . SER C 1 44 ? 18.029 -1.518 -2.843 1.00 18.16 309 SER C O 1
ATOM 4535 N N . LEU C 1 45 ? 17.873 0.715 -2.890 1.00 17.76 310 LEU C N 1
ATOM 4536 C CA . LEU C 1 45 ? 17.898 0.769 -4.350 1.00 17.25 310 LEU C CA 1
ATOM 4537 C C . LEU C 1 45 ? 19.291 0.479 -4.887 1.00 16.55 310 LEU C C 1
ATOM 4538 O O . LEU C 1 45 ? 19.417 0.236 -6.080 1.00 15.79 310 LEU C O 1
ATOM 4543 N N . ASP C 1 46 ? 20.308 0.501 -4.010 1.00 16.51 311 ASP C N 1
ATOM 4544 C CA . ASP C 1 46 ? 21.708 0.277 -4.411 1.00 16.34 311 ASP C CA 1
ATOM 4545 C C . ASP C 1 46 ? 22.198 -1.178 -4.471 1.00 16.58 311 ASP C C 1
ATOM 4546 O O . ASP C 1 46 ? 23.285 -1.416 -5.023 1.00 17.12 311 ASP C O 1
ATOM 4551 N N . TRP C 1 47 ? 21.453 -2.130 -3.883 1.00 16.23 312 TRP C N 1
ATOM 4552 C CA . TRP C 1 47 ? 21.752 -3.550 -4.048 1.00 15.87 312 TRP C CA 1
ATOM 4553 C C . TRP C 1 47 ? 21.684 -3.854 -5.500 1.00 15.58 312 TRP C C 1
ATOM 4554 O O . TRP C 1 47 ? 20.738 -3.446 -6.172 1.00 15.98 312 TRP C O 1
ATOM 4565 N N . SER C 1 48 ? 22.685 -4.555 -6.015 1.00 15.58 313 SER C N 1
ATOM 4566 C CA . SER C 1 48 ? 22.837 -4.697 -7.448 1.00 15.34 313 SER C CA 1
ATOM 4567 C C . SER C 1 48 ? 23.225 -6.126 -7.838 1.00 15.93 313 SER C C 1
ATOM 4568 O O . SER C 1 48 ? 23.805 -6.866 -7.053 1.00 17.48 313 SER C O 1
ATOM 4571 N N . LEU C 1 49 ? 22.843 -6.530 -9.030 1.00 15.42 314 LEU C N 1
ATOM 4572 C CA . LEU C 1 49 ? 23.293 -7.750 -9.579 1.00 16.07 314 LEU C CA 1
ATOM 4573 C C . LEU C 1 49 ? 24.353 -7.358 -10.569 1.00 16.40 314 LEU C C 1
ATOM 4574 O O . LEU C 1 49 ? 24.121 -6.548 -11.453 1.00 15.89 314 LEU C O 1
ATOM 4579 N N . VAL C 1 50 ? 25.535 -7.920 -10.376 1.00 17.63 315 VAL C N 1
ATOM 4580 C CA . VAL C 1 50 ? 26.706 -7.650 -11.185 1.00 18.25 315 VAL C CA 1
ATOM 4581 C C . VAL C 1 50 ? 27.098 -8.964 -11.857 1.00 19.71 315 VAL C C 1
ATOM 4582 O O . VAL C 1 50 ? 27.062 -10.038 -11.231 1.00 19.70 315 VAL C O 1
ATOM 4586 N N . GLU C 1 51 ? 27.461 -8.876 -13.131 1.00 21.07 316 GLU C N 1
ATOM 4587 C CA . GLU C 1 51 ? 28.033 -10.016 -13.853 1.00 23.00 316 GLU C CA 1
ATOM 4588 C C . GLU C 1 51 ? 29.491 -9.712 -14.253 1.00 23.82 316 GLU C C 1
ATOM 4589 O O . GLU C 1 51 ? 29.792 -8.615 -14.702 1.00 23.68 316 GLU C O 1
ATOM 4595 N N . THR C 1 52 ? 30.392 -10.659 -14.066 1.00 25.15 317 THR C N 1
ATOM 4596 C CA . THR C 1 52 ? 31.740 -10.507 -14.610 1.00 27.23 317 THR C CA 1
ATOM 4597 C C . THR C 1 52 ? 31.798 -11.323 -15.896 1.00 28.91 317 THR C C 1
ATOM 4598 O O . THR C 1 52 ? 31.120 -12.334 -16.014 1.00 29.68 317 THR C O 1
ATOM 4602 N N . VAL C 1 53 ? 32.584 -10.894 -16.873 1.00 30.03 318 VAL C N 1
ATOM 4603 C CA . VAL C 1 53 ? 32.848 -11.764 -18.013 1.00 31.26 318 VAL C CA 1
ATOM 4604 C C . VAL C 1 53 ? 34.295 -12.242 -17.945 1.00 33.46 318 VAL C C 1
ATOM 4605 O O . VAL C 1 53 ? 35.235 -11.479 -18.155 1.00 34.51 318 VAL C O 1
ATOM 4609 N N . SER C 1 54 ? 34.442 -13.504 -17.556 1.00 35.19 319 SER C N 1
ATOM 4610 C CA . SER C 1 54 ? 35.730 -14.119 -17.246 1.00 37.45 319 SER C CA 1
ATOM 4611 C C . SER C 1 54 ? 36.832 -13.844 -18.239 1.00 38.89 319 SER C C 1
ATOM 4612 O O . SER C 1 54 ? 37.845 -13.247 -17.900 1.00 39.19 319 SER C O 1
ATOM 4615 N N . GLU C 1 55 ? 36.616 -14.301 -19.466 1.00 39.34 320 GLU C N 1
ATOM 4616 C CA . GLU C 1 55 ? 37.622 -14.258 -20.520 1.00 40.95 320 GLU C CA 1
ATOM 4617 C C . GLU C 1 55 ? 38.117 -12.838 -20.800 1.00 40.37 320 GLU C C 1
ATOM 4618 O O . GLU C 1 55 ? 39.209 -12.648 -21.343 1.00 41.83 320 GLU C O 1
ATOM 4624 N N . LEU C 1 56 ? 37.321 -11.849 -20.394 1.00 38.45 321 LEU C N 1
ATOM 4625 C CA . LEU C 1 56 ? 37.594 -10.457 -20.739 1.00 37.61 321 LEU C CA 1
ATOM 4626 C C . LEU C 1 56 ? 37.951 -9.550 -19.557 1.00 36.25 321 LEU C C 1
ATOM 4627 O O . LEU C 1 56 ? 38.221 -8.367 -19.751 1.00 35.67 321 LEU C O 1
ATOM 4632 N N . GLN C 1 57 ? 37.958 -10.104 -18.347 1.00 36.38 322 GLN C N 1
ATOM 4633 C CA . GLN C 1 57 ? 38.392 -9.379 -17.134 1.00 36.37 322 GLN C CA 1
ATOM 4634 C C . GLN C 1 57 ? 37.644 -8.042 -16.988 1.00 35.08 322 GLN C C 1
ATOM 4635 O O . GLN C 1 57 ? 38.239 -6.969 -16.768 1.00 36.39 322 GLN C O 1
ATOM 4641 N N . MET C 1 58 ? 36.326 -8.111 -17.130 1.00 32.67 323 MET C N 1
ATOM 4642 C CA . MET C 1 58 ? 35.489 -6.926 -17.036 1.00 29.99 323 MET C CA 1
ATOM 4643 C C . MET C 1 58 ? 34.175 -7.256 -16.334 1.00 27.99 323 MET C C 1
ATOM 4644 O O . MET C 1 58 ? 33.822 -8.435 -16.172 1.00 28.33 323 MET C O 1
ATOM 4649 N N . GLU C 1 59 ? 33.449 -6.231 -15.905 1.00 25.74 324 GLU C N 1
ATOM 4650 C CA . GLU C 1 59 ? 32.189 -6.494 -15.224 1.00 24.40 324 GLU C CA 1
ATOM 4651 C C . GLU C 1 59 ? 31.111 -5.503 -15.610 1.00 22.42 324 GLU C C 1
ATOM 4652 O O . GLU C 1 59 ? 31.396 -4.410 -16.071 1.00 22.32 324 GLU C O 1
ATOM 4658 N N . ARG C 1 60 ? 29.870 -5.892 -15.381 1.00 21.10 325 ARG C N 1
ATOM 4659 C CA . ARG C 1 60 ? 28.739 -5.028 -15.685 1.00 20.03 325 ARG C CA 1
ATOM 4660 C C . ARG C 1 60 ? 27.728 -5.105 -14.558 1.00 18.08 325 ARG C C 1
ATOM 4661 O O . ARG C 1 60 ? 27.392 -6.196 -14.103 1.00 18.46 325 ARG C O 1
ATOM 4669 N N . ILE C 1 61 ? 27.265 -3.953 -14.094 1.00 16.91 326 ILE C N 1
ATOM 4670 C CA . ILE C 1 61 ? 26.050 -3.879 -13.265 1.00 15.69 326 ILE C CA 1
ATOM 4671 C C . ILE C 1 61 ? 24.804 -3.915 -14.185 1.00 15.07 326 ILE C C 1
ATOM 4672 O O . ILE C 1 61 ? 24.608 -3.023 -15.005 1.00 15.04 326 ILE C O 1
ATOM 4677 N N . PHE C 1 62 ? 23.965 -4.921 -14.026 1.00 14.53 327 PHE C N 1
ATOM 4678 C CA . PHE C 1 62 ? 22.720 -5.033 -14.758 1.00 14.49 327 PHE C CA 1
ATOM 4679 C C . PHE C 1 62 ? 21.805 -3.865 -14.487 1.00 14.14 327 PHE C C 1
ATOM 4680 O O . PHE C 1 62 ? 21.702 -3.424 -13.343 1.00 13.78 327 PHE C O 1
ATOM 4688 N N . GLU C 1 63 ? 21.122 -3.389 -15.533 1.00 14.17 328 GLU C N 1
ATOM 4689 C CA . GLU C 1 63 ? 19.996 -2.503 -15.342 1.00 14.13 328 GLU C CA 1
ATOM 4690 C C . GLU C 1 63 ? 18.826 -3.334 -14.828 1.00 14.29 328 GLU C C 1
ATOM 4691 O O . GLU C 1 63 ? 18.626 -4.483 -15.239 1.00 14.31 328 GLU C O 1
ATOM 4697 N N . ASP C 1 64 ? 18.046 -2.722 -13.941 1.00 14.37 329 ASP C N 1
ATOM 4698 C CA . ASP C 1 64 ? 17.021 -3.407 -13.174 1.00 14.83 329 ASP C CA 1
ATOM 4699 C C . ASP C 1 64 ? 15.817 -3.906 -13.942 1.00 15.07 329 ASP C C 1
ATOM 4700 O O . ASP C 1 64 ? 15.106 -4.802 -13.468 1.00 15.46 329 ASP C O 1
ATOM 4705 N N . HIS C 1 65 ? 15.609 -3.349 -15.121 1.00 15.09 330 HIS C N 1
ATOM 4706 C CA . HIS C 1 65 ? 14.530 -3.777 -16.001 1.00 15.75 330 HIS C CA 1
ATOM 4707 C C . HIS C 1 65 ? 14.879 -4.986 -16.835 1.00 16.45 330 HIS C C 1
ATOM 4708 O O . HIS C 1 65 ? 13.997 -5.563 -17.466 1.00 16.85 330 HIS C O 1
ATOM 4715 N N . GLU C 1 66 ? 16.163 -5.363 -16.859 1.00 16.60 331 GLU C N 1
ATOM 4716 C CA . GLU C 1 66 ? 16.647 -6.377 -17.783 1.00 17.73 331 GLU C CA 1
ATOM 4717 C C . GLU C 1 66 ? 16.182 -7.768 -17.365 1.00 17.78 331 GLU C C 1
ATOM 4718 O O . GLU C 1 66 ? 16.091 -8.072 -16.163 1.00 17.35 331 GLU C O 1
ATOM 4724 N N . ASN C 1 67 ? 15.902 -8.600 -18.363 1.00 18.29 332 ASN C N 1
ATOM 4725 C CA . ASN C 1 67 ? 15.550 -9.983 -18.126 1.00 19.01 332 ASN C CA 1
ATOM 4726 C C . ASN C 1 67 ? 16.817 -10.784 -17.812 1.00 19.10 332 ASN C C 1
ATOM 4727 O O . ASN C 1 67 ? 17.721 -10.872 -18.633 1.00 19.41 332 ASN C O 1
ATOM 4732 N N . LEU C 1 68 ? 16.898 -11.325 -16.606 1.00 18.82 333 LEU C N 1
ATOM 4733 C CA . LEU C 1 68 ? 18.100 -12.005 -16.183 1.00 19.15 333 LEU C CA 1
ATOM 4734 C C . LEU C 1 68 ? 18.354 -13.290 -16.956 1.00 20.39 333 LEU C C 1
ATOM 4735 O O . LEU C 1 68 ? 19.481 -13.559 -17.361 1.00 20.78 333 LEU C O 1
ATOM 4740 N N . VAL C 1 69 ? 17.311 -14.078 -17.154 1.00 21.36 334 VAL C N 1
ATOM 4741 C CA . VAL C 1 69 ? 17.469 -15.362 -17.814 1.00 23.10 334 VAL C CA 1
ATOM 4742 C C . VAL C 1 69 ? 17.980 -15.173 -19.235 1.00 24.07 334 VAL C C 1
ATOM 4743 O O . VAL C 1 69 ? 18.911 -15.829 -19.669 1.00 25.36 334 VAL C O 1
ATOM 4747 N N . GLU C 1 70 ? 17.393 -14.227 -19.937 1.00 24.59 335 GLU C N 1
ATOM 4748 C CA . GLU C 1 70 ? 17.725 -13.985 -21.328 1.00 26.17 335 GLU C CA 1
ATOM 4749 C C . GLU C 1 70 ? 19.140 -13.426 -21.493 1.00 25.64 335 GLU C C 1
ATOM 4750 O O . GLU C 1 70 ? 19.815 -13.670 -22.492 1.00 26.33 335 GLU C O 1
ATOM 4756 N N . ASN C 1 71 ? 19.601 -12.704 -20.487 1.00 24.27 336 ASN C N 1
ATOM 4757 C CA . ASN C 1 71 ? 20.975 -12.309 -20.466 1.00 24.20 336 ASN C CA 1
ATOM 4758 C C . ASN C 1 71 ? 21.919 -13.455 -20.198 1.00 24.91 336 ASN C C 1
ATOM 4759 O O . ASN C 1 71 ? 23.009 -13.466 -20.739 1.00 24.64 336 ASN C O 1
ATOM 4764 N N . LEU C 1 72 ? 21.486 -14.413 -19.371 1.00 25.05 337 LEU C N 1
ATOM 4765 C CA . LEU C 1 72 ? 22.311 -15.546 -19.026 1.00 26.38 337 LEU C CA 1
ATOM 4766 C C . LEU C 1 72 ? 22.533 -16.405 -20.253 1.00 27.84 337 LEU C C 1
ATOM 4767 O O . LEU C 1 72 ? 23.633 -16.880 -20.510 1.00 29.16 337 LEU C O 1
ATOM 4772 N N . LEU C 1 73 ? 21.481 -16.564 -21.031 1.00 28.33 338 LEU C N 1
ATOM 4773 C CA . LEU C 1 73 ? 21.558 -17.249 -22.296 1.00 29.71 338 LEU C CA 1
ATOM 4774 C C . LEU C 1 73 ? 22.740 -16.832 -23.162 1.00 30.24 338 LEU C C 1
ATOM 4775 O O . LEU C 1 73 ? 23.224 -17.611 -23.957 1.00 32.90 338 LEU C O 1
ATOM 4780 N N . ASN C 1 74 ? 23.220 -15.617 -22.988 1.00 29.31 339 ASN C N 1
ATOM 4781 C CA . ASN C 1 74 ? 24.375 -15.134 -23.713 1.00 30.17 339 ASN C CA 1
ATOM 4782 C C . ASN C 1 74 ? 25.686 -15.776 -23.277 1.00 31.47 339 ASN C C 1
ATOM 4783 O O . ASN C 1 74 ? 26.651 -15.787 -24.034 1.00 32.59 339 ASN C O 1
ATOM 4788 N N . TRP C 1 75 ? 25.723 -16.273 -22.047 1.00 31.42 340 TRP C N 1
ATOM 4789 C CA . TRP C 1 75 ? 26.904 -16.965 -21.509 1.00 32.58 340 TRP C CA 1
ATOM 4790 C C . TRP C 1 75 ? 27.092 -18.230 -22.280 1.00 34.59 340 TRP C C 1
ATOM 4791 O O . TRP C 1 75 ? 26.137 -18.744 -22.838 1.00 34.81 340 TRP C O 1
ATOM 4802 N N . THR C 1 76 ? 28.322 -18.729 -22.315 1.00 36.57 341 THR C N 1
ATOM 4803 C CA . THR C 1 76 ? 28.640 -19.992 -22.966 1.00 39.69 341 THR C CA 1
ATOM 4804 C C . THR C 1 76 ? 28.341 -21.141 -22.016 1.00 41.40 341 THR C C 1
ATOM 4805 O O . THR C 1 76 ? 28.348 -20.956 -20.795 1.00 41.63 341 THR C O 1
ATOM 4809 N N . ARG C 1 77 ? 28.100 -22.331 -22.560 1.00 43.62 342 ARG C N 1
ATOM 4810 C CA . ARG C 1 77 ? 27.645 -23.441 -21.732 1.00 44.66 342 ARG C CA 1
ATOM 4811 C C . ARG C 1 77 ? 28.598 -23.767 -20.575 1.00 44.81 342 ARG C C 1
ATOM 4812 O O . ARG C 1 77 ? 28.138 -24.144 -19.495 1.00 44.36 342 ARG C O 1
ATOM 4820 N N . ASP C 1 78 ? 29.902 -23.566 -20.800 1.00 44.71 343 ASP C N 1
ATOM 4821 C CA . ASP C 1 78 ? 30.955 -23.781 -19.797 1.00 44.72 343 ASP C CA 1
ATOM 4822 C C . ASP C 1 78 ? 31.572 -22.465 -19.313 1.00 42.96 343 ASP C C 1
ATOM 4823 O O . ASP C 1 78 ? 32.767 -22.429 -18.970 1.00 43.35 343 ASP C O 1
ATOM 4828 N N . SER C 1 79 ? 30.757 -21.400 -19.282 1.00 39.95 344 SER C N 1
ATOM 4829 C CA . SER C 1 79 ? 31.207 -20.051 -18.909 1.00 37.84 344 SER C CA 1
ATOM 4830 C C . SER C 1 79 ? 31.806 -19.970 -17.523 1.00 37.97 344 SER C C 1
ATOM 4831 O O . SER C 1 79 ? 31.391 -20.680 -16.619 1.00 38.92 344 SER C O 1
ATOM 4834 N N . GLN C 1 80 ? 32.768 -19.069 -17.358 1.00 38.09 345 GLN C N 1
ATOM 4835 C CA . GLN C 1 80 ? 33.408 -18.817 -16.065 1.00 37.73 345 GLN C CA 1
ATOM 4836 C C . GLN C 1 80 ? 32.873 -17.536 -15.400 1.00 34.84 345 GLN C C 1
ATOM 4837 O O . GLN C 1 80 ? 33.304 -17.169 -14.311 1.00 34.10 345 GLN C O 1
ATOM 4843 N N . ASN C 1 81 ? 31.935 -16.859 -16.061 1.00 33.03 346 ASN C N 1
ATOM 4844 C CA . ASN C 1 81 ? 31.303 -15.647 -15.509 1.00 30.57 346 ASN C CA 1
ATOM 4845 C C . ASN C 1 81 ? 30.635 -15.901 -14.151 1.00 29.69 346 ASN C C 1
ATOM 4846 O O . ASN C 1 81 ? 30.164 -17.014 -13.845 1.00 29.77 346 ASN C O 1
ATOM 4851 N N . LYS C 1 82 ? 30.598 -14.850 -13.349 1.00 28.18 347 LYS C N 1
ATOM 4852 C CA . LYS C 1 82 ? 29.984 -14.916 -12.042 1.00 27.73 347 LYS C CA 1
ATOM 4853 C C . LYS C 1 82 ? 28.828 -13.903 -11.984 1.00 25.42 347 LYS C C 1
ATOM 4854 O O . LYS C 1 82 ? 28.839 -12.879 -12.677 1.00 24.24 347 LYS C O 1
ATOM 4860 N N . LEU C 1 83 ? 27.818 -14.227 -11.186 1.00 24.46 348 LEU C N 1
ATOM 4861 C CA . LEU C 1 83 ? 26.834 -13.266 -10.768 1.00 22.56 348 LEU C CA 1
ATOM 4862 C C . LEU C 1 83 ? 27.230 -12.841 -9.367 1.00 22.22 348 LEU C C 1
ATOM 4863 O O . LEU C 1 83 ? 27.638 -13.679 -8.560 1.00 22.86 348 LEU C O 1
ATOM 4868 N N . ILE C 1 84 ? 27.118 -11.544 -9.087 1.00 20.81 349 ILE C N 1
ATOM 4869 C CA . ILE C 1 84 ? 27.415 -11.021 -7.756 1.00 20.79 349 ILE C CA 1
ATOM 4870 C C . ILE C 1 84 ? 26.327 -10.074 -7.231 1.00 19.26 349 ILE C C 1
ATOM 4871 O O . ILE C 1 84 ? 25.899 -9.171 -7.932 1.00 18.18 349 ILE C O 1
ATOM 4876 N N . PHE C 1 85 ? 25.892 -10.326 -6.002 1.00 19.31 350 PHE C N 1
ATOM 4877 C CA . PHE C 1 85 ? 24.896 -9.540 -5.288 1.00 18.57 350 PHE C CA 1
ATOM 4878 C C . PHE C 1 85 ? 25.650 -8.654 -4.320 1.00 18.64 350 PHE C C 1
ATOM 4879 O O . PHE C 1 85 ? 26.235 -9.160 -3.383 1.00 19.18 350 PHE C O 1
ATOM 4887 N N . MET C 1 86 ? 25.664 -7.347 -4.590 1.00 18.34 351 MET C N 1
ATOM 4888 C CA . MET C 1 86 ? 26.415 -6.353 -3.796 1.00 19.17 351 MET C CA 1
ATOM 4889 C C . MET C 1 86 ? 25.835 -4.939 -3.960 1.00 18.63 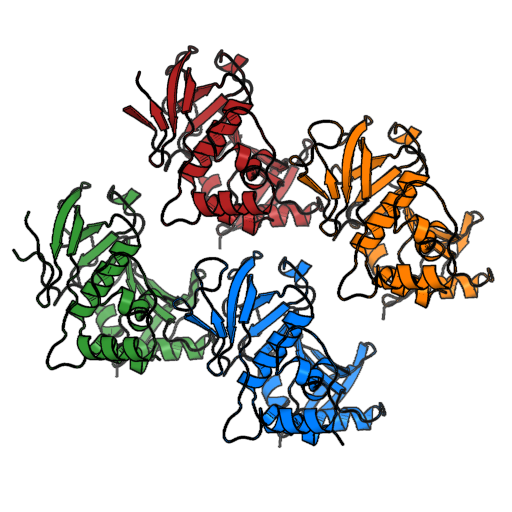351 MET C C 1
ATOM 4890 O O . MET C 1 86 ? 25.098 -4.679 -4.899 1.00 17.87 351 MET C O 1
ATOM 4895 N N . GLU C 1 87 ? 26.143 -4.046 -3.022 1.00 19.32 352 GLU C N 1
ATOM 4896 C CA . GLU C 1 87 ? 25.743 -2.640 -3.123 1.00 18.95 352 GLU C CA 1
ATOM 4897 C C . GLU C 1 87 ? 26.603 -1.924 -4.135 1.00 18.47 352 GLU C C 1
ATOM 4898 O O . GLU C 1 87 ? 27.838 -1.911 -4.021 1.00 18.89 352 GLU C O 1
ATOM 4904 N N . ARG C 1 88 ? 25.971 -1.333 -5.129 1.00 17.76 353 ARG C N 1
ATOM 4905 C CA . ARG C 1 88 ? 26.735 -0.537 -6.099 1.00 18.41 353 ARG C CA 1
ATOM 4906 C C . ARG C 1 88 ? 26.157 0.882 -6.206 1.00 18.59 353 ARG C C 1
ATOM 4907 O O . ARG C 1 88 ? 25.221 1.128 -6.960 1.00 18.72 353 ARG C O 1
ATOM 4915 N N . ILE C 1 89 ? 26.702 1.818 -5.450 1.00 19.50 354 ILE C N 1
ATOM 4916 C CA . ILE C 1 89 ? 26.202 3.197 -5.522 1.00 20.13 354 ILE C CA 1
ATOM 4917 C C . ILE C 1 89 ? 26.287 3.784 -6.946 1.00 21.26 354 ILE C C 1
ATOM 4918 O O . ILE C 1 89 ? 25.497 4.663 -7.301 1.00 22.10 354 ILE C O 1
ATOM 4923 N N . GLU C 1 90 ? 27.193 3.257 -7.776 1.00 21.49 355 GLU C N 1
ATOM 4924 C CA . GLU C 1 90 ? 27.342 3.742 -9.131 1.00 22.37 355 GLU C CA 1
ATOM 4925 C C . GLU C 1 90 ? 26.051 3.681 -9.913 1.00 21.21 355 GLU C C 1
ATOM 4926 O O . GLU C 1 90 ? 25.865 4.475 -10.832 1.00 21.18 355 GLU C O 1
ATOM 4932 N N . LYS C 1 91 ? 25.179 2.713 -9.601 1.00 19.91 356 LYS C N 1
ATOM 4933 C CA . LYS C 1 91 ? 24.033 2.454 -10.489 1.00 18.11 356 LYS C CA 1
ATOM 4934 C C . LYS C 1 91 ? 23.054 3.633 -10.548 1.00 17.27 356 LYS C C 1
ATOM 4935 O O . LYS C 1 91 ? 22.536 3.932 -11.613 1.00 17.01 356 LYS C O 1
ATOM 4941 N N . TYR C 1 92 ? 22.824 4.294 -9.414 1.00 16.65 357 TYR C N 1
ATOM 4942 C CA . TYR C 1 92 ? 21.787 5.350 -9.327 1.00 16.88 357 TYR C CA 1
ATOM 4943 C C . TYR C 1 92 ? 22.335 6.715 -8.889 1.00 17.26 357 TYR C C 1
ATOM 4944 O O . TYR C 1 92 ? 21.589 7.664 -8.639 1.00 18.14 357 TYR C O 1
ATOM 4953 N N . ALA C 1 93 ? 23.653 6.809 -8.842 1.00 17.20 358 ALA C N 1
ATOM 4954 C CA . ALA C 1 93 ? 24.351 8.045 -8.539 1.00 17.69 358 ALA C CA 1
ATOM 4955 C C . ALA C 1 93 ? 23.798 9.216 -9.345 1.00 18.25 358 ALA C C 1
ATOM 4956 O O . ALA C 1 93 ? 23.536 10.290 -8.791 1.00 19.33 358 ALA C O 1
ATOM 4958 N N . LEU C 1 94 ? 23.608 9.012 -10.647 1.00 18.27 359 LEU C N 1
ATOM 4959 C CA . LEU C 1 94 ? 23.148 10.093 -11.532 1.00 19.33 359 LEU C CA 1
ATOM 4960 C C . LEU C 1 94 ? 21.817 10.673 -11.120 1.00 19.71 359 LEU C C 1
ATOM 4961 O O . LEU C 1 94 ? 21.589 11.864 -11.286 1.00 20.98 359 LEU C O 1
ATOM 4966 N N . PHE C 1 95 ? 20.955 9.833 -10.573 1.00 19.17 360 PHE C N 1
ATOM 4967 C CA . PHE C 1 95 ? 19.673 10.276 -10.054 1.00 19.96 360 PHE C CA 1
ATOM 4968 C C . PHE C 1 95 ? 19.730 11.051 -8.741 1.00 20.96 360 PHE C C 1
ATOM 4969 O O . PHE C 1 95 ? 18.854 11.874 -8.481 1.00 21.85 360 PHE C O 1
ATOM 4977 N N . LYS C 1 96 ? 20.728 10.768 -7.905 1.00 20.97 361 LYS C N 1
ATOM 4978 C CA . LYS C 1 96 ? 20.840 11.430 -6.623 1.00 21.66 361 LYS C CA 1
ATOM 4979 C C . LYS C 1 96 ? 21.447 12.815 -6.829 1.00 22.65 361 LYS C C 1
ATOM 4980 O O . LYS C 1 96 ? 21.132 13.764 -6.107 1.00 23.42 361 LYS C O 1
ATOM 4986 N N . ASN C 1 97 ? 22.303 12.926 -7.839 1.00 22.14 362 ASN C N 1
ATOM 4987 C CA . ASN C 1 97 ? 23.015 14.156 -8.089 1.00 22.93 362 ASN C CA 1
ATOM 4988 C C . ASN C 1 97 ? 23.103 14.503 -9.566 1.00 23.12 362 ASN C C 1
ATOM 4989 O O . ASN C 1 97 ? 24.205 14.620 -10.112 1.00 23.48 362 ASN C O 1
ATOM 4994 N N . PRO C 1 98 ? 21.942 14.694 -10.212 1.00 23.13 363 PRO C N 1
ATOM 4995 C CA . PRO C 1 98 ? 21.929 14.917 -11.648 1.00 23.76 363 PRO C CA 1
ATOM 4996 C C . PRO C 1 98 ? 22.763 16.112 -12.054 1.00 25.34 363 PRO C C 1
ATOM 4997 O O . PRO C 1 98 ? 23.241 16.153 -13.185 1.00 26.14 363 PRO C O 1
ATOM 5001 N N . GLN C 1 99 ? 22.940 17.072 -11.144 1.00 26.52 364 GLN C N 1
ATOM 5002 C CA . GLN C 1 99 ? 23.709 18.287 -11.442 1.00 28.19 364 GLN C CA 1
ATOM 5003 C C . GLN C 1 99 ? 25.145 17.878 -11.771 1.00 27.95 364 GLN C C 1
ATOM 5004 O O . GLN C 1 99 ? 25.846 18.559 -12.514 1.00 29.08 364 GLN C O 1
ATOM 5010 N N . ASN C 1 100 ? 25.545 16.726 -11.250 1.00 26.54 365 ASN C N 1
ATOM 5011 C CA . ASN C 1 100 ? 26.869 16.184 -11.514 1.00 26.66 365 ASN C CA 1
ATOM 5012 C C . ASN C 1 100 ? 26.978 15.251 -12.739 1.00 26.56 365 ASN C C 1
ATOM 5013 O O . ASN C 1 100 ? 28.076 14.820 -13.111 1.00 26.60 365 ASN C O 1
ATOM 5018 N N . TYR C 1 101 ? 25.853 14.972 -13.393 1.00 26.60 366 TYR C N 1
ATOM 5019 C CA . TYR C 1 101 ? 25.866 14.024 -14.493 1.00 27.27 366 TYR C CA 1
ATOM 5020 C C . TYR C 1 101 ? 25.156 14.501 -15.739 1.00 29.89 366 TYR C C 1
ATOM 5021 O O . TYR C 1 101 ? 25.650 14.274 -16.848 1.00 32.51 366 TYR C O 1
ATOM 5030 N N . LEU C 1 102 ? 24.024 15.184 -15.580 1.00 30.85 367 LEU C N 1
ATOM 5031 C CA . LEU C 1 102 ? 23.269 15.661 -16.741 1.00 31.78 367 LEU C CA 1
ATOM 5032 C C . LEU C 1 102 ? 23.759 16.989 -17.293 1.00 33.88 367 LEU C C 1
ATOM 5033 O O . LEU C 1 102 ? 23.279 17.429 -18.337 1.00 35.01 367 LEU C O 1
ATOM 5038 N N . LEU C 1 103 ? 24.686 17.634 -16.581 1.00 34.50 368 LEU C N 1
ATOM 5039 C CA . LEU C 1 103 ? 25.314 18.882 -17.033 1.00 36.58 368 LEU C CA 1
ATOM 5040 C C . LEU C 1 103 ? 26.784 18.581 -17.263 1.00 37.74 368 LEU C C 1
ATOM 5041 O O . LEU C 1 103 ? 27.342 17.673 -16.611 1.00 37.27 368 LEU C O 1
ATOM 5046 N N . GLY C 1 104 ? 27.399 19.361 -18.151 1.00 38.56 369 GLY C N 1
ATOM 5047 C CA . GLY C 1 104 ? 28.656 18.990 -18.756 1.00 39.66 369 GLY C CA 1
ATOM 5048 C C . GLY C 1 1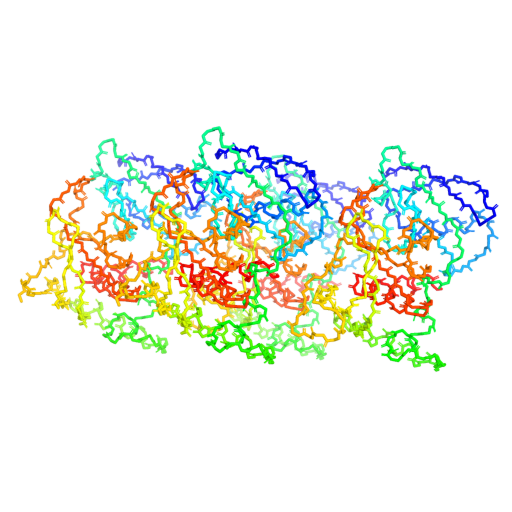04 ? 29.910 19.173 -17.936 1.00 40.54 369 GLY C C 1
ATOM 5049 O O . GLY C 1 104 ? 30.864 18.434 -18.123 1.00 40.99 369 GLY C O 1
ATOM 5050 N N . LYS C 1 105 ? 29.921 20.165 -17.048 1.00 41.60 370 LYS C N 1
ATOM 5051 C CA . LYS C 1 105 ? 31.090 20.504 -16.216 1.00 42.21 370 LYS C CA 1
ATOM 5052 C C . LYS C 1 105 ? 31.812 19.323 -15.529 1.00 40.48 370 LYS C C 1
ATOM 5053 O O . LYS C 1 105 ? 31.201 18.323 -15.150 1.00 39.55 370 LYS C O 1
ATOM 5059 N N . LYS C 1 106 ? 33.117 19.461 -15.354 1.00 40.83 371 LYS C N 1
ATOM 5060 C CA . LYS C 1 106 ? 33.913 18.418 -14.731 1.00 39.75 371 LYS C CA 1
ATOM 5061 C C . LYS C 1 106 ? 33.787 18.436 -13.202 1.00 38.50 371 LYS C C 1
ATOM 5062 O O . LYS C 1 106 ? 33.723 17.371 -12.563 1.00 37.23 371 LYS C O 1
ATOM 5068 N N . GLU C 1 107 ? 33.757 19.643 -12.628 1.00 38.45 372 GLU C N 1
ATOM 5069 C CA . GLU C 1 107 ? 33.659 19.833 -11.173 1.00 37.11 372 GLU C CA 1
ATOM 5070 C C . GLU C 1 107 ? 32.322 19.324 -10.631 1.00 34.51 372 GLU C C 1
ATOM 5071 O O . GLU C 1 107 ? 31.282 19.420 -11.297 1.00 33.63 372 GLU C O 1
ATOM 5077 N N . THR C 1 108 ? 32.342 18.790 -9.419 1.00 32.38 373 THR C N 1
ATOM 5078 C CA . THR C 1 108 ? 31.098 18.448 -8.791 1.00 30.61 373 THR C CA 1
ATOM 5079 C C . THR C 1 108 ? 30.549 19.642 -8.006 1.00 31.00 373 THR C C 1
ATOM 5080 O O . THR C 1 108 ? 31.296 20.544 -7.618 1.00 32.03 373 THR C O 1
ATOM 5084 N N . ALA C 1 109 ? 29.235 19.643 -7.802 1.00 30.09 374 ALA C N 1
ATOM 5085 C CA . ALA C 1 109 ? 28.535 20.724 -7.118 1.00 31.49 374 ALA C CA 1
ATOM 5086 C C . ALA C 1 109 ? 27.319 20.193 -6.402 1.00 30.52 374 ALA C C 1
ATOM 5087 O O . ALA C 1 109 ? 26.874 19.073 -6.663 1.00 28.54 374 ALA C O 1
ATOM 5089 N N . GLU C 1 110 ? 26.770 21.031 -5.527 1.00 32.31 375 GLU C N 1
ATOM 5090 C CA . GLU C 1 110 ? 25.474 20.777 -4.913 1.00 33.13 375 GLU C CA 1
ATOM 5091 C C . GLU C 1 110 ? 24.310 21.320 -5.742 1.00 32.99 375 GLU C C 1
ATOM 5092 O O . GLU C 1 110 ? 24.501 22.105 -6.676 1.00 33.53 375 GLU C O 1
ATOM 5098 N N . MET C 1 111 ? 23.102 20.893 -5.400 1.00 32.31 376 MET C N 1
ATOM 5099 C CA . MET C 1 111 ? 21.900 21.441 -6.020 1.00 33.00 376 MET C CA 1
ATOM 5100 C C . MET C 1 111 ? 20.731 21.174 -5.122 1.00 33.08 376 MET C C 1
ATOM 5101 O O . MET C 1 111 ? 20.615 20.086 -4.555 1.00 31.92 376 MET C O 1
ATOM 5106 N N . ALA C 1 112 ? 19.883 22.190 -4.986 1.00 35.34 377 ALA C N 1
ATOM 5107 C CA . ALA C 1 112 ? 18.649 22.127 -4.204 1.00 36.51 377 ALA C CA 1
ATOM 5108 C C . ALA C 1 112 ? 17.709 21.042 -4.746 1.00 35.37 377 ALA C C 1
ATOM 5109 O O . ALA C 1 112 ? 17.606 20.857 -5.962 1.00 34.76 377 ALA C O 1
ATOM 5111 N N . ASP C 1 113 ? 17.022 20.350 -3.839 1.00 36.06 378 ASP C N 1
ATOM 5112 C CA . ASP C 1 113 ? 16.194 19.179 -4.181 1.00 35.53 378 ASP C CA 1
ATOM 5113 C C . ASP C 1 113 ? 15.163 19.363 -5.308 1.00 35.86 378 ASP C C 1
ATOM 5114 O O . ASP C 1 113 ? 15.037 18.523 -6.208 1.00 34.47 378 ASP C O 1
ATOM 5119 N N . ARG C 1 114 ? 14.415 20.449 -5.251 1.00 37.75 379 ARG C N 1
ATOM 5120 C CA . ARG C 1 114 ? 13.400 20.672 -6.246 1.00 39.04 379 ARG C CA 1
ATOM 5121 C C . ARG C 1 114 ? 14.013 20.880 -7.634 1.00 38.11 379 ARG C C 1
ATOM 5122 O O . ARG C 1 114 ? 13.387 20.538 -8.642 1.00 37.76 379 ARG C O 1
ATOM 5130 N N . ASN C 1 115 ? 15.234 21.424 -7.688 1.00 36.97 380 ASN C N 1
ATOM 5131 C CA . ASN C 1 115 ? 15.922 21.582 -8.967 1.00 35.61 380 ASN C CA 1
ATOM 5132 C C . ASN C 1 115 ? 16.503 20.241 -9.465 1.00 32.84 380 ASN C C 1
ATOM 5133 O O . ASN C 1 115 ? 16.590 20.007 -10.667 1.00 31.98 380 ASN C O 1
ATOM 5138 N N . LYS C 1 116 ? 16.872 19.349 -8.552 1.00 31.17 381 LYS C N 1
ATOM 5139 C CA . LYS C 1 116 ? 17.233 17.989 -8.977 1.00 29.32 381 LYS C CA 1
ATOM 5140 C C . LYS C 1 116 ? 16.079 17.350 -9.768 1.00 29.02 381 LYS C C 1
ATOM 5141 O O . LYS C 1 116 ? 16.248 16.975 -10.918 1.00 28.04 381 LYS C O 1
ATOM 5147 N N . GLU C 1 117 ? 14.893 17.284 -9.171 1.00 30.56 382 GLU C N 1
ATOM 5148 C CA . GLU C 1 117 ? 13.697 16.824 -9.890 1.00 31.57 382 GLU C CA 1
ATOM 5149 C C . GLU C 1 117 ? 13.503 17.513 -11.260 1.00 32.13 382 GLU C C 1
ATOM 5150 O O . GLU C 1 117 ? 13.489 16.820 -12.293 1.00 31.14 382 GLU C O 1
ATOM 5156 N N . VAL C 1 118 ? 13.386 18.849 -11.280 1.00 32.56 383 VAL C N 1
ATOM 5157 C CA . VAL C 1 118 ? 13.287 19.578 -12.543 1.00 33.80 383 VAL C CA 1
ATOM 5158 C C . VAL C 1 118 ? 14.261 19.014 -13.584 1.00 32.74 383 VAL C C 1
ATOM 5159 O O . VAL C 1 118 ? 13.868 18.657 -14.698 1.00 32.95 383 VAL C O 1
ATOM 5163 N N . LEU C 1 119 ? 15.528 18.920 -13.200 1.00 31.63 384 LEU C N 1
ATOM 5164 C CA . LEU C 1 119 ? 16.582 18.526 -14.098 1.00 30.67 384 LEU C CA 1
ATOM 5165 C C . LEU C 1 119 ? 16.345 17.106 -14.627 1.00 29.55 384 LEU C C 1
ATOM 5166 O O . LEU C 1 119 ? 16.520 16.839 -15.827 1.00 29.54 384 LEU C O 1
ATOM 5171 N N . LEU C 1 120 ? 15.943 16.200 -13.733 1.00 28.48 385 LEU C N 1
ATOM 5172 C CA . LEU C 1 120 ? 15.646 14.824 -14.131 1.00 27.29 385 LEU C CA 1
ATOM 5173 C C . LEU C 1 120 ? 14.453 14.754 -15.080 1.00 28.62 385 LEU C C 1
ATOM 5174 O O . LEU C 1 120 ? 14.452 13.981 -16.045 1.00 27.92 385 LEU C O 1
ATOM 5179 N N . GLU C 1 121 ? 13.451 15.579 -14.818 1.00 31.21 386 GLU C N 1
ATOM 5180 C CA . GLU C 1 121 ? 12.308 15.665 -15.709 1.00 34.21 386 GLU C CA 1
ATOM 5181 C C . GLU C 1 121 ? 12.693 16.197 -17.079 1.00 35.52 386 GLU C C 1
ATOM 5182 O O . GLU C 1 121 ? 12.313 15.611 -18.093 1.00 35.90 386 GLU C O 1
ATOM 5188 N N . GLU C 1 122 ? 13.482 17.269 -17.113 1.00 36.29 387 GLU C N 1
ATOM 5189 C CA . GLU C 1 122 ? 13.919 17.837 -18.387 1.00 37.85 387 GLU C CA 1
ATOM 5190 C C . GLU C 1 122 ? 14.701 16.824 -19.226 1.00 36.85 387 GLU C C 1
ATOM 5191 O O . GLU C 1 122 ? 14.600 16.837 -20.449 1.00 37.89 387 GLU C O 1
ATOM 5197 N N . CYS C 1 123 ? 15.472 15.949 -18.582 1.00 35.25 388 CYS C N 1
ATOM 5198 C CA . CYS C 1 123 ? 16.303 15.010 -19.333 1.00 34.89 388 CYS C CA 1
ATOM 5199 C C . CYS C 1 123 ? 15.523 13.824 -19.871 1.00 33.95 388 CYS C C 1
ATOM 5200 O O . CYS C 1 123 ? 15.705 13.437 -21.033 1.00 33.91 388 CYS C O 1
ATOM 5203 N N . PHE C 1 124 ? 14.648 13.270 -19.032 1.00 33.12 389 PHE C N 1
ATOM 5204 C CA . PHE C 1 124 ? 13.994 11.986 -19.305 1.00 32.26 389 PHE C CA 1
ATOM 5205 C C . PHE C 1 124 ? 12.542 12.042 -19.748 1.00 33.95 389 PHE C C 1
ATOM 5206 O O . PHE C 1 124 ? 12.111 11.197 -20.525 1.00 34.75 389 PHE C O 1
ATOM 5214 N N . CYS C 1 125 ? 11.792 13.025 -19.267 1.00 36.29 390 CYS C N 1
ATOM 5215 C CA . CYS C 1 125 ? 10.320 13.026 -19.419 1.00 37.98 390 CYS C CA 1
ATOM 5216 C C . CYS C 1 125 ? 9.729 13.817 -20.607 1.00 40.56 390 CYS C C 1
ATOM 5217 O O . CYS C 1 125 ? 8.525 14.017 -20.676 1.00 41.42 390 CYS C O 1
ATOM 5220 N N . GLY C 1 126 ? 10.560 14.241 -21.551 1.00 41.95 391 GLY C N 1
ATOM 5221 C CA . GLY C 1 126 ? 10.050 14.872 -22.767 1.00 45.45 391 GLY C CA 1
ATOM 5222 C C . GLY C 1 126 ? 9.662 13.819 -23.791 1.00 47.08 391 GLY C C 1
ATOM 5223 O O . GLY C 1 126 ? 9.726 12.618 -23.514 1.00 44.50 391 GLY C O 1
ATOM 5224 N N . SER C 1 127 ? 9.257 14.266 -24.979 1.00 50.81 392 SER C N 1
ATOM 5225 C CA . SER C 1 127 ? 8.997 13.351 -26.103 1.00 51.46 392 SER C CA 1
ATOM 5226 C C . SER C 1 127 ? 10.183 12.399 -26.328 1.00 49.83 392 SER C C 1
ATOM 5227 O O . SER C 1 127 ? 9.988 11.194 -26.513 1.00 50.96 392 SER C O 1
ATOM 5230 N N . SER C 1 128 ? 11.402 12.944 -26.287 1.00 48.40 393 SER C N 1
ATOM 5231 C CA . SER C 1 128 ? 12.630 12.142 -26.372 1.00 46.64 393 SER C CA 1
ATOM 5232 C C . SER C 1 128 ? 13.626 12.493 -25.263 1.00 44.55 393 SER C C 1
ATOM 5233 O O . SER C 1 128 ? 13.550 13.570 -24.656 1.00 45.50 393 SER C O 1
ATOM 5236 N N . VAL C 1 129 ? 14.558 11.581 -25.001 1.00 41.06 394 VAL C N 1
ATOM 5237 C CA . VAL C 1 129 ? 15.596 11.837 -24.017 1.00 38.55 394 VAL C CA 1
ATOM 5238 C C . VAL C 1 129 ? 16.540 12.917 -24.550 1.00 39.85 394 VAL C C 1
ATOM 5239 O O . VAL C 1 129 ? 17.075 12.794 -25.657 1.00 39.45 394 VAL C O 1
ATOM 5243 N N . THR C 1 130 ? 16.716 13.979 -23.767 1.00 40.10 395 THR C N 1
ATOM 5244 C CA . THR C 1 130 ? 17.735 14.967 -24.063 1.00 42.28 395 THR C CA 1
ATOM 5245 C C . THR C 1 130 ? 19.008 14.494 -23.391 1.00 41.55 395 THR C C 1
ATOM 5246 O O . THR C 1 130 ? 19.164 14.579 -22.170 1.00 41.58 395 THR C O 1
ATOM 5250 N N . VAL C 1 131 ? 19.905 13.953 -24.208 1.00 42.01 396 VAL C N 1
ATOM 5251 C CA . VAL C 1 131 ? 21.163 13.397 -23.740 1.00 40.88 396 VAL C CA 1
ATOM 5252 C C . VAL C 1 131 ? 22.146 14.525 -23.454 1.00 42.29 396 VAL C C 1
ATOM 5253 O O . VAL C 1 131 ? 22.344 15.396 -24.299 1.00 44.50 396 VAL C O 1
ATOM 5257 N N . PRO C 1 132 ? 22.764 14.512 -22.261 1.00 41.67 397 PRO C N 1
ATOM 5258 C CA . PRO C 1 132 ? 23.784 15.495 -21.918 1.00 43.61 397 PRO C CA 1
ATOM 5259 C C . PRO C 1 132 ? 24.963 15.553 -22.906 1.00 46.44 397 PRO C C 1
ATOM 5260 O O . PRO C 1 132 ? 25.443 14.524 -23.413 1.00 46.25 397 PRO C O 1
ATOM 5264 N N . GLU C 1 133 ? 25.411 16.775 -23.166 1.00 49.23 398 GLU C N 1
ATOM 5265 C CA . GLU C 1 133 ? 26.563 17.005 -24.003 1.00 51.01 398 GLU C CA 1
ATOM 5266 C C . GLU C 1 133 ? 27.811 16.706 -23.180 1.00 50.23 398 GLU C C 1
ATOM 5267 O O . GLU C 1 133 ? 28.379 17.595 -22.529 1.00 51.05 398 GLU C O 1
ATOM 5273 N N . ILE C 1 134 ? 28.190 15.428 -23.174 1.00 47.15 399 ILE C N 1
ATOM 5274 C CA . ILE C 1 134 ? 29.448 14.993 -22.587 1.00 44.83 399 ILE C CA 1
ATOM 5275 C C . ILE C 1 134 ? 30.486 14.978 -23.706 1.00 44.82 399 ILE C C 1
ATOM 5276 O O . ILE C 1 134 ? 30.252 14.380 -24.758 1.00 44.37 399 ILE C O 1
ATOM 5281 N N . GLU C 1 135 ? 31.620 15.638 -23.476 1.00 45.01 400 GLU C N 1
ATOM 5282 C CA . GLU C 1 135 ? 32.696 15.721 -24.474 1.00 46.38 400 GLU C CA 1
ATOM 5283 C C . GLU C 1 135 ? 34.069 15.942 -23.848 1.00 46.66 400 GLU C C 1
ATOM 5284 O O . GLU C 1 135 ? 34.207 16.623 -22.830 1.00 46.90 400 GLU C O 1
ATOM 5290 N N . GLY C 1 136 ? 35.086 15.358 -24.463 1.00 47.31 401 GLY C N 1
ATOM 5291 C CA . GLY C 1 136 ? 36.458 15.500 -23.978 1.00 47.14 401 GLY C CA 1
ATOM 5292 C C . GLY C 1 136 ? 37.319 14.441 -24.625 1.00 47.42 401 GLY C C 1
ATOM 5293 O O . GLY C 1 136 ? 36.818 13.580 -25.365 1.00 47.40 401 GLY C O 1
ATOM 5294 N N . VAL C 1 137 ? 38.614 14.499 -24.340 1.00 48.17 402 VAL C N 1
ATOM 5295 C CA . VAL C 1 137 ? 39.588 13.576 -24.918 1.00 48.64 402 VAL C CA 1
ATOM 5296 C C . VAL C 1 137 ? 39.693 12.341 -24.038 1.00 46.56 402 VAL C C 1
ATOM 5297 O O . VAL C 1 137 ? 39.816 12.465 -22.820 1.00 46.38 402 VAL C O 1
ATOM 5301 N N . LEU C 1 138 ? 39.631 11.162 -24.651 1.00 45.36 403 LEU C N 1
ATOM 5302 C CA . LEU C 1 138 ? 39.843 9.897 -23.950 1.00 42.99 403 LEU C CA 1
ATOM 5303 C C . LEU C 1 138 ? 40.877 9.124 -24.720 1.00 44.40 403 LEU C C 1
ATOM 5304 O O . LEU C 1 138 ? 41.132 9.431 -25.885 1.00 46.36 403 LEU C O 1
ATOM 5309 N N . TRP C 1 139 ? 41.474 8.122 -24.081 1.00 43.68 404 TRP C N 1
ATOM 5310 C CA . TRP C 1 139 ? 42.403 7.238 -24.769 1.00 45.49 404 TRP C CA 1
ATOM 5311 C C . TRP C 1 139 ? 41.601 6.169 -25.396 1.00 44.15 404 TRP C C 1
ATOM 5312 O O . TRP C 1 139 ? 40.653 5.697 -24.808 1.00 42.36 404 TRP C O 1
ATOM 5323 N N . LEU C 1 140 ? 41.994 5.765 -26.596 1.00 46.64 405 LEU C N 1
ATOM 5324 C CA . LEU C 1 140 ? 41.400 4.612 -27.288 1.00 46.18 405 LEU C CA 1
ATOM 5325 C C . LEU C 1 140 ? 42.491 3.574 -27.539 1.00 47.95 405 LEU C C 1
ATOM 5326 O O . LEU C 1 140 ? 43.637 3.937 -27.873 1.00 50.00 405 LEU C O 1
ATOM 5331 N N . LYS C 1 141 ? 42.150 2.296 -27.371 1.00 46.65 406 LYS C N 1
ATOM 5332 C CA . LYS C 1 141 ? 43.104 1.219 -27.627 1.00 48.12 406 LYS C CA 1
ATOM 5333 C C . LYS C 1 141 ? 43.125 0.853 -29.118 1.00 51.02 406 LYS C C 1
ATOM 5334 O O . LYS C 1 141 ? 42.073 0.792 -29.762 1.00 50.85 406 LYS C O 1
ATOM 5340 N N . ASP C 1 142 ? 44.320 0.616 -29.659 1.00 53.84 407 ASP C N 1
ATOM 5341 C CA . ASP C 1 142 ? 44.463 0.062 -31.000 1.00 56.84 407 ASP C CA 1
ATOM 5342 C C . ASP C 1 142 ? 43.969 -1.386 -31.003 1.00 55.99 407 ASP C C 1
ATOM 5343 O O . ASP C 1 142 ? 44.119 -2.096 -30.002 1.00 54.65 407 ASP C O 1
ATOM 5348 N N . ASP C 1 143 ? 43.391 -1.814 -32.126 1.00 56.80 408 ASP C N 1
ATOM 5349 C CA . ASP C 1 143 ? 42.903 -3.180 -32.284 1.00 57.07 408 ASP C CA 1
ATOM 5350 C C . ASP C 1 143 ? 44.033 -4.208 -32.261 1.00 59.81 408 ASP C C 1
ATOM 5351 O O . ASP C 1 143 ? 45.050 -4.060 -32.960 1.00 62.11 408 ASP C O 1
ATOM 5356 N N . GLY C 1 144 ? 43.841 -5.246 -31.450 1.00 59.27 409 GLY C N 1
ATOM 5357 C CA . GLY C 1 144 ? 44.797 -6.342 -31.321 1.00 61.61 409 GLY C CA 1
ATOM 5358 C C . GLY C 1 144 ? 46.078 -5.977 -30.594 1.00 63.52 409 GLY C C 1
ATOM 5359 O O . GLY C 1 144 ? 46.929 -6.832 -30.383 1.00 65.27 409 GLY C O 1
ATOM 5360 N N . LYS C 1 145 ? 46.214 -4.715 -30.192 1.00 63.64 410 LYS C N 1
ATOM 5361 C CA . LYS C 1 145 ? 47.475 -4.219 -29.630 1.00 64.87 410 LYS C CA 1
ATOM 5362 C C . LYS C 1 145 ? 47.356 -3.645 -28.219 1.00 62.94 410 LYS C C 1
ATOM 5363 O O . LYS C 1 145 ? 46.253 -3.318 -27.744 1.00 59.21 410 LYS C O 1
ATOM 5369 N N . LYS C 1 146 ? 48.506 -3.541 -27.551 1.00 63.66 411 LYS C N 1
ATOM 5370 C CA . LYS C 1 146 ? 48.553 -3.028 -26.191 1.00 61.13 411 LYS C CA 1
ATOM 5371 C C . LYS C 1 146 ? 49.121 -1.625 -26.232 1.00 61.28 411 LYS C C 1
ATOM 5372 O O . LYS C 1 146 ? 50.143 -1.346 -25.620 1.00 63.11 411 LYS C O 1
ATOM 5378 N N . SER C 1 147 ? 48.460 -0.754 -26.987 1.00 60.08 412 SER C N 1
ATOM 5379 C CA . SER C 1 147 ? 48.847 0.651 -27.110 1.00 59.83 412 SER C CA 1
ATOM 5380 C C . SER C 1 147 ? 47.596 1.465 -27.363 1.00 57.23 412 SER C C 1
ATOM 5381 O O . SER C 1 147 ? 46.575 0.918 -27.780 1.00 55.72 412 SER C O 1
ATOM 5384 N N . TRP C 1 148 ? 47.699 2.773 -27.139 1.00 56.59 413 TRP C N 1
ATOM 5385 C CA . TRP C 1 148 ? 46.534 3.637 -26.955 1.00 54.16 413 TRP C CA 1
ATOM 5386 C C . TRP C 1 148 ? 46.759 5.014 -27.505 1.00 55.61 413 TRP C C 1
ATOM 5387 O O . TRP C 1 148 ? 47.858 5.550 -27.397 1.00 57.89 413 TRP C O 1
ATOM 5398 N N . LYS C 1 149 ? 45.730 5.631 -28.076 1.00 55.01 414 LYS C N 1
ATOM 5399 C CA . LYS C 1 149 ? 45.878 7.032 -28.466 1.00 56.98 414 LYS C CA 1
ATOM 5400 C C . LYS C 1 149 ? 44.667 7.910 -28.247 1.00 55.69 414 LYS C C 1
ATOM 5401 O O . LYS C 1 149 ? 43.518 7.449 -28.272 1.00 54.47 414 LYS C O 1
ATOM 5407 N N . LYS C 1 150 ? 44.958 9.180 -27.988 1.00 56.99 415 LYS C N 1
ATOM 5408 C CA . LYS C 1 150 ? 43.944 10.181 -27.680 1.00 56.60 415 LYS C CA 1
ATOM 5409 C C . LYS C 1 150 ? 43.030 10.466 -28.880 1.00 57.50 415 LYS C C 1
ATOM 5410 O O . LYS C 1 150 ? 43.512 10.689 -29.994 1.00 60.09 415 LYS C O 1
ATOM 5416 N N . ARG C 1 151 ? 41.716 10.444 -28.649 1.00 55.40 416 ARG C N 1
ATOM 5417 C CA . ARG C 1 151 ? 40.753 10.959 -29.623 1.00 55.98 416 ARG C CA 1
ATOM 5418 C C . ARG C 1 151 ? 39.769 11.879 -28.913 1.00 54.10 416 ARG C C 1
ATOM 5419 O O . ARG C 1 151 ? 39.539 11.726 -27.720 1.00 52.87 416 ARG C O 1
ATOM 5427 N N . TYR C 1 152 ? 39.225 12.868 -29.615 1.00 55.09 417 TYR C N 1
ATOM 5428 C CA . TYR C 1 152 ? 38.280 13.792 -28.985 1.00 53.63 417 TYR C CA 1
ATOM 5429 C C . TYR C 1 152 ? 36.884 13.256 -29.200 1.00 51.84 417 TYR C C 1
ATOM 5430 O O . TYR C 1 152 ? 36.416 13.191 -30.343 1.00 52.95 417 TYR C O 1
ATOM 5439 N N . PHE C 1 153 ? 36.225 12.876 -28.103 1.00 48.31 418 PHE C N 1
ATOM 5440 C CA . PHE C 1 153 ? 34.925 12.222 -28.172 1.00 46.19 418 PHE C CA 1
ATOM 5441 C C . PHE C 1 153 ? 33.779 13.146 -27.760 1.00 45.69 418 PHE C C 1
ATOM 5442 O O . PHE C 1 153 ? 33.933 13.973 -26.846 1.00 45.07 418 PHE C O 1
ATOM 5450 N N . LEU C 1 154 ? 32.640 12.981 -28.450 1.00 45.91 419 LEU C N 1
ATOM 5451 C CA . LEU C 1 154 ? 31.362 13.596 -28.080 1.00 45.49 419 LEU C CA 1
ATOM 5452 C C . LEU C 1 154 ? 30.271 12.549 -27.976 1.00 43.95 419 LEU C C 1
ATOM 5453 O O . LEU C 1 154 ? 30.134 11.670 -28.831 1.00 43.99 419 LEU C O 1
ATOM 5458 N N . LEU C 1 155 ? 29.496 12.650 -26.911 1.00 42.58 420 LEU C N 1
ATOM 5459 C CA . LEU C 1 155 ? 28.290 11.871 -26.811 1.00 42.40 420 LEU C CA 1
ATOM 5460 C C . LEU C 1 155 ? 27.099 12.691 -27.315 1.00 43.86 420 LEU C C 1
ATOM 5461 O O . LEU C 1 155 ? 26.889 13.839 -26.900 1.00 43.92 420 LEU C O 1
ATOM 5466 N N . ARG C 1 156 ? 26.347 12.082 -28.227 1.00 45.30 421 ARG C N 1
ATOM 5467 C CA . ARG C 1 156 ? 25.106 12.632 -28.754 1.00 47.47 421 ARG C CA 1
ATOM 5468 C C . ARG C 1 156 ? 23.989 11.636 -28.528 1.00 45.88 421 ARG C C 1
ATOM 5469 O O . ARG C 1 156 ? 24.247 10.540 -28.059 1.00 45.61 421 ARG C O 1
ATOM 5477 N N . ALA C 1 157 ? 22.754 11.993 -28.883 1.00 45.94 422 ALA C N 1
ATOM 5478 C CA . ALA C 1 157 ? 21.623 11.075 -28.709 1.00 44.40 422 ALA C CA 1
ATOM 5479 C C . ALA C 1 157 ? 21.828 9.772 -29.480 1.00 44.42 422 ALA C C 1
ATOM 5480 O O . ALA C 1 157 ? 21.479 8.696 -29.002 1.00 42.61 422 ALA C O 1
ATOM 5482 N N . SER C 1 158 ? 22.434 9.882 -30.655 1.00 47.00 423 SER C N 1
ATOM 5483 C CA . SER C 1 158 ? 22.511 8.778 -31.600 1.00 48.22 423 SER C CA 1
ATOM 5484 C C . SER C 1 158 ? 23.777 7.929 -31.498 1.00 48.39 423 SER C C 1
ATOM 5485 O O . SER C 1 158 ? 24.081 7.174 -32.430 1.00 50.69 423 SER C O 1
ATOM 5488 N N . GLY C 1 159 ? 24.510 8.052 -30.389 1.00 46.23 424 GLY C N 1
ATOM 5489 C CA . GLY C 1 159 ? 25.769 7.327 -30.220 1.00 45.51 424 GLY C CA 1
ATOM 5490 C C . GLY C 1 159 ? 26.968 8.193 -29.849 1.00 45.67 424 GLY C C 1
ATOM 5491 O O . GLY C 1 159 ? 26.815 9.380 -29.545 1.00 46.46 424 GLY C O 1
ATOM 5492 N N . ILE C 1 160 ? 28.158 7.586 -29.849 1.00 45.27 425 ILE C N 1
ATOM 5493 C CA . ILE C 1 160 ? 29.415 8.276 -29.515 1.00 45.74 425 ILE C CA 1
ATOM 5494 C C . ILE C 1 160 ? 30.105 8.647 -30.802 1.00 48.78 425 ILE C C 1
ATOM 5495 O O . ILE C 1 160 ? 30.086 7.873 -31.761 1.00 49.57 425 ILE C O 1
ATOM 5500 N N . TYR C 1 161 ? 30.714 9.831 -30.812 1.00 52.00 426 TYR C N 1
ATOM 5501 C CA . TYR C 1 161 ? 31.315 10.415 -32.022 1.00 56.86 426 TYR C CA 1
ATOM 5502 C C . TYR C 1 161 ? 32.828 10.693 -31.833 1.00 59.91 426 TYR C C 1
ATOM 5503 O O . TYR C 1 161 ? 33.282 10.757 -30.679 1.00 58.17 426 TYR C O 1
ATOM 5512 N N . TYR C 1 162 ? 33.577 10.838 -32.952 1.00 64.06 427 TYR C N 1
ATOM 5513 C CA . TYR C 1 162 ? 35.074 10.939 -32.986 1.00 67.51 427 TYR C CA 1
ATOM 5514 C C . TYR C 1 162 ? 35.727 11.045 -34.395 1.00 72.23 427 TYR C C 1
ATOM 5515 O O . TYR C 1 162 ? 35.109 10.688 -35.400 1.00 72.80 427 TYR C O 1
ATOM 5524 N N . VAL C 1 163 ? 36.975 11.531 -34.442 1.00 75.92 428 VAL C N 1
ATOM 5525 C CA . VAL C 1 163 ? 37.880 11.391 -35.621 1.00 81.82 428 VAL C CA 1
ATOM 5526 C C . VAL C 1 163 ? 38.972 10.329 -35.313 1.00 83.12 428 VAL C C 1
ATOM 5527 O O . VAL C 1 163 ? 39.333 10.139 -34.143 1.00 80.85 428 VAL C O 1
ATOM 5531 N N . PRO C 1 164 ? 39.473 9.606 -36.348 1.00 85.79 429 PRO C N 1
ATOM 5532 C CA . PRO C 1 164 ? 40.635 8.733 -36.146 1.00 84.72 429 PRO C CA 1
ATOM 5533 C C . PRO C 1 164 ? 41.897 9.263 -36.816 1.00 86.24 429 PRO C C 1
ATOM 5534 O O . PRO C 1 164 ? 42.796 8.485 -37.130 1.00 87.03 429 PRO C O 1
ATOM 5538 N N . VAL C 1 175 ? 32.316 12.880 -36.967 1.00 64.32 440 VAL C N 1
ATOM 5539 C CA . VAL C 1 175 ? 32.112 11.550 -37.543 1.00 65.12 440 VAL C CA 1
ATOM 5540 C C . VAL C 1 175 ? 31.632 10.581 -36.463 1.00 61.92 440 VAL C C 1
ATOM 5541 O O . VAL C 1 175 ? 31.927 10.781 -35.290 1.00 61.75 440 VAL C O 1
ATOM 5545 N N . CYS C 1 176 ? 30.870 9.554 -36.841 1.00 60.82 441 CYS C N 1
ATOM 5546 C CA . CYS C 1 176 ? 30.297 8.614 -35.852 1.00 57.00 441 CYS C CA 1
ATOM 5547 C C . CYS C 1 176 ? 31.268 7.504 -35.433 1.00 54.79 441 CYS C C 1
ATOM 5548 O O . CYS C 1 176 ? 31.821 6.787 -36.282 1.00 55.61 441 CYS C O 1
ATOM 5551 N N . PHE C 1 177 ? 31.477 7.380 -34.122 1.00 51.60 442 PHE C N 1
ATOM 5552 C CA . PHE C 1 177 ? 32.349 6.335 -33.570 1.00 50.00 442 PHE C CA 1
ATOM 5553 C C . PHE C 1 177 ? 31.619 5.025 -33.248 1.00 47.26 442 PHE C C 1
ATOM 5554 O O . PHE C 1 177 ? 32.024 3.956 -33.717 1.00 47.06 442 PHE C O 1
ATOM 5562 N N . LEU C 1 178 ? 30.583 5.098 -32.413 1.00 44.90 443 LEU C N 1
ATOM 5563 C CA . LEU C 1 178 ? 29.751 3.922 -32.200 1.00 43.67 443 LEU C CA 1
ATOM 5564 C C . LEU C 1 178 ? 28.305 4.197 -31.851 1.00 43.19 443 LEU C C 1
ATOM 5565 O O . LEU C 1 178 ? 28.003 5.123 -31.086 1.00 42.15 443 LEU C O 1
ATOM 5570 N N . GLN C 1 179 ? 27.429 3.362 -32.424 1.00 43.93 444 GLN C N 1
ATOM 5571 C CA . GLN C 1 179 ? 26.012 3.309 -32.081 1.00 43.02 444 GLN C CA 1
ATOM 5572 C C . GLN C 1 179 ? 25.783 2.380 -30.886 1.00 41.24 444 GLN C C 1
ATOM 5573 O O . GLN C 1 179 ? 26.267 1.243 -30.857 1.00 41.47 444 GLN C O 1
ATOM 5579 N N . LEU C 1 180 ? 24.999 2.859 -29.930 1.00 39.18 445 LEU C N 1
ATOM 5580 C CA . LEU C 1 180 ? 24.879 2.209 -28.636 1.00 37.26 445 LEU C CA 1
ATOM 5581 C C . LEU C 1 180 ? 23.828 1.104 -28.558 1.00 37.06 445 LEU C C 1
ATOM 5582 O O . LEU C 1 180 ? 23.838 0.318 -27.616 1.00 36.62 445 LEU C O 1
ATOM 5587 N N . ASP C 1 181 ? 22.944 1.046 -29.548 1.00 38.76 446 ASP C N 1
ATOM 5588 C CA . ASP C 1 181 ? 21.859 0.049 -29.640 1.00 39.14 446 ASP C CA 1
ATOM 5589 C C . ASP C 1 181 ? 22.143 -1.390 -29.232 1.00 36.25 446 ASP C C 1
ATOM 5590 O O . ASP C 1 181 ? 21.319 -2.017 -28.579 1.00 34.29 446 ASP C O 1
ATOM 5595 N N . HIS C 1 182 ? 23.286 -1.913 -29.658 1.00 36.13 447 HIS C N 1
ATOM 5596 C CA . HIS C 1 182 ? 23.609 -3.319 -29.464 1.00 34.84 447 HIS C CA 1
ATOM 5597 C C . HIS C 1 182 ? 24.911 -3.543 -28.740 1.00 33.12 447 HIS C C 1
ATOM 5598 O O . HIS C 1 182 ? 25.484 -4.634 -28.803 1.00 33.50 447 HIS C O 1
ATOM 5605 N N . VAL C 1 183 ? 25.384 -2.526 -28.028 1.00 30.79 448 VAL C N 1
ATOM 5606 C CA . VAL C 1 183 ? 26.530 -2.716 -27.121 1.00 29.53 448 VAL C CA 1
ATOM 5607 C C . VAL C 1 183 ? 26.142 -2.446 -25.681 1.00 26.98 448 VAL C C 1
ATOM 5608 O O . VAL C 1 183 ? 25.344 -1.562 -25.411 1.00 25.34 448 VAL C O 1
ATOM 5612 N N . ASN C 1 184 ? 26.666 -3.268 -24.780 1.00 26.52 449 ASN C N 1
ATOM 5613 C CA . ASN C 1 184 ? 26.659 -2.981 -23.350 1.00 25.01 449 ASN C CA 1
ATOM 5614 C C . ASN C 1 184 ? 27.958 -2.230 -22.971 1.00 25.03 449 ASN C C 1
ATOM 5615 O O . ASN C 1 184 ? 28.941 -2.253 -23.715 1.00 26.35 449 ASN C O 1
ATOM 5620 N N . VAL C 1 185 ? 27.943 -1.541 -21.840 1.00 23.37 450 VAL C N 1
ATOM 5621 C CA . VAL C 1 185 ? 29.112 -0.864 -21.320 1.00 23.09 450 VAL C CA 1
ATOM 5622 C C . VAL C 1 185 ? 29.523 -1.658 -20.080 1.00 22.66 450 VAL C C 1
ATOM 5623 O O . VAL C 1 185 ? 28.659 -2.090 -19.312 1.00 21.64 450 VAL C O 1
ATOM 5627 N N . TYR C 1 186 ? 30.829 -1.889 -19.935 1.00 23.63 451 TYR C N 1
ATOM 5628 C CA . TYR C 1 186 ? 31.427 -2.683 -18.845 1.00 24.03 451 TYR C CA 1
ATOM 5629 C C . TYR C 1 186 ? 32.594 -1.909 -18.254 1.00 24.89 451 TYR C C 1
ATOM 5630 O O . TYR C 1 186 ? 33.226 -1.128 -18.953 1.00 25.94 451 TYR C O 1
ATOM 5639 N N . TYR C 1 187 ? 32.906 -2.149 -16.987 1.00 25.68 452 TYR C N 1
ATOM 5640 C CA . TYR C 1 187 ? 34.162 -1.662 -16.406 1.00 27.63 452 TYR C CA 1
ATOM 5641 C C . TYR C 1 187 ? 35.249 -2.693 -16.566 1.00 29.97 452 TYR C C 1
ATOM 5642 O O . TYR C 1 187 ? 35.040 -3.868 -16.226 1.00 29.82 452 TYR C O 1
ATOM 5651 N N . GLY C 1 188 ? 36.411 -2.266 -17.054 1.00 32.06 453 GLY C N 1
ATOM 5652 C CA . GLY C 1 188 ? 37.596 -3.134 -17.041 1.00 35.59 453 GLY C CA 1
ATOM 5653 C C . GLY C 1 188 ? 38.298 -3.199 -15.693 1.00 37.70 453 GLY C C 1
ATOM 5654 O O . GLY C 1 188 ? 38.320 -2.213 -14.960 1.00 37.19 453 GLY C O 1
ATOM 5655 N N . GLN C 1 189 ? 38.848 -4.363 -15.354 1.00 40.80 454 GLN C N 1
ATOM 5656 C CA . GLN C 1 189 ? 39.707 -4.501 -14.170 1.00 43.47 454 GLN C CA 1
ATOM 5657 C C . GLN C 1 189 ? 41.145 -4.650 -14.608 1.00 44.09 454 GLN C C 1
ATOM 5658 O O . GLN C 1 189 ? 41.436 -5.405 -15.528 1.00 45.37 454 GLN C O 1
ATOM 5664 N N . ASP C 1 190 ? 42.045 -3.938 -13.942 1.00 43.48 455 ASP C N 1
ATOM 5665 C CA . ASP C 1 190 ? 43.479 -4.167 -14.078 1.00 44.11 455 ASP C CA 1
ATOM 5666 C C . ASP C 1 190 ? 44.027 -4.021 -15.505 1.00 44.79 455 ASP C C 1
ATOM 5667 O O . ASP C 1 190 ? 44.950 -4.735 -15.930 1.00 46.86 455 ASP C O 1
ATOM 5672 N N . TYR C 1 191 ? 43.483 -3.051 -16.225 1.00 42.89 456 TYR C N 1
ATOM 5673 C CA . TYR C 1 191 ? 43.923 -2.767 -17.577 1.00 43.67 456 TYR C CA 1
ATOM 5674 C C . TYR C 1 191 ? 45.268 -2.031 -17.647 1.00 46.44 456 TYR C C 1
ATOM 5675 O O . TYR C 1 191 ? 45.867 -1.912 -18.728 1.00 47.92 456 TYR C O 1
ATOM 5684 N N . ARG C 1 192 ? 45.752 -1.545 -16.503 1.00 46.87 457 ARG C N 1
ATOM 5685 C CA . ARG C 1 192 ? 47.138 -1.110 -16.431 1.00 49.75 457 ARG C CA 1
ATOM 5686 C C . ARG C 1 192 ? 48.055 -2.293 -16.727 1.00 51.52 457 ARG C C 1
ATOM 5687 O O . ARG C 1 192 ? 48.956 -2.173 -17.544 1.00 53.77 457 ARG C O 1
ATOM 5695 N N . ASN C 1 193 ? 47.790 -3.438 -16.093 1.00 51.60 458 ASN C N 1
ATOM 5696 C CA . ASN C 1 193 ? 48.559 -4.675 -16.320 1.00 54.16 458 ASN C CA 1
ATOM 5697 C C . ASN C 1 193 ? 48.330 -5.325 -17.690 1.00 54.57 458 ASN C C 1
ATOM 5698 O O . ASN C 1 193 ? 49.271 -5.552 -18.444 1.00 57.06 458 ASN C O 1
ATOM 5703 N N . LYS C 1 194 ? 47.066 -5.593 -18.006 1.00 53.20 459 LYS C N 1
ATOM 5704 C CA . LYS C 1 194 ? 46.712 -6.483 -19.101 1.00 53.01 459 LYS C CA 1
ATOM 5705 C C . LYS C 1 194 ? 46.820 -5.852 -20.476 1.00 53.20 459 LYS C C 1
ATOM 5706 O O . LYS C 1 194 ? 47.090 -6.545 -21.455 1.00 55.60 459 LYS C O 1
ATOM 5712 N N . TYR C 1 195 ? 46.627 -4.544 -20.555 1.00 51.39 460 TYR C N 1
ATOM 5713 C CA . TYR C 1 195 ? 46.619 -3.874 -21.849 1.00 51.66 460 TYR C CA 1
ATOM 5714 C C . TYR C 1 195 ? 47.471 -2.633 -21.867 1.00 52.33 460 TYR C C 1
ATOM 5715 O O . TYR C 1 195 ? 47.366 -1.814 -22.796 1.00 52.45 460 TYR C O 1
ATOM 5724 N N . LYS C 1 196 ? 48.315 -2.494 -20.843 1.00 52.13 461 LYS C N 1
ATOM 5725 C CA . LYS C 1 196 ? 49.182 -1.333 -20.716 1.00 52.88 461 LYS C CA 1
ATOM 5726 C C . LYS C 1 196 ? 48.368 -0.036 -20.833 1.00 50.83 461 LYS C C 1
ATOM 5727 O O . LYS C 1 196 ? 48.832 0.947 -21.416 1.00 51.72 461 LYS C O 1
ATOM 5733 N N . ALA C 1 197 ? 47.149 -0.045 -20.282 1.00 47.56 462 ALA C N 1
ATOM 5734 C CA . ALA C 1 197 ? 46.276 1.121 -20.325 1.00 45.06 462 ALA C CA 1
ATOM 5735 C C . ALA C 1 197 ? 46.905 2.196 -19.481 1.00 44.92 462 ALA C C 1
ATOM 5736 O O . ALA C 1 197 ? 47.398 1.895 -18.397 1.00 44.77 462 ALA C O 1
ATOM 5738 N N . PRO C 1 198 ? 46.887 3.450 -19.970 1.00 45.14 463 PRO C N 1
ATOM 5739 C CA . PRO C 1 198 ? 47.467 4.588 -19.246 1.00 45.73 463 PRO C CA 1
ATOM 5740 C C . PRO C 1 198 ? 47.015 4.685 -17.778 1.00 44.16 463 PRO C C 1
ATOM 5741 O O . PRO C 1 198 ? 47.849 4.954 -16.922 1.00 45.58 463 PRO C O 1
ATOM 5745 N N . THR C 1 199 ? 45.725 4.463 -17.505 1.00 41.89 464 THR C N 1
ATOM 5746 C CA . THR C 1 199 ? 45.134 4.407 -16.147 1.00 40.60 464 THR C CA 1
ATOM 5747 C C . THR C 1 199 ? 44.272 3.130 -15.988 1.00 39.34 464 THR C C 1
ATOM 5748 O O . THR C 1 199 ? 44.083 2.381 -16.944 1.00 39.67 464 THR C O 1
ATOM 5752 N N . ASP C 1 200 ? 43.720 2.915 -14.795 1.00 37.93 465 ASP C N 1
ATOM 5753 C CA . ASP C 1 200 ? 42.791 1.795 -14.571 1.00 36.83 465 ASP C CA 1
ATOM 5754 C C . ASP C 1 200 ? 41.324 2.118 -14.751 1.00 33.84 465 ASP C C 1
ATOM 5755 O O . ASP C 1 200 ? 40.473 1.249 -14.631 1.00 32.50 465 ASP C O 1
ATOM 5760 N N . TYR C 1 201 ? 41.038 3.384 -15.012 1.00 33.22 466 TYR C N 1
ATOM 5761 C CA . TYR C 1 201 ? 39.682 3.852 -15.229 1.00 30.89 466 TYR C CA 1
ATOM 5762 C C . TYR C 1 201 ? 39.309 3.529 -16.683 1.00 30.69 466 TYR C C 1
ATOM 5763 O O . TYR C 1 201 ? 39.423 4.379 -17.564 1.00 31.54 466 TYR C O 1
ATOM 5772 N N . CYS C 1 202 ? 38.916 2.281 -16.936 1.00 29.28 467 CYS C N 1
ATOM 5773 C CA . CYS C 1 202 ? 38.621 1.874 -18.301 1.00 29.82 467 CYS C CA 1
ATOM 5774 C C . CYS C 1 202 ? 37.175 1.470 -18.493 1.00 28.19 467 CYS C C 1
ATOM 5775 O O . CYS C 1 202 ? 36.580 0.871 -17.610 1.00 27.25 467 CYS C O 1
ATOM 5778 N N . LEU C 1 203 ? 36.610 1.805 -19.645 1.00 28.20 468 LEU C N 1
ATOM 5779 C CA . LEU C 1 203 ? 35.292 1.307 -19.984 1.00 27.24 468 LEU C CA 1
ATOM 5780 C C . LEU C 1 203 ? 35.337 0.488 -21.262 1.00 28.61 468 LEU C C 1
ATOM 5781 O O . LEU C 1 203 ? 36.198 0.687 -22.129 1.00 30.16 468 LEU C O 1
ATOM 5786 N N . VAL C 1 204 ? 34.407 -0.442 -21.382 1.00 27.78 469 VAL C N 1
ATOM 5787 C CA . VAL C 1 204 ? 34.411 -1.318 -22.517 1.00 28.74 469 VAL C CA 1
ATOM 5788 C C . VAL C 1 204 ? 33.029 -1.402 -23.109 1.00 28.05 469 VAL C C 1
ATOM 5789 O O . VAL C 1 204 ? 32.031 -1.493 -22.395 1.00 27.03 469 VAL C O 1
ATOM 5793 N N . LEU C 1 205 ? 32.978 -1.373 -24.431 1.00 29.23 470 LEU C N 1
ATOM 5794 C CA . LEU C 1 205 ? 31.724 -1.491 -25.156 1.00 28.43 470 LEU C CA 1
ATOM 5795 C C . LEU C 1 205 ? 31.849 -2.704 -26.065 1.00 28.99 470 LEU C C 1
ATOM 5796 O O . LEU C 1 205 ? 32.798 -2.814 -26.832 1.00 30.31 470 LEU C O 1
ATOM 5801 N N . LYS C 1 206 ? 30.914 -3.631 -25.937 1.00 27.99 471 LYS C N 1
ATOM 5802 C CA . LYS C 1 206 ? 30.849 -4.811 -26.799 1.00 29.18 471 LYS C CA 1
ATOM 5803 C C . LYS C 1 206 ? 29.423 -5.380 -26.815 1.00 28.37 471 LYS C C 1
ATOM 5804 O O . LYS C 1 206 ? 28.662 -5.170 -25.865 1.00 26.68 471 LYS C O 1
ATOM 5810 N N . HIS C 1 207 ? 29.095 -6.116 -27.884 1.00 29.50 472 HIS C N 1
ATOM 5811 C CA . HIS C 1 207 ? 27.864 -6.910 -27.978 1.00 29.30 472 HIS C CA 1
ATOM 5812 C C . HIS C 1 207 ? 27.701 -7.871 -26.813 1.00 28.09 472 HIS C C 1
ATOM 5813 O O . HIS C 1 207 ? 28.676 -8.418 -26.344 1.00 28.34 472 HIS C O 1
ATOM 5820 N N . PRO C 1 208 ? 26.461 -8.049 -26.307 1.00 27.19 473 PRO C N 1
ATOM 5821 C CA . PRO C 1 208 ? 26.227 -8.943 -25.172 1.00 26.44 473 PRO C CA 1
ATOM 5822 C C . PRO C 1 208 ? 26.746 -10.339 -25.453 1.00 28.24 473 PRO C C 1
ATOM 5823 O O . PRO C 1 208 ? 27.189 -11.031 -24.543 1.00 28.60 473 PRO C O 1
ATOM 5827 N N . GLN C 1 209 ? 26.702 -10.745 -26.710 1.00 30.06 474 GLN C N 1
ATOM 5828 C CA . GLN C 1 209 ? 27.012 -12.123 -27.084 1.00 32.33 474 GLN C CA 1
ATOM 5829 C C . GLN C 1 209 ? 28.505 -12.439 -27.209 1.00 34.15 474 GLN C C 1
ATOM 5830 O O . GLN C 1 209 ? 28.880 -13.590 -27.314 1.00 35.71 474 GLN C O 1
ATOM 5836 N N . ILE C 1 210 ? 29.363 -11.430 -27.197 1.00 34.36 475 ILE C N 1
ATOM 5837 C CA . ILE C 1 210 ? 30.784 -11.690 -27.311 1.00 36.26 475 ILE C CA 1
ATOM 5838 C C . ILE C 1 210 ? 31.337 -12.043 -25.939 1.00 35.46 475 ILE C C 1
ATOM 5839 O O . ILE C 1 210 ? 31.356 -11.217 -25.027 1.00 33.34 475 ILE C O 1
ATOM 5844 N N . GLN C 1 211 ? 31.785 -13.289 -25.815 1.00 36.78 476 GLN C N 1
ATOM 5845 C CA . GLN C 1 211 ? 32.150 -13.869 -24.515 1.00 35.97 476 GLN C CA 1
ATOM 5846 C C . GLN C 1 211 ? 33.616 -14.290 -24.413 1.00 37.56 476 GLN C C 1
ATOM 5847 O O . GLN C 1 211 ? 34.092 -14.653 -23.347 1.00 37.45 476 GLN C O 1
ATOM 5853 N N . LYS C 1 212 ? 34.319 -14.260 -25.538 1.00 39.52 477 LYS C N 1
ATOM 5854 C CA . LYS C 1 212 ? 35.729 -14.626 -25.584 1.00 41.28 477 LYS C CA 1
ATOM 5855 C C . LYS C 1 212 ? 36.509 -13.513 -26.245 1.00 41.46 477 LYS C C 1
ATOM 5856 O O . LYS C 1 212 ? 35.966 -12.430 -26.543 1.00 39.57 477 LYS C O 1
ATOM 5862 N N . LYS C 1 213 ? 37.784 -13.786 -26.464 1.00 43.09 478 LYS C N 1
ATOM 5863 C CA . LYS C 1 213 ? 38.685 -12.824 -27.047 1.00 44.25 478 LYS C CA 1
ATOM 5864 C C . LYS C 1 213 ? 38.213 -12.414 -28.437 1.00 44.77 478 LYS C C 1
ATOM 5865 O O . LYS C 1 213 ? 37.895 -13.263 -29.283 1.00 45.56 478 LYS C O 1
ATOM 5871 N N . SER C 1 214 ? 38.153 -11.103 -28.655 1.00 43.98 479 SER C N 1
ATOM 5872 C CA . SER C 1 214 ? 37.599 -10.564 -29.882 1.00 44.79 479 SER C CA 1
ATOM 5873 C C . SER C 1 214 ? 38.258 -9.273 -30.315 1.00 45.69 479 SER C C 1
ATOM 5874 O O . SER C 1 214 ? 38.754 -8.502 -29.493 1.00 45.41 479 SER C O 1
ATOM 5877 N N . GLN C 1 215 ? 38.229 -9.045 -31.618 1.00 47.68 480 GLN C N 1
ATOM 5878 C CA . GLN C 1 215 ? 38.618 -7.779 -32.200 1.00 48.86 480 GLN C CA 1
ATOM 5879 C C . GLN C 1 215 ? 37.464 -6.775 -32.085 1.00 46.19 480 GLN C C 1
ATOM 5880 O O . GLN C 1 215 ? 37.685 -5.566 -32.120 1.00 46.07 480 GLN C O 1
ATOM 5886 N N . TYR C 1 216 ? 36.240 -7.281 -31.923 1.00 43.79 481 TYR C N 1
ATOM 5887 C CA . TYR C 1 216 ? 35.037 -6.443 -31.957 1.00 41.62 481 TYR C CA 1
ATOM 5888 C C . TYR C 1 216 ? 34.670 -5.878 -30.575 1.00 39.03 481 TYR C C 1
ATOM 5889 O O . TYR C 1 216 ? 33.560 -6.046 -30.087 1.00 37.16 481 TYR C O 1
ATOM 5898 N N . ILE C 1 217 ? 35.633 -5.235 -29.935 1.00 39.30 482 ILE C N 1
ATOM 5899 C CA . ILE C 1 217 ? 35.428 -4.624 -28.634 1.00 37.03 482 ILE C CA 1
ATOM 5900 C C . ILE C 1 217 ? 36.153 -3.286 -28.628 1.00 38.15 482 ILE C C 1
ATOM 5901 O O . ILE C 1 217 ? 37.308 -3.192 -29.057 1.00 40.00 482 ILE C O 1
ATOM 5906 N N . LYS C 1 218 ? 35.472 -2.251 -28.159 1.00 37.15 483 LYS C N 1
ATOM 5907 C CA . LYS C 1 218 ? 36.102 -0.957 -27.965 1.00 38.08 483 LYS C CA 1
ATOM 5908 C C . LYS C 1 218 ? 36.615 -0.878 -26.532 1.00 36.89 483 LYS C C 1
ATOM 5909 O O . LYS C 1 218 ? 35.899 -1.204 -25.600 1.00 35.32 483 LYS C O 1
ATOM 5915 N N . TYR C 1 219 ? 37.864 -0.464 -26.361 1.00 38.53 484 TYR C N 1
ATOM 5916 C CA . TYR C 1 219 ? 38.434 -0.291 -25.026 1.00 37.73 484 TYR C CA 1
ATOM 5917 C C . TYR C 1 219 ? 38.798 1.170 -24.877 1.00 38.36 484 TYR C C 1
ATOM 5918 O O . TYR C 1 219 ? 39.602 1.698 -25.655 1.00 40.36 484 TYR C O 1
ATOM 5927 N N . LEU C 1 220 ? 38.184 1.835 -23.910 1.00 36.54 485 LEU C N 1
ATOM 5928 C CA . LEU C 1 220 ? 38.525 3.222 -23.643 1.00 37.34 485 LEU C CA 1
ATOM 5929 C C . LEU C 1 220 ? 39.137 3.340 -22.247 1.00 36.63 485 LEU C C 1
ATOM 5930 O O . LEU C 1 220 ? 38.947 2.469 -21.389 1.00 35.75 485 LEU C O 1
ATOM 5935 N N . CYS C 1 221 ? 39.899 4.406 -22.047 1.00 37.09 486 CYS C N 1
ATOM 5936 C CA . CYS C 1 221 ? 40.561 4.654 -20.794 1.00 36.32 486 CYS C CA 1
ATOM 5937 C C . CYS C 1 221 ? 40.453 6.150 -20.523 1.00 36.68 486 CYS C C 1
ATOM 5938 O O . CYS C 1 221 ? 40.648 6.972 -21.433 1.00 37.61 486 CYS C O 1
ATOM 5941 N N . CYS C 1 222 ? 40.121 6.486 -19.276 1.00 35.67 487 CYS C N 1
ATOM 5942 C CA . CYS C 1 222 ? 39.955 7.882 -18.832 1.00 36.09 487 CYS C CA 1
ATOM 5943 C C . CYS C 1 222 ? 41.059 8.290 -17.884 1.00 36.47 487 CYS C C 1
ATOM 5944 O O . CYS C 1 222 ? 41.589 7.461 -17.149 1.00 36.03 487 CYS C O 1
ATOM 5947 N N . ASP C 1 223 ? 41.359 9.584 -17.868 1.00 37.80 488 ASP C N 1
ATOM 5948 C CA . ASP C 1 223 ? 42.453 10.110 -17.056 1.00 39.14 488 ASP C CA 1
ATOM 5949 C C . ASP C 1 223 ? 42.162 10.090 -15.551 1.00 37.47 488 ASP C C 1
ATOM 5950 O O . ASP C 1 223 ? 43.084 10.178 -14.759 1.00 38.07 488 ASP C O 1
ATOM 5955 N N . ASP C 1 224 ? 40.891 9.951 -15.165 1.00 35.23 489 ASP C N 1
ATOM 5956 C CA . ASP C 1 224 ? 40.492 9.899 -13.752 1.00 33.76 489 ASP C CA 1
ATOM 5957 C C . ASP C 1 224 ? 39.120 9.235 -13.580 1.00 31.63 489 ASP C C 1
ATOM 5958 O O . ASP C 1 224 ? 38.373 9.098 -14.547 1.00 31.54 489 ASP C O 1
ATOM 5963 N N . VAL C 1 225 ? 38.795 8.824 -12.357 1.00 30.21 490 VAL C N 1
ATOM 5964 C CA . VAL C 1 225 ? 37.557 8.103 -12.081 1.00 28.77 490 VAL C CA 1
ATOM 5965 C C . VAL C 1 225 ? 36.320 8.955 -12.449 1.00 28.61 490 VAL C C 1
ATOM 5966 O O . VAL C 1 225 ? 35.297 8.439 -12.909 1.00 27.15 490 VAL C O 1
ATOM 5970 N N . ARG C 1 226 ? 36.448 10.266 -12.264 1.00 30.50 491 ARG C N 1
ATOM 5971 C CA . ARG C 1 226 ? 35.366 11.215 -12.536 1.00 30.68 491 ARG C CA 1
ATOM 5972 C C . ARG C 1 226 ? 34.996 11.191 -14.008 1.00 30.93 491 ARG C C 1
ATOM 5973 O O . ARG C 1 226 ? 33.814 11.211 -14.338 1.00 31.07 491 ARG C O 1
ATOM 5981 N N . THR C 1 227 ? 35.995 11.145 -14.889 1.00 31.20 492 THR C N 1
ATOM 5982 C CA . THR C 1 227 ? 35.740 11.166 -16.327 1.00 30.94 492 THR C CA 1
ATOM 5983 C C . THR C 1 227 ? 35.012 9.891 -16.710 1.00 29.44 492 THR C C 1
ATOM 5984 O O . THR C 1 227 ? 34.086 9.899 -17.544 1.00 29.15 492 THR C O 1
ATOM 5988 N N . LEU C 1 228 ? 35.440 8.801 -16.083 1.00 28.33 493 LEU C N 1
ATOM 5989 C CA . LEU C 1 228 ? 34.890 7.498 -16.333 1.00 27.02 493 LEU C CA 1
ATOM 5990 C C . LEU C 1 228 ? 33.417 7.516 -15.959 1.00 25.73 493 LEU C C 1
ATOM 5991 O O . LEU C 1 228 ? 32.565 7.124 -16.756 1.00 26.36 493 LEU C O 1
ATOM 5996 N N . HIS C 1 229 ? 33.122 8.010 -14.757 1.00 24.78 494 HIS C N 1
ATOM 5997 C CA . HIS C 1 229 ? 31.743 8.161 -14.271 1.00 23.62 494 HIS C CA 1
ATOM 5998 C C . HIS C 1 229 ? 30.899 9.008 -15.166 1.00 23.69 494 HIS C C 1
ATOM 5999 O O . HIS C 1 229 ? 29.741 8.689 -15.421 1.00 23.01 494 HIS C O 1
ATOM 6006 N N . GLN C 1 230 ? 31.472 10.102 -15.637 1.00 24.81 495 GLN C N 1
ATOM 6007 C CA . GLN C 1 230 ? 30.798 10.970 -16.559 1.00 25.89 495 GLN C CA 1
ATOM 6008 C C . GLN C 1 230 ? 30.412 10.235 -17.827 1.00 25.69 495 GLN C C 1
ATOM 6009 O O . GLN C 1 230 ? 29.276 10.387 -18.289 1.00 25.13 495 GLN C O 1
ATOM 6015 N N . TRP C 1 231 ? 31.323 9.400 -18.350 1.00 25.99 496 TRP C N 1
ATOM 6016 C CA . TRP C 1 231 ? 31.083 8.699 -19.627 1.00 25.94 496 TRP C CA 1
ATOM 6017 C C . TRP C 1 231 ? 30.120 7.584 -19.547 1.00 23.73 496 TRP C C 1
ATOM 6018 O O . TRP C 1 231 ? 29.162 7.547 -20.306 1.00 23.29 496 TRP C O 1
ATOM 6029 N N . VAL C 1 232 ? 30.371 6.659 -18.633 1.00 22.35 497 VAL C N 1
ATOM 6030 C CA . VAL C 1 232 ? 29.500 5.494 -18.454 1.00 21.13 497 VAL C CA 1
ATOM 6031 C C . VAL C 1 232 ? 28.062 5.931 -18.152 1.00 20.03 497 VAL C C 1
ATOM 6032 O O . VAL C 1 232 ? 27.112 5.331 -18.629 1.00 19.04 497 VAL C O 1
ATOM 6036 N N . ASN C 1 233 ? 27.911 6.976 -17.346 1.00 20.59 498 ASN C N 1
ATOM 6037 C CA . ASN C 1 233 ? 26.568 7.500 -17.057 1.00 20.72 498 ASN C CA 1
ATOM 6038 C C . ASN C 1 233 ? 25.932 8.155 -18.279 1.00 21.28 498 ASN C C 1
ATOM 6039 O O . ASN C 1 233 ? 24.757 7.901 -18.576 1.00 20.99 498 ASN C O 1
ATOM 6044 N N . GLY C 1 234 ? 26.718 8.953 -19.004 1.00 22.31 499 GLY C N 1
ATOM 6045 C CA . GLY C 1 234 ? 26.263 9.578 -20.245 1.00 23.31 499 GLY C CA 1
ATOM 6046 C C . GLY C 1 234 ? 25.787 8.504 -21.210 1.00 23.46 499 GLY C C 1
ATOM 6047 O O . GLY C 1 234 ? 24.687 8.625 -21.792 1.00 23.78 499 GLY C O 1
ATOM 6048 N N . ILE C 1 235 ? 26.602 7.445 -21.351 1.00 22.73 500 ILE C N 1
ATOM 6049 C CA . ILE C 1 235 ? 26.313 6.324 -22.239 1.00 22.45 500 ILE C CA 1
ATOM 6050 C C . ILE C 1 235 ? 25.042 5.607 -21.817 1.00 21.26 500 ILE C C 1
ATOM 6051 O O . ILE C 1 235 ? 24.183 5.348 -22.650 1.00 21.78 500 ILE C O 1
ATOM 6056 N N . ARG C 1 236 ? 24.903 5.321 -20.522 1.00 19.91 501 ARG C N 1
ATOM 6057 C CA . ARG C 1 236 ? 23.708 4.641 -20.029 1.00 18.95 501 ARG C CA 1
ATOM 6058 C C . ARG C 1 236 ? 22.447 5.449 -20.372 1.00 19.32 501 ARG C C 1
ATOM 6059 O O . ARG C 1 236 ? 21.506 4.897 -20.947 1.00 19.61 501 ARG C O 1
ATOM 6067 N N . ILE C 1 237 ? 22.453 6.753 -20.060 1.00 19.85 502 ILE C N 1
ATOM 6068 C CA . ILE C 1 237 ? 21.392 7.655 -20.497 1.00 20.60 502 ILE C CA 1
ATOM 6069 C C . ILE C 1 237 ? 21.123 7.537 -21.984 1.00 21.65 502 ILE C C 1
ATOM 6070 O O . ILE C 1 237 ? 19.999 7.330 -22.380 1.00 21.99 502 ILE C O 1
ATOM 6075 N N . ALA C 1 238 ? 22.156 7.649 -22.803 1.00 22.73 503 ALA C N 1
ATOM 6076 C CA . ALA C 1 238 ? 21.989 7.565 -24.259 1.00 24.14 503 ALA C CA 1
ATOM 6077 C C . ALA C 1 238 ? 21.377 6.242 -24.712 1.00 23.73 503 ALA C C 1
ATOM 6078 O O . ALA C 1 238 ? 20.638 6.200 -25.691 1.00 24.74 503 ALA C O 1
ATOM 6080 N N . LYS C 1 239 ? 21.705 5.157 -24.017 1.00 22.44 504 LYS C N 1
ATOM 6081 C CA . LYS C 1 239 ? 21.304 3.826 -24.471 1.00 21.96 504 LYS C CA 1
ATOM 6082 C C . LYS C 1 239 ? 19.918 3.444 -23.933 1.00 21.07 504 LYS C C 1
ATOM 6083 O O . LYS C 1 239 ? 19.049 2.978 -24.675 1.00 21.56 504 LYS C O 1
ATOM 6089 N N . TYR C 1 240 ? 19.730 3.615 -22.631 1.00 19.67 505 TYR C N 1
ATOM 6090 C CA . TYR C 1 240 ? 18.532 3.073 -21.996 1.00 18.64 505 TYR C CA 1
ATOM 6091 C C . TYR C 1 240 ? 17.399 4.106 -21.847 1.00 19.16 505 TYR C C 1
ATOM 6092 O O . TYR C 1 240 ? 16.261 3.734 -21.573 1.00 19.17 505 TYR C O 1
ATOM 6101 N N . GLY C 1 241 ? 17.731 5.384 -22.048 1.00 19.86 506 GLY C N 1
ATOM 6102 C CA . GLY C 1 241 ? 16.803 6.496 -21.954 1.00 20.88 506 GLY C CA 1
ATOM 6103 C C . GLY C 1 241 ? 15.900 6.578 -20.737 1.00 20.56 506 GLY C C 1
ATOM 6104 O O . GLY C 1 241 ? 16.353 6.453 -19.591 1.00 20.01 506 GLY C O 1
ATOM 6105 N N . LYS C 1 242 ? 14.617 6.786 -20.993 1.00 21.29 507 LYS C N 1
ATOM 6106 C CA . LYS C 1 242 ? 13.632 6.994 -19.934 1.00 21.35 507 LYS C CA 1
ATOM 6107 C C . LYS C 1 242 ? 13.514 5.758 -18.992 1.00 20.25 507 LYS C C 1
ATOM 6108 O O . LYS C 1 242 ? 13.218 5.885 -17.798 1.00 19.84 507 LYS C O 1
ATOM 6114 N N . GLN C 1 243 ? 13.771 4.573 -19.542 1.00 19.66 508 GLN C N 1
ATOM 6115 C CA . GLN C 1 243 ? 13.721 3.343 -18.790 1.00 19.00 508 GLN C CA 1
ATOM 6116 C C . GLN C 1 243 ? 14.583 3.407 -17.543 1.00 18.50 508 GLN C C 1
ATOM 6117 O O . GLN C 1 243 ? 14.230 2.831 -16.515 1.00 19.06 508 GLN C O 1
ATOM 6123 N N . LEU C 1 244 ? 15.720 4.093 -17.630 1.00 18.75 509 LEU C N 1
ATOM 6124 C CA . LEU C 1 244 ? 16.615 4.248 -16.481 1.00 18.13 509 LEU C CA 1
ATOM 6125 C C . LEU C 1 244 ? 15.905 4.955 -15.360 1.00 18.48 509 LEU C C 1
ATOM 6126 O O . LEU C 1 244 ? 16.007 4.546 -14.211 1.00 17.83 509 LEU C O 1
ATOM 6131 N N . TYR C 1 245 ? 15.213 6.036 -15.725 1.00 19.84 510 TYR C N 1
ATOM 6132 C CA . TYR C 1 245 ? 14.476 6.864 -14.789 1.00 21.04 510 TYR C CA 1
ATOM 6133 C C . TYR C 1 245 ? 13.300 6.097 -14.208 1.00 20.99 510 TYR C C 1
ATOM 6134 O O . TYR C 1 245 ? 12.977 6.238 -13.027 1.00 20.52 510 TYR C O 1
ATOM 6143 N N . MET C 1 246 ? 12.692 5.251 -15.035 1.00 21.72 511 MET C N 1
ATOM 6144 C CA . MET C 1 246 ? 11.651 4.339 -14.548 1.00 22.49 511 MET C CA 1
ATOM 6145 C C . MET C 1 246 ? 12.221 3.318 -13.567 1.00 21.43 511 MET C C 1
ATOM 6146 O O . MET C 1 246 ? 11.560 3.010 -12.581 1.00 21.54 511 MET C O 1
ATOM 6151 N N . ASN C 1 247 ? 13.450 2.827 -13.811 1.00 19.73 512 ASN C N 1
ATOM 6152 C CA . ASN C 1 247 ? 14.067 1.881 -12.889 1.00 18.44 512 ASN C CA 1
ATOM 6153 C C . ASN C 1 247 ? 14.345 2.514 -11.533 1.00 18.59 512 ASN C C 1
ATOM 6154 O O . ASN C 1 247 ? 14.094 1.910 -10.491 1.00 18.76 512 ASN C O 1
ATOM 6159 N N . TYR C 1 248 ? 14.866 3.731 -11.558 1.00 18.89 513 TYR C N 1
ATOM 6160 C CA . TYR C 1 248 ? 15.108 4.495 -10.346 1.00 19.83 513 TYR C CA 1
ATOM 6161 C C . TYR C 1 248 ? 13.850 4.610 -9.460 1.00 21.26 513 TYR C C 1
ATOM 6162 O O . TYR C 1 248 ? 13.885 4.301 -8.279 1.00 21.01 513 TYR C O 1
ATOM 6171 N N . GLN C 1 249 ? 12.745 5.037 -10.048 1.00 23.51 514 GLN C N 1
ATOM 6172 C CA . GLN C 1 249 ? 11.518 5.244 -9.286 1.00 26.93 514 GLN C CA 1
ATOM 6173 C C . GLN C 1 249 ? 10.885 3.949 -8.832 1.00 27.26 514 GLN C C 1
ATOM 6174 O O . GLN C 1 249 ? 10.368 3.857 -7.731 1.00 28.48 514 GLN C O 1
ATOM 6180 N N . GLU C 1 250 ? 10.958 2.929 -9.668 1.00 27.71 515 GLU C N 1
ATOM 6181 C CA . GLU C 1 250 ? 10.561 1.614 -9.231 1.00 27.99 515 GLU C CA 1
ATOM 6182 C C . GLU C 1 250 ? 11.395 1.195 -8.005 1.00 26.75 515 GLU C C 1
ATOM 6183 O O . GLU C 1 250 ? 10.860 0.614 -7.072 1.00 26.95 515 GLU C O 1
ATOM 6189 N N . ALA C 1 251 ? 12.683 1.536 -7.977 1.00 24.64 516 ALA C N 1
ATOM 6190 C CA . ALA C 1 251 ? 13.538 1.087 -6.874 1.00 24.05 516 ALA C CA 1
ATOM 6191 C C . ALA C 1 251 ? 13.451 1.918 -5.581 1.00 24.42 516 ALA C C 1
ATOM 6192 O O . ALA C 1 251 ? 13.665 1.385 -4.495 1.00 23.99 516 ALA C O 1
ATOM 6194 N N . LEU C 1 252 ? 13.109 3.200 -5.696 1.00 24.08 517 LEU C N 1
ATOM 6195 C CA . LEU C 1 252 ? 13.336 4.139 -4.599 1.00 25.15 517 LEU C CA 1
ATOM 6196 C C . LEU C 1 252 ? 12.333 4.000 -3.472 1.00 26.76 517 LEU C C 1
ATOM 6197 O O . LEU C 1 252 ? 11.554 3.058 -3.460 1.00 28.26 517 LEU C O 1
ATOM 6202 N N . VAL D 1 3 ? 38.410 -21.443 2.259 1.00 37.97 268 VAL D N 1
ATOM 6203 C CA . VAL D 1 3 ? 39.596 -20.558 2.530 1.00 37.23 268 VAL D CA 1
ATOM 6204 C C . VAL D 1 3 ? 40.836 -21.339 2.968 1.00 36.46 268 VAL D C 1
ATOM 6205 O O . VAL D 1 3 ? 40.820 -22.016 4.000 1.00 37.30 268 VAL D O 1
ATOM 6209 N N . LYS D 1 4 ? 41.914 -21.216 2.193 1.00 34.71 269 LYS D N 1
ATOM 6210 C CA . LYS D 1 4 ? 43.153 -21.940 2.462 1.00 33.33 269 LYS D CA 1
ATOM 6211 C C . LYS D 1 4 ? 43.930 -21.379 3.661 1.00 31.34 269 LYS D C 1
ATOM 6212 O O . LYS D 1 4 ? 44.077 -20.145 3.826 1.00 28.81 269 LYS D O 1
ATOM 6218 N N . LYS D 1 5 ? 44.417 -22.285 4.502 1.00 29.81 270 LYS D N 1
ATOM 6219 C CA . LYS D 1 5 ? 45.144 -21.894 5.709 1.00 28.19 270 LYS D CA 1
ATOM 6220 C C . LYS D 1 5 ? 46.638 -22.177 5.568 1.00 26.77 270 LYS D C 1
ATOM 6221 O O . LYS D 1 5 ? 47.049 -23.102 4.866 1.00 26.77 270 LYS D O 1
ATOM 6227 N N . LEU D 1 6 ? 47.463 -21.365 6.228 1.00 24.63 271 LEU D N 1
ATOM 6228 C CA . LEU D 1 6 ? 48.905 -21.630 6.293 1.00 23.02 271 LEU D CA 1
ATOM 6229 C C . LEU D 1 6 ? 49.463 -21.336 7.689 1.00 22.02 271 LEU D C 1
ATOM 6230 O O . LEU D 1 6 ? 49.182 -20.283 8.274 1.00 20.82 271 LEU D O 1
ATOM 6235 N N . VAL D 1 7 ? 50.264 -22.260 8.213 1.00 22.07 272 VAL D N 1
ATOM 6236 C CA . VAL D 1 7 ? 51.011 -21.988 9.446 1.00 21.41 272 VAL D CA 1
ATOM 6237 C C . VAL D 1 7 ? 52.393 -21.411 9.105 1.00 20.67 272 VAL D C 1
ATOM 6238 O O . VAL D 1 7 ? 53.200 -22.069 8.451 1.00 20.86 272 VAL D O 1
ATOM 6242 N N . ILE D 1 8 ? 52.628 -20.165 9.528 1.00 19.40 273 ILE D N 1
ATOM 6243 C CA . ILE D 1 8 ? 53.905 -19.476 9.312 1.00 18.84 273 ILE D CA 1
ATOM 6244 C C . ILE D 1 8 ? 54.762 -19.528 10.577 1.00 19.15 273 ILE D C 1
ATOM 6245 O O . ILE D 1 8 ? 54.239 -19.632 11.682 1.00 19.29 273 ILE D O 1
ATOM 6250 N N . ARG D 1 9 ? 56.076 -19.447 10.395 1.00 19.94 274 ARG D N 1
ATOM 6251 C CA . ARG D 1 9 ? 57.007 -19.258 11.496 1.00 20.89 274 ARG D CA 1
ATOM 6252 C C . ARG D 1 9 ? 57.421 -17.797 11.540 1.00 19.69 274 ARG D C 1
ATOM 6253 O O . ARG D 1 9 ? 57.823 -17.222 10.512 1.00 18.73 274 ARG D O 1
ATOM 6261 N N . VAL D 1 10 ? 57.327 -17.195 12.718 1.00 19.05 275 VAL D N 1
ATOM 6262 C CA . VAL D 1 10 ? 57.779 -15.827 12.895 1.00 19.14 275 VAL D CA 1
ATOM 6263 C C . VAL D 1 10 ? 58.886 -15.710 13.939 1.00 20.10 275 VAL D C 1
ATOM 6264 O O . VAL D 1 10 ? 58.782 -16.296 15.008 1.00 20.77 275 VAL D O 1
ATOM 6268 N N . HIS D 1 11 ? 59.900 -14.895 13.657 1.00 20.67 276 HIS D N 1
ATOM 6269 C CA . HIS D 1 11 ? 60.936 -14.575 14.652 1.00 22.95 276 HIS D CA 1
ATOM 6270 C C . HIS D 1 11 ? 60.610 -13.334 15.430 1.00 24.07 276 HIS D C 1
ATOM 6271 O O . HIS D 1 11 ? 60.341 -12.291 14.845 1.00 22.97 276 HIS D O 1
ATOM 6278 N N . MET D 1 12 ? 60.616 -13.430 16.759 1.00 28.10 277 MET D N 1
ATOM 6279 C CA . MET D 1 12 ? 60.339 -12.262 17.630 1.00 31.62 277 MET D CA 1
ATOM 6280 C C . MET D 1 12 ? 61.630 -11.502 17.860 1.00 35.54 277 MET D C 1
ATOM 6281 O O . MET D 1 12 ? 62.646 -11.820 17.231 1.00 35.19 277 MET D O 1
ATOM 6286 N N . SER D 1 13 ? 61.589 -10.484 18.718 1.00 42.09 278 SER D N 1
ATOM 6287 C CA . SER D 1 13 ? 62.695 -9.502 18.817 1.00 50.64 278 SER D CA 1
ATOM 6288 C C . SER D 1 13 ? 64.023 -10.055 19.372 1.00 55.52 278 SER D C 1
ATOM 6289 O O . SER D 1 13 ? 65.100 -9.699 18.872 1.00 58.90 278 SER D O 1
ATOM 6292 N N . ASP D 1 14 ? 63.948 -10.921 20.389 1.00 59.00 279 ASP D N 1
ATOM 6293 C CA . ASP D 1 14 ? 65.065 -11.826 20.727 1.00 58.97 279 ASP D CA 1
ATOM 6294 C C . ASP D 1 14 ? 65.122 -12.856 19.600 1.00 58.63 279 ASP D C 1
ATOM 6295 O O . ASP D 1 14 ? 64.385 -12.732 18.634 1.00 59.96 279 ASP D O 1
ATOM 6300 N N . ASP D 1 15 ? 65.959 -13.879 19.679 1.00 60.00 280 ASP D N 1
ATOM 6301 C CA . ASP D 1 15 ? 65.978 -14.810 18.540 1.00 57.50 280 ASP D CA 1
ATOM 6302 C C . ASP D 1 15 ? 64.893 -15.928 18.604 1.00 51.74 280 ASP D C 1
ATOM 6303 O O . ASP D 1 15 ? 64.948 -16.893 17.836 1.00 51.37 280 ASP D O 1
ATOM 6308 N N . SER D 1 16 ? 63.905 -15.785 19.492 1.00 44.58 281 SER D N 1
ATOM 6309 C CA . SER D 1 16 ? 62.837 -16.782 19.626 1.00 39.85 281 SER D CA 1
ATOM 6310 C C . SER D 1 16 ? 61.829 -16.727 18.482 1.00 36.61 281 SER D C 1
ATOM 6311 O O . SER D 1 16 ? 61.627 -15.696 17.830 1.00 33.34 281 SER D O 1
ATOM 6314 N N . SER D 1 17 ? 61.196 -17.860 18.243 1.00 35.27 282 SER D N 1
ATOM 6315 C CA . SER D 1 17 ? 60.285 -17.978 17.146 1.00 33.30 282 SER D CA 1
ATOM 6316 C C . SER D 1 17 ? 58.986 -18.564 17.643 1.00 32.86 282 SER D C 1
ATOM 6317 O O . SER D 1 17 ? 58.955 -19.189 18.685 1.00 32.67 282 SER D O 1
ATOM 6320 N N . LYS D 1 18 ? 57.912 -18.312 16.902 1.00 32.31 283 LYS D N 1
ATOM 6321 C CA . LYS D 1 18 ? 56.585 -18.787 17.256 1.00 33.54 283 LYS D CA 1
ATOM 6322 C C . LYS D 1 18 ? 55.900 -19.114 15.958 1.00 32.06 283 LYS D C 1
ATOM 6323 O O . LYS D 1 18 ? 56.144 -18.458 14.943 1.00 30.48 283 LYS D O 1
ATOM 6329 N N . THR D 1 19 ? 55.042 -20.126 15.965 1.00 31.46 284 THR D N 1
ATOM 6330 C CA . THR D 1 19 ? 54.245 -20.368 14.767 1.00 30.36 284 THR D CA 1
ATOM 6331 C C . THR D 1 19 ? 52.881 -19.756 14.946 1.00 29.35 284 THR D C 1
ATOM 6332 O O . THR D 1 19 ? 52.456 -19.502 16.068 1.00 28.25 284 THR D O 1
ATOM 6336 N N . MET D 1 20 ? 52.212 -19.486 13.831 1.00 28.36 285 MET D N 1
ATOM 6337 C CA . MET D 1 20 ? 50.797 -19.172 13.891 1.00 28.82 285 MET D CA 1
ATOM 6338 C C . MET D 1 20 ? 50.130 -19.382 12.552 1.00 27.90 285 MET D C 1
ATOM 6339 O O . MET D 1 20 ? 50.778 -19.300 11.489 1.00 27.32 285 MET D O 1
ATOM 6344 N N . MET D 1 21 ? 48.838 -19.678 12.623 1.00 27.05 286 MET D N 1
ATOM 6345 C CA . MET D 1 21 ? 48.021 -19.869 11.451 1.00 26.27 286 MET D CA 1
ATOM 6346 C C . MET D 1 21 ? 47.533 -18.544 10.876 1.00 23.77 286 MET D C 1
ATOM 6347 O O . MET D 1 21 ? 47.084 -17.667 11.606 1.00 22.34 286 MET D O 1
ATOM 6352 N N . VAL D 1 22 ? 47.637 -18.435 9.551 1.00 22.30 287 VAL D N 1
ATOM 6353 C CA . VAL D 1 22 ? 47.134 -17.315 8.777 1.00 20.95 287 VAL D CA 1
ATOM 6354 C C . VAL D 1 22 ? 46.244 -17.923 7.691 1.00 21.61 287 VAL D C 1
ATOM 6355 O O . VAL D 1 22 ? 46.390 -19.094 7.366 1.00 22.01 287 VAL D O 1
ATOM 6359 N N . ASP D 1 23 ? 45.306 -17.156 7.144 1.00 21.54 288 ASP D N 1
ATOM 6360 C CA . ASP D 1 23 ? 44.604 -17.629 5.975 1.00 22.50 288 ASP D CA 1
ATOM 6361 C C . ASP D 1 23 ? 44.808 -16.721 4.763 1.00 22.43 288 ASP D C 1
ATOM 6362 O O . ASP D 1 23 ? 45.261 -15.567 4.902 1.00 21.01 288 ASP D O 1
ATOM 6367 N N . GLU D 1 24 ? 44.459 -17.243 3.582 1.00 23.19 289 GLU D N 1
ATOM 6368 C CA . GLU D 1 24 ? 44.798 -16.605 2.321 1.00 23.21 289 GLU D CA 1
ATOM 6369 C C . GLU D 1 24 ? 44.065 -15.274 2.083 1.00 22.51 289 GLU D C 1
ATOM 6370 O O . GLU D 1 24 ? 44.381 -14.555 1.155 1.00 22.81 289 GLU D O 1
ATOM 6376 N N . ARG D 1 25 ? 43.093 -14.937 2.909 1.00 22.77 290 ARG D N 1
ATOM 6377 C CA . ARG D 1 25 ? 42.404 -13.669 2.720 1.00 23.14 290 ARG D CA 1
ATOM 6378 C C . ARG D 1 25 ? 42.972 -12.560 3.615 1.00 21.42 290 ARG D C 1
ATOM 6379 O O . ARG D 1 25 ? 42.515 -11.421 3.547 1.00 22.24 290 ARG D O 1
ATOM 6387 N N . GLN D 1 26 ? 43.947 -12.878 4.460 1.00 18.56 291 GLN D N 1
ATOM 6388 C CA . GLN D 1 26 ? 44.303 -11.958 5.528 1.00 16.75 291 GLN D CA 1
ATOM 6389 C C . GLN D 1 26 ? 45.329 -10.939 5.108 1.00 15.67 291 GLN D C 1
ATOM 6390 O O . GLN D 1 26 ? 46.278 -11.247 4.380 1.00 15.60 291 GLN D O 1
ATOM 6396 N N . THR D 1 27 ? 45.128 -9.712 5.564 1.00 14.86 292 THR D N 1
ATOM 6397 C CA . THR D 1 27 ? 46.116 -8.680 5.358 1.00 14.20 292 THR D CA 1
ATOM 6398 C C . THR D 1 27 ? 47.147 -8.831 6.463 1.00 13.53 292 THR D C 1
ATOM 6399 O O . THR D 1 27 ? 46.892 -9.493 7.476 1.00 13.25 292 THR D O 1
ATOM 6403 N N . VAL D 1 28 ? 48.296 -8.188 6.265 1.00 13.36 293 VAL D N 1
ATOM 6404 C CA . VAL D 1 28 ? 49.356 -8.122 7.254 1.00 13.10 293 VAL D CA 1
ATOM 6405 C C . VAL D 1 28 ? 48.819 -7.521 8.552 1.00 13.85 293 VAL D C 1
ATOM 6406 O O . VAL D 1 28 ? 49.157 -7.978 9.641 1.00 14.23 293 VAL D O 1
ATOM 6410 N N . ARG D 1 29 ? 47.966 -6.509 8.420 1.00 14.62 294 ARG D N 1
ATOM 6411 C CA . ARG D 1 29 ? 47.297 -5.892 9.541 1.00 15.91 294 ARG D CA 1
ATOM 6412 C C . ARG D 1 29 ? 46.570 -6.932 10.381 1.00 16.24 294 ARG D C 1
ATOM 6413 O O . ARG D 1 29 ? 46.729 -6.995 11.606 1.00 17.13 294 ARG D O 1
ATOM 6421 N N . GLN D 1 30 ? 45.746 -7.726 9.729 1.00 15.95 295 GLN D N 1
ATOM 6422 C CA . GLN D 1 30 ? 45.021 -8.770 10.423 1.00 16.43 295 GLN D CA 1
ATOM 6423 C C . GLN D 1 30 ? 45.950 -9.761 11.105 1.00 15.96 295 GLN D C 1
ATOM 6424 O O . GLN D 1 30 ? 45.639 -10.229 12.172 1.00 16.39 295 GLN D O 1
ATOM 6430 N N . VAL D 1 31 ? 47.073 -10.071 10.458 1.00 15.30 296 VAL D N 1
ATOM 6431 C CA . VAL D 1 31 ? 48.078 -10.988 10.975 1.00 15.29 296 VAL D CA 1
ATOM 6432 C C . VAL D 1 31 ? 48.816 -10.372 12.171 1.00 15.69 296 VAL D C 1
ATOM 6433 O O . VAL D 1 31 ? 48.993 -11.031 13.209 1.00 16.58 296 VAL D O 1
ATOM 6437 N N . LEU D 1 32 ? 49.245 -9.127 12.036 1.00 14.98 297 LEU D N 1
ATOM 6438 C CA . LEU D 1 32 ? 49.832 -8.420 13.168 1.00 15.90 297 LEU D CA 1
ATOM 6439 C C . LEU D 1 32 ? 48.893 -8.360 14.393 1.00 17.18 297 LEU D C 1
ATOM 6440 O O . LEU D 1 32 ? 49.343 -8.535 15.538 1.00 17.38 297 LEU D O 1
ATOM 6445 N N . ASP D 1 33 ? 47.596 -8.143 14.150 1.00 17.78 298 ASP D N 1
ATOM 6446 C CA . ASP D 1 33 ? 46.616 -8.070 15.229 1.00 19.21 298 ASP D CA 1
ATOM 6447 C C . ASP D 1 33 ? 46.571 -9.362 16.027 1.00 20.17 298 ASP D C 1
ATOM 6448 O O . ASP D 1 33 ? 46.490 -9.344 17.260 1.00 22.10 298 ASP D O 1
ATOM 6453 N N . ASN D 1 34 ? 46.679 -10.480 15.328 1.00 20.30 299 ASN D N 1
ATOM 6454 C CA . ASN D 1 34 ? 46.802 -11.769 15.978 1.00 21.44 299 ASN D CA 1
ATOM 6455 C C . ASN D 1 34 ? 48.148 -11.972 16.673 1.00 20.90 299 ASN D C 1
ATOM 6456 O O . ASN D 1 34 ? 48.197 -12.567 17.735 1.00 21.94 299 ASN D O 1
ATOM 6461 N N . LEU D 1 35 ? 49.235 -11.488 16.084 1.00 19.43 300 LEU D N 1
ATOM 6462 C CA . LEU D 1 35 ? 50.527 -11.599 16.746 1.00 19.93 300 LEU D CA 1
ATOM 6463 C C . LEU D 1 35 ? 50.525 -10.795 18.052 1.00 21.51 300 LEU D C 1
ATOM 6464 O O . LEU D 1 35 ? 51.073 -11.236 19.062 1.00 21.83 300 LEU D O 1
ATOM 6469 N N . MET D 1 36 ? 49.879 -9.632 18.027 1.00 22.19 301 MET D N 1
ATOM 6470 C CA . MET D 1 36 ? 49.743 -8.813 19.233 1.00 24.19 301 MET D CA 1
ATOM 6471 C C . MET D 1 36 ? 48.900 -9.480 20.315 1.00 26.29 301 MET D C 1
ATOM 6472 O O . MET D 1 36 ? 49.288 -9.467 21.476 1.00 26.73 301 MET D O 1
ATOM 6477 N N . ASP D 1 37 ? 47.799 -10.125 19.925 1.00 27.28 302 ASP D N 1
ATOM 6478 C CA . ASP D 1 37 ? 46.927 -10.786 20.901 1.00 29.45 302 ASP D CA 1
ATOM 6479 C C . ASP D 1 37 ? 47.592 -11.986 21.543 1.00 29.16 302 ASP D C 1
ATOM 6480 O O . ASP D 1 37 ? 47.508 -12.173 22.758 1.00 30.81 302 ASP D O 1
ATOM 6485 N N . LYS D 1 38 ? 48.232 -12.810 20.730 1.00 27.90 303 LYS D N 1
ATOM 6486 C CA . LYS D 1 38 ? 48.771 -14.047 21.236 1.00 28.78 303 LYS D CA 1
ATOM 6487 C C . LYS D 1 38 ? 50.018 -13.859 22.099 1.00 27.28 303 LYS D C 1
ATOM 6488 O O . LYS D 1 38 ? 50.286 -14.670 22.985 1.00 27.11 303 LYS D O 1
ATOM 6494 N N . SER D 1 39 ? 50.727 -12.754 21.872 1.00 24.77 304 SER D N 1
ATOM 6495 C CA . SER D 1 39 ? 52.009 -12.532 22.502 1.00 24.45 304 SER D CA 1
ATOM 6496 C C . SER D 1 39 ? 51.911 -11.685 23.757 1.00 25.35 304 SER D C 1
ATOM 6497 O O . SER D 1 39 ? 52.816 -11.738 24.616 1.00 25.98 304 SER D O 1
ATOM 6500 N N . HIS D 1 40 ? 50.807 -10.938 23.865 1.00 25.22 305 HIS D N 1
ATOM 6501 C CA . HIS D 1 40 ? 50.555 -9.989 24.969 1.00 26.40 305 HIS D CA 1
ATOM 6502 C C . HIS D 1 40 ? 51.567 -8.886 25.010 1.00 26.80 305 HIS D C 1
ATOM 6503 O O . HIS D 1 40 ? 51.932 -8.405 26.088 1.00 28.37 305 HIS D O 1
ATOM 6510 N N . CYS D 1 41 ? 52.028 -8.469 23.839 1.00 25.70 306 CYS D N 1
ATOM 6511 C CA . CYS D 1 41 ? 53.049 -7.428 23.738 1.00 26.16 306 CYS D CA 1
ATOM 6512 C C . CYS D 1 41 ? 52.480 -6.022 23.941 1.00 27.14 306 CYS D C 1
ATOM 6513 O O . CYS D 1 41 ? 53.224 -5.067 24.160 1.00 27.17 306 CYS D O 1
ATOM 6516 N N . GLY D 1 42 ? 51.153 -5.913 23.903 1.00 29.04 307 GLY D N 1
ATOM 6517 C CA . GLY D 1 42 ? 50.452 -4.624 24.005 1.00 31.09 307 GLY D CA 1
ATOM 6518 C C . GLY D 1 42 ? 50.278 -4.018 22.626 1.00 31.19 307 GLY D C 1
ATOM 6519 O O . GLY D 1 42 ? 51.157 -4.134 21.772 1.00 31.86 307 GLY D O 1
ATOM 6520 N N . TYR D 1 43 ? 49.152 -3.361 22.406 1.00 32.92 308 TYR D N 1
ATOM 6521 C CA . TYR D 1 43 ? 48.843 -2.766 21.108 1.00 32.44 308 TYR D CA 1
ATOM 6522 C C . TYR D 1 43 ? 49.643 -1.520 20.740 1.00 31.67 308 TYR D C 1
ATOM 6523 O O . TYR D 1 43 ? 49.863 -0.649 21.567 1.00 34.12 308 TYR D O 1
ATOM 6532 N N . SER D 1 44 ? 50.041 -1.450 19.471 1.00 30.00 309 SER D N 1
ATOM 6533 C CA . SER D 1 44 ? 50.734 -0.313 18.874 1.00 28.69 309 SER D CA 1
ATOM 6534 C C . SER D 1 44 ? 50.731 -0.426 17.360 1.00 28.07 309 SER D C 1
ATOM 6535 O O . SER D 1 44 ? 50.844 -1.526 16.779 1.00 27.42 309 SER D O 1
ATOM 6538 N N . LEU D 1 45 ? 50.653 0.728 16.722 1.00 28.27 310 LEU D N 1
ATOM 6539 C CA . LEU D 1 45 ? 50.661 0.822 15.279 1.00 27.86 310 LEU D CA 1
ATOM 6540 C C . LEU D 1 45 ? 52.061 0.541 14.727 1.00 27.25 310 LEU D C 1
ATOM 6541 O O . LEU D 1 45 ? 52.197 0.288 13.522 1.00 27.97 310 LEU D O 1
ATOM 6546 N N . ASP D 1 46 ? 53.084 0.606 15.587 1.00 25.91 311 ASP D N 1
ATOM 6547 C CA . ASP D 1 46 ? 54.491 0.429 15.173 1.00 24.93 311 ASP D CA 1
ATOM 6548 C C . ASP D 1 46 ? 54.974 -1.030 15.080 1.00 22.75 311 ASP D C 1
ATOM 6549 O O . ASP D 1 46 ? 56.073 -1.287 14.534 1.00 21.26 311 ASP D O 1
ATOM 6554 N N . TRP D 1 47 ? 54.197 -1.965 15.659 1.00 21.18 312 TRP D N 1
ATOM 6555 C CA . TRP D 1 47 ? 54.461 -3.405 15.511 1.00 19.61 312 TRP D CA 1
ATOM 6556 C C . TRP D 1 47 ? 54.386 -3.746 14.064 1.00 18.62 312 TRP D C 1
ATOM 6557 O O . TRP D 1 47 ? 53.411 -3.405 13.404 1.00 19.59 312 TRP D O 1
ATOM 6568 N N . SER D 1 48 ? 55.423 -4.395 13.544 1.00 17.64 313 SER D N 1
ATOM 6569 C CA . SER D 1 48 ? 55.558 -4.600 12.108 1.00 16.60 313 SER D CA 1
ATOM 6570 C C . SER D 1 48 ? 55.927 -6.030 11.717 1.00 15.73 313 SER D C 1
ATOM 6571 O O . SER D 1 48 ? 56.514 -6.783 12.489 1.00 16.31 313 SER D O 1
ATOM 6574 N N . LEU D 1 49 ? 55.567 -6.402 10.509 1.00 14.71 314 LEU D N 1
ATOM 6575 C CA . LEU D 1 49 ? 55.994 -7.645 9.960 1.00 14.64 314 LEU D CA 1
ATOM 6576 C C . LEU D 1 49 ? 57.045 -7.284 8.946 1.00 14.84 314 LEU D C 1
ATOM 6577 O O . LEU D 1 49 ? 56.817 -6.486 8.035 1.00 14.97 314 LEU D O 1
ATOM 6582 N N . VAL D 1 50 ? 58.216 -7.857 9.152 1.00 15.39 315 VAL D N 1
ATOM 6583 C CA . VAL D 1 50 ? 59.383 -7.633 8.335 1.00 15.87 315 VAL D CA 1
ATOM 6584 C C . VAL D 1 50 ? 59.752 -8.966 7.656 1.00 16.46 315 VAL D C 1
ATOM 6585 O O . VAL D 1 50 ? 59.732 -10.038 8.303 1.00 16.24 315 VAL D O 1
ATOM 6589 N N . GLU D 1 51 ? 60.039 -8.921 6.356 1.00 17.44 316 GLU D N 1
ATOM 6590 C CA . GLU D 1 51 ? 60.613 -10.090 5.667 1.00 18.89 316 GLU D CA 1
ATOM 6591 C C . GLU D 1 51 ? 62.062 -9.792 5.304 1.00 19.95 316 GLU D C 1
ATOM 6592 O O . GLU D 1 51 ? 62.372 -8.672 4.887 1.00 20.38 316 GLU D O 1
ATOM 6598 N N . THR D 1 52 ? 62.945 -10.766 5.474 1.00 20.29 317 THR D N 1
ATOM 6599 C CA . THR D 1 52 ? 64.279 -10.625 4.917 1.00 22.47 317 THR D CA 1
ATOM 6600 C C . THR D 1 52 ? 64.318 -11.414 3.604 1.00 24.20 317 THR D C 1
ATOM 6601 O O . THR D 1 52 ? 63.632 -12.411 3.444 1.00 25.00 317 THR D O 1
ATOM 6605 N N . VAL D 1 53 ? 65.077 -10.929 2.636 1.00 25.59 318 VAL D N 1
ATOM 6606 C CA . VAL D 1 53 ? 65.331 -11.682 1.428 1.00 26.18 318 VAL D CA 1
ATOM 6607 C C . VAL D 1 53 ? 66.747 -12.186 1.569 1.00 27.48 318 VAL D C 1
ATOM 6608 O O . VAL D 1 53 ? 67.711 -11.438 1.447 1.00 28.43 318 VAL D O 1
ATOM 6612 N N . SER D 1 54 ? 66.836 -13.466 1.875 1.00 28.35 319 SER D N 1
ATOM 6613 C CA . SER D 1 54 ? 68.053 -14.111 2.318 1.00 30.21 319 SER D CA 1
ATOM 6614 C C . SER D 1 54 ? 69.230 -13.918 1.339 1.00 32.75 319 SER D C 1
ATOM 6615 O O . SER D 1 54 ? 70.279 -13.383 1.701 1.00 33.41 319 SER D O 1
ATOM 6618 N N . GLU D 1 55 ? 69.019 -14.335 0.090 1.00 33.73 320 GLU D N 1
ATOM 6619 C CA . GLU D 1 55 ? 70.032 -14.312 -0.958 1.00 35.52 320 GLU D CA 1
ATOM 6620 C C . GLU D 1 55 ? 70.571 -12.909 -1.251 1.00 35.15 320 GLU D C 1
ATOM 6621 O O . GLU D 1 55 ? 71.665 -12.755 -1.774 1.00 36.87 320 GLU D O 1
ATOM 6627 N N . LEU D 1 56 ? 69.796 -11.890 -0.906 1.00 33.27 321 LEU D N 1
ATOM 6628 C CA . LEU D 1 56 ? 70.113 -10.516 -1.278 1.00 32.87 321 LEU D CA 1
ATOM 6629 C C . LEU D 1 56 ? 70.459 -9.625 -0.085 1.00 31.70 321 LEU D C 1
ATOM 6630 O O . LEU D 1 56 ? 70.733 -8.423 -0.255 1.00 31.30 321 LEU D O 1
ATOM 6635 N N . GLN D 1 57 ? 70.448 -10.223 1.108 1.00 31.04 322 GLN D N 1
ATOM 6636 C CA . GLN D 1 57 ? 70.849 -9.551 2.350 1.00 30.79 322 GLN D CA 1
ATOM 6637 C C . GLN D 1 57 ? 70.143 -8.210 2.493 1.00 29.34 322 GLN D C 1
ATOM 6638 O O . GLN D 1 57 ? 70.762 -7.156 2.685 1.00 30.07 322 GLN D O 1
ATOM 6644 N N . MET D 1 58 ? 68.830 -8.243 2.380 1.00 27.53 323 MET D N 1
ATOM 6645 C CA . MET D 1 58 ? 68.044 -7.023 2.564 1.00 26.43 323 MET D CA 1
ATOM 6646 C C . MET D 1 58 ? 66.699 -7.354 3.197 1.00 24.09 323 MET D C 1
ATOM 6647 O O . MET D 1 58 ? 66.348 -8.534 3.364 1.00 23.26 323 MET D O 1
ATOM 6652 N N . GLU D 1 59 ? 65.953 -6.315 3.552 1.00 22.69 324 GLU D N 1
ATOM 6653 C CA . GLU D 1 59 ? 64.701 -6.515 4.242 1.00 21.50 324 GLU D CA 1
ATOM 6654 C C . GLU D 1 59 ? 63.670 -5.456 3.899 1.00 20.55 324 GLU D C 1
ATOM 6655 O O . GLU D 1 59 ? 64.001 -4.353 3.463 1.00 21.60 324 GLU D O 1
ATOM 6661 N N . ARG D 1 60 ? 62.416 -5.785 4.153 1.00 18.79 325 ARG D N 1
ATOM 6662 C CA . ARG D 1 60 ? 61.325 -4.905 3.819 1.00 18.02 325 ARG D CA 1
ATOM 6663 C C . ARG D 1 60 ? 60.315 -5.058 4.925 1.00 16.31 325 ARG D C 1
ATOM 6664 O O . ARG D 1 60 ? 60.051 -6.180 5.370 1.00 15.65 325 ARG D O 1
ATOM 6672 N N . ILE D 1 61 ? 59.800 -3.931 5.398 1.00 15.63 326 ILE D N 1
ATOM 6673 C CA . ILE D 1 61 ? 58.623 -3.907 6.243 1.00 15.06 326 ILE D CA 1
ATOM 6674 C C . ILE D 1 61 ? 57.414 -3.943 5.301 1.00 14.85 326 ILE D C 1
ATOM 6675 O O . ILE D 1 61 ? 57.297 -3.101 4.432 1.00 15.19 326 ILE D O 1
ATOM 6680 N N . PHE D 1 62 ? 56.511 -4.895 5.509 1.00 14.46 327 PHE D N 1
ATOM 6681 C CA . PHE D 1 62 ? 55.293 -5.022 4.729 1.00 14.38 327 PHE D CA 1
ATOM 6682 C C . PHE D 1 62 ? 54.395 -3.839 5.003 1.00 14.88 327 PHE D C 1
ATOM 6683 O O . PHE D 1 62 ? 54.309 -3.394 6.146 1.00 14.49 327 PHE D O 1
ATOM 6691 N N . GLU D 1 63 ? 53.703 -3.347 3.968 1.00 15.52 328 GLU D N 1
ATOM 6692 C CA . GLU D 1 63 ? 52.564 -2.483 4.208 1.00 15.74 328 GLU D CA 1
ATOM 6693 C C . GLU D 1 63 ? 51.444 -3.364 4.721 1.00 15.64 328 GLU D C 1
ATOM 6694 O O . GLU D 1 63 ? 51.287 -4.524 4.305 1.00 15.28 328 GLU D O 1
ATOM 6700 N N . ASP D 1 64 ? 50.661 -2.771 5.611 1.00 16.10 329 ASP D N 1
ATOM 6701 C CA . ASP D 1 64 ? 49.646 -3.440 6.375 1.00 16.38 329 ASP D CA 1
ATOM 6702 C C . ASP D 1 64 ? 48.441 -3.902 5.600 1.00 16.51 329 ASP D C 1
ATOM 6703 O O . ASP D 1 64 ? 47.716 -4.783 6.053 1.00 17.00 329 ASP D O 1
ATOM 6708 N N . HIS D 1 65 ? 48.258 -3.336 4.422 1.00 16.56 330 HIS D N 1
ATOM 6709 C CA . HIS D 1 65 ? 47.163 -3.703 3.554 1.00 16.81 330 HIS D CA 1
ATOM 6710 C C . HIS D 1 65 ? 47.492 -4.906 2.704 1.00 16.58 330 HIS D C 1
ATOM 6711 O O . HIS D 1 65 ? 46.629 -5.407 2.000 1.00 17.07 330 HIS D O 1
ATOM 6718 N N . GLU D 1 66 ? 48.740 -5.366 2.754 1.00 16.10 331 GLU D N 1
ATOM 6719 C CA . GLU D 1 66 ? 49.214 -6.389 1.829 1.00 16.30 331 GLU D CA 1
ATOM 6720 C C . GLU D 1 66 ? 48.745 -7.776 2.251 1.00 15.50 331 GLU D C 1
ATOM 6721 O O . GLU D 1 66 ? 48.696 -8.097 3.453 1.00 14.35 331 GLU D O 1
ATOM 6727 N N . ASN D 1 67 ? 48.425 -8.597 1.250 1.00 15.50 332 ASN D N 1
ATOM 6728 C CA . ASN D 1 67 ? 48.047 -9.963 1.496 1.00 15.00 332 ASN D CA 1
ATOM 6729 C C . ASN D 1 67 ? 49.319 -10.761 1.773 1.00 14.52 332 ASN D C 1
ATOM 6730 O O . ASN D 1 67 ? 50.228 -10.826 0.931 1.00 14.58 332 ASN D O 1
ATOM 6735 N N . LEU D 1 68 ? 49.407 -11.322 2.979 1.00 13.73 333 LEU D N 1
ATOM 6736 C CA . LEU D 1 68 ? 50.597 -12.056 3.378 1.00 13.59 333 LEU D CA 1
ATOM 6737 C C . LEU D 1 68 ? 50.838 -13.346 2.587 1.00 14.62 333 LEU D C 1
ATOM 6738 O O . LEU D 1 68 ? 51.954 -13.600 2.123 1.00 14.36 333 LEU D O 1
ATOM 6743 N N . VAL D 1 69 ? 49.795 -14.156 2.445 1.00 15.62 334 VAL D N 1
ATOM 6744 C CA . VAL D 1 69 ? 49.960 -15.440 1.805 1.00 17.09 334 VAL D CA 1
ATOM 6745 C C . VAL D 1 69 ? 50.446 -15.205 0.382 1.00 18.47 334 VAL D C 1
ATOM 6746 O O . VAL D 1 69 ? 51.413 -15.797 -0.049 1.00 19.43 334 VAL D O 1
ATOM 6750 N N . GLU D 1 70 ? 49.802 -14.293 -0.322 1.00 19.73 335 GLU D N 1
ATOM 6751 C CA . GLU D 1 70 ? 50.189 -13.952 -1.689 1.00 22.16 335 GLU D CA 1
ATOM 6752 C C . GLU D 1 70 ? 51.627 -13.450 -1.817 1.00 21.77 335 GLU D C 1
ATOM 6753 O O . GLU D 1 70 ? 52.304 -13.723 -2.798 1.00 22.85 335 GLU D O 1
ATOM 6759 N N . ASN D 1 71 ? 52.115 -12.737 -0.818 1.00 20.88 336 ASN D N 1
ATOM 6760 C CA . ASN D 1 71 ? 53.490 -12.333 -0.873 1.00 20.50 336 ASN D CA 1
ATOM 6761 C C . ASN D 1 71 ? 54.397 -13.491 -0.622 1.00 20.80 336 ASN D C 1
ATOM 6762 O O . ASN D 1 71 ? 55.481 -13.538 -1.191 1.00 21.12 336 ASN D O 1
ATOM 6767 N N . LEU D 1 72 ? 53.939 -14.440 0.205 1.00 20.29 337 LEU D N 1
ATOM 6768 C CA . LEU D 1 72 ? 54.756 -15.576 0.590 1.00 20.85 337 LEU D CA 1
ATOM 6769 C C . LEU D 1 72 ? 54.989 -16.467 -0.601 1.00 22.45 337 LEU D C 1
ATOM 6770 O O . LEU D 1 72 ? 56.109 -16.870 -0.873 1.00 23.57 337 LEU D O 1
ATOM 6775 N N . LEU D 1 73 ? 53.926 -16.725 -1.339 1.00 23.54 338 LEU D N 1
ATOM 6776 C CA . LEU D 1 73 ? 54.018 -17.400 -2.611 1.00 25.39 338 LEU D CA 1
ATOM 6777 C C . LEU D 1 73 ? 55.220 -16.995 -3.473 1.00 26.89 338 LEU D C 1
ATOM 6778 O O . LEU D 1 73 ? 55.763 -17.830 -4.171 1.00 29.00 338 LEU D O 1
ATOM 6783 N N . ASN D 1 74 ? 55.645 -15.738 -3.394 1.00 26.83 339 ASN D N 1
ATOM 6784 C CA . ASN D 1 74 ? 56.798 -15.246 -4.133 1.00 28.87 339 ASN D CA 1
ATOM 6785 C C . ASN D 1 74 ? 58.132 -15.793 -3.680 1.00 30.42 339 ASN D C 1
ATOM 6786 O O . ASN D 1 74 ? 59.117 -15.674 -4.398 1.00 33.09 339 ASN D O 1
ATOM 6791 N N . TRP D 1 75 ? 58.174 -16.346 -2.474 1.00 30.62 340 TRP D N 1
ATOM 6792 C CA . TRP D 1 75 ? 59.381 -16.979 -1.913 1.00 30.63 340 TRP D CA 1
ATOM 6793 C C . TRP D 1 75 ? 59.607 -18.225 -2.693 1.00 32.44 340 TRP D C 1
ATOM 6794 O O . TRP D 1 75 ? 58.672 -18.711 -3.282 1.00 33.69 340 TRP D O 1
ATOM 6805 N N . THR D 1 76 ? 60.840 -18.732 -2.729 1.00 34.53 341 THR D N 1
ATOM 6806 C CA . THR D 1 76 ? 61.139 -20.015 -3.364 1.00 37.69 341 THR D CA 1
ATOM 6807 C C . THR D 1 76 ? 60.821 -21.124 -2.383 1.00 39.49 341 THR D C 1
ATOM 6808 O O . THR D 1 76 ? 60.744 -20.880 -1.176 1.00 39.77 341 THR D O 1
ATOM 6812 N N . ARG D 1 77 ? 60.667 -22.350 -2.874 1.00 42.04 342 ARG D N 1
ATOM 6813 C CA . ARG D 1 77 ? 60.118 -23.400 -2.015 1.00 42.15 342 ARG D CA 1
ATOM 6814 C C . ARG D 1 77 ? 61.019 -23.749 -0.833 1.00 40.79 342 ARG D C 1
ATOM 6815 O O . ARG D 1 77 ? 60.523 -24.039 0.258 1.00 38.80 342 ARG D O 1
ATOM 6823 N N . ASP D 1 78 ? 62.332 -23.679 -1.061 1.00 40.39 343 ASP D N 1
ATOM 6824 C CA . ASP D 1 78 ? 63.352 -23.887 -0.028 1.00 40.01 343 ASP D CA 1
ATOM 6825 C C . ASP D 1 78 ? 63.957 -22.564 0.470 1.00 37.91 343 ASP D C 1
ATOM 6826 O O . ASP D 1 78 ? 65.133 -22.523 0.837 1.00 37.55 343 ASP D O 1
ATOM 6831 N N . SER D 1 79 ? 63.155 -21.495 0.493 1.00 35.31 344 SER D N 1
ATOM 6832 C CA . SER D 1 79 ? 63.663 -20.158 0.842 1.00 33.40 344 SER D CA 1
ATOM 6833 C C . SER D 1 79 ? 64.254 -20.081 2.243 1.00 33.51 344 SER D C 1
ATOM 6834 O O . SER D 1 79 ? 63.788 -20.747 3.165 1.00 33.82 344 SER D O 1
ATOM 6837 N N . GLN D 1 80 ? 65.271 -19.242 2.392 1.00 33.60 345 GLN D N 1
ATOM 6838 C CA . GLN D 1 80 ? 65.843 -18.938 3.700 1.00 32.76 345 GLN D CA 1
ATOM 6839 C C . GLN D 1 80 ? 65.335 -17.602 4.274 1.00 30.11 345 GLN D C 1
ATOM 6840 O O . GLN D 1 80 ? 65.745 -17.213 5.368 1.00 29.02 345 GLN D O 1
ATOM 6846 N N . ASN D 1 81 ? 64.455 -16.905 3.544 1.00 28.37 346 ASN D N 1
ATOM 6847 C CA . ASN D 1 81 ? 63.845 -15.662 4.052 1.00 26.52 346 ASN D CA 1
ATOM 6848 C C . ASN D 1 81 ? 63.200 -15.849 5.421 1.00 26.06 346 ASN D C 1
ATOM 6849 O O . ASN D 1 81 ? 62.711 -16.936 5.756 1.00 26.06 346 ASN D O 1
ATOM 6854 N N . LYS D 1 82 ? 63.185 -14.777 6.202 1.00 24.80 347 LYS D N 1
ATOM 6855 C CA . LYS D 1 82 ? 62.590 -14.830 7.510 1.00 23.91 347 LYS D CA 1
ATOM 6856 C C . LYS D 1 82 ? 61.446 -13.838 7.569 1.00 22.34 347 LYS D C 1
ATOM 6857 O O . LYS D 1 82 ? 61.437 -12.809 6.867 1.00 22.40 347 LYS D O 1
ATOM 6863 N N . LEU D 1 83 ? 60.468 -14.179 8.395 1.00 20.38 348 LEU D N 1
ATOM 6864 C CA . LEU D 1 83 ? 59.466 -13.267 8.817 1.00 18.27 348 LEU D CA 1
ATOM 6865 C C . LEU D 1 83 ? 59.895 -12.867 10.205 1.00 18.21 348 LEU D C 1
ATOM 6866 O O . LEU D 1 83 ? 60.343 -13.707 10.996 1.00 18.14 348 LEU D O 1
ATOM 6871 N N . ILE D 1 84 ? 59.791 -11.573 10.481 1.00 17.76 349 ILE D N 1
ATOM 6872 C CA . ILE D 1 84 ? 60.133 -11.022 11.777 1.00 18.39 349 ILE D CA 1
ATOM 6873 C C . ILE D 1 84 ? 59.039 -10.058 12.274 1.00 17.44 349 ILE D C 1
ATOM 6874 O O . ILE D 1 84 ? 58.590 -9.168 11.544 1.00 16.84 349 ILE D O 1
ATOM 6879 N N . PHE D 1 85 ? 58.650 -10.265 13.527 1.00 17.09 350 PHE D N 1
ATOM 6880 C CA . PHE D 1 85 ? 57.673 -9.472 14.240 1.00 16.82 350 PHE D CA 1
ATOM 6881 C C . PHE D 1 85 ? 58.406 -8.577 15.225 1.00 17.67 350 PHE D C 1
ATOM 6882 O O . PHE D 1 85 ? 58.923 -9.059 16.216 1.00 17.80 350 PHE D O 1
ATOM 6890 N N . MET D 1 86 ? 58.463 -7.279 14.924 1.00 18.77 351 MET D N 1
ATOM 6891 C CA . MET D 1 86 ? 59.202 -6.298 15.726 1.00 20.49 351 MET D CA 1
ATOM 6892 C C . MET D 1 86 ? 58.624 -4.896 15.552 1.00 20.60 351 MET D C 1
ATOM 6893 O O . MET D 1 86 ? 57.969 -4.621 14.566 1.00 20.14 351 MET D O 1
ATOM 6898 N N . GLU D 1 87 ? 58.856 -4.026 16.531 1.00 21.96 352 GLU D N 1
ATOM 6899 C CA . GLU D 1 87 ? 58.466 -2.636 16.448 1.00 22.70 352 GLU D CA 1
ATOM 6900 C C . GLU D 1 87 ? 59.354 -1.937 15.447 1.00 22.42 352 GLU D C 1
ATOM 6901 O O . GLU D 1 87 ? 60.579 -1.985 15.563 1.00 22.78 352 GLU D O 1
ATOM 6907 N N . ARG D 1 88 ? 58.749 -1.318 14.447 1.00 22.36 353 ARG D N 1
ATOM 6908 C CA . ARG D 1 88 ? 59.511 -0.466 13.510 1.00 23.61 353 ARG D CA 1
ATOM 6909 C C . ARG D 1 88 ? 58.848 0.916 13.445 1.00 25.72 353 ARG D C 1
ATOM 6910 O O . ARG D 1 88 ? 57.786 1.100 12.843 1.00 26.42 353 ARG D O 1
ATOM 6918 N N . ILE D 1 89 ? 59.457 1.889 14.095 1.00 28.59 354 ILE D N 1
ATOM 6919 C CA . ILE D 1 89 ? 58.945 3.256 14.038 1.00 30.40 354 ILE D CA 1
ATOM 6920 C C . ILE D 1 89 ? 59.019 3.824 12.611 1.00 31.40 354 ILE D C 1
ATOM 6921 O O . ILE D 1 89 ? 58.189 4.653 12.239 1.00 32.87 354 ILE D O 1
ATOM 6926 N N . GLU D 1 90 ? 59.993 3.367 11.817 1.00 31.03 355 GLU D N 1
ATOM 6927 C CA . GLU D 1 90 ? 60.089 3.765 10.427 1.00 31.22 355 GLU D CA 1
ATOM 6928 C C . GLU D 1 90 ? 58.729 3.743 9.732 1.00 30.84 355 GLU D C 1
ATOM 6929 O O . GLU D 1 90 ? 58.409 4.673 8.984 1.00 33.11 355 GLU D O 1
ATOM 6935 N N . LYS D 1 91 ? 57.927 2.699 9.986 1.00 28.16 356 LYS D N 1
ATOM 6936 C CA . LYS D 1 91 ? 56.750 2.426 9.156 1.00 25.72 356 LYS D CA 1
ATOM 6937 C C . LYS D 1 91 ? 55.806 3.621 9.081 1.00 24.88 356 LYS D C 1
ATOM 6938 O O . LYS D 1 91 ? 55.341 3.959 8.010 1.00 24.84 356 LYS D O 1
ATOM 6944 N N . TYR D 1 92 ? 55.555 4.266 10.212 1.00 25.16 357 TYR D N 1
ATOM 6945 C CA . TYR D 1 92 ? 54.594 5.371 10.272 1.00 26.22 357 TYR D CA 1
ATOM 6946 C C . TYR D 1 92 ? 55.183 6.730 10.681 1.00 28.24 357 TYR D C 1
ATOM 6947 O O . TYR D 1 92 ? 54.453 7.696 10.949 1.00 30.48 357 TYR D O 1
ATOM 6956 N N . ALA D 1 93 ? 56.506 6.824 10.678 1.00 28.57 358 ALA D N 1
ATOM 6957 C CA . ALA D 1 93 ? 57.166 8.079 10.996 1.00 29.37 358 ALA D CA 1
ATOM 6958 C C . ALA D 1 93 ? 56.459 9.244 10.283 1.00 31.08 358 ALA D C 1
ATOM 6959 O O . ALA D 1 93 ? 56.060 10.244 10.923 1.00 33.83 358 ALA D O 1
ATOM 6961 N N . LEU D 1 94 ? 56.245 9.099 8.976 1.00 30.73 359 LEU D N 1
ATOM 6962 C CA . LEU D 1 94 ? 55.701 10.187 8.168 1.00 31.50 359 LEU D CA 1
ATOM 6963 C C . LEU D 1 94 ? 54.334 10.722 8.600 1.00 32.41 359 LEU D C 1
ATOM 6964 O O . LEU D 1 94 ? 54.074 11.913 8.470 1.00 33.76 359 LEU D O 1
ATOM 6969 N N . PHE D 1 95 ? 53.484 9.869 9.149 1.00 31.99 360 PHE D N 1
ATOM 6970 C CA . PHE D 1 95 ? 52.194 10.337 9.666 1.00 33.66 360 PHE D CA 1
ATOM 6971 C C . PHE D 1 95 ? 52.285 11.036 11.033 1.00 35.86 360 PHE D C 1
ATOM 6972 O O . PHE D 1 95 ? 51.484 11.951 11.316 1.00 37.15 360 PHE D O 1
ATOM 6980 N N . LYS D 1 96 ? 53.268 10.641 11.856 1.00 34.57 361 LYS D N 1
ATOM 6981 C CA . LYS D 1 96 ? 53.483 11.305 13.131 1.00 35.02 361 LYS D CA 1
ATOM 6982 C C . LYS D 1 96 ? 54.124 12.686 12.877 1.00 36.68 361 LYS D C 1
ATOM 6983 O O . LYS D 1 96 ? 53.813 13.661 13.563 1.00 37.77 361 LYS D O 1
ATOM 6989 N N . ASN D 1 97 ? 55.005 12.776 11.881 1.00 35.95 362 ASN D N 1
ATOM 6990 C CA . ASN D 1 97 ? 55.678 14.043 11.582 1.00 36.76 362 ASN D CA 1
ATOM 6991 C C . ASN D 1 97 ? 55.721 14.432 10.102 1.00 36.64 362 ASN D C 1
ATOM 6992 O O . ASN D 1 97 ? 56.807 14.548 9.516 1.00 36.44 362 ASN D O 1
ATOM 6997 N N . PRO D 1 98 ? 54.535 14.654 9.504 1.00 36.65 363 PRO D N 1
ATOM 6998 C CA . PRO D 1 98 ? 54.438 14.940 8.069 1.00 37.56 363 PRO D CA 1
ATOM 6999 C C . PRO D 1 98 ? 55.329 16.105 7.674 1.00 39.47 363 PRO D C 1
ATOM 7000 O O . PRO D 1 98 ? 55.951 16.062 6.606 1.00 40.15 363 PRO D O 1
ATOM 7004 N N . GLN D 1 99 ? 55.419 17.108 8.553 1.00 40.96 364 GLN D N 1
ATOM 7005 C CA . GLN D 1 99 ? 56.164 18.343 8.277 1.00 42.89 364 GLN D CA 1
ATOM 7006 C C . GLN D 1 99 ? 57.616 18.011 7.947 1.00 42.71 364 GLN D C 1
ATOM 7007 O O . GLN D 1 99 ? 58.295 18.776 7.269 1.00 43.98 364 GLN D O 1
ATOM 7013 N N . ASN D 1 100 ? 58.065 16.844 8.408 1.00 40.61 365 ASN D N 1
ATOM 7014 C CA . ASN D 1 100 ? 59.437 16.405 8.159 1.00 41.00 365 ASN D CA 1
ATOM 7015 C C . ASN D 1 100 ? 59.591 15.454 6.959 1.00 39.93 365 ASN D C 1
ATOM 7016 O O . ASN D 1 100 ? 60.698 15.002 6.643 1.00 39.48 365 ASN D O 1
ATOM 7021 N N . TYR D 1 101 ? 58.486 15.192 6.270 1.00 39.50 366 TYR D N 1
ATOM 7022 C CA . TYR D 1 101 ? 58.527 14.289 5.133 1.00 39.71 366 TYR D CA 1
ATOM 7023 C C . TYR D 1 101 ? 57.910 14.904 3.894 1.00 42.53 366 TYR D C 1
ATOM 7024 O O . TYR D 1 101 ? 58.598 15.074 2.866 1.00 45.47 366 TYR D O 1
ATOM 7033 N N . LEU D 1 102 ? 56.646 15.303 4.005 1.00 43.31 367 LEU D N 1
ATOM 7034 C CA . LEU D 1 102 ? 55.876 15.808 2.857 1.00 44.05 367 LEU D CA 1
ATOM 7035 C C . LEU D 1 102 ? 56.375 17.122 2.283 1.00 46.51 367 LEU D C 1
ATOM 7036 O O . LEU D 1 102 ? 55.890 17.558 1.239 1.00 48.45 367 LEU D O 1
ATOM 7041 N N . LEU D 1 103 ? 57.327 17.759 2.965 1.00 46.86 368 LEU D N 1
ATOM 7042 C CA . LEU D 1 103 ? 57.990 18.966 2.457 1.00 49.23 368 LEU D CA 1
ATOM 7043 C C . LEU D 1 103 ? 59.410 18.548 2.170 1.00 49.13 368 LEU D C 1
ATOM 7044 O O . LEU D 1 103 ? 59.922 17.627 2.825 1.00 47.18 368 LEU D O 1
ATOM 7049 N N . GLY D 1 104 ? 60.038 19.214 1.208 1.00 50.48 369 GLY D N 1
ATOM 7050 C CA . GLY D 1 104 ? 61.272 18.709 0.626 1.00 50.91 369 GLY D CA 1
ATOM 7051 C C . GLY D 1 104 ? 62.509 18.898 1.473 1.00 51.68 369 GLY D C 1
ATOM 7052 O O . GLY D 1 104 ? 63.474 18.144 1.349 1.00 51.44 369 GLY D O 1
ATOM 7053 N N . LYS D 1 105 ? 62.469 19.897 2.347 1.00 53.38 370 LYS D N 1
ATOM 7054 C CA . LYS D 1 105 ? 63.645 20.373 3.087 1.00 54.57 370 LYS D CA 1
ATOM 7055 C C . LYS D 1 105 ? 64.359 19.375 4.034 1.00 52.38 370 LYS D C 1
ATOM 7056 O O . LYS D 1 105 ? 63.752 18.479 4.634 1.00 50.17 370 LYS D O 1
ATOM 7062 N N . LYS D 1 106 ? 65.666 19.563 4.157 1.00 53.16 371 LYS D N 1
ATOM 7063 C CA . LYS D 1 106 ? 66.522 18.629 4.844 1.00 51.61 371 LYS D CA 1
ATOM 7064 C C . LYS D 1 106 ? 66.312 18.606 6.362 1.00 50.67 371 LYS D C 1
ATOM 7065 O O . LYS D 1 106 ? 66.150 17.515 6.943 1.00 48.68 371 LYS D O 1
ATOM 7071 N N . GLU D 1 107 ? 66.321 19.789 6.994 1.00 51.55 372 GLU D N 1
ATOM 7072 C CA . GLU D 1 107 ? 66.194 19.907 8.459 1.00 50.49 372 GLU D CA 1
ATOM 7073 C C . GLU D 1 107 ? 64.845 19.402 8.973 1.00 47.68 372 GLU D C 1
ATOM 7074 O O . GLU D 1 107 ? 63.820 19.501 8.277 1.00 46.92 372 GLU D O 1
ATOM 7080 N N . THR D 1 108 ? 64.839 18.858 10.185 1.00 45.54 373 THR D N 1
ATOM 7081 C CA . THR D 1 108 ? 63.572 18.479 10.794 1.00 43.75 373 THR D CA 1
ATOM 7082 C C . THR D 1 108 ? 63.009 19.667 11.580 1.00 45.35 373 THR D C 1
ATOM 7083 O O . THR D 1 108 ? 63.749 20.578 11.944 1.00 47.05 373 THR D O 1
ATOM 7087 N N . ALA D 1 109 ? 61.698 19.654 11.821 1.00 44.61 374 ALA D N 1
ATOM 7088 C CA . ALA D 1 109 ? 61.029 20.737 12.533 1.00 46.96 374 ALA D CA 1
ATOM 7089 C C . ALA D 1 109 ? 59.795 20.253 13.268 1.00 45.88 374 ALA D C 1
ATOM 7090 O O . ALA D 1 109 ? 59.299 19.176 13.000 1.00 43.64 374 ALA D O 1
ATOM 7092 N N . GLU D 1 110 ? 59.317 21.068 14.202 1.00 48.83 375 GLU D N 1
ATOM 7093 C CA . GLU D 1 110 ? 58.020 20.882 14.867 1.00 49.67 375 GLU D CA 1
ATOM 7094 C C . GLU D 1 110 ? 56.833 21.357 14.008 1.00 49.86 375 GLU D C 1
ATOM 7095 O O . GLU D 1 110 ? 57.000 22.171 13.082 1.00 51.11 375 GLU D O 1
ATOM 7101 N N . MET D 1 111 ? 55.638 20.857 14.327 1.00 48.68 376 MET D N 1
ATOM 7102 C CA . MET D 1 111 ? 54.402 21.381 13.747 1.00 49.15 376 MET D CA 1
ATOM 7103 C C . MET D 1 111 ? 53.228 21.198 14.699 1.00 49.36 376 MET D C 1
ATOM 7104 O O . MET D 1 111 ? 53.085 20.146 15.322 1.00 47.53 376 MET D O 1
ATOM 7109 N N . ALA D 1 112 ? 52.402 22.237 14.820 1.00 52.19 377 ALA D N 1
ATOM 7110 C CA . ALA D 1 112 ? 51.179 22.193 15.640 1.00 53.45 377 ALA D CA 1
ATOM 7111 C C . ALA D 1 112 ? 50.198 21.153 15.079 1.00 51.69 377 ALA D C 1
ATOM 7112 O O . ALA D 1 112 ? 49.931 21.154 13.873 1.00 51.56 377 ALA D O 1
ATOM 7114 N N . ASP D 1 113 ? 49.653 20.297 15.949 1.00 50.91 378 ASP D N 1
ATOM 7115 C CA . ASP D 1 113 ? 48.865 19.122 15.511 1.00 49.29 378 ASP D CA 1
ATOM 7116 C C . ASP D 1 113 ? 47.812 19.377 14.422 1.00 49.86 378 ASP D C 1
ATOM 7117 O O . ASP D 1 113 ? 47.738 18.636 13.437 1.00 48.61 378 ASP D O 1
ATOM 7122 N N . ARG D 1 114 ? 47.009 20.421 14.591 1.00 52.32 379 ARG D N 1
ATOM 7123 C CA . ARG D 1 114 ? 45.952 20.723 13.639 1.00 53.36 379 ARG D CA 1
ATOM 7124 C C . ARG D 1 114 ? 46.514 20.938 12.229 1.00 52.71 379 ARG D C 1
ATOM 7125 O O . ARG D 1 114 ? 45.794 20.755 11.233 1.00 52.60 379 ARG D O 1
ATOM 7133 N N . ASN D 1 115 ? 47.788 21.341 12.158 1.00 51.91 380 ASN D N 1
ATOM 7134 C CA . ASN D 1 115 ? 48.488 21.539 10.882 1.00 50.73 380 ASN D CA 1
ATOM 7135 C C . ASN D 1 115 ? 49.159 20.275 10.377 1.00 47.16 380 ASN D C 1
ATOM 7136 O O . ASN D 1 115 ? 49.480 20.168 9.201 1.00 46.61 380 ASN D O 1
ATOM 7141 N N . LYS D 1 116 ? 49.402 19.334 11.280 1.00 45.29 381 LYS D N 1
ATOM 7142 C CA . LYS D 1 116 ? 49.856 18.009 10.890 1.00 42.37 381 LYS D CA 1
ATOM 7143 C C . LYS D 1 116 ? 48.765 17.364 10.033 1.00 41.80 381 LYS D C 1
ATOM 7144 O O . LYS D 1 116 ? 49.012 16.931 8.906 1.00 40.85 381 LYS D O 1
ATOM 7150 N N . GLU D 1 117 ? 47.547 17.342 10.568 1.00 43.04 382 GLU D N 1
ATOM 7151 C CA . GLU D 1 117 ? 46.386 16.761 9.894 1.00 42.45 382 GLU D CA 1
ATOM 7152 C C . GLU D 1 117 ? 46.154 17.396 8.519 1.00 43.18 382 GLU D C 1
ATOM 7153 O O . GLU D 1 117 ? 46.086 16.671 7.520 1.00 41.09 382 GLU D O 1
ATOM 7159 N N . VAL D 1 118 ? 46.063 18.739 8.468 1.00 44.46 383 VAL D N 1
ATOM 7160 C CA . VAL D 1 118 ? 45.955 19.460 7.196 1.00 45.56 383 VAL D CA 1
ATOM 7161 C C . VAL D 1 118 ? 46.973 18.949 6.187 1.00 43.92 383 VAL D C 1
ATOM 7162 O O . VAL D 1 118 ? 46.641 18.635 5.052 1.00 44.03 383 VAL D O 1
ATOM 7166 N N . LEU D 1 119 ? 48.221 18.870 6.603 1.00 42.77 384 LEU D N 1
ATOM 7167 C CA . LEU D 1 119 ? 49.269 18.560 5.674 1.00 42.06 384 LEU D CA 1
ATOM 7168 C C . LEU D 1 119 ? 48.972 17.180 5.078 1.00 39.97 384 LEU D C 1
ATOM 7169 O O . LEU D 1 119 ? 49.134 16.954 3.878 1.00 39.73 384 LEU D O 1
ATOM 7174 N N . LEU D 1 120 ? 48.489 16.278 5.927 1.00 38.72 385 LEU D N 1
ATOM 7175 C CA . LEU D 1 120 ? 48.150 14.926 5.496 1.00 36.86 385 LEU D CA 1
ATOM 7176 C C . LEU D 1 120 ? 46.923 14.869 4.580 1.00 37.75 385 LEU D C 1
ATOM 7177 O O . LEU D 1 120 ? 46.920 14.098 3.619 1.00 36.52 385 LEU D O 1
ATOM 7182 N N . GLU D 1 121 ? 45.908 15.700 4.842 1.00 40.50 386 GLU D N 1
ATOM 7183 C CA . GLU D 1 121 ? 44.738 15.759 3.954 1.00 42.06 386 GLU D CA 1
ATOM 7184 C C . GLU D 1 121 ? 45.156 16.234 2.560 1.00 43.41 386 GLU D C 1
ATOM 7185 O O . GLU D 1 121 ? 44.753 15.642 1.571 1.00 43.69 386 GLU D O 1
ATOM 7191 N N . GLU D 1 122 ? 45.992 17.270 2.484 1.00 45.01 387 GLU D N 1
ATOM 7192 C CA . GLU D 1 122 ? 46.430 17.838 1.199 1.00 46.87 387 GLU D CA 1
ATOM 7193 C C . GLU D 1 122 ? 47.202 16.853 0.331 1.00 45.76 387 GLU D C 1
ATOM 7194 O O . GLU D 1 122 ? 47.141 16.908 -0.884 1.00 46.81 387 GLU D O 1
ATOM 7200 N N . CYS D 1 123 ? 47.946 15.961 0.961 1.00 44.87 388 CYS D N 1
ATOM 7201 C CA . CYS D 1 123 ? 48.834 15.073 0.232 1.00 44.66 388 CYS D CA 1
ATOM 7202 C C . CYS D 1 123 ? 48.113 13.846 -0.312 1.00 42.66 388 CYS D C 1
ATOM 7203 O O . CYS D 1 123 ? 48.364 13.409 -1.442 1.00 41.65 388 CYS D O 1
ATOM 7206 N N . PHE D 1 124 ? 47.214 13.309 0.507 1.00 41.58 389 PHE D N 1
ATOM 7207 C CA . PHE D 1 124 ? 46.609 12.004 0.256 1.00 41.10 389 PHE D CA 1
ATOM 7208 C C . PHE D 1 124 ? 45.166 12.042 -0.194 1.00 42.56 389 PHE D C 1
ATOM 7209 O O . PHE D 1 124 ? 44.734 11.187 -0.960 1.00 43.25 389 PHE D O 1
ATOM 7217 N N . CYS D 1 125 ? 44.425 13.026 0.287 1.00 45.30 390 CYS D N 1
ATOM 7218 C CA . CYS D 1 125 ? 42.971 13.032 0.140 1.00 47.01 390 CYS D CA 1
ATOM 7219 C C . CYS D 1 125 ? 42.436 13.871 -1.033 1.00 49.72 390 CYS D C 1
ATOM 7220 O O . CYS D 1 125 ? 41.242 14.159 -1.103 1.00 50.53 390 CYS D O 1
ATOM 7223 N N . GLY D 1 126 ? 43.313 14.234 -1.967 1.00 51.10 391 GLY D N 1
ATOM 7224 C CA . GLY D 1 126 ? 42.870 14.841 -3.228 1.00 53.88 391 GLY D CA 1
ATOM 7225 C C . GLY D 1 126 ? 42.406 13.751 -4.177 1.00 53.79 391 GLY D C 1
ATOM 7226 O O . GLY D 1 126 ? 42.322 12.589 -3.790 1.00 50.57 391 GLY D O 1
ATOM 7227 N N . SER D 1 127 ? 42.107 14.114 -5.423 1.00 57.00 392 SER D N 1
ATOM 7228 C CA . SER D 1 127 ? 41.717 13.105 -6.422 1.00 56.85 392 SER D CA 1
ATOM 7229 C C . SER D 1 127 ? 42.908 12.194 -6.733 1.00 55.19 392 SER D C 1
ATOM 7230 O O . SER D 1 127 ? 42.747 10.986 -6.922 1.00 54.86 392 SER D O 1
ATOM 7233 N N . SER D 1 128 ? 44.098 12.786 -6.781 1.00 55.36 393 SER D N 1
ATOM 7234 C CA . SER D 1 128 ? 45.346 12.027 -6.874 1.00 53.50 393 SER D CA 1
ATOM 7235 C C . SER D 1 128 ? 46.298 12.434 -5.761 1.00 51.49 393 SER D C 1
ATOM 7236 O O . SER D 1 128 ? 46.233 13.557 -5.242 1.00 52.21 393 SER D O 1
ATOM 7239 N N . VAL D 1 129 ? 47.182 11.512 -5.402 1.00 48.47 394 VAL D N 1
ATOM 7240 C CA . VAL D 1 129 ? 48.221 11.801 -4.432 1.00 47.15 394 VAL D CA 1
ATOM 7241 C C . VAL D 1 129 ? 49.109 12.955 -4.915 1.00 49.15 394 VAL D C 1
ATOM 7242 O O . VAL D 1 129 ? 49.626 12.944 -6.041 1.00 48.77 394 VAL D O 1
ATOM 7246 N N . THR D 1 130 ? 49.235 13.962 -4.057 1.00 50.49 395 THR D N 1
ATOM 7247 C CA . THR D 1 130 ? 50.184 15.045 -4.254 1.00 53.14 395 THR D CA 1
ATOM 7248 C C . THR D 1 130 ? 51.498 14.518 -3.734 1.00 52.63 395 THR D C 1
ATOM 7249 O O . THR D 1 130 ? 51.683 14.404 -2.517 1.00 52.63 395 THR D O 1
ATOM 7253 N N . VAL D 1 131 ? 52.398 14.157 -4.648 1.00 53.16 396 VAL D N 1
ATOM 7254 C CA . VAL D 1 131 ? 53.676 13.556 -4.248 1.00 51.05 396 VAL D CA 1
ATOM 7255 C C . VAL D 1 131 ? 54.704 14.639 -3.966 1.00 52.84 396 VAL D C 1
ATOM 7256 O O . VAL D 1 131 ? 54.966 15.487 -4.823 1.00 53.93 396 VAL D O 1
ATOM 7260 N N . PRO D 1 132 ? 55.280 14.609 -2.750 1.00 52.51 397 PRO D N 1
ATOM 7261 C CA . PRO D 1 132 ? 56.293 15.567 -2.328 1.00 54.45 397 PRO D CA 1
ATOM 7262 C C . PRO D 1 132 ? 57.426 15.733 -3.340 1.00 57.08 397 PRO D C 1
ATOM 7263 O O . PRO D 1 132 ? 57.931 14.756 -3.914 1.00 55.79 397 PRO D O 1
ATOM 7267 N N . GLU D 1 133 ? 57.812 16.983 -3.549 1.00 60.90 398 GLU D N 1
ATOM 7268 C CA . GLU D 1 133 ? 59.015 17.282 -4.284 1.00 62.90 398 GLU D CA 1
ATOM 7269 C C . GLU D 1 133 ? 60.238 16.919 -3.430 1.00 61.70 398 GLU D C 1
ATOM 7270 O O . GLU D 1 133 ? 60.773 17.738 -2.674 1.00 62.19 398 GLU D O 1
ATOM 7276 N N . ILE D 1 134 ? 60.623 15.649 -3.521 1.00 59.41 399 ILE D N 1
ATOM 7277 C CA . ILE D 1 134 ? 61.863 15.164 -2.948 1.00 57.39 399 ILE D CA 1
ATOM 7278 C C . ILE D 1 134 ? 62.858 15.120 -4.106 1.00 57.94 399 ILE D C 1
ATOM 7279 O O . ILE D 1 134 ? 62.526 14.653 -5.209 1.00 56.55 399 ILE D O 1
ATOM 7284 N N . GLU D 1 135 ? 64.069 15.613 -3.849 1.00 58.78 400 GLU D N 1
ATOM 7285 C CA . GLU D 1 135 ? 65.119 15.668 -4.862 1.00 60.28 400 GLU D CA 1
ATOM 7286 C C . GLU D 1 135 ? 66.524 15.811 -4.287 1.00 61.22 400 GLU D C 1
ATOM 7287 O O . GLU D 1 135 ? 66.728 16.394 -3.215 1.00 61.98 400 GLU D O 1
ATOM 7293 N N . GLY D 1 136 ? 67.495 15.291 -5.027 1.00 62.01 401 GLY D N 1
ATOM 7294 C CA . GLY D 1 136 ? 68.897 15.502 -4.693 1.00 62.28 401 GLY D CA 1
ATOM 7295 C C . GLY D 1 136 ? 69.759 14.441 -5.331 1.00 61.82 401 GLY D C 1
ATOM 7296 O O . GLY D 1 136 ? 69.272 13.622 -6.137 1.00 60.71 401 GLY D O 1
ATOM 7297 N N . VAL D 1 137 ? 71.035 14.459 -4.940 1.00 61.96 402 VAL D N 1
ATOM 7298 C CA . VAL D 1 137 ? 72.075 13.576 -5.462 1.00 61.74 402 VAL D CA 1
ATOM 7299 C C . VAL D 1 137 ? 72.187 12.321 -4.597 1.00 59.09 402 VAL D C 1
ATOM 7300 O O . VAL D 1 137 ? 72.415 12.410 -3.389 1.00 58.65 402 VAL D O 1
ATOM 7304 N N . LEU D 1 138 ? 71.985 11.160 -5.217 1.00 56.63 403 LEU D N 1
ATOM 7305 C CA . LEU D 1 138 ? 72.215 9.871 -4.578 1.00 52.56 403 LEU D CA 1
ATOM 7306 C C . LEU D 1 138 ? 73.324 9.150 -5.338 1.00 53.74 403 LEU D C 1
ATOM 7307 O O . LEU D 1 138 ? 73.644 9.508 -6.479 1.00 55.58 403 LEU D O 1
ATOM 7312 N N . TRP D 1 139 ? 73.933 8.164 -4.683 1.00 52.43 404 TRP D N 1
ATOM 7313 C CA . TRP D 1 139 ? 74.894 7.291 -5.332 1.00 53.99 404 TRP D CA 1
ATOM 7314 C C . TRP D 1 139 ? 74.097 6.250 -5.995 1.00 52.39 404 TRP D C 1
ATOM 7315 O O . TRP D 1 139 ? 73.015 5.930 -5.525 1.00 50.39 404 TRP D O 1
ATOM 7326 N N . LEU D 1 140 ? 74.615 5.709 -7.093 1.00 54.48 405 LEU D N 1
ATOM 7327 C CA . LEU D 1 140 ? 73.983 4.576 -7.786 1.00 53.36 405 LEU D CA 1
ATOM 7328 C C . LEU D 1 140 ? 75.025 3.473 -7.982 1.00 54.15 405 LEU D C 1
ATOM 7329 O O . LEU D 1 140 ? 76.173 3.771 -8.256 1.00 57.02 405 LEU D O 1
ATOM 7334 N N . LYS D 1 141 ? 74.655 2.212 -7.799 1.00 52.19 406 LYS D N 1
ATOM 7335 C CA . LYS D 1 141 ? 75.596 1.131 -8.073 1.00 53.47 406 LYS D CA 1
ATOM 7336 C C . LYS D 1 141 ? 75.520 0.781 -9.540 1.00 55.89 406 LYS D C 1
ATOM 7337 O O . LYS D 1 141 ? 74.467 0.926 -10.169 1.00 54.63 406 LYS D O 1
ATOM 7343 N N . ASP D 1 142 ? 76.653 0.343 -10.086 1.00 59.79 407 ASP D N 1
ATOM 7344 C CA . ASP D 1 142 ? 76.709 -0.169 -11.456 1.00 63.14 407 ASP D CA 1
ATOM 7345 C C . ASP D 1 142 ? 76.292 -1.653 -11.486 1.00 62.34 407 ASP D C 1
ATOM 7346 O O . ASP D 1 142 ? 76.319 -2.337 -10.450 1.00 59.45 407 ASP D O 1
ATOM 7351 N N . ASP D 1 143 ? 75.891 -2.131 -12.666 1.00 64.10 408 ASP D N 1
ATOM 7352 C CA . ASP D 1 143 ? 75.461 -3.518 -12.843 1.00 64.03 408 ASP D CA 1
ATOM 7353 C C . ASP D 1 143 ? 76.624 -4.483 -12.763 1.00 65.54 408 ASP D C 1
ATOM 7354 O O . ASP D 1 143 ? 77.650 -4.279 -13.412 1.00 69.32 408 ASP D O 1
ATOM 7359 N N . GLY D 1 144 ? 76.454 -5.533 -11.963 1.00 63.74 409 GLY D N 1
ATOM 7360 C CA . GLY D 1 144 ? 77.486 -6.542 -11.756 1.00 65.57 409 GLY D CA 1
ATOM 7361 C C . GLY D 1 144 ? 78.682 -6.037 -10.964 1.00 67.25 409 GLY D C 1
ATOM 7362 O O . GLY D 1 144 ? 79.255 -6.790 -10.170 1.00 67.50 409 GLY D O 1
ATOM 7363 N N . LYS D 1 145 ? 79.055 -4.768 -11.173 1.00 68.74 410 LYS D N 1
ATOM 7364 C CA . LYS D 1 145 ? 80.277 -4.186 -10.584 1.00 70.10 410 LYS D CA 1
ATOM 7365 C C . LYS D 1 145 ? 80.101 -3.569 -9.175 1.00 67.24 410 LYS D C 1
ATOM 7366 O O . LYS D 1 145 ? 79.097 -2.918 -8.875 1.00 64.33 410 LYS D O 1
ATOM 7372 N N . LYS D 1 146 ? 81.113 -3.773 -8.331 1.00 67.46 411 LYS D N 1
ATOM 7373 C CA . LYS D 1 146 ? 81.154 -3.212 -6.983 1.00 64.50 411 LYS D CA 1
ATOM 7374 C C . LYS D 1 146 ? 81.589 -1.745 -7.004 1.00 65.61 411 LYS D C 1
ATOM 7375 O O . LYS D 1 146 ? 82.432 -1.325 -6.222 1.00 66.56 411 LYS D O 1
ATOM 7381 N N . SER D 1 147 ? 80.993 -0.973 -7.906 1.00 66.03 412 SER D N 1
ATOM 7382 C CA . SER D 1 147 ? 81.360 0.421 -8.138 1.00 67.76 412 SER D CA 1
ATOM 7383 C C . SER D 1 147 ? 80.110 1.284 -8.109 1.00 65.75 412 SER D C 1
ATOM 7384 O O . SER D 1 147 ? 79.013 0.762 -8.278 1.00 63.34 412 SER D O 1
ATOM 7387 N N . TRP D 1 148 ? 80.277 2.596 -7.921 1.00 66.46 413 TRP D N 1
ATOM 7388 C CA . TRP D 1 148 ? 79.145 3.497 -7.625 1.00 64.63 413 TRP D CA 1
ATOM 7389 C C . TRP D 1 148 ? 79.318 4.906 -8.158 1.00 66.80 413 TRP D C 1
ATOM 7390 O O . TRP D 1 148 ? 80.242 5.608 -7.752 1.00 69.27 413 TRP D O 1
ATOM 7401 N N . LYS D 1 149 ? 78.432 5.354 -9.048 1.00 66.59 414 LYS D N 1
ATOM 7402 C CA . LYS D 1 149 ? 78.469 6.751 -9.520 1.00 69.17 414 LYS D CA 1
ATOM 7403 C C . LYS D 1 149 ? 77.308 7.533 -8.932 1.00 67.05 414 LYS D C 1
ATOM 7404 O O . LYS D 1 149 ? 76.254 6.957 -8.622 1.00 63.49 414 LYS D O 1
ATOM 7410 N N . LYS D 1 150 ? 77.494 8.847 -8.800 1.00 68.82 415 LYS D N 1
ATOM 7411 C CA . LYS D 1 150 ? 76.414 9.750 -8.378 1.00 68.14 415 LYS D CA 1
ATOM 7412 C C . LYS D 1 150 ? 75.308 9.923 -9.441 1.00 69.47 415 LYS D C 1
ATOM 7413 O O . LYS D 1 150 ? 75.432 9.427 -10.567 1.00 71.18 415 LYS D O 1
ATOM 7419 N N . ARG D 1 151 ? 74.218 10.591 -9.058 1.00 68.80 416 ARG D N 1
ATOM 7420 C CA . ARG D 1 151 ? 73.166 10.984 -9.996 1.00 69.78 416 ARG D CA 1
ATOM 7421 C C . ARG D 1 151 ? 72.138 11.898 -9.324 1.00 68.17 416 ARG D C 1
ATOM 7422 O O . ARG D 1 151 ? 71.801 11.718 -8.145 1.00 64.57 416 ARG D O 1
ATOM 7430 N N . TYR D 1 152 ? 71.665 12.903 -10.063 1.00 70.31 417 TYR D N 1
ATOM 7431 C CA . TYR D 1 152 ? 70.655 13.799 -9.514 1.00 68.55 417 TYR D CA 1
ATOM 7432 C C . TYR D 1 152 ? 69.290 13.214 -9.772 1.00 65.99 417 TYR D C 1
ATOM 7433 O O . TYR D 1 152 ? 68.807 13.228 -10.917 1.00 67.05 417 TYR D O 1
ATOM 7442 N N . PHE D 1 153 ? 68.692 12.709 -8.691 1.00 61.59 418 PHE D N 1
ATOM 7443 C CA . PHE D 1 153 ? 67.375 12.083 -8.704 1.00 58.60 418 PHE D CA 1
ATOM 7444 C C . PHE D 1 153 ? 66.296 13.072 -8.238 1.00 58.40 418 PHE D C 1
ATOM 7445 O O . PHE D 1 153 ? 66.550 13.938 -7.385 1.00 57.71 418 PHE D O 1
ATOM 7453 N N . LEU D 1 154 ? 65.106 12.928 -8.836 1.00 58.64 419 LEU D N 1
ATOM 7454 C CA . LEU D 1 154 ? 63.885 13.648 -8.451 1.00 58.29 419 LEU D CA 1
ATOM 7455 C C . LEU D 1 154 ? 62.743 12.670 -8.306 1.00 55.44 419 LEU D C 1
ATOM 7456 O O . LEU D 1 154 ? 62.539 11.807 -9.167 1.00 54.94 419 LEU D O 1
ATOM 7461 N N . LEU D 1 155 ? 61.985 12.821 -7.228 1.00 53.69 420 LEU D N 1
ATOM 7462 C CA . LEU D 1 155 ? 60.751 12.070 -7.106 1.00 52.73 420 LEU D CA 1
ATOM 7463 C C . LEU D 1 155 ? 59.562 12.893 -7.617 1.00 54.75 420 LEU D C 1
ATOM 7464 O O . LEU D 1 155 ? 59.402 14.064 -7.254 1.00 55.42 420 LEU D O 1
ATOM 7469 N N . ARG D 1 156 ? 58.768 12.253 -8.482 1.00 55.90 421 ARG D N 1
ATOM 7470 C CA . ARG D 1 156 ? 57.526 12.793 -9.059 1.00 58.10 421 ARG D CA 1
ATOM 7471 C C . ARG D 1 156 ? 56.388 11.837 -8.725 1.00 55.84 421 ARG D C 1
ATOM 7472 O O . ARG D 1 156 ? 56.593 10.877 -7.985 1.00 55.42 421 ARG D O 1
ATOM 7480 N N . ALA D 1 157 ? 55.200 12.075 -9.284 1.00 56.35 422 ALA D N 1
ATOM 7481 C CA . ALA D 1 157 ? 54.064 11.154 -9.104 1.00 54.55 422 ALA D CA 1
ATOM 7482 C C . ALA D 1 157 ? 54.281 9.836 -9.859 1.00 53.82 422 ALA D C 1
ATOM 7483 O O . ALA D 1 157 ? 53.964 8.749 -9.361 1.00 51.31 422 ALA D O 1
ATOM 7485 N N . SER D 1 158 ? 54.859 9.958 -11.048 1.00 55.95 423 SER D N 1
ATOM 7486 C CA . SER D 1 158 ? 54.937 8.876 -12.016 1.00 56.55 423 SER D CA 1
ATOM 7487 C C . SER D 1 158 ? 56.220 8.054 -11.925 1.00 56.05 423 SER D C 1
ATOM 7488 O O . SER D 1 158 ? 56.520 7.280 -12.841 1.00 57.90 423 SER D O 1
ATOM 7491 N N . GLY D 1 159 ? 56.975 8.238 -10.842 1.00 54.24 424 GLY D N 1
ATOM 7492 C CA . GLY D 1 159 ? 58.229 7.526 -10.639 1.00 53.49 424 GLY D CA 1
ATOM 7493 C C . GLY D 1 159 ? 59.401 8.440 -10.330 1.00 55.67 424 GLY D C 1
ATOM 7494 O O . GLY D 1 159 ? 59.262 9.663 -10.365 1.00 58.52 424 GLY D O 1
ATOM 7495 N N . ILE D 1 160 ? 60.552 7.833 -10.019 1.00 55.76 425 ILE D N 1
ATOM 7496 C CA . ILE D 1 160 ? 61.827 8.538 -9.764 1.00 56.99 425 ILE D CA 1
ATOM 7497 C C . ILE D 1 160 ? 62.520 8.823 -11.089 1.00 60.70 425 ILE D C 1
ATOM 7498 O O . ILE D 1 160 ? 62.393 8.030 -12.026 1.00 62.05 425 ILE D O 1
ATOM 7503 N N . TYR D 1 161 ? 63.269 9.926 -11.155 1.00 62.81 426 TYR D N 1
ATOM 7504 C CA . TYR D 1 161 ? 63.875 10.402 -12.406 1.00 67.10 426 TYR D CA 1
ATOM 7505 C C . TYR D 1 161 ? 65.418 10.555 -12.284 1.00 69.65 426 TYR D C 1
ATOM 7506 O O . TYR D 1 161 ? 65.923 10.546 -11.150 1.00 67.32 426 TYR D O 1
ATOM 7515 N N . TYR D 1 162 ? 66.135 10.663 -13.432 1.00 72.04 427 TYR D N 1
ATOM 7516 C CA . TYR D 1 162 ? 67.644 10.644 -13.533 1.00 74.98 427 TYR D CA 1
ATOM 7517 C C . TYR D 1 162 ? 68.232 10.791 -14.962 1.00 79.56 427 TYR D C 1
ATOM 7518 O O . TYR D 1 162 ? 67.489 10.760 -15.936 1.00 80.53 427 TYR D O 1
ATOM 7527 N N . VAL D 1 163 ? 69.561 10.937 -15.077 1.00 83.62 428 VAL D N 1
ATOM 7528 C CA . VAL D 1 163 ? 70.263 11.021 -16.395 1.00 89.93 428 VAL D CA 1
ATOM 7529 C C . VAL D 1 163 ? 71.702 10.425 -16.358 1.00 92.49 428 VAL D C 1
ATOM 7530 O O . VAL D 1 163 ? 72.614 11.052 -15.814 1.00 93.67 428 VAL D O 1
ATOM 7534 N N . PRO D 1 164 ? 71.909 9.216 -16.943 1.00 93.48 429 PRO D N 1
ATOM 7535 C CA . PRO D 1 164 ? 73.221 8.548 -16.876 1.00 93.33 429 PRO D CA 1
ATOM 7536 C C . PRO D 1 164 ? 74.248 9.143 -17.840 1.00 95.94 429 PRO D C 1
ATOM 7537 O O . PRO D 1 164 ? 75.348 8.606 -17.973 1.00 95.99 429 PRO D O 1
ATOM 7541 N N . VAL D 1 175 ? 65.119 12.550 -17.423 1.00 76.17 440 VAL D N 1
ATOM 7542 C CA . VAL D 1 175 ? 64.906 11.246 -18.036 1.00 76.24 440 VAL D CA 1
ATOM 7543 C C . VAL D 1 175 ? 64.214 10.403 -16.969 1.00 72.69 440 VAL D C 1
ATOM 7544 O O . VAL D 1 175 ? 64.498 10.582 -15.785 1.00 72.87 440 VAL D O 1
ATOM 7548 N N . CYS D 1 176 ? 63.293 9.515 -17.347 1.00 71.16 441 CYS D N 1
ATOM 7549 C CA . CYS D 1 176 ? 62.638 8.669 -16.334 1.00 67.08 441 CYS D CA 1
ATOM 7550 C C . CYS D 1 176 ? 63.535 7.512 -15.877 1.00 64.71 441 CYS D C 1
ATOM 7551 O O . CYS D 1 176 ? 63.934 6.667 -16.686 1.00 65.73 441 CYS D O 1
ATOM 7554 N N . PHE D 1 177 ? 63.853 7.491 -14.582 1.00 61.80 442 PHE D N 1
ATOM 7555 C CA . PHE D 1 177 ? 64.692 6.431 -14.003 1.00 59.89 442 PHE D CA 1
ATOM 7556 C C . PHE D 1 177 ? 63.952 5.137 -13.661 1.00 56.92 442 PHE D C 1
ATOM 7557 O O . PHE D 1 177 ? 64.318 4.079 -14.149 1.00 57.67 442 PHE D O 1
ATOM 7565 N N . LEU D 1 178 ? 62.951 5.193 -12.794 1.00 54.57 443 LEU D N 1
ATOM 7566 C CA . LEU D 1 178 ? 62.112 4.014 -12.614 1.00 53.53 443 LEU D CA 1
ATOM 7567 C C . LEU D 1 178 ? 60.677 4.323 -12.240 1.00 52.57 443 LEU D C 1
ATOM 7568 O O . LEU D 1 178 ? 60.429 5.243 -11.461 1.00 51.62 443 LEU D O 1
ATOM 7573 N N . GLN D 1 179 ? 59.757 3.548 -12.832 1.00 53.36 444 GLN D N 1
ATOM 7574 C CA . GLN D 1 179 ? 58.328 3.510 -12.471 1.00 52.18 444 GLN D CA 1
ATOM 7575 C C . GLN D 1 179 ? 58.095 2.510 -11.340 1.00 49.68 444 GLN D C 1
ATOM 7576 O O . GLN D 1 179 ? 58.676 1.416 -11.325 1.00 48.95 444 GLN D O 1
ATOM 7582 N N . LEU D 1 180 ? 57.203 2.865 -10.421 1.00 48.33 445 LEU D N 1
ATOM 7583 C CA . LEU D 1 180 ? 57.186 2.215 -9.115 1.00 45.24 445 LEU D CA 1
ATOM 7584 C C . LEU D 1 180 ? 56.122 1.143 -8.867 1.00 44.28 445 LEU D C 1
ATOM 7585 O O . LEU D 1 180 ? 56.148 0.511 -7.813 1.00 42.55 445 LEU D O 1
ATOM 7590 N N . ASP D 1 181 ? 55.210 0.897 -9.806 1.00 45.19 446 ASP D N 1
ATOM 7591 C CA . ASP D 1 181 ? 54.125 -0.052 -9.506 1.00 43.54 446 ASP D CA 1
ATOM 7592 C C . ASP D 1 181 ? 54.454 -1.562 -9.529 1.00 42.25 446 ASP D C 1
ATOM 7593 O O . ASP D 1 181 ? 53.639 -2.369 -9.070 1.00 40.42 446 ASP D O 1
ATOM 7598 N N . HIS D 1 182 ? 55.635 -1.947 -10.010 1.00 41.45 447 HIS D N 1
ATOM 7599 C CA . HIS D 1 182 ? 56.014 -3.360 -9.956 1.00 38.96 447 HIS D CA 1
ATOM 7600 C C . HIS D 1 182 ? 57.313 -3.620 -9.246 1.00 36.64 447 HIS D C 1
ATOM 7601 O O . HIS D 1 182 ? 57.883 -4.715 -9.341 1.00 35.85 447 HIS D O 1
ATOM 7608 N N . VAL D 1 183 ? 57.791 -2.623 -8.513 1.00 34.25 448 VAL D N 1
ATOM 7609 C CA . VAL D 1 183 ? 58.945 -2.835 -7.625 1.00 32.76 448 VAL D CA 1
ATOM 7610 C C . VAL D 1 183 ? 58.605 -2.532 -6.186 1.00 29.92 448 VAL D C 1
ATOM 7611 O O . VAL D 1 183 ? 57.845 -1.612 -5.909 1.00 28.82 448 VAL D O 1
ATOM 7615 N N . ASN D 1 184 ? 59.139 -3.343 -5.277 1.00 29.04 449 ASN D N 1
ATOM 7616 C CA . ASN D 1 184 ? 59.133 -3.012 -3.852 1.00 27.26 449 ASN D CA 1
ATOM 7617 C C . ASN D 1 184 ? 60.460 -2.281 -3.487 1.00 27.79 449 ASN D C 1
ATOM 7618 O O . ASN D 1 184 ? 61.441 -2.341 -4.237 1.00 29.38 449 ASN D O 1
ATOM 7623 N N . VAL D 1 185 ? 60.470 -1.584 -2.354 1.00 26.13 450 VAL D N 1
ATOM 7624 C CA . VAL D 1 185 ? 61.662 -0.933 -1.828 1.00 26.10 450 VAL D CA 1
ATOM 7625 C C . VAL D 1 185 ? 62.081 -1.710 -0.569 1.00 25.01 450 VAL D C 1
ATOM 7626 O O . VAL D 1 185 ? 61.233 -2.130 0.210 1.00 23.51 450 VAL D O 1
ATOM 7630 N N . TYR D 1 186 ? 63.382 -1.943 -0.424 1.00 25.67 451 TYR D N 1
ATOM 7631 C CA . TYR D 1 186 ? 63.966 -2.703 0.694 1.00 25.27 451 TYR D CA 1
ATOM 7632 C C . TYR D 1 186 ? 65.184 -1.949 1.206 1.00 26.16 451 TYR D C 1
ATOM 7633 O O . TYR D 1 186 ? 65.792 -1.203 0.441 1.00 27.27 451 TYR D O 1
ATOM 7642 N N . TYR D 1 187 ? 65.548 -2.158 2.474 1.00 25.79 452 TYR D N 1
ATOM 7643 C CA . TYR D 1 187 ? 66.841 -1.692 2.997 1.00 26.74 452 TYR D CA 1
ATOM 7644 C C . TYR D 1 187 ? 67.867 -2.792 2.873 1.00 27.60 452 TYR D C 1
ATOM 7645 O O . TYR D 1 187 ? 67.635 -3.911 3.342 1.00 26.45 452 TYR D O 1
ATOM 7654 N N . GLY D 1 188 ? 69.016 -2.471 2.281 1.00 29.54 453 GLY D N 1
ATOM 7655 C CA . GLY D 1 188 ? 70.168 -3.381 2.305 1.00 31.20 453 GLY D CA 1
ATOM 7656 C C . GLY D 1 188 ? 70.866 -3.389 3.648 1.00 31.70 453 GLY D C 1
ATOM 7657 O O . GLY D 1 188 ? 70.908 -2.364 4.318 1.00 31.79 453 GLY D O 1
ATOM 7658 N N . GLN D 1 189 ? 71.388 -4.547 4.044 1.00 33.08 454 GLN D N 1
ATOM 7659 C CA . GLN D 1 189 ? 72.159 -4.691 5.282 1.00 35.31 454 GLN D CA 1
ATOM 7660 C C . GLN D 1 189 ? 73.618 -4.776 4.936 1.00 37.61 454 GLN D C 1
ATOM 7661 O O . GLN D 1 189 ? 73.987 -5.511 4.032 1.00 39.15 454 GLN D O 1
ATOM 7667 N N . ASP D 1 190 ? 74.452 -4.032 5.648 1.00 38.94 455 ASP D N 1
ATOM 7668 C CA . ASP D 1 190 ? 75.902 -4.224 5.558 1.00 41.25 455 ASP D CA 1
ATOM 7669 C C . ASP D 1 190 ? 76.444 -4.158 4.116 1.00 43.17 455 ASP D C 1
ATOM 7670 O O . ASP D 1 190 ? 77.274 -4.984 3.696 1.00 44.46 455 ASP D O 1
ATOM 7675 N N . TYR D 1 191 ? 75.982 -3.149 3.377 1.00 42.66 456 TYR D N 1
ATOM 7676 C CA . TYR D 1 191 ? 76.373 -2.953 1.982 1.00 43.50 456 TYR D CA 1
ATOM 7677 C C . TYR D 1 191 ? 77.747 -2.313 1.779 1.00 47.08 456 TYR D C 1
ATOM 7678 O O . TYR D 1 191 ? 78.247 -2.225 0.640 1.00 49.41 456 TYR D O 1
ATOM 7687 N N . ARG D 1 192 ? 78.352 -1.859 2.873 1.00 47.75 457 ARG D N 1
ATOM 7688 C CA . ARG D 1 192 ? 79.764 -1.472 2.856 1.00 50.75 457 ARG D CA 1
ATOM 7689 C C . ARG D 1 192 ? 80.632 -2.688 2.567 1.00 52.01 457 ARG D C 1
ATOM 7690 O O . ARG D 1 192 ? 81.549 -2.611 1.770 1.00 54.76 457 ARG D O 1
ATOM 7698 N N . ASN D 1 193 ? 80.315 -3.814 3.202 1.00 51.45 458 ASN D N 1
ATOM 7699 C CA . ASN D 1 193 ? 81.028 -5.073 2.980 1.00 52.81 458 ASN D CA 1
ATOM 7700 C C . ASN D 1 193 ? 80.679 -5.792 1.674 1.00 53.49 458 ASN D C 1
ATOM 7701 O O . ASN D 1 193 ? 81.580 -6.204 0.954 1.00 55.40 458 ASN D O 1
ATOM 7706 N N . LYS D 1 194 ? 79.389 -5.964 1.372 1.00 52.32 459 LYS D N 1
ATOM 7707 C CA . LYS D 1 194 ? 79.018 -6.806 0.231 1.00 53.23 459 LYS D CA 1
ATOM 7708 C C . LYS D 1 194 ? 79.232 -6.150 -1.117 1.00 55.17 459 LYS D C 1
ATOM 7709 O O . LYS D 1 194 ? 79.492 -6.838 -2.099 1.00 57.60 459 LYS D O 1
ATOM 7715 N N . TYR D 1 195 ? 79.156 -4.822 -1.160 1.00 55.38 460 TYR D N 1
ATOM 7716 C CA . TYR D 1 195 ? 79.171 -4.105 -2.437 1.00 56.61 460 TYR D CA 1
ATOM 7717 C C . TYR D 1 195 ? 80.007 -2.827 -2.441 1.00 57.94 460 TYR D C 1
ATOM 7718 O O . TYR D 1 195 ? 79.865 -1.997 -3.354 1.00 59.60 460 TYR D O 1
ATOM 7727 N N . LYS D 1 196 ? 80.884 -2.677 -1.446 1.00 56.96 461 LYS D N 1
ATOM 7728 C CA . LYS D 1 196 ? 81.722 -1.480 -1.303 1.00 58.16 461 LYS D CA 1
ATOM 7729 C C . LYS D 1 196 ? 80.898 -0.178 -1.444 1.00 57.15 461 LYS D C 1
ATOM 7730 O O . LYS D 1 196 ? 81.293 0.749 -2.154 1.00 59.75 461 LYS D O 1
ATOM 7736 N N . ALA D 1 197 ? 79.747 -0.110 -0.780 1.00 53.05 462 ALA D N 1
ATOM 7737 C CA . ALA D 1 197 ? 78.911 1.081 -0.873 1.00 51.20 462 ALA D CA 1
ATOM 7738 C C . ALA D 1 197 ? 79.537 2.222 -0.081 1.00 51.29 462 ALA D C 1
ATOM 7739 O O . ALA D 1 197 ? 80.124 1.984 0.964 1.00 50.70 462 ALA D O 1
ATOM 7741 N N . PRO D 1 198 ? 79.397 3.470 -0.570 1.00 52.18 463 PRO D N 1
ATOM 7742 C CA . PRO D 1 198 ? 80.025 4.608 0.122 1.00 53.28 463 PRO D CA 1
ATOM 7743 C C . PRO D 1 198 ? 79.579 4.761 1.578 1.00 50.81 463 PRO D C 1
ATOM 7744 O O . PRO D 1 198 ? 80.398 5.104 2.427 1.00 51.74 463 PRO D O 1
ATOM 7748 N N . THR D 1 199 ? 78.298 4.507 1.846 1.00 47.86 464 THR D N 1
ATOM 7749 C CA . THR D 1 199 ? 77.729 4.462 3.200 1.00 45.80 464 THR D CA 1
ATOM 7750 C C . THR D 1 199 ? 76.884 3.190 3.352 1.00 43.08 464 THR D C 1
ATOM 7751 O O . THR D 1 199 ? 76.607 2.506 2.369 1.00 42.72 464 THR D O 1
ATOM 7755 N N . ASP D 1 200 ? 76.443 2.898 4.572 1.00 41.31 465 ASP D N 1
ATOM 7756 C CA . ASP D 1 200 ? 75.469 1.824 4.780 1.00 39.17 465 ASP D CA 1
ATOM 7757 C C . ASP D 1 200 ? 74.027 2.241 4.634 1.00 36.90 465 ASP D C 1
ATOM 7758 O O . ASP D 1 200 ? 73.134 1.432 4.888 1.00 35.05 465 ASP D O 1
ATOM 7763 N N . TYR D 1 201 ? 73.780 3.492 4.260 1.00 37.19 466 TYR D N 1
ATOM 7764 C CA . TYR D 1 201 ? 72.402 3.936 4.153 1.00 35.58 466 TYR D CA 1
ATOM 7765 C C . TYR D 1 201 ? 71.894 3.659 2.744 1.00 35.60 466 TYR D C 1
ATOM 7766 O O . TYR D 1 201 ? 71.868 4.547 1.881 1.00 36.90 466 TYR D O 1
ATOM 7775 N N . CYS D 1 202 ? 71.504 2.400 2.530 1.00 33.84 467 CYS D N 1
ATOM 7776 C CA . CYS D 1 202 ? 71.165 1.907 1.208 1.00 33.98 467 CYS D CA 1
ATOM 7777 C C . CYS D 1 202 ? 69.700 1.550 1.056 1.00 32.22 467 CYS D C 1
ATOM 7778 O O . CYS D 1 202 ? 69.084 1.064 1.994 1.00 30.59 467 CYS D O 1
ATOM 7781 N N . LEU D 1 203 ? 69.140 1.803 -0.122 1.00 32.87 468 LEU D N 1
ATOM 7782 C CA . LEU D 1 203 ? 67.828 1.272 -0.449 1.00 31.97 468 LEU D CA 1
ATOM 7783 C C . LEU D 1 203 ? 67.845 0.536 -1.770 1.00 33.14 468 LEU D C 1
ATOM 7784 O O . LEU D 1 203 ? 68.641 0.834 -2.661 1.00 35.38 468 LEU D O 1
ATOM 7789 N N . VAL D 1 204 ? 66.939 -0.422 -1.895 1.00 31.77 469 VAL D N 1
ATOM 7790 C CA . VAL D 1 204 ? 66.959 -1.356 -3.003 1.00 32.26 469 VAL D CA 1
ATOM 7791 C C . VAL D 1 204 ? 65.584 -1.463 -3.645 1.00 31.72 469 VAL D C 1
ATOM 7792 O O . VAL D 1 204 ? 64.551 -1.576 -2.956 1.00 30.30 469 VAL D O 1
ATOM 7796 N N . LEU D 1 205 ? 65.576 -1.407 -4.971 1.00 33.20 470 LEU D N 1
ATOM 7797 C CA . LEU D 1 205 ? 64.343 -1.542 -5.735 1.00 33.05 470 LEU D CA 1
ATOM 7798 C C . LEU D 1 205 ? 64.398 -2.801 -6.588 1.00 33.25 470 LEU D C 1
ATOM 7799 O O . LEU D 1 205 ? 65.328 -2.981 -7.352 1.00 34.50 470 LEU D O 1
ATOM 7804 N N . LYS D 1 206 ? 63.415 -3.682 -6.412 1.00 32.10 471 LYS D N 1
ATOM 7805 C CA . LYS D 1 206 ? 63.284 -4.907 -7.213 1.00 32.89 471 LYS D CA 1
ATOM 7806 C C . LYS D 1 206 ? 61.850 -5.482 -7.213 1.00 32.32 471 LYS D C 1
ATOM 7807 O O . LYS D 1 206 ? 61.072 -5.259 -6.271 1.00 30.70 471 LYS D O 1
ATOM 7813 N N . HIS D 1 207 ? 61.531 -6.227 -8.275 1.00 33.54 472 HIS D N 1
ATOM 7814 C CA . HIS D 1 207 ? 60.289 -6.994 -8.388 1.00 33.29 472 HIS D CA 1
ATOM 7815 C C . HIS D 1 207 ? 60.095 -7.993 -7.259 1.00 31.41 472 HIS D C 1
ATOM 7816 O O . HIS D 1 207 ? 61.034 -8.680 -6.877 1.00 30.89 472 HIS D O 1
ATOM 7823 N N . PRO D 1 208 ? 58.855 -8.095 -6.732 1.00 30.02 473 PRO D N 1
ATOM 7824 C CA . PRO D 1 208 ? 58.559 -9.027 -5.650 1.00 28.78 473 PRO D CA 1
ATOM 7825 C C . PRO D 1 208 ? 59.126 -10.417 -5.905 1.00 29.79 473 PRO D C 1
ATOM 7826 O O . PRO D 1 208 ? 59.564 -11.077 -4.980 1.00 29.08 473 PRO D O 1
ATOM 7830 N N . GLN D 1 209 ? 59.144 -10.843 -7.156 1.00 32.46 474 GLN D N 1
ATOM 7831 C CA . GLN D 1 209 ? 59.449 -12.240 -7.477 1.00 34.52 474 GLN D CA 1
ATOM 7832 C C . GLN D 1 209 ? 60.928 -12.538 -7.720 1.00 35.74 474 GLN D C 1
ATOM 7833 O O . GLN D 1 209 ? 61.300 -13.679 -7.997 1.00 36.05 474 GLN D O 1
ATOM 7839 N N . ILE D 1 210 ? 61.774 -11.524 -7.627 1.00 35.54 475 ILE D N 1
ATOM 7840 C CA . ILE D 1 210 ? 63.197 -11.783 -7.746 1.00 37.71 475 ILE D CA 1
ATOM 7841 C C . ILE D 1 210 ? 63.761 -12.159 -6.376 1.00 36.63 475 ILE D C 1
ATOM 7842 O O . ILE D 1 210 ? 63.774 -11.351 -5.432 1.00 34.71 475 ILE D O 1
ATOM 7847 N N . GLN D 1 211 ? 64.217 -13.406 -6.291 1.00 37.43 476 GLN D N 1
ATOM 7848 C CA . GLN D 1 211 ? 64.614 -14.017 -5.023 1.00 36.43 476 GLN D CA 1
ATOM 7849 C C . GLN D 1 211 ? 66.098 -14.405 -4.934 1.00 38.52 476 GLN D C 1
ATOM 7850 O O . GLN D 1 211 ? 66.603 -14.652 -3.845 1.00 38.36 476 GLN D O 1
ATOM 7856 N N . LYS D 1 212 ? 66.780 -14.464 -6.078 1.00 41.13 477 LYS D N 1
ATOM 7857 C CA . LYS D 1 212 ? 68.225 -14.737 -6.136 1.00 43.09 477 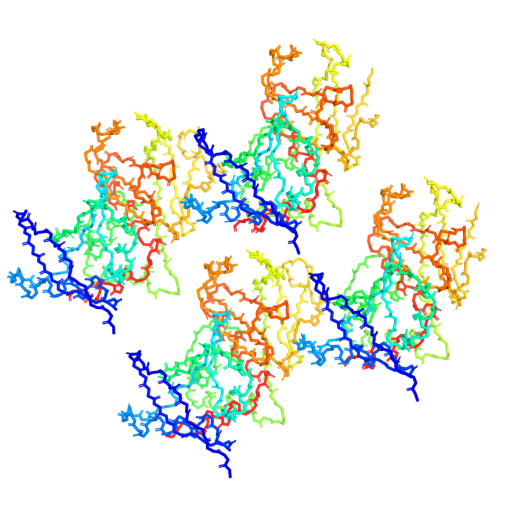LYS D CA 1
ATOM 7858 C C . LYS D 1 212 ? 68.985 -13.584 -6.793 1.00 43.14 477 LYS D C 1
ATOM 7859 O O . LYS D 1 212 ? 68.433 -12.499 -7.059 1.00 41.66 477 LYS D O 1
ATOM 7865 N N . LYS D 1 213 ? 70.259 -13.836 -7.048 1.00 43.89 478 LYS D N 1
ATOM 7866 C CA . LYS D 1 213 ? 71.144 -12.862 -7.646 1.00 45.00 478 LYS D CA 1
ATOM 7867 C C . LYS D 1 213 ? 70.607 -12.457 -9.021 1.00 44.98 478 LYS D C 1
ATOM 7868 O O . LYS D 1 213 ? 70.346 -13.302 -9.881 1.00 45.37 478 LYS D O 1
ATOM 7874 N N . SER D 1 214 ? 70.431 -11.155 -9.209 1.00 43.91 479 SER D N 1
ATOM 7875 C CA . SER D 1 214 ? 69.881 -10.637 -10.442 1.00 44.84 479 SER D CA 1
ATOM 7876 C C . SER D 1 214 ? 70.539 -9.343 -10.818 1.00 46.17 479 SER D C 1
ATOM 7877 O O . SER D 1 214 ? 70.908 -8.538 -9.962 1.00 44.98 479 SER D O 1
ATOM 7880 N N . GLN D 1 215 ? 70.668 -9.141 -12.120 1.00 49.24 480 GLN D N 1
ATOM 7881 C CA . GLN D 1 215 ? 71.090 -7.851 -12.637 1.00 50.91 480 GLN D CA 1
ATOM 7882 C C . GLN D 1 215 ? 69.881 -6.883 -12.735 1.00 48.83 480 GLN D C 1
ATOM 7883 O O . GLN D 1 215 ? 70.062 -5.688 -12.961 1.00 49.52 480 GLN D O 1
ATOM 7889 N N . TYR D 1 216 ? 68.665 -7.400 -12.509 1.00 45.76 481 TYR D N 1
ATOM 7890 C CA . TYR D 1 216 ? 67.442 -6.582 -12.525 1.00 43.79 481 TYR D CA 1
ATOM 7891 C C . TYR D 1 216 ? 67.106 -5.971 -11.148 1.00 41.85 481 TYR D C 1
ATOM 7892 O O . TYR D 1 216 ? 65.942 -5.876 -10.765 1.00 39.94 481 TYR D O 1
ATOM 7901 N N . ILE D 1 217 ? 68.128 -5.584 -10.392 1.00 43.00 482 ILE D N 1
ATOM 7902 C CA . ILE D 1 217 ? 67.921 -4.906 -9.122 1.00 41.28 482 ILE D CA 1
ATOM 7903 C C . ILE D 1 217 ? 68.635 -3.558 -9.122 1.00 43.35 482 ILE D C 1
ATOM 7904 O O . ILE D 1 217 ? 69.833 -3.496 -9.367 1.00 45.38 482 ILE D O 1
ATOM 7909 N N . LYS D 1 218 ? 67.906 -2.483 -8.838 1.00 42.99 483 LYS D N 1
ATOM 7910 C CA . LYS D 1 218 ? 68.535 -1.178 -8.595 1.00 44.07 483 LYS D CA 1
ATOM 7911 C C . LYS D 1 218 ? 69.051 -1.075 -7.145 1.00 42.25 483 LYS D C 1
ATOM 7912 O O . LYS D 1 218 ? 68.435 -1.597 -6.215 1.00 39.48 483 LYS D O 1
ATOM 7918 N N . TYR D 1 219 ? 70.208 -0.434 -6.985 1.00 43.74 484 TYR D N 1
ATOM 7919 C CA . TYR D 1 219 ? 70.894 -0.285 -5.694 1.00 42.38 484 TYR D CA 1
ATOM 7920 C C . TYR D 1 219 ? 71.272 1.183 -5.541 1.00 43.48 484 TYR D C 1
ATOM 7921 O O . TYR D 1 219 ? 71.954 1.758 -6.391 1.00 46.21 484 TYR D O 1
ATOM 7930 N N . LEU D 1 220 ? 70.813 1.798 -4.468 1.00 41.99 485 LEU D N 1
ATOM 7931 C CA . LEU D 1 220 ? 71.090 3.211 -4.230 1.00 43.33 485 LEU D CA 1
ATOM 7932 C C . LEU D 1 220 ? 71.676 3.388 -2.838 1.00 42.20 485 LEU D C 1
ATOM 7933 O O . LEU D 1 220 ? 71.343 2.634 -1.926 1.00 40.49 485 LEU D O 1
ATOM 7938 N N . CYS D 1 221 ? 72.545 4.379 -2.683 1.00 43.66 486 CYS D N 1
ATOM 7939 C CA . CYS D 1 221 ? 73.149 4.679 -1.401 1.00 43.15 486 CYS D CA 1
ATOM 7940 C C . CYS D 1 221 ? 72.946 6.158 -1.084 1.00 44.41 486 CYS D C 1
ATOM 7941 O O . CYS D 1 221 ? 73.089 7.004 -1.970 1.00 46.24 486 CYS D O 1
ATOM 7944 N N . CYS D 1 222 ? 72.598 6.468 0.165 1.00 43.73 487 CYS D N 1
ATOM 7945 C CA . CYS D 1 222 ? 72.459 7.869 0.616 1.00 45.23 487 CYS D CA 1
ATOM 7946 C C . CYS D 1 222 ? 73.614 8.311 1.517 1.00 46.88 487 CYS D C 1
ATOM 7947 O O . CYS D 1 222 ? 74.141 7.516 2.309 1.00 46.85 487 CYS D O 1
ATOM 7950 N N . ASP D 1 223 ? 73.958 9.591 1.445 1.00 48.85 488 ASP D N 1
ATOM 7951 C CA . ASP D 1 223 ? 75.000 10.169 2.308 1.00 50.65 488 ASP D CA 1
ATOM 7952 C C . ASP D 1 223 ? 74.695 10.123 3.821 1.00 48.37 488 ASP D C 1
ATOM 7953 O O . ASP D 1 223 ? 75.607 10.141 4.635 1.00 48.77 488 ASP D O 1
ATOM 7958 N N . ASP D 1 224 ? 73.421 10.054 4.190 1.00 46.20 489 ASP D N 1
ATOM 7959 C CA . ASP D 1 224 ? 73.026 9.947 5.601 1.00 45.12 489 ASP D CA 1
ATOM 7960 C C . ASP D 1 224 ? 71.649 9.306 5.763 1.00 41.91 489 ASP D C 1
ATOM 7961 O O . ASP D 1 224 ? 70.862 9.232 4.823 1.00 41.48 489 ASP D O 1
ATOM 7966 N N . VAL D 1 225 ? 71.362 8.869 6.977 1.00 40.33 490 VAL D N 1
ATOM 7967 C CA . VAL D 1 225 ? 70.125 8.173 7.290 1.00 38.27 490 VAL D CA 1
ATOM 7968 C C . VAL D 1 225 ? 68.868 9.044 7.014 1.00 38.37 490 VAL D C 1
ATOM 7969 O O . VAL D 1 225 ? 67.804 8.527 6.648 1.00 36.30 490 VAL D O 1
ATOM 7973 N N . ARG D 1 226 ? 69.023 10.361 7.165 1.00 40.40 491 ARG D N 1
ATOM 7974 C CA . ARG D 1 226 ? 67.949 11.333 6.955 1.00 40.53 491 ARG D CA 1
ATOM 7975 C C . ARG D 1 226 ? 67.553 11.345 5.501 1.00 40.58 491 ARG D C 1
ATOM 7976 O O . ARG D 1 226 ? 66.359 11.353 5.189 1.00 40.06 491 ARG D O 1
ATOM 7984 N N . THR D 1 227 ? 68.550 11.354 4.615 1.00 41.33 492 THR D N 1
ATOM 7985 C CA . THR D 1 227 ? 68.301 11.305 3.171 1.00 40.90 492 THR D CA 1
ATOM 7986 C C . THR D 1 227 ? 67.575 10.013 2.838 1.00 38.31 492 THR D C 1
ATOM 7987 O O . THR D 1 227 ? 66.581 10.015 2.093 1.00 37.89 492 THR D O 1
ATOM 7991 N N . LEU D 1 228 ? 68.071 8.919 3.408 1.00 36.80 493 LEU D N 1
ATOM 7992 C CA . LEU D 1 228 ? 67.492 7.602 3.199 1.00 34.55 493 LEU D CA 1
ATOM 7993 C C . LEU D 1 228 ? 66.004 7.642 3.551 1.00 32.90 493 LEU D C 1
ATOM 7994 O O . LEU D 1 228 ? 65.166 7.385 2.696 1.00 32.46 493 LEU D O 1
ATOM 7999 N N . HIS D 1 229 ? 65.693 8.031 4.785 1.00 33.03 494 HIS D N 1
ATOM 8000 C CA . HIS D 1 229 ? 64.313 8.179 5.272 1.00 32.97 494 HIS D CA 1
ATOM 8001 C C . HIS D 1 229 ? 63.441 9.060 4.426 1.00 33.86 494 HIS D C 1
ATOM 8002 O O . HIS D 1 229 ? 62.235 8.797 4.293 1.00 32.98 494 HIS D O 1
ATOM 8009 N N . GLN D 1 230 ? 64.028 10.125 3.881 1.00 35.46 495 GLN D N 1
ATOM 8010 C CA . GLN D 1 230 ? 63.318 10.989 2.961 1.00 36.60 495 GLN D CA 1
ATOM 8011 C C . GLN D 1 230 ? 62.950 10.257 1.679 1.00 35.82 495 GLN D C 1
ATOM 8012 O O . GLN D 1 230 ? 61.802 10.376 1.218 1.00 35.12 495 GLN D O 1
ATOM 8018 N N . TRP D 1 231 ? 63.888 9.478 1.124 1.00 35.33 496 TRP D N 1
ATOM 8019 C CA . TRP D 1 231 ? 63.618 8.787 -0.151 1.00 34.61 496 TRP D CA 1
ATOM 8020 C C . TRP D 1 231 ? 62.625 7.695 -0.049 1.00 32.38 496 TRP D C 1
ATOM 8021 O O . TRP D 1 231 ? 61.622 7.698 -0.763 1.00 32.08 496 TRP D O 1
ATOM 8032 N N . VAL D 1 232 ? 62.882 6.765 0.866 1.00 30.84 497 VAL D N 1
ATOM 8033 C CA . VAL D 1 232 ? 62.036 5.601 1.060 1.00 29.10 497 VAL D CA 1
ATOM 8034 C C . VAL D 1 232 ? 60.604 6.032 1.352 1.00 28.74 497 VAL D C 1
ATOM 8035 O O . VAL D 1 232 ? 59.690 5.523 0.740 1.00 28.45 497 VAL D O 1
ATOM 8039 N N . ASN D 1 233 ? 60.420 6.979 2.275 1.00 29.84 498 ASN D N 1
ATOM 8040 C CA . ASN D 1 233 ? 59.090 7.508 2.600 1.00 30.39 498 ASN D CA 1
ATOM 8041 C C . ASN D 1 233 ? 58.443 8.193 1.400 1.00 32.15 498 ASN D C 1
ATOM 8042 O O . ASN D 1 233 ? 57.241 7.988 1.136 1.00 31.73 498 ASN D O 1
ATOM 8047 N N . GLY D 1 234 ? 59.230 8.996 0.675 1.00 33.69 499 GLY D N 1
ATOM 8048 C CA . GLY D 1 234 ? 58.796 9.574 -0.610 1.00 35.10 499 GLY D CA 1
ATOM 8049 C C . GLY D 1 234 ? 58.387 8.495 -1.620 1.00 34.93 499 GLY D C 1
ATOM 8050 O O . GLY D 1 234 ? 57.329 8.607 -2.276 1.00 35.22 499 GLY D O 1
ATOM 8051 N N . ILE D 1 235 ? 59.199 7.437 -1.737 1.00 33.70 500 ILE D N 1
ATOM 8052 C CA . ILE D 1 235 ? 58.889 6.348 -2.672 1.00 32.98 500 ILE D CA 1
ATOM 8053 C C . ILE D 1 235 ? 57.599 5.640 -2.271 1.00 30.89 500 ILE D C 1
ATOM 8054 O O . ILE D 1 235 ? 56.737 5.383 -3.114 1.00 31.09 500 ILE D O 1
ATOM 8059 N N . ARG D 1 236 ? 57.448 5.381 -0.978 1.00 29.69 501 ARG D N 1
ATOM 8060 C CA . ARG D 1 236 ? 56.239 4.705 -0.478 1.00 29.17 501 ARG D CA 1
ATOM 8061 C C . ARG D 1 236 ? 54.951 5.523 -0.754 1.00 30.14 501 ARG D C 1
ATOM 8062 O O . ARG D 1 236 ? 53.941 4.976 -1.206 1.00 30.35 501 ARG D O 1
ATOM 8070 N N . ILE D 1 237 ? 55.013 6.831 -0.497 1.00 31.68 502 ILE D N 1
ATOM 8071 C CA . ILE D 1 237 ? 53.956 7.750 -0.879 1.00 33.27 502 ILE D CA 1
ATOM 8072 C C . ILE D 1 237 ? 53.645 7.603 -2.359 1.00 34.01 502 ILE D C 1
ATOM 8073 O O . ILE D 1 237 ? 52.497 7.368 -2.731 1.00 33.54 502 ILE D O 1
ATOM 8078 N N . ALA D 1 238 ? 54.678 7.706 -3.188 1.00 34.75 503 ALA D N 1
ATOM 8079 C CA . ALA D 1 238 ? 54.499 7.612 -4.636 1.00 35.70 503 ALA D CA 1
ATOM 8080 C C . ALA D 1 238 ? 53.917 6.283 -5.071 1.00 34.23 503 ALA D C 1
ATOM 8081 O O . ALA D 1 238 ? 53.139 6.249 -6.002 1.00 35.76 503 ALA D O 1
ATOM 8083 N N . LYS D 1 239 ? 54.289 5.192 -4.411 1.00 31.56 504 LYS D N 1
ATOM 8084 C CA . LYS D 1 239 ? 53.845 3.864 -4.851 1.00 30.05 504 LYS D CA 1
ATOM 8085 C C . LYS D 1 239 ? 52.442 3.469 -4.334 1.00 28.83 504 LYS D C 1
ATOM 8086 O O . LYS D 1 239 ? 51.591 3.020 -5.098 1.00 29.39 504 LYS D O 1
ATOM 8092 N N . TYR D 1 240 ? 52.219 3.625 -3.038 1.00 27.18 505 TYR D N 1
ATOM 8093 C CA . TYR D 1 240 ? 51.013 3.116 -2.419 1.00 25.66 505 TYR D CA 1
ATOM 8094 C C . TYR D 1 240 ? 49.894 4.180 -2.253 1.00 26.81 505 TYR D C 1
ATOM 8095 O O . TYR D 1 240 ? 48.727 3.851 -1.980 1.00 26.86 505 TYR D O 1
ATOM 8104 N N . GLY D 1 241 ? 50.258 5.447 -2.428 1.00 27.70 506 GLY D N 1
ATOM 8105 C CA . GLY D 1 241 ? 49.323 6.545 -2.358 1.00 29.28 506 GLY D CA 1
ATOM 8106 C C . GLY D 1 241 ? 48.406 6.591 -1.152 1.00 29.13 506 GLY D C 1
ATOM 8107 O O . GLY D 1 241 ? 48.827 6.313 -0.015 1.00 28.14 506 GLY D O 1
ATOM 8108 N N . LYS D 1 242 ? 47.151 6.958 -1.405 1.00 29.68 507 LYS D N 1
ATOM 8109 C CA . LYS D 1 242 ? 46.150 7.102 -0.352 1.00 29.96 507 LYS D CA 1
ATOM 8110 C C . LYS D 1 242 ? 46.118 5.875 0.585 1.00 28.33 507 LYS D C 1
ATOM 8111 O O . LYS D 1 242 ? 45.943 6.020 1.799 1.00 28.66 507 LYS D O 1
ATOM 8117 N N . GLN D 1 243 ? 46.306 4.679 0.024 1.00 26.77 508 GLN D N 1
ATOM 8118 C CA . GLN D 1 243 ? 46.308 3.455 0.809 1.00 24.98 508 GLN D CA 1
ATOM 8119 C C . GLN D 1 243 ? 47.182 3.533 2.069 1.00 24.40 508 GLN D C 1
ATOM 8120 O O . GLN D 1 243 ? 46.776 3.088 3.148 1.00 23.81 508 GLN D O 1
ATOM 8126 N N . LEU D 1 244 ? 48.386 4.093 1.935 1.00 25.43 509 LEU D N 1
ATOM 8127 C CA . LEU D 1 244 ? 49.274 4.310 3.082 1.00 25.12 509 LEU D CA 1
ATOM 8128 C C . LEU D 1 244 ? 48.569 5.012 4.215 1.00 26.76 509 LEU D C 1
ATOM 8129 O O . LEU D 1 244 ? 48.694 4.593 5.380 1.00 26.11 509 LEU D O 1
ATOM 8134 N N . TYR D 1 245 ? 47.824 6.068 3.860 1.00 28.27 510 TYR D N 1
ATOM 8135 C CA . TYR D 1 245 ? 47.095 6.862 4.834 1.00 30.50 510 TYR D CA 1
ATOM 8136 C C . TYR D 1 245 ? 45.935 6.105 5.437 1.00 29.98 510 TYR D C 1
ATOM 8137 O O . TYR D 1 245 ? 45.681 6.207 6.643 1.00 30.00 510 TYR D O 1
ATOM 8146 N N . MET D 1 246 ? 45.228 5.340 4.611 1.00 29.72 511 MET D N 1
ATOM 8147 C CA . MET D 1 246 ? 44.208 4.434 5.142 1.00 29.95 511 MET D CA 1
ATOM 8148 C C . MET D 1 246 ? 44.844 3.431 6.118 1.00 28.03 511 MET D C 1
ATOM 8149 O O . MET D 1 246 ? 44.253 3.154 7.167 1.00 28.36 511 MET D O 1
ATOM 8154 N N . ASN D 1 247 ? 46.051 2.928 5.800 1.00 25.47 512 ASN D N 1
ATOM 8155 C CA . ASN D 1 247 ? 46.747 1.983 6.698 1.00 23.75 512 ASN D CA 1
ATOM 8156 C C . ASN D 1 247 ? 47.008 2.621 8.055 1.00 24.96 512 ASN D C 1
ATOM 8157 O O . ASN D 1 247 ? 46.717 2.027 9.099 1.00 25.18 512 ASN D O 1
ATOM 8162 N N . TYR D 1 248 ? 47.520 3.850 8.030 1.00 26.65 513 TYR D N 1
ATOM 8163 C CA . TYR D 1 248 ? 47.783 4.602 9.239 1.00 28.49 513 TYR D CA 1
ATOM 8164 C C . TYR D 1 248 ? 46.557 4.756 10.144 1.00 31.01 513 TYR D C 1
ATOM 8165 O O . TYR D 1 248 ? 46.617 4.423 11.335 1.00 31.52 513 TYR D O 1
ATOM 8174 N N . GLN D 1 249 ? 45.453 5.252 9.596 1.00 33.11 514 GLN D N 1
ATOM 8175 C CA . GLN D 1 249 ? 44.266 5.481 10.413 1.00 36.66 514 GLN D CA 1
ATOM 8176 C C . GLN D 1 249 ? 43.631 4.198 10.924 1.00 37.67 514 GLN D C 1
ATOM 8177 O O . GLN D 1 249 ? 43.090 4.156 12.027 1.00 39.00 514 GLN D O 1
ATOM 8183 N N . GLU D 1 250 ? 43.712 3.142 10.121 1.00 37.75 515 GLU D N 1
ATOM 8184 C CA . GLU D 1 250 ? 43.242 1.851 10.542 1.00 37.20 515 GLU D CA 1
ATOM 8185 C C . GLU D 1 250 ? 44.048 1.423 11.772 1.00 36.53 515 GLU D C 1
ATOM 8186 O O . GLU D 1 250 ? 43.502 0.804 12.675 1.00 38.23 515 GLU D O 1
ATOM 8192 N N . ALA D 1 251 ? 45.333 1.776 11.814 1.00 33.59 516 ALA D N 1
ATOM 8193 C CA . ALA D 1 251 ? 46.215 1.366 12.913 1.00 33.88 516 ALA D CA 1
ATOM 8194 C C . ALA D 1 251 ? 46.084 2.163 14.236 1.00 36.12 516 ALA D C 1
ATOM 8195 O O . ALA D 1 251 ? 46.225 1.580 15.305 1.00 36.89 516 ALA D O 1
ATOM 8197 N N . LEU D 1 252 ? 45.799 3.469 14.160 1.00 36.67 517 LEU D N 1
ATOM 8198 C CA . LEU D 1 252 ? 45.980 4.387 15.294 1.00 38.19 517 LEU D CA 1
ATOM 8199 C C . LEU D 1 252 ? 45.079 4.095 16.484 1.00 39.75 517 LEU D C 1
ATOM 8200 O O . LEU D 1 252 ? 44.008 3.525 16.322 1.00 40.15 517 LEU D O 1
#

Nearest PDB structures (foldseek):
  4gn1-assembly4_D  TM=1.004E+00  e=7.061E-53  Homo sapiens
  4gn1-assembly2_B  TM=9.977E-01  e=8.731E-48  Homo sapiens
  4gmv-assembly2_B  TM=9.943E-01  e=1.878E-47  Homo sapiens
  4gmv-assembly1_A  TM=9.897E-01  e=4.285E-47  Homo sapiens
  4k81-assembly3_E  TM=8.576E-01  e=3.987E-19  Homo sapiens

InterPro domains:
  IPR000159 Ras-associating domain [PS50200] (269-355)
  IPR000159 Ras-associating domain [SM00314] (269-355)
  IPR001849 Pleckstrin homology domain [PF00169] (398-504)
  IPR001849 Pleckstrin homology domain [PS50003] (396-505)
  IPR001849 Pleckstrin homology domain [SM00233] (397-507)
  IPR011993 PH-like domain superfamily [G3DSA:2.30.29.30] (358-520)
  IPR029071 Ubiquitin-like domain superfamily [SSF54236] (262-361)
  IPR039664 GRB/APBB1IP [PTHR11243] (17-790)
  IPR039665 APBB1IP, PH domain [cd01259] (392-514)

B-factor: mean 35.84, std 14.86, range [9.41, 97.6]

Secondary structure (DSSP, 8-state):
--EEEEEEE-TTS-EEEEEEETT-BHHHHHHHHHHHHT----TTEEEEEEEGGGTEEEEPPTTSBHHHHHTTS-TT----EEEEE-GGGTHHHH-GGGTTS--SS-----HHHHHHHHHHHHSSSS--PPPPEEEEEEEPTTSS-EEEEEEEEETTEEEE-SSSSS--GGG-EEEE-STT-EEEEESSHHHHS--SSS-EEEEE-TT--S--TT-EEEE-SSHHHHHHHHHHHHHHHHTHHHHHHHHHH--/--EEEEEEE-TTS-EEEEEEETT-BHHHHHHHHHHHHT----TTEEEEEEETTTTEEEEPPTTSBHHHHHTTS-TT---EEEEEE-GGGTHHHH-GGGTTS--SS-----HHHHHHHHHHHHSSSS-----EEEEEEEEPTTSS-EEEEEEEEETTEEEE-SSSSS--GGG-EEEE-STT-EEEEESSHHHHT--SSS-EEEEE-TT--S--TT-EEEE-SSHHHHHHHHHHHHHHHHTHHHHHHHHHH-/--EEEEEEE-TTS-EEEEEEETT-BHHHHHHHHHHHHT----TTEEEEEEEGGGTEEEEPPTTSBHHHHHTTS-TT----EEEEE-GGGTHHHH-GGGTTS--SS-----HHHHHHHHHHHHSSSS------EEEEEEEPTTSS-EEEEEEEEETTEEE----EEE-GGG-EEEEESSHHHHH--SSS-EEEEE-TT--S--SS-EEEE-SSHHHHHHHHHHHHHHHHTHHHHHHHHHH-/--EEEEEEE-SSS-EEEEEEETT-BHHHHHHHHHHHHT----TTEEEEEEEGGGTEEEEPPTTSBHHHHHTTS-TT----EEEEE-GGGGHHHH-GGGTTS--SS-----HHHHHHHHHHHHSSSS------EEEEEEEPSSSS-EEEEEEEEETTEEE----EEE--TT-EEEEESSHHHHH--SSSEEEEEE-TT--S--SS-EEEEESSHHHHHHHHHHHHHHHHTHHHHHHHHHH-

Solvent-accessible surface area: 47890 Å² total; per-residue (Å²): 116,151,118,76,94,9,138,0,23,18,78,101,86,53,46,104,92,28,108,3,26,62,181,27,42,0,15,88,0,0,38,50,6,10,95,160,30,159,49,41,89,30,27,18,27,0,0,0,11,28,3,53,95,0,70,2,21,7,20,0,8,4,62,21,38,1,21,111,14,22,142,35,54,68,256,122,35,141,16,98,5,34,2,60,98,28,124,45,3,2,25,0,3,68,52,0,9,18,29,8,80,54,142,95,130,96,58,158,55,64,114,191,79,30,95,75,22,7,77,120,7,2,50,48,135,74,38,84,30,53,106,20,107,20,49,2,63,28,17,33,91,71,66,94,9,14,51,64,46,14,0,24,2,82,83,65,1,0,36,39,1,39,132,31,65,56,140,54,50,55,56,18,14,16,10,8,58,8,97,124,7,8,15,5,26,6,73,65,0,98,55,67,13,70,2,42,28,66,81,2,0,0,0,2,27,31,99,18,17,144,114,34,30,24,5,29,14,1,0,0,86,49,72,45,18,13,47,19,2,7,6,4,1,18,4,25,52,35,12,98,65,0,18,98,8,26,108,112,0,99,178,105,160,127,74,81,10,135,0,20,19,79,115,120,51,48,108,89,25,117,4,28,81,130,28,40,0,9,88,0,0,45,61,6,8,97,167,32,162,48,40,132,30,23,20,26,0,0,0,17,19,5,56,83,0,66,0,16,7,21,0,7,2,60,21,39,1,20,110,15,25,142,33,52,48,260,121,33,146,16,95,5,34,2,57,97,28,119,42,2,1,22,0,4,71,51,0,11,16,29,12,85,54,123,101,118,96,53,156,54,62,115,203,83,35,103,76,21,8,80,117,6,2,54,46,136,77,37,85,23,32,112,17,91,19,51,2,65,27,17,38,87,79,131,124,45,25,111,60,39,9,1,27,0,88,78,60,2,1,38,43,0,42,157,22,142,41,129,42,52,64,38,24,15,15,10,9,58,8,66,90,8,8,18,6,29,10,74,64,0,140,91,68,19,117,4,38,28,71,81,2,0,0,0,2,31,31,96,17,21,127,115,36,27,17,4,30,14,2,0,0,88,50,72,41,21,13,48,22,5,7,6,1,1,16,2,24,51,34,12,100,67,0,12,103,6,29,99,120,0,139,113,151,131,71,96,9,138,0,28,14,62,62,106,53,45,98,67,28,108,4,32,58,192,25,38,0,11,85,1,0,48,59,2,9,105,140,18,45,6,18,77,5,13,2,19,0,0,0,14,26,3,45,105,1,64,2,19,7,19,0,6,2,59,21,35,1,22,108,18,25,142,38,55,50,256,118,32,129,17,95,5,30,1,51,69,29,75,42,3,0,24,0,5,38,12,0,3,7,25,14,71,46,68,105,129,70,40,110,53,67,113,197,75,30,102,77,20,8,82,115,6,1,59,45,134,77,32,85,26,10,111,8,90,21,68,4,62,24,23,39,84,61,130,110,47,25,94,108,70,97,0,50,1,99,71,64,1,0,59,39,96,109,111,66,17,45,117,8,107,131,19,9,15,5,33,8,70,55,0,97,76,81,28,136,2,46,26,61,85,1,0,0,2,2,64,33,119,36,20,125,170,28,117,171,9,62,16,1,0,0,88,36,71,35,20,12,46,13,5,6,7,1,1,16,1,21,49,35,12,104,58,0,14,100,4,26,99,118,0,137,116,154,129,72,95,8,143,0,24,6,60,73,132,57,43,93,92,15,110,3,31,62,124,27,20,0,8,44,1,0,23,37,5,9,63,126,7,44,7,20,72,8,16,3,16,0,0,0,12,30,1,48,107,4,59,2,21,8,21,1,6,1,62,21,35,1,24,110,18,21,142,39,54,52,251,122,36,128,15,93,5,32,0,57,73,31,81,45,3,0,21,0,6,39,14,0,5,6,26,15,72,38,73,96,126,72,43,98,53,70,112,207,74,27,94,75,20,8,64,116,5,1,53,45,127,82,33,85,22,6,115,6,90,16,68,5,59,14,25,34,106,71,138,135,37,26,111,104,57,103,0,52,1,95,72,61,1,1,63,42,101,109,115,63,13,48,102,10,74,101,20,9,15,4,33,7,75,65,0,138,116,90,36,154,2,50,26,64,85,2,0,0,2,2,63,33,117,36,20,132,189,24,121,157,7,65,16,2,0,0,83,44,69,36,23,13,49,10,5,6,7,2,2,19,0,21,46,36,9,84,55,0,10,67,5,26,72,41,1,139

Sequence (981 aa):
VKKLVIRVHMSDDSSKTMMVDERQTVRQVLDNLMDKSHCGYSLDWSLVETVSELQMERIFEDHENLVENLLNWTRDSQNKLIFMERIEKYALFKNPQNYLLGKKETAEMADRNKEVLLEECCFCGSSVTVPEIEGVLWLKDDGKKSWKKRYFLLRASGIYYVPKGKAKVSRDLVCFLQLDHVNVYYGQDYRNKYKAPTDYCLVLKHPQIQKKSQYIKYLCCDDVRTLHQWVNGIRIAKYGKQLYMNYQEALKVKKLVIRVHMSDDSSKTMMMMVDERQTVRQVLDNLMDKSHCGYSLDWSLVETVVSELQMERIFEDHENLVENLLNWTRDSQNKLIFMERIEKYALFKNPQNYLLGKKETAEMADRNKEVLLEECCFCGSSVTVPEIEGVLWLKDDGKKSWKKRYFLLRASGIYYVPKGKAKVSRDLVCFLQLDHVNVYYGQDYRNKYKAPTDYCLVLKHPQIQKKSQYIKYLCCDDVRTLHQWVNGIRIAKYGKQLYMNYQEALVKKLVIRVHMSDDSSKTMMMVDERQTVRQVLDNLMDKSHCGYSLDWSLVETVSELQMERIFEDHENLVENLLNWTRDSQNKLIFMERIEKYALFKNPQNYLLGKKETAEMADRNKEVLLEECFCGSSVTVPEIEGVLWLKDDGKKSWKKRYFLLRASGIYYVPVCFLQLDHVNVYYGQDYRNKYKAPTDYCLVLKHPQIQKKSQYIKYLCCDDVRTLHQWVNGIRIAKYGKQLYMNYQEALVKKLVIRVHMSDDSSKTMMVDERQTVRQVLDNLMDKSHCGYSLDWSLVETVSELQMERIFEDHENLVENLLNWTRDSQNKLIFMERIEKYALFKNPQNYLLGKKETAEMADRNKEVLLEECFCGSSVTVPEIEGVLWLKDDGKKSWKKRYFLLRASGIYYVPVCFLQLDHVNVYYGQDYRNKYKAPTDYCLVLKHPQIQKKSQYIKYLCCDDVRTLHQWVNGIRIAKYGKQLYMNYQEAL

CATH classification: 3.10.20.90 (+1 more: 2.30.29.30)

Foldseek 3Di:
DDKDWDWEQEPVRDIDIDIDGQVAFQLRVQVVVCVVVVPDADLQWFKKKALVQQQWIDTDQRRHRPVVLCVLADPPTPMHIYTDGDCLLCVCLVQVVCQQDDPLPDDDDDPVVSVVSCCVQFVDVFGNGDKDKDWWWWDDQPALDIDIWIWIDDLQAIWTAPPHRDDDPVRTDHPDGLQFWDKIQHQPCCPVSVAPDRLKMKIDGSNDRHRDSRIIIIGDPDNSSSSNVNVSSVCSHQGNVSVVSSVVSHD/DDKDWDWEQEPVRDIDIDIDGQPAFQLVVLVVVCVVPVPDADLQWFKKKALVQQQWIDTDQRRHRPVVLCVLADPPGPMHIYTDGDCLQCVCLVAVVLAQDDDLDDDDDDPVVSVVSCCVQFVDVFGPQRKDKDWWWWDDQPALDTAIWIWIDDLQAIWTAPPHDDPPPVRTDHPDGLQFWDKIQHAPCCPVRVAPDRLKMKIDGSNDSHRDSRIIIIGDPDVSSSSNVNVSSCCSHQGNVSVVSSVVRD/DAKDWAKEQEPVSDIDIDIDGQVAFQLVVLVVVCVVVVPDADLQWFKKKAQPQQQWIDTDQRRDGPVVLCVLADPPGPMHIYTDGDCLLCVCLVQVVLAQEADLDGDDDDDVVSVVSLCQQFVDPFGFFHWYWAWWWWADFPALDTDIWIWTDGLQAIQTDCGHDDGLAFWDKIQHAPSCPPRVAPDRLKIKIAGSNDRHDDSRMIIIGHPDVSSSSNVNSSSCCSHCGNVSVVSVVVRD/DAKDKAWEAEPPRDIDIDIDGQVAFQLNVLVVVCVVVVPDADLQWWKKKALVQQQWIDTDQRRHGDVVLCVLADPPGPMHIYTYGHCLLCVCLVQVVLALEADQDGDDDDVVVSVVSVCVQFVDPFGPFHFHWDKWWWDDFPALDIHIWTWTFDLQAIPTDCGHDDGQQFWDKIQHAPCCPPRVDPDSLKMKIDGSNDRHDDSRIIIIHDPDVSSSSNVNVSSCCSHCGNVSVVSVVVRD